Protein AF-0000000080644848 (afdb_homodimer)

Organism: NCBI:txid498743

InterPro domains:
  IPR000600 ROK family [PF00480] (91-384)
  IPR000600 ROK family [PTHR18964] (21-389)
  IPR036388 Winged helix-like DNA-bindi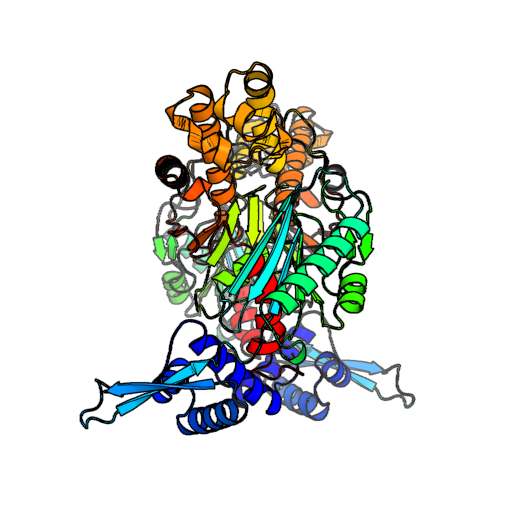ng domain superfamily [G3DSA:1.10.10.10] (12-78)
  IPR036390 Winged helix DNA-binding domain superfamily [SSF46785] (13-64)
  IPR043129 ATPase, nucleotide binding domain [SSF53067] (80-204)
  IPR043129 ATPase, nucleotide binding domain [SSF53067] (209-392)

Solvent-accessible surface area (backbone atoms only — not comparable to full-atom values): 41165 Å² total; per-residue (Å²): 129,71,74,78,43,72,71,52,48,56,42,47,52,39,19,52,51,48,30,59,27,50,84,38,70,38,30,56,64,54,45,12,64,73,67,72,47,52,55,65,57,41,50,53,51,49,51,51,34,34,73,68,46,49,31,39,76,78,45,68,42,72,42,78,71,62,82,79,65,50,65,36,52,25,32,32,60,34,33,82,62,34,33,20,30,9,29,32,38,45,58,45,33,35,32,40,28,37,19,30,64,63,48,50,66,78,46,75,50,77,48,78,54,72,56,64,36,54,50,67,56,53,53,49,49,49,51,53,53,52,52,47,50,35,58,76,68,66,58,63,75,87,33,51,73,20,32,7,32,22,36,63,50,41,58,58,40,59,85,67,20,23,33,45,34,36,79,56,23,28,67,58,60,58,40,52,52,32,61,52,51,22,69,74,65,73,36,59,53,43,45,48,50,44,55,49,19,39,38,46,50,70,42,60,54,54,92,62,76,45,36,37,32,38,36,49,59,59,42,43,36,35,27,46,44,55,94,81,35,79,51,44,43,67,60,61,46,27,19,37,47,29,68,22,60,50,33,74,78,38,90,56,64,32,92,82,70,61,37,33,22,17,38,39,61,62,63,11,28,69,24,51,41,61,74,41,38,65,46,43,74,69,53,73,37,54,72,59,30,62,72,45,73,66,41,63,88,73,52,43,49,44,65,52,55,74,39,29,88,79,32,69,69,42,34,50,49,50,53,52,39,35,49,51,51,25,51,52,52,49,32,50,34,30,41,50,17,48,43,36,39,33,40,38,38,67,45,61,70,39,63,70,54,36,52,49,30,53,50,47,34,54,76,61,36,92,69,80,65,48,78,40,73,49,88,68,53,82,88,55,60,28,36,9,19,14,25,48,29,40,41,60,37,31,35,68,44,35,58,55,62,124,130,72,74,80,45,70,73,54,49,57,41,47,51,38,19,52,53,47,30,58,29,50,84,39,69,37,28,58,64,52,46,12,64,74,69,72,45,51,57,67,56,41,50,53,55,50,52,50,35,35,75,68,47,48,31,40,76,77,44,68,41,68,40,81,71,61,81,78,61,52,62,35,52,25,34,31,60,34,35,82,62,36,33,20,32,8,31,32,38,44,58,45,33,38,33,41,27,36,20,30,66,63,50,49,70,77,48,73,51,77,47,77,55,74,56,65,34,56,51,68,56,52,52,49,50,50,52,53,52,51,53,47,51,34,60,76,68,67,56,62,75,86,34,50,72,20,33,8,33,21,40,64,49,41,59,60,40,59,84,68,20,24,34,45,35,37,81,55,24,28,69,60,58,58,40,52,50,33,60,53,51,22,68,75,64,74,38,59,55,44,46,50,52,48,54,49,20,39,39,45,49,72,43,60,53,55,92,64,77,44,37,36,34,37,38,48,60,60,42,45,37,36,26,46,41,56,95,84,34,78,51,44,43,66,60,61,46,29,19,36,46,29,69,22,58,50,33,72,77,38,91,56,62,31,93,82,70,62,38,31,23,17,39,39,62,64,63,14,25,69,23,49,41,61,73,41,39,67,45,42,75,70,53,71,38,50,73,59,31,64,72,44,72,66,41,62,87,73,53,44,47,44,63,52,55,72,39,27,87,81,33,68,69,43,34,51,50,48,54,52,40,35,49,51,48,26,52,52,52,49,33,50,36,30,41,50,17,49,42,35,39,35,39,39,37,68,47,61,72,37,61,70,54,36,53,51,30,54,51,49,35,56,76,60,36,92,68,78,65,48,78,39,74,49,90,68,54,83,88,56,60,28,40,9,20,14,24,49,30,40,40,61,36,31,37,67,43,36,58,56,63,124

Sequence (804 aa):
MQGENMVSIRGGNRRKILLSLKNMQYSRTDLARKLTLTNAAVTILTNQMIKENLLIEVGSRVSDIKKHGRKEILLDINKDYAYSMGVIVSSNYFQIGIANLKCEVLISETHSFEPPVSAYEILEKIKDHMIEIIWKHNFSRDKFIGLGFSITGLIKDKESGIVNDSYGAWIEKDVPVKRILEEYFSLTVYLESYVKNLSLAEFMGKNIDNIMFFDYTDTAELSIWSGGNVYPGFNNKSGMVSHMIIDYEGEKNCPTCGNKGCVNMLISNFALQRLISKEFMNGEIPELYEKYEGRLKKVTIYDVFSLYEKYDFINKIMQDTVKYLAIIIINIQRMLDFNYLVLYGQSFKLKAFFDLLKEEIKKRNKENIILKLSSLDTKVSVVGPASSVIFNKFYLTGGDIDMQGENMVSIRGGNRRKILLSLKNMQYSRTDLARKLTLTNAAVTILTNQMIKENLLIEVGSRVSDIKKHGRKEILLDINKDYAYSMGVIVSSNYFQIGIANLKCEVLISETHSFEPPVSAYEILEKIKDHMIEIIWKHNFSRDKFIGLGFSITGLIKDKESGIVNDSYGAWIEKDVPVKRILEEYFSLTVYLESYVKNLSLAEFMGKNIDNIMFFDYTDTAELSIWSGGNVYPGFNNKSGMVSHMIIDYEGEKNCPTCGNKGCVNMLISNFALQRLISKEFMNGEIPELYEKYEGRLKKVTIYDVFSLYEKYDFINKIMQDTVKYLAIIIINIQRMLDFNYLVLYGQSFKLKAFFDLLKEEIKKRNKENIILKLSSLDTKVSVVGPASSVIFNKFYLTGGDID

pLDDT: mean 90.51, std 11.06, range [22.86, 98.25]

Foldseek 3Di:
DPPCDPVNVLQVLLLLQQLQQLVHWDFLVRSCVVVVHDSVSSVVSVVVCVVVVQKDFDAWDQPVPDPPRDTTTIMHGSFQQAKEKFWEAEQFKIKIFIGTLSLHTPDMDMDGHDWAAAPVVVLVVNLVVVVVVCVVVVPDLVRYLAYFYEAPADQQAFVQRFTQDRPTNYDDGRHSSQVSVCVSSVHHYTYAYLQQLLVCSQCRSNPDALEKEWEAWQFTWIFDDHPSHTDQPPRRCPGPQQADADDQPADDADPPPRGHRGRVCQAGLVNVLVVCVVCLQVCVPVVVCVVVVNDSSPQISQNLQVCLVPDVVSVVSLLRNLLVVLVSVVVVCVVRVGQEYEYEYPQCVPPVSVVSNVVNNVVPDVDHHHYHYGPDDNVRSSSRRRSVSSCPQCSSSSGNSD/DPPCDPVNVLQVLLLLLQLQQLVHKDFLVRSCVVVVHDSVSSVVSVVVCVVVVQKDFDFWDQPVPDPPRDTTTIMHGSFQQAKEWFWEAEQFKIKIFIGTLSLDTPDMDMDGHDWAAAPVVVLVVNLVVVVVVCVVVVPDLVRYLAYFYEAPADQQAFVQRFGQDRPTNYDDGRHSSQVSVCVSNVHHYTYAYLQQLLVLSQCRSNDDALEKEWEAWQFTWIFDDHPSHTDQPDRRCPGPQQADAPDQPADDADPPPRGHRGRVCQAGLVNVLVVCVVCLQVCVPVVVCVVVVNDSSPQISCNLQVCLVVDVVSVVSLLRNLLVVLVSVVVVCVVRVGQEYEYEYPQCVPPVSVVSNVVSNVVPDPDHHHYHYGPDDNVRSSSRRRSVSSCVQCSSRSGNSD

Secondary structure (DSSP, 8-state):
-----HHHHHHHHHHHHHHHHSS--EEHHHHHHHHT--HHHHHHHHHHHHHTTSEEEEEEEE-SSSTTTPEEEEEEE-TTS-EEEEEEE-SSEEEEEEEETT--EEEEEEEE--SSB-HHHHHHHHHHHHHHHHHHTT--GGGEEEEEEEESSEES-TTTT-EEE-TTSBS-SSB-HHHHHHHHHSS-EEE--HHHHHHHHHHTT---SSEEEEEESSSEEEEEEETTEE---TTS-TT-GGG-BSBTT-SSB-TTT--BTBHHHHHSHHHHHHHTHHHHHTTS-HHHHHHTTT-GGG--HHHHHTTTTT-HHHHHHHHHHHHHHHHHHHHHHHHH--SEEEEESGGGGSHHHHHHHHHHHHHH-SS--EEEE-SS-TT-TTHHHHHHHHIIIIITTTS---/-----HHHHHHHHHHHHHHHHSS--EEHHHHHHHHT--HHHHHHHHHHHHHTTSEEEEEEEE-SSSTTTPEEEEEEE-TTS-EEEEEEE-SSEEEEEEEETT--EEEEEEEE--SSB-HHHHHHHHHHHHHHHHHHTT--GGGEEEEEEEESSEES-TTTT-EEE-TTSBS-SSB-HHHHHHHHH-S-EEE--HHHHHHHHHHTT---SSEEEEEESSSEEEEEEETTEE---TTS-TT-GGG-BSBTT-SSB-TTT--BSBHHHHHSHHHHHHHTHHHHHTTS-HHHHHHTTT-GGG--HHHHHTTTTT-HHHHHHHHHHHHHHHHHHHHHHHHH--SEEEEESGGGGSHHHHHHHHHHHHHH-SS--EEEE-SS-TT-TTHHHHHHHHIIIIITTTS---

Nearest PDB structures (foldseek):
  5f7q-assembly1_J  TM=8.032E-01  e=7.430E-28  Listeria monocytogenes EGD-e
  5f7q-assembly1_C  TM=8.445E-01  e=7.847E-27  Listeria monocytogenes EGD-e
  1z05-assembly1_A-2  TM=7.753E-01  e=2.705E-26  Vibrio cholerae O1 biovar El Tor str. N16961
  2qm1-assembly1_B  TM=7.852E-01  e=1.088E-20  Enterococcus faecalis V583
  5f7r-assembly1_A  TM=8.194E-01  e=2.208E-20  Listeria monocytogenes EGD-e

Radius of gyration: 29.48 Å; Cα contacts (8 Å, |Δi|>4): 1610; chains: 2; bounding box: 78×80×61 Å

Structure (mmCIF, N/CA/C/O backbone):
data_AF-0000000080644848-model_v1
#
loop_
_entity.id
_entity.type
_entity.pdbx_description
1 polymer 'Xylose operon regulatory protein'
#
loop_
_atom_site.group_PDB
_atom_site.id
_atom_site.type_symbol
_atom_site.label_atom_id
_atom_site.label_alt_id
_atom_site.label_comp_id
_atom_site.label_asym_id
_atom_site.label_entity_id
_atom_site.label_seq_id
_atom_site.pdbx_PDB_ins_code
_atom_site.Cartn_x
_atom_site.Cartn_y
_atom_site.Cartn_z
_atom_site.occupancy
_atom_site.B_iso_or_equiv
_atom_site.auth_seq_id
_atom_site.auth_comp_id
_atom_site.auth_asym_id
_atom_site.auth_atom_id
_atom_site.pdbx_PDB_model_num
ATOM 1 N N . MET A 1 1 ? -19.266 -8.742 7.75 1 22.86 1 MET A N 1
ATOM 2 C CA . MET A 1 1 ? -20.312 -8.68 6.746 1 22.86 1 MET A CA 1
ATOM 3 C C . MET A 1 1 ? -21.688 -8.867 7.387 1 22.86 1 MET A C 1
ATOM 5 O O . MET A 1 1 ? -22.141 -10 7.59 1 22.86 1 MET A O 1
ATOM 9 N N . GLN A 1 2 ? -21.906 -8.102 8.352 1 29.67 2 GLN A N 1
ATOM 10 C CA . GLN A 1 2 ? -23.203 -8.242 9.023 1 29.67 2 GLN A CA 1
ATOM 11 C C . GLN A 1 2 ? -24.344 -8.258 8.016 1 29.67 2 GLN A C 1
ATOM 13 O O . GLN A 1 2 ? -24.266 -7.605 6.973 1 29.67 2 GLN A O 1
ATOM 18 N N . GLY A 1 3 ? -25 -9.32 8.102 1 35.88 3 GLY A N 1
ATOM 19 C CA . GLY A 1 3 ? -26.25 -9.344 7.355 1 35.88 3 GLY A CA 1
ATOM 20 C C . GLY A 1 3 ? -26.906 -7.984 7.242 1 35.88 3 GLY A C 1
ATOM 21 O O . GLY A 1 3 ? -27 -7.25 8.227 1 35.88 3 GLY A O 1
ATOM 22 N N . GLU A 1 4 ? -26.578 -7.387 6.199 1 42.06 4 GLU A N 1
ATOM 23 C CA . GLU A 1 4 ? -27.109 -6.043 6 1 42.06 4 GLU A CA 1
ATOM 24 C C . GLU A 1 4 ? -28.562 -5.957 6.461 1 42.06 4 GLU A C 1
ATOM 26 O O . GLU A 1 4 ? -29.422 -6.73 6.016 1 42.06 4 GLU A O 1
ATOM 31 N N . ASN A 1 5 ? -28.672 -5.699 7.711 1 44.06 5 ASN A N 1
ATOM 32 C CA . ASN A 1 5 ? -30 -5.441 8.25 1 44.06 5 ASN A CA 1
ATOM 33 C C . ASN A 1 5 ? -30.594 -4.145 7.699 1 44.06 5 ASN A C 1
ATOM 35 O O . ASN A 1 5 ? -29.859 -3.309 7.16 1 44.06 5 ASN A O 1
ATOM 39 N N . MET A 1 6 ? -31.922 -4.074 7.547 1 44.03 6 MET A N 1
ATOM 40 C CA . MET A 1 6 ? -32.719 -2.971 6.992 1 44.03 6 MET A CA 1
ATOM 41 C C . MET A 1 6 ? -32.156 -1.627 7.465 1 44.03 6 MET A C 1
ATOM 43 O O . MET A 1 6 ? -32.125 -0.667 6.691 1 44.03 6 MET A O 1
ATOM 47 N N . VAL A 1 7 ? -31.859 -1.559 8.688 1 45.75 7 VAL A N 1
ATOM 48 C CA . VAL A 1 7 ? -31.312 -0.333 9.266 1 45.75 7 VAL A CA 1
ATOM 49 C C . VAL A 1 7 ? -30 0.021 8.578 1 45.75 7 VAL A C 1
ATOM 51 O O . VAL A 1 7 ? -29.719 1.194 8.312 1 45.75 7 VAL A O 1
ATOM 54 N N . SER A 1 8 ? -29.5 -1.007 8.164 1 65.19 8 SER A N 1
ATOM 55 C CA . SER A 1 8 ? -28.203 -0.853 7.512 1 65.19 8 SER A CA 1
ATOM 56 C C . SER A 1 8 ? -28.359 -0.324 6.09 1 65.19 8 SER A C 1
ATOM 58 O O . SER A 1 8 ? -27.562 0.507 5.641 1 65.19 8 SER A O 1
ATOM 60 N N . ILE A 1 9 ? -29.703 -0.393 5.59 1 74.12 9 ILE A N 1
ATOM 61 C CA . ILE A 1 9 ? -29.953 0.032 4.215 1 74.12 9 ILE A CA 1
ATOM 62 C C . ILE A 1 9 ? -30.219 1.534 4.184 1 74.12 9 ILE A C 1
ATOM 64 O O . ILE A 1 9 ? -29.688 2.246 3.324 1 74.12 9 ILE A O 1
ATOM 68 N N . ARG A 1 10 ? -31.031 2.055 5.176 1 80.94 10 ARG A N 1
ATOM 69 C CA . ARG A 1 10 ? -31.359 3.475 5.25 1 80.94 10 ARG A CA 1
ATOM 70 C C . ARG A 1 10 ? -30.109 4.316 5.426 1 80.94 10 ARG A C 1
ATOM 72 O O . ARG A 1 10 ? -29.922 5.328 4.742 1 80.94 10 ARG A O 1
ATOM 79 N N . GLY A 1 11 ? -29.375 3.969 6.328 1 85.44 11 GLY A N 1
ATOM 80 C CA . GLY A 1 11 ? -28.109 4.66 6.547 1 85.44 11 GLY A CA 1
ATOM 81 C C . GLY A 1 11 ? -27.234 4.684 5.32 1 85.44 11 GLY A C 1
ATOM 82 O O . GLY A 1 11 ? -26.609 5.711 5.012 1 85.44 11 GLY A O 1
ATOM 83 N N . GLY A 1 12 ? -27.297 3.68 4.676 1 90.06 12 GLY A N 1
ATOM 84 C CA . GLY A 1 12 ? -26.531 3.592 3.438 1 90.06 12 GLY A CA 1
ATOM 85 C C . GLY A 1 12 ? -27.031 4.535 2.361 1 90.06 12 GLY A C 1
ATOM 86 O O . GLY A 1 12 ? -26.234 5.172 1.667 1 90.06 12 GLY A O 1
ATOM 87 N N . ASN A 1 13 ? -28.328 4.633 2.219 1 92.06 13 ASN A N 1
ATOM 88 C CA . ASN A 1 13 ? -28.906 5.516 1.215 1 92.06 13 ASN A CA 1
ATOM 89 C C . ASN A 1 13 ? -28.672 6.984 1.547 1 92.06 13 ASN A C 1
ATOM 91 O O . ASN A 1 13 ? -28.422 7.793 0.652 1 92.06 13 ASN A O 1
ATOM 95 N N . ARG A 1 14 ? -28.766 7.324 2.842 1 95 14 ARG A N 1
ATOM 96 C CA . ARG A 1 14 ? -28.5 8.695 3.262 1 95 14 ARG A CA 1
ATOM 97 C C . ARG A 1 14 ? -27.062 9.086 2.945 1 95 14 ARG A C 1
ATOM 99 O O . ARG A 1 14 ? -26.797 10.188 2.469 1 95 14 ARG A O 1
ATOM 106 N N . ARG A 1 15 ? -26.25 8.125 3.145 1 94.31 15 ARG A N 1
ATOM 107 C CA . ARG A 1 15 ? -24.844 8.352 2.824 1 94.31 15 ARG A CA 1
ATOM 108 C C . ARG A 1 15 ? -24.656 8.641 1.338 1 94.31 15 ARG A C 1
ATOM 110 O O . ARG A 1 15 ? -23.969 9.594 0.965 1 94.31 15 ARG A O 1
ATOM 117 N N . LYS A 1 16 ? -25.281 7.879 0.57 1 93.62 16 LYS A N 1
ATOM 118 C CA . LYS A 1 16 ? -25.172 8.023 -0.878 1 93.62 16 LYS A CA 1
ATOM 119 C C . LYS A 1 16 ? -25.75 9.359 -1.342 1 93.62 16 LYS A C 1
ATOM 121 O O . LYS A 1 16 ? -25.188 10 -2.238 1 93.62 16 LYS A O 1
ATOM 126 N N . ILE A 1 17 ? -26.797 9.789 -0.773 1 95.88 17 ILE A N 1
ATOM 127 C CA . ILE A 1 17 ? -27.422 11.062 -1.11 1 95.88 17 ILE A CA 1
ATOM 128 C C . ILE A 1 17 ? -26.469 12.211 -0.768 1 95.88 17 ILE A C 1
ATOM 130 O O . ILE A 1 17 ? -26.219 13.086 -1.599 1 95.88 17 ILE A O 1
ATOM 134 N N . LEU A 1 18 ? -25.953 12.156 0.379 1 96.38 18 LEU A N 1
ATOM 135 C CA . LEU A 1 18 ? -25.047 13.211 0.822 1 96.38 18 LEU A CA 1
ATOM 136 C C . LEU A 1 18 ? -23.812 13.281 -0.074 1 96.38 18 LEU A C 1
ATOM 138 O O . LEU A 1 18 ? -23.422 14.367 -0.505 1 96.38 18 LEU A O 1
ATOM 142 N N . LEU A 1 19 ? -23.312 12.172 -0.367 1 94.12 19 LEU A N 1
ATOM 143 C CA . LEU A 1 19 ? -22.109 12.141 -1.203 1 94.12 19 LEU A CA 1
ATOM 144 C C . LEU A 1 19 ? -22.422 12.664 -2.604 1 94.12 19 LEU A C 1
ATOM 146 O O . LEU A 1 19 ? -21.578 13.32 -3.219 1 94.12 19 LEU A O 1
ATOM 150 N N . SER A 1 20 ? -23.594 12.406 -3.137 1 94.56 20 SER A N 1
ATOM 151 C CA . SER A 1 20 ? -23.984 12.898 -4.449 1 94.56 20 SER A CA 1
ATOM 152 C C . SER A 1 20 ? -24.078 14.422 -4.465 1 94.56 20 SER A C 1
ATOM 154 O O . SER A 1 20 ? -23.812 15.062 -5.484 1 94.56 20 SER A O 1
ATOM 156 N N . LEU A 1 21 ? -24.422 14.969 -3.303 1 96.06 21 LEU A N 1
ATOM 157 C CA . LEU A 1 21 ? -24.688 16.406 -3.23 1 96.06 21 LEU A CA 1
ATOM 158 C C . LEU A 1 21 ? -23.438 17.172 -2.818 1 96.06 21 LEU A C 1
ATOM 160 O O . LEU A 1 21 ? -23.453 18.391 -2.764 1 96.06 21 LEU A O 1
ATOM 164 N N . LYS A 1 22 ? -22.391 16.438 -2.561 1 95.12 22 LYS A N 1
ATOM 165 C CA . LYS A 1 22 ? -21.141 17.047 -2.086 1 95.12 22 LYS A CA 1
ATOM 166 C C . LYS A 1 22 ? -20.609 18.078 -3.092 1 95.12 22 LYS A C 1
ATOM 168 O O . LYS A 1 22 ? -20.172 19.156 -2.711 1 95.12 22 LYS A O 1
ATOM 173 N N . ASN A 1 23 ? -20.672 17.719 -4.402 1 91.06 23 ASN A N 1
ATOM 174 C CA . ASN A 1 23 ? -20.047 18.578 -5.398 1 91.06 23 ASN A CA 1
ATOM 175 C C . ASN A 1 23 ? -21.062 19.141 -6.379 1 91.06 23 ASN A C 1
ATOM 177 O O . ASN A 1 23 ? -20.719 19.969 -7.223 1 91.06 23 ASN A O 1
ATOM 181 N N . MET A 1 24 ? -22.328 18.672 -6.273 1 91.38 24 MET A N 1
ATOM 182 C CA . MET A 1 24 ? -23.375 19.078 -7.207 1 91.38 24 MET A CA 1
ATOM 183 C C . MET A 1 24 ? -24.734 19.156 -6.508 1 91.38 24 MET A C 1
ATOM 185 O O . MET A 1 24 ? -24.891 18.641 -5.402 1 91.38 24 MET A O 1
ATOM 189 N N . GLN A 1 25 ? -25.5 19.953 -7.07 1 94.38 25 GLN A N 1
ATOM 190 C CA . GLN A 1 25 ? -26.906 19.984 -6.688 1 94.38 25 GLN A CA 1
ATOM 191 C C . GLN A 1 25 ? -27.75 19.078 -7.586 1 94.38 25 GLN A C 1
ATOM 193 O O . GLN A 1 25 ? -27.516 19.016 -8.797 1 94.38 25 GLN A O 1
ATOM 198 N N . TYR A 1 26 ? -28.672 18.359 -6.957 1 95.12 26 TYR A N 1
ATOM 199 C CA . TYR A 1 26 ? -29.516 17.438 -7.723 1 95.12 26 TYR A CA 1
ATOM 200 C C . TYR A 1 26 ? -30.984 17.609 -7.344 1 95.12 26 TYR A C 1
ATOM 202 O O . TYR A 1 26 ? -31.297 18 -6.219 1 95.12 26 TYR A O 1
ATOM 210 N N . SER A 1 27 ? -31.703 17.344 -8.359 1 94.81 27 SER A N 1
ATOM 211 C CA . SER A 1 27 ? -33.125 17.125 -8.039 1 94.81 27 SER A CA 1
ATOM 212 C C . SER A 1 27 ? -33.344 15.75 -7.426 1 94.81 27 SER A C 1
ATOM 214 O O . SER A 1 27 ? -32.469 14.875 -7.52 1 94.81 27 SER A O 1
ATOM 216 N N . ARG A 1 28 ? -34.438 15.617 -6.793 1 94.75 28 ARG A N 1
ATOM 217 C CA . ARG A 1 28 ? -34.812 14.32 -6.234 1 94.75 28 ARG A CA 1
ATOM 218 C C . ARG A 1 28 ? -34.875 13.25 -7.324 1 94.75 28 ARG A C 1
ATOM 220 O O . ARG A 1 28 ? -34.438 12.117 -7.113 1 94.75 28 ARG A O 1
ATOM 227 N N . THR A 1 29 ? -35.281 13.656 -8.469 1 93 29 THR A N 1
ATOM 228 C CA . THR A 1 29 ? -35.406 12.734 -9.594 1 93 29 THR A CA 1
ATOM 229 C C . THR A 1 29 ? -34.031 12.305 -10.086 1 93 29 THR A C 1
ATOM 231 O O . THR A 1 29 ? -33.781 11.125 -10.344 1 93 29 THR A O 1
ATOM 234 N N . ASP A 1 30 ? -33.312 13.258 -10.094 1 94.19 30 ASP A N 1
ATOM 235 C CA . ASP A 1 30 ? -31.938 12.977 -10.531 1 94.19 30 ASP A CA 1
ATOM 236 C C . ASP A 1 30 ? -31.219 12.07 -9.531 1 94.19 30 ASP A C 1
ATOM 238 O O . ASP A 1 30 ? -30.469 11.18 -9.922 1 94.19 30 ASP A O 1
ATOM 242 N N . LEU A 1 31 ? -31.375 12.297 -8.359 1 95.38 31 LEU A N 1
ATOM 243 C CA . LEU A 1 31 ? -30.781 11.477 -7.309 1 95.38 31 LEU A CA 1
ATOM 244 C C . LEU A 1 31 ? -31.281 10.039 -7.41 1 95.38 31 LEU A C 1
ATOM 246 O O . LEU A 1 31 ? -30.5 9.094 -7.262 1 95.38 31 LEU A O 1
ATOM 250 N N . ALA A 1 32 ? -32.562 9.883 -7.582 1 95.06 32 ALA A N 1
ATOM 251 C CA . ALA A 1 32 ? -33.156 8.562 -7.719 1 95.06 32 ALA A CA 1
ATOM 252 C C . ALA A 1 32 ? -32.531 7.781 -8.859 1 95.06 32 ALA A C 1
ATOM 254 O O . ALA A 1 32 ? -32.188 6.609 -8.703 1 95.06 32 ALA A O 1
ATOM 255 N N . ARG A 1 33 ? -32.406 8.477 -9.898 1 93.81 33 ARG A N 1
ATOM 256 C CA . ARG A 1 33 ? -31.781 7.863 -11.07 1 93.81 33 ARG A CA 1
ATOM 257 C C . ARG A 1 33 ? -30.328 7.508 -10.812 1 93.81 33 ARG A C 1
ATOM 259 O O . ARG A 1 33 ? -29.891 6.383 -11.086 1 93.81 33 ARG A O 1
ATOM 266 N N . LYS A 1 34 ? -29.688 8.422 -10.258 1 91.31 34 LYS A N 1
ATOM 267 C CA . LYS A 1 34 ? -28.266 8.273 -10.023 1 91.31 34 LYS A CA 1
ATOM 268 C C . LYS A 1 34 ? -27.984 7.145 -9.031 1 91.31 34 LYS A C 1
ATOM 270 O O . LYS A 1 34 ? -27.016 6.402 -9.188 1 91.31 34 LYS A O 1
ATOM 275 N N . LEU A 1 35 ? -28.781 7.004 -8.047 1 92.38 35 LEU A N 1
ATOM 276 C CA . LEU A 1 35 ? -28.547 6.078 -6.949 1 92.38 35 LEU A CA 1
ATOM 277 C C . LEU A 1 35 ? -29.344 4.793 -7.129 1 92.38 35 LEU A C 1
ATOM 279 O O . LEU A 1 35 ? -29.281 3.9 -6.281 1 92.38 35 LEU A O 1
ATOM 283 N N . THR A 1 36 ? -30.078 4.742 -8.18 1 91.81 36 THR A N 1
ATOM 284 C CA . THR A 1 36 ? -30.938 3.59 -8.453 1 91.81 36 THR A CA 1
ATOM 285 C C . THR A 1 36 ? -31.875 3.311 -7.281 1 91.81 36 THR A C 1
ATOM 287 O O . THR A 1 36 ? -31.953 2.178 -6.809 1 91.81 36 THR A O 1
ATOM 290 N N . LEU A 1 37 ? -32.438 4.379 -6.906 1 91.56 37 LEU A N 1
ATOM 291 C CA . LEU A 1 37 ? -33.469 4.32 -5.883 1 91.56 37 LEU A CA 1
ATOM 292 C C . LEU A 1 37 ? -34.812 4.719 -6.461 1 91.56 37 LEU A C 1
ATOM 294 O O . LEU A 1 37 ? -34.875 5.297 -7.551 1 91.56 37 LEU A O 1
ATOM 298 N N . THR A 1 38 ? -35.844 4.359 -5.715 1 92.56 38 THR A N 1
ATOM 299 C CA . THR A 1 38 ? -37.156 4.82 -6.117 1 92.56 38 THR A CA 1
ATOM 300 C C . THR A 1 38 ? -37.375 6.293 -5.75 1 92.56 38 THR A C 1
ATOM 302 O O . THR A 1 38 ? -36.781 6.777 -4.781 1 92.56 38 THR A O 1
ATOM 305 N N . ASN A 1 39 ? -38.062 6.867 -6.492 1 93.19 39 ASN A N 1
ATOM 306 C CA . ASN A 1 39 ? -38.375 8.258 -6.211 1 93.19 39 ASN A CA 1
ATOM 307 C C . ASN A 1 39 ? -39 8.422 -4.824 1 93.19 39 ASN A C 1
ATOM 309 O O . ASN A 1 39 ? -38.719 9.391 -4.121 1 93.19 39 ASN A O 1
ATOM 313 N N . ALA A 1 40 ? -39.781 7.57 -4.547 1 94.25 40 ALA A N 1
ATOM 314 C CA . ALA A 1 40 ? -40.469 7.621 -3.242 1 94.25 40 ALA A CA 1
ATOM 315 C C . ALA A 1 40 ? -39.438 7.547 -2.109 1 94.25 40 ALA A C 1
ATOM 317 O O . ALA A 1 40 ? -39.5 8.32 -1.15 1 94.25 40 ALA A O 1
ATOM 318 N N . ALA A 1 41 ? -38.531 6.73 -2.303 1 93.06 41 ALA A N 1
ATOM 319 C CA . ALA A 1 41 ? -37.531 6.551 -1.276 1 93.06 41 ALA A CA 1
ATOM 320 C C . ALA A 1 41 ? -36.656 7.805 -1.128 1 93.06 41 ALA A C 1
ATOM 322 O O . ALA A 1 41 ? -36.406 8.258 -0.011 1 93.06 41 ALA A O 1
ATOM 323 N N . VAL A 1 42 ? -36.344 8.383 -2.178 1 96.31 42 VAL A N 1
ATOM 324 C CA . VAL A 1 42 ? -35.531 9.594 -2.16 1 96.31 42 VAL A CA 1
ATOM 325 C C . VAL A 1 42 ? -36.312 10.742 -1.527 1 96.31 42 VAL A C 1
ATOM 327 O O . VAL A 1 42 ? -35.75 11.508 -0.729 1 96.31 42 VAL A O 1
ATOM 330 N N . THR A 1 43 ? -37.531 10.75 -1.873 1 95.44 43 THR A N 1
ATOM 331 C CA . THR A 1 43 ? -38.375 11.805 -1.331 1 95.44 43 THR A CA 1
ATOM 332 C C . THR A 1 43 ? -38.469 11.695 0.188 1 95.44 43 THR A C 1
ATOM 334 O O . THR A 1 43 ? -38.312 12.68 0.901 1 95.44 43 THR A O 1
ATOM 337 N N . ILE A 1 44 ? -38.625 10.609 0.574 1 96.31 44 ILE A N 1
ATOM 338 C CA . ILE A 1 44 ? -38.781 10.383 2.006 1 96.31 44 ILE A CA 1
ATOM 339 C C . ILE A 1 44 ? -37.469 10.703 2.725 1 96.31 44 ILE A C 1
ATOM 341 O O . ILE A 1 44 ? -37.469 11.445 3.709 1 96.31 44 ILE A O 1
ATOM 345 N N . LEU A 1 45 ? -36.469 10.25 2.197 1 96.31 45 LEU A N 1
ATOM 346 C CA . LEU A 1 45 ? -35.188 10.438 2.824 1 96.31 45 LEU A CA 1
ATOM 347 C C . LEU A 1 45 ? -34.75 11.906 2.795 1 96.31 45 LEU A C 1
ATOM 349 O O . LEU A 1 45 ? -34.312 12.445 3.805 1 96.31 45 LEU A O 1
ATOM 353 N N . THR A 1 46 ? -34.969 12.516 1.767 1 97.06 46 THR A N 1
ATOM 354 C CA . THR A 1 46 ? -34.531 13.906 1.643 1 97.06 46 THR A CA 1
ATOM 355 C C . THR A 1 46 ? -35.375 14.82 2.498 1 97.06 46 THR A C 1
ATOM 357 O O . THR A 1 46 ? -34.906 15.797 3.072 1 97.06 46 THR A O 1
ATOM 360 N N . ASN A 1 47 ? -36.625 14.508 2.541 1 96.94 47 ASN A N 1
ATOM 361 C CA . ASN A 1 47 ? -37.5 15.297 3.414 1 96.94 47 ASN A CA 1
ATOM 362 C C . ASN A 1 47 ? -37.062 15.18 4.875 1 96.94 47 ASN A C 1
ATOM 364 O O . ASN A 1 47 ? -37.062 16.172 5.602 1 96.94 47 ASN A O 1
ATOM 368 N N . GLN A 1 48 ? -36.781 14.086 5.137 1 97 48 GLN A N 1
ATOM 369 C CA . GLN A 1 48 ? -36.312 13.867 6.5 1 97 48 GLN A CA 1
ATOM 370 C C . GLN A 1 48 ? -35 14.609 6.75 1 97 48 GLN A C 1
ATOM 372 O O . GLN A 1 48 ? -34.812 15.242 7.793 1 97 48 GLN A O 1
ATOM 377 N N . MET A 1 49 ? -34.156 14.602 5.895 1 97.19 49 MET A N 1
ATOM 378 C CA . MET A 1 49 ? -32.844 15.242 6.008 1 97.19 49 MET A CA 1
ATOM 379 C C . MET A 1 49 ? -32.969 16.766 5.992 1 97.19 49 MET A C 1
ATOM 381 O O . MET A 1 49 ? -32.156 17.453 6.621 1 97.19 49 MET A O 1
ATOM 385 N N . ILE A 1 50 ? -33.938 17.25 5.355 1 97.31 50 ILE A N 1
ATOM 386 C CA . ILE A 1 50 ? -34.25 18.672 5.375 1 97.31 50 ILE A CA 1
ATOM 387 C C . ILE A 1 50 ? -34.75 19.078 6.758 1 97.31 50 ILE A C 1
ATOM 389 O O . ILE A 1 50 ? -34.344 20.094 7.309 1 97.31 50 ILE A O 1
ATOM 393 N N . LYS A 1 51 ? -35.594 18.203 7.219 1 97.06 51 LYS A N 1
ATOM 394 C CA . LYS A 1 51 ? -36.125 18.469 8.555 1 97.06 51 LYS A CA 1
ATOM 395 C C . LYS A 1 51 ? -35.031 18.453 9.602 1 97.06 51 LYS A C 1
ATOM 397 O O . LYS A 1 51 ? -35.062 19.219 10.57 1 97.06 51 LYS A O 1
ATOM 402 N N . GLU A 1 52 ? -34.062 17.734 9.273 1 96.25 52 GLU A N 1
ATOM 403 C CA . GLU A 1 52 ? -32.938 17.625 10.18 1 96.25 52 GLU A CA 1
ATOM 404 C C . GLU A 1 52 ? -31.891 18.719 9.906 1 96.25 52 GLU A C 1
ATOM 406 O O . GLU A 1 52 ? -30.828 18.734 10.523 1 96.25 52 GLU A O 1
ATOM 411 N N . ASN A 1 53 ? -32.156 19.516 8.992 1 96.19 53 ASN A N 1
ATOM 412 C CA . ASN A 1 53 ? -31.359 20.656 8.617 1 96.19 53 ASN A CA 1
ATOM 413 C C . ASN A 1 53 ? -30.062 20.234 7.949 1 96.19 53 ASN A C 1
ATOM 415 O O . ASN A 1 53 ? -29.078 20.984 7.957 1 96.19 53 ASN A O 1
ATOM 419 N N . LEU A 1 54 ? -30.047 19.047 7.383 1 97.5 54 LEU A N 1
ATOM 420 C CA . LEU A 1 54 ? -28.859 18.531 6.695 1 97.5 54 LEU A CA 1
ATOM 421 C C . LEU A 1 54 ? -28.844 18.969 5.234 1 97.5 54 LEU A C 1
ATOM 423 O O . LEU A 1 54 ? -27.781 19.172 4.648 1 97.5 54 LEU A O 1
ATOM 427 N N . LEU A 1 55 ? -30.031 19.078 4.664 1 98 55 LEU A N 1
ATOM 428 C CA . LEU A 1 55 ? -30.234 19.484 3.277 1 98 55 LEU A CA 1
ATOM 429 C C . LEU A 1 55 ? -31.062 20.75 3.201 1 98 55 LEU A C 1
ATOM 431 O O . LEU A 1 55 ? -31.781 21.094 4.145 1 98 55 LEU A O 1
ATOM 435 N N . ILE A 1 56 ? -30.922 21.391 2.059 1 97.31 56 ILE A N 1
ATOM 436 C CA . ILE A 1 56 ? -31.734 22.562 1.76 1 97.31 56 ILE A CA 1
ATOM 437 C C . ILE A 1 56 ? -32.188 22.531 0.301 1 97.31 56 ILE A C 1
ATOM 439 O O . ILE A 1 56 ? -31.516 21.938 -0.545 1 97.31 56 ILE A O 1
ATOM 443 N N . GLU A 1 57 ? -33.188 23.125 0.09 1 95.31 57 GLU A N 1
ATOM 444 C CA . GLU A 1 57 ? -33.656 23.328 -1.272 1 95.31 57 GLU A CA 1
ATOM 445 C C . GLU A 1 57 ? -33.156 24.641 -1.85 1 95.31 57 GLU A C 1
ATOM 447 O O . GLU A 1 57 ? -33.25 25.688 -1.215 1 95.31 57 GLU A O 1
ATOM 452 N N . VAL A 1 58 ? -32.344 24.672 -2.939 1 90.19 58 VAL A N 1
ATOM 453 C CA . VAL A 1 58 ? -31.625 25.859 -3.381 1 90.19 58 VAL A CA 1
ATOM 454 C C . VAL A 1 58 ? -32.25 26.375 -4.684 1 90.19 58 VAL A C 1
ATOM 456 O O . VAL A 1 58 ? -31.844 27.422 -5.195 1 90.19 58 VAL A O 1
ATOM 459 N N . GLY A 1 59 ? -33.219 25.875 -5.203 1 82.62 59 GLY A N 1
ATOM 460 C CA . GLY A 1 59 ? -33.812 26.438 -6.41 1 82.62 59 GLY A CA 1
ATOM 461 C C . GLY A 1 59 ? -34.469 25.375 -7.289 1 82.62 59 GLY A C 1
ATOM 462 O O . GLY A 1 59 ? -34.688 24.25 -6.859 1 82.62 59 GLY A O 1
ATOM 463 N N . SER A 1 60 ? -35.156 25.984 -8.25 1 75.62 60 SER A N 1
ATOM 464 C CA . SER A 1 60 ? -35.875 25.094 -9.172 1 75.62 60 SER A CA 1
ATOM 465 C C . SER A 1 60 ? -35.281 25.188 -10.578 1 75.62 60 SER A C 1
ATOM 467 O O . SER A 1 60 ? -34.656 26.203 -10.938 1 75.62 60 SER A O 1
ATOM 469 N N . ARG A 1 61 ? -35 24.094 -11.016 1 71.38 61 ARG A N 1
ATOM 470 C CA . ARG A 1 61 ? -34.594 24.031 -12.422 1 71.38 61 ARG A CA 1
ATOM 471 C C . ARG A 1 61 ? -35.719 23.484 -13.289 1 71.38 61 ARG A C 1
ATOM 473 O O . ARG A 1 61 ? -36.5 22.641 -12.844 1 71.38 61 ARG A O 1
ATOM 480 N N . VAL A 1 62 ? -36.031 24.266 -14.406 1 64.88 62 VAL A N 1
ATOM 481 C CA . VAL A 1 62 ? -37.031 23.75 -15.344 1 64.88 62 VAL A CA 1
ATOM 482 C C . VAL A 1 62 ? -36.469 22.5 -16.031 1 64.88 62 VAL A C 1
ATOM 484 O O . VAL A 1 62 ? -35.344 22.484 -16.516 1 64.88 62 VAL A O 1
ATOM 487 N N . SER A 1 63 ? -37.031 21.375 -15.523 1 57.25 63 SER A N 1
ATOM 488 C CA . SER A 1 63 ? -36.594 20.125 -16.109 1 57.25 63 SER A CA 1
ATOM 489 C C . SER A 1 63 ? -36.719 20.141 -17.625 1 57.25 63 SER A C 1
ATOM 491 O O . SER A 1 63 ? -37.75 20.594 -18.172 1 57.25 63 SER A O 1
ATOM 493 N N . ASP A 1 64 ? -35.688 20.281 -18.25 1 49.16 64 ASP A N 1
ATOM 494 C CA . ASP A 1 64 ? -35.75 20.25 -19.719 1 49.16 64 ASP A CA 1
ATOM 495 C C . ASP A 1 64 ? -36.5 19.016 -20.203 1 49.16 64 ASP A C 1
ATOM 497 O O . ASP A 1 64 ? -36.938 18.969 -21.359 1 49.16 64 ASP A O 1
ATOM 501 N N . ILE A 1 65 ? -36.281 18.016 -19.5 1 46.69 65 ILE A N 1
ATOM 502 C CA . ILE A 1 65 ? -36.75 16.797 -20.172 1 46.69 65 ILE A CA 1
ATOM 503 C C . ILE A 1 65 ? -38.281 16.859 -20.312 1 46.69 65 ILE A C 1
ATOM 505 O O . ILE A 1 65 ? -38.812 16.406 -21.328 1 46.69 65 ILE A O 1
ATOM 509 N N . LYS A 1 66 ? -38.969 16.344 -19.281 1 42.56 66 LYS A N 1
ATOM 510 C CA . LYS A 1 66 ? -40.375 16.125 -19.625 1 42.56 66 LYS A CA 1
ATOM 511 C C . LYS A 1 66 ? -41.094 17.453 -19.875 1 42.56 66 LYS A C 1
ATOM 513 O O . LYS A 1 66 ? -40.906 18.422 -19.125 1 42.56 66 LYS A O 1
ATOM 518 N N . LYS A 1 67 ? -41.875 17.297 -20.797 1 44.81 67 LYS A N 1
ATOM 519 C CA . LYS A 1 67 ? -42.688 18.25 -21.547 1 44.81 67 LYS A CA 1
ATOM 520 C C . LYS A 1 67 ? -43.438 19.203 -20.594 1 44.81 67 LYS A C 1
ATOM 522 O O . LYS A 1 67 ? -44 20.203 -21.031 1 44.81 67 LYS A O 1
ATOM 527 N N . HIS A 1 68 ? -43.719 18.641 -19.688 1 50.5 68 HIS A N 1
ATOM 528 C CA . HIS A 1 68 ? -44.875 19.422 -19.234 1 50.5 68 HIS A CA 1
ATOM 529 C C . HIS A 1 68 ? -44.438 20.453 -18.188 1 50.5 68 HIS A C 1
ATOM 531 O O . HIS A 1 68 ? -45.312 21.047 -17.516 1 50.5 68 HIS A O 1
ATOM 537 N N . GLY A 1 69 ? -43.188 21 -18.25 1 51.06 69 GLY A N 1
ATOM 538 C CA . GLY A 1 69 ? -42.812 22.219 -17.547 1 51.06 69 GLY A CA 1
ATOM 539 C C . GLY A 1 69 ? -42.688 22.016 -16.047 1 51.06 69 GLY A C 1
ATOM 540 O O . GLY A 1 69 ? -42.906 22.953 -15.273 1 51.06 69 GLY A O 1
ATOM 541 N N . ARG A 1 70 ? -42.5 20.859 -15.766 1 58.16 70 ARG A N 1
ATOM 542 C CA . ARG A 1 70 ? -42.469 20.766 -14.312 1 58.16 70 ARG A CA 1
ATOM 543 C C . ARG A 1 70 ? -41.125 21.156 -13.758 1 58.16 70 ARG A C 1
ATOM 545 O O . ARG A 1 70 ? -40.094 20.719 -14.273 1 58.16 70 ARG A O 1
ATOM 552 N N . LYS A 1 71 ? -41.094 22.156 -12.953 1 74.25 71 LYS A N 1
ATOM 553 C CA . LYS A 1 71 ? -39.938 22.703 -12.258 1 74.25 71 LYS A CA 1
ATOM 554 C C . LYS A 1 71 ? -39.375 21.703 -11.25 1 74.25 71 LYS A C 1
ATOM 556 O O . LYS A 1 71 ? -40.125 21.109 -10.477 1 74.25 71 LYS A O 1
ATOM 561 N N . GLU A 1 72 ? -38.094 21.359 -11.422 1 84.69 72 GLU A N 1
ATOM 562 C CA . GLU A 1 72 ? -37.469 20.453 -10.469 1 84.69 72 GLU A CA 1
ATOM 563 C C . GLU A 1 72 ? -36.656 21.219 -9.422 1 84.69 72 GLU A C 1
ATOM 565 O O . GLU A 1 72 ? -35.906 22.125 -9.766 1 84.69 72 GLU A O 1
ATOM 570 N N . ILE A 1 73 ? -36.969 20.984 -8.18 1 91.69 73 ILE A N 1
ATOM 571 C CA . ILE A 1 73 ? -36.312 21.625 -7.039 1 91.69 73 ILE A CA 1
ATOM 572 C C . ILE A 1 73 ? -34.969 20.953 -6.781 1 91.69 73 ILE A C 1
ATOM 574 O O . ILE A 1 73 ? -34.875 19.719 -6.723 1 91.69 73 ILE A O 1
ATOM 578 N N . LEU A 1 74 ? -34 21.75 -6.707 1 95.5 74 LEU A N 1
ATOM 579 C CA . LEU A 1 74 ? -32.656 21.219 -6.469 1 95.5 74 LEU A CA 1
ATOM 580 C C . LEU A 1 74 ? -32.375 21.156 -4.973 1 95.5 74 LEU A C 1
ATOM 582 O O . LEU A 1 74 ? -32.781 22.047 -4.219 1 95.5 74 LEU A O 1
ATOM 586 N N . LEU A 1 75 ? -31.719 20.156 -4.641 1 96.94 75 LEU A N 1
ATOM 587 C CA . LEU A 1 75 ? -31.281 19.938 -3.264 1 96.94 75 LEU A CA 1
ATOM 588 C C . LEU A 1 75 ? -29.781 20.141 -3.123 1 96.94 75 LEU A C 1
ATOM 590 O O . LEU A 1 75 ? -29.031 19.875 -4.062 1 96.94 75 LEU A O 1
ATOM 594 N N . ASP A 1 76 ? -29.469 20.625 -1.98 1 97.62 76 ASP A N 1
ATOM 595 C CA . ASP A 1 76 ? -28.062 20.781 -1.62 1 97.62 76 ASP A CA 1
ATOM 596 C C . ASP A 1 76 ? -27.828 20.5 -0.137 1 97.62 76 ASP A C 1
ATOM 598 O O . ASP A 1 76 ? -28.797 20.422 0.637 1 97.62 76 ASP A O 1
ATOM 602 N N . ILE A 1 77 ? -26.578 20.328 0.174 1 97.81 77 ILE A N 1
ATOM 603 C CA . ILE A 1 77 ? -26.188 20.203 1.574 1 97.81 77 ILE A CA 1
ATOM 604 C C . ILE A 1 77 ? -26.281 21.562 2.264 1 97.81 77 ILE A C 1
ATOM 606 O O . ILE A 1 77 ? -25.875 22.578 1.697 1 97.81 77 ILE A O 1
ATOM 610 N N . ASN A 1 78 ? -26.938 21.594 3.459 1 97.56 78 ASN A N 1
ATOM 611 C CA . ASN A 1 78 ? -26.812 22.766 4.316 1 97.56 78 ASN A CA 1
ATOM 612 C C . ASN A 1 78 ? -25.391 22.891 4.875 1 97.56 78 ASN A C 1
ATOM 614 O O . ASN A 1 78 ? -25.156 22.578 6.039 1 97.56 78 ASN A O 1
ATOM 618 N N . LYS A 1 79 ? -24.594 23.453 4.051 1 96.81 79 LYS A N 1
ATOM 619 C CA . LYS A 1 79 ? -23.156 23.359 4.25 1 96.81 79 LYS A CA 1
ATOM 620 C C . LYS A 1 79 ? -22.734 24.031 5.551 1 96.81 79 LYS A C 1
ATOM 622 O O . LYS A 1 79 ? -21.703 23.688 6.141 1 96.81 79 LYS A O 1
ATOM 627 N N . ASP A 1 80 ? -23.469 25.094 6.113 1 95.81 80 ASP A N 1
ATOM 628 C CA . ASP A 1 80 ? -23.062 25.859 7.285 1 95.81 80 ASP A CA 1
ATOM 629 C C . ASP A 1 80 ? -23.797 25.391 8.531 1 95.81 80 ASP A C 1
ATOM 631 O O . ASP A 1 80 ? -23.828 26.078 9.555 1 95.81 80 ASP A O 1
ATOM 635 N N . TYR A 1 81 ? -24.453 24.141 8.336 1 96.06 81 TYR A N 1
ATOM 636 C CA . TYR A 1 81 ? -25.109 23.547 9.492 1 96.06 81 TYR A CA 1
ATOM 637 C C . TYR A 1 81 ? -24.094 23.156 10.562 1 96.06 81 TYR A C 1
ATOM 639 O O . TYR A 1 81 ? -24.375 23.234 11.758 1 96.06 81 TYR A O 1
ATOM 647 N N . ALA A 1 82 ? -23 22.859 10.148 1 97.44 82 ALA A N 1
ATOM 648 C CA . ALA A 1 82 ? -21.938 22.469 11.07 1 97.44 82 ALA A CA 1
ATOM 649 C C . ALA A 1 82 ? -20.562 22.75 10.477 1 97.44 82 ALA A C 1
ATOM 651 O O . ALA A 1 82 ? -20.438 23.016 9.281 1 97.44 82 ALA A O 1
ATOM 652 N N . TYR A 1 83 ? -19.656 22.734 11.359 1 97.81 83 TYR A N 1
ATOM 653 C CA . TYR A 1 83 ? -18.297 23.062 10.961 1 97.81 83 TYR A CA 1
ATOM 654 C C . TYR A 1 83 ? -17.312 22.031 11.508 1 97.81 83 TYR A C 1
ATOM 656 O O . TYR A 1 83 ? -17.625 21.281 12.438 1 97.81 83 TYR A O 1
ATOM 664 N N . SER A 1 84 ? -16.188 21.938 10.938 1 98.12 84 SER A N 1
ATOM 665 C CA . SER A 1 84 ? -15.055 21.125 11.398 1 98.12 84 SER A CA 1
ATOM 666 C C . SER A 1 84 ? -13.789 21.969 11.531 1 98.12 84 SER A C 1
ATOM 668 O O . SER A 1 84 ? -13.602 22.938 10.797 1 98.12 84 SER A O 1
ATOM 670 N N . MET A 1 85 ? -13.086 21.562 12.453 1 98.12 85 MET A N 1
ATOM 671 C CA . MET A 1 85 ? -11.766 22.172 12.609 1 98.12 85 MET A CA 1
ATOM 672 C C . MET A 1 85 ? -10.703 21.328 11.906 1 98.12 85 MET A C 1
ATOM 674 O O . MET A 1 85 ? -10.75 20.109 11.938 1 98.12 85 MET A O 1
ATOM 678 N N . GLY A 1 86 ? -9.742 22 11.258 1 98.06 86 GLY A N 1
ATOM 679 C CA . GLY A 1 86 ? -8.586 21.344 10.664 1 98.06 86 GLY A CA 1
ATOM 680 C C . GLY A 1 86 ? -7.266 21.875 11.188 1 98.06 86 GLY A C 1
ATOM 681 O O . GLY A 1 86 ? -7.117 23.094 11.375 1 98.06 86 GLY A O 1
ATOM 682 N N . VAL A 1 87 ? -6.43 20.953 11.43 1 97.31 87 VAL A N 1
ATOM 683 C CA . VAL A 1 87 ? -5.094 21.312 11.883 1 97.31 87 VAL A CA 1
ATOM 684 C C . VAL A 1 87 ? -4.051 20.516 11.109 1 97.31 87 VAL A C 1
ATOM 686 O O . VAL A 1 87 ? -4.195 19.297 10.938 1 97.31 87 VAL A O 1
ATOM 689 N N . ILE A 1 88 ? -2.99 21.219 10.641 1 95.06 88 ILE A N 1
ATOM 690 C CA . ILE A 1 88 ? -1.838 20.578 10.008 1 95.06 88 ILE A CA 1
ATOM 691 C C . ILE A 1 88 ? -0.552 21.062 10.672 1 95.06 88 ILE A C 1
ATOM 693 O O . ILE A 1 88 ? -0.391 22.266 10.93 1 95.06 88 ILE A O 1
ATOM 697 N N . VAL A 1 89 ? 0.212 20.094 10.992 1 91.69 89 VAL A N 1
ATOM 698 C CA . VAL A 1 89 ? 1.552 20.438 11.461 1 91.69 89 VAL A CA 1
ATOM 699 C C . VAL A 1 89 ? 2.592 19.953 10.453 1 91.69 89 VAL A C 1
ATOM 701 O O . VAL A 1 89 ? 2.623 18.766 10.102 1 91.69 89 VAL A O 1
ATOM 704 N N . SER A 1 90 ? 3.33 20.828 9.906 1 85.5 90 SER A N 1
ATOM 705 C CA . SER A 1 90 ? 4.445 20.547 9.008 1 85.5 90 SER A CA 1
ATOM 706 C C . SER A 1 90 ? 5.785 20.719 9.719 1 85.5 90 SER A C 1
ATOM 708 O O . SER A 1 90 ? 5.844 20.734 10.945 1 85.5 90 SER A O 1
ATOM 710 N N . SER A 1 91 ? 6.879 20.781 8.992 1 77.56 91 SER A N 1
ATOM 711 C CA . SER A 1 91 ? 8.227 20.781 9.547 1 77.56 91 SER A CA 1
ATOM 712 C C . SER A 1 91 ? 8.523 22.094 10.273 1 77.56 91 SER A C 1
ATOM 714 O O . SER A 1 91 ? 9.242 22.109 11.273 1 77.56 91 SER A O 1
ATOM 716 N N . ASN A 1 92 ? 7.965 23.25 9.742 1 81.81 92 ASN A N 1
ATOM 717 C CA . ASN A 1 92 ? 8.336 24.531 10.336 1 81.81 92 ASN A CA 1
ATOM 718 C C . ASN A 1 92 ? 7.129 25.453 10.453 1 81.81 92 ASN A C 1
ATOM 720 O O . ASN A 1 92 ? 7.289 26.672 10.648 1 81.81 92 ASN A O 1
ATOM 724 N N . TYR A 1 93 ? 5.934 24.875 10.328 1 87.56 93 TYR A N 1
ATOM 725 C CA . TYR A 1 93 ? 4.723 25.672 10.508 1 87.56 93 TYR A CA 1
ATOM 726 C C . TYR A 1 93 ? 3.533 24.781 10.844 1 87.56 93 TYR A C 1
ATOM 728 O O . TYR A 1 93 ? 3.596 23.562 10.68 1 87.56 93 TYR A O 1
ATOM 736 N N . PHE A 1 94 ? 2.58 25.344 11.328 1 93.56 94 PHE A N 1
ATOM 737 C CA . PHE A 1 94 ? 1.278 24.688 11.445 1 93.56 94 PHE A CA 1
ATOM 738 C C . PHE A 1 94 ? 0.179 25.578 10.875 1 93.56 94 PHE A C 1
ATOM 740 O O . PHE A 1 94 ? 0.325 26.812 10.836 1 93.56 94 PHE A O 1
ATOM 747 N N . GLN A 1 95 ? -0.832 24.984 10.438 1 95.75 95 GLN A N 1
ATOM 748 C CA . GLN A 1 95 ? -2.002 25.656 9.883 1 95.75 95 GLN A CA 1
ATOM 749 C C . GLN A 1 95 ? -3.279 25.219 10.586 1 95.75 95 GLN A C 1
ATOM 751 O O . GLN A 1 95 ? -3.436 24.031 10.906 1 95.75 95 GLN A O 1
ATOM 756 N N . ILE A 1 96 ? -4.09 26.141 10.875 1 97.81 96 ILE A N 1
ATOM 757 C CA . ILE A 1 96 ? -5.398 25.859 11.461 1 97.81 96 ILE A CA 1
ATOM 758 C C . ILE A 1 96 ? -6.492 26.453 10.578 1 97.81 96 ILE A C 1
ATOM 760 O O . ILE A 1 96 ? -6.246 27.406 9.828 1 97.81 96 ILE A O 1
ATOM 764 N N . GLY A 1 97 ? -7.629 25.812 10.586 1 97.5 97 GLY A N 1
ATOM 765 C CA . GLY A 1 97 ? -8.727 26.312 9.773 1 97.5 97 GLY A CA 1
ATOM 766 C C . GLY A 1 97 ? -10.07 25.703 10.148 1 97.5 97 GLY A C 1
ATOM 767 O O . GLY A 1 97 ? -10.133 24.797 10.984 1 97.5 97 GLY A O 1
ATOM 768 N N . ILE A 1 98 ? -11.078 26.375 9.688 1 98.12 98 ILE A N 1
ATOM 769 C CA . ILE A 1 98 ? -12.461 25.953 9.875 1 98.12 98 ILE A CA 1
ATOM 770 C C . ILE A 1 98 ? -13.133 25.75 8.523 1 98.12 98 ILE A C 1
ATOM 772 O O . ILE A 1 98 ? -12.992 26.594 7.629 1 98.12 98 ILE A O 1
ATOM 776 N N . ALA A 1 99 ? -13.758 24.562 8.352 1 97.5 99 ALA A N 1
ATOM 777 C CA . ALA A 1 99 ? -14.445 24.25 7.102 1 97.5 99 ALA A CA 1
ATOM 778 C C . ALA A 1 99 ? -15.906 23.875 7.355 1 97.5 99 ALA A C 1
ATOM 780 O O . ALA A 1 99 ? -16.266 23.469 8.461 1 97.5 99 ALA A O 1
ATOM 781 N N . ASN A 1 100 ? -16.656 24.078 6.391 1 97.69 100 ASN A N 1
ATOM 782 C CA . ASN A 1 100 ? -18.047 23.672 6.5 1 97.69 100 ASN A CA 1
ATOM 783 C C . ASN A 1 100 ? -18.281 22.281 5.93 1 97.69 100 ASN A C 1
ATOM 785 O O . ASN A 1 100 ? -17.328 21.578 5.594 1 97.69 100 ASN A O 1
ATOM 789 N N . LEU A 1 101 ? -19.469 21.875 5.785 1 97.44 101 LEU A N 1
ATOM 790 C CA . LEU A 1 101 ? -19.844 20.5 5.461 1 97.44 101 LEU A CA 1
ATOM 791 C C . LEU A 1 101 ? -19.516 20.188 4.004 1 97.44 101 LEU A C 1
ATOM 793 O O . LEU A 1 101 ? -19.484 19.016 3.613 1 97.44 101 LEU A O 1
ATOM 797 N N . LYS A 1 102 ? -19.328 21.125 3.15 1 96.06 102 LYS A N 1
ATOM 798 C CA . LYS A 1 102 ? -18.891 20.906 1.772 1 96.06 102 LYS A CA 1
ATOM 799 C C . LYS A 1 102 ? -17.375 21.047 1.641 1 96.06 102 LYS A C 1
ATOM 801 O O . LYS A 1 102 ? -16.859 21.156 0.53 1 96.06 102 LYS A O 1
ATOM 806 N N . CYS A 1 103 ? -16.672 21.172 2.787 1 94.38 103 CYS A N 1
ATOM 807 C CA . CYS A 1 103 ? -15.211 21.234 2.871 1 94.38 103 CYS A CA 1
ATOM 808 C C . CYS A 1 103 ? -14.688 22.547 2.299 1 94.38 103 CYS A C 1
ATOM 810 O O . CYS A 1 103 ? -13.609 22.578 1.71 1 94.38 103 CYS A O 1
ATOM 812 N N . GLU A 1 104 ? -15.57 23.562 2.322 1 94.94 104 GLU A N 1
ATOM 813 C CA . GLU A 1 104 ? -15.078 24.906 2.016 1 94.94 104 GLU A CA 1
ATOM 814 C C . GLU A 1 104 ? -14.398 25.531 3.227 1 94.94 104 GLU A C 1
ATOM 816 O O . GLU A 1 104 ? -15.008 25.672 4.293 1 94.94 104 GLU A O 1
ATOM 821 N N . VAL A 1 105 ? -13.164 25.953 3.084 1 96.69 105 VAL A N 1
ATOM 822 C CA . VAL A 1 105 ? -12.422 26.578 4.172 1 96.69 105 VAL A CA 1
ATOM 823 C C . VAL A 1 105 ? -12.883 28.031 4.344 1 96.69 105 VAL A C 1
ATOM 825 O O . VAL A 1 105 ? -12.734 28.844 3.434 1 96.69 105 VAL A O 1
ATOM 828 N N . LEU A 1 106 ? -13.422 28.312 5.383 1 97.12 106 LEU A N 1
ATOM 829 C CA . LEU A 1 106 ? -13.953 29.641 5.684 1 97.12 106 LEU A CA 1
ATOM 830 C C . LEU A 1 106 ? -12.859 30.562 6.203 1 97.12 106 LEU A C 1
ATOM 832 O O . LEU A 1 106 ? -12.844 31.766 5.891 1 97.12 106 LEU A O 1
ATOM 836 N N . ILE A 1 107 ? -12.117 29.984 7.07 1 96.25 107 ILE A N 1
ATOM 837 C CA . ILE A 1 107 ? -11.016 30.734 7.652 1 96.25 107 ILE A CA 1
ATOM 838 C C . ILE A 1 107 ? -9.812 29.812 7.844 1 96.25 107 ILE A C 1
ATOM 840 O O . ILE A 1 107 ? -9.961 28.656 8.219 1 96.25 107 ILE A O 1
ATOM 844 N N . SER A 1 108 ? -8.586 30.344 7.5 1 96.31 108 SER A N 1
ATOM 845 C CA . SER A 1 108 ? -7.336 29.625 7.746 1 96.31 108 SER A CA 1
ATOM 846 C C . SER A 1 108 ? -6.219 30.578 8.148 1 96.31 108 SER A C 1
ATOM 848 O O . SER A 1 108 ? -6.207 31.75 7.738 1 96.31 108 SER A O 1
ATOM 850 N N . GLU A 1 109 ? -5.406 30.109 9.07 1 96.5 109 GLU A N 1
ATOM 851 C CA . GLU A 1 109 ? -4.211 30.828 9.5 1 96.5 109 GLU A CA 1
ATOM 852 C C . GLU A 1 109 ? -2.99 29.906 9.5 1 96.5 109 GLU A C 1
ATOM 854 O O . GLU A 1 109 ? -3.102 28.719 9.797 1 96.5 109 GLU A O 1
ATOM 859 N N . THR A 1 110 ? -1.912 30.484 9.094 1 94.12 110 THR A N 1
ATOM 860 C CA . THR A 1 110 ? -0.644 29.766 9.133 1 94.12 110 THR A CA 1
ATOM 861 C C . THR A 1 110 ? 0.34 30.453 10.078 1 94.12 110 THR A C 1
ATOM 863 O O . THR A 1 110 ? 0.449 31.672 10.086 1 94.12 110 THR A O 1
ATOM 866 N N . HIS A 1 111 ? 0.987 29.641 10.945 1 93.5 111 HIS A N 1
ATOM 867 C CA . HIS A 1 111 ? 1.965 30.125 11.914 1 93.5 111 HIS A CA 1
ATOM 868 C C . HIS A 1 111 ? 3.287 29.375 11.781 1 93.5 111 HIS A C 1
ATOM 870 O O . HIS A 1 111 ? 3.32 28.141 11.867 1 93.5 111 HIS A O 1
ATOM 876 N N . SER A 1 112 ? 4.301 30.094 11.5 1 88.69 112 SER A N 1
ATOM 877 C CA . SER A 1 112 ? 5.621 29.484 11.383 1 88.69 112 SER A CA 1
ATOM 878 C C . SER A 1 112 ? 6.289 29.344 12.742 1 88.69 112 SER A C 1
ATOM 880 O O . SER A 1 112 ? 5.93 30.062 13.688 1 88.69 112 SER A O 1
ATOM 882 N N . PHE A 1 113 ? 7.203 28.344 12.891 1 87.56 113 PHE A N 1
ATOM 883 C CA . PHE A 1 113 ? 8.055 28.172 14.07 1 87.56 113 PHE A CA 1
ATOM 884 C C . PHE A 1 113 ? 9.414 27.625 13.672 1 87.56 113 PHE A C 1
ATOM 886 O O . PHE A 1 113 ? 9.625 27.234 12.516 1 87.56 113 PHE A O 1
ATOM 893 N N . GLU A 1 114 ? 10.352 27.703 14.516 1 84.94 114 GLU A N 1
ATOM 894 C CA . GLU A 1 114 ? 11.695 27.156 14.305 1 84.94 114 GLU A CA 1
ATOM 895 C C . GLU A 1 114 ? 11.859 25.797 14.977 1 84.94 114 GLU A C 1
ATOM 897 O O . GLU A 1 114 ? 11.969 25.719 16.203 1 84.94 114 GLU A O 1
ATOM 902 N N . PRO A 1 115 ? 11.938 24.844 14.148 1 85.44 115 PRO A N 1
ATOM 903 C CA . PRO A 1 115 ? 12.094 23.5 14.734 1 85.44 115 PRO A CA 1
ATOM 904 C C . PRO A 1 115 ? 13.5 23.25 15.266 1 85.44 115 PRO A C 1
ATOM 906 O O . PRO A 1 115 ? 14.453 23.906 14.852 1 85.44 115 PRO A O 1
ATOM 909 N N . PRO A 1 116 ? 13.719 22.328 16.203 1 84.06 116 PRO A N 1
ATOM 910 C CA . PRO A 1 116 ? 12.633 21.594 16.844 1 84.06 116 PRO A CA 1
ATOM 911 C C . PRO A 1 116 ? 12.039 22.328 18.031 1 84.06 116 PRO A C 1
ATOM 913 O O . PRO A 1 116 ? 12.742 23.094 18.703 1 84.06 116 PRO A O 1
ATOM 916 N N . VAL A 1 117 ? 10.711 22.219 18.359 1 89.88 117 VAL A N 1
ATOM 917 C CA . VAL A 1 117 ? 10 22.797 19.484 1 89.88 117 VAL A CA 1
ATOM 918 C C . VAL A 1 117 ? 9.203 21.703 20.219 1 89.88 117 VAL A C 1
ATOM 920 O O . VAL A 1 117 ? 9.078 20.578 19.719 1 89.88 117 VAL A O 1
ATOM 923 N N . SER A 1 118 ? 8.922 22.016 21.344 1 95.69 118 SER A N 1
ATOM 924 C CA . SER A 1 118 ? 8.086 21.078 22.094 1 95.69 118 SER A CA 1
ATOM 925 C C . SER A 1 118 ? 6.738 20.875 21.422 1 95.69 118 SER A C 1
ATOM 927 O O . SER A 1 118 ? 6.094 21.828 20.984 1 95.69 118 SER A O 1
ATOM 929 N N . ALA A 1 119 ? 6.316 19.531 21.406 1 95.62 119 ALA A N 1
ATOM 930 C CA . ALA A 1 119 ? 5.012 19.188 20.844 1 95.62 119 ALA A CA 1
ATOM 931 C C . ALA A 1 119 ? 3.887 19.859 21.625 1 95.62 119 ALA A C 1
ATOM 933 O O . ALA A 1 119 ? 2.924 20.359 21.031 1 95.62 119 ALA A O 1
ATOM 934 N N . TYR A 1 120 ? 4.035 19.859 22.922 1 96.5 120 TYR A N 1
ATOM 935 C CA . TYR A 1 120 ? 3.018 20.391 23.828 1 96.5 120 TYR A CA 1
ATOM 936 C C . TYR A 1 120 ? 2.873 21.906 23.672 1 96.5 120 TYR A C 1
ATOM 938 O O . TYR A 1 120 ? 1.771 22.438 23.781 1 96.5 120 TYR A O 1
ATOM 946 N N . GLU A 1 121 ? 3.967 22.594 23.328 1 96.88 121 GLU A N 1
ATOM 947 C CA . GLU A 1 121 ? 3.92 24.031 23.047 1 96.88 121 GLU A CA 1
ATOM 948 C C . GLU A 1 121 ? 3.162 24.312 21.75 1 96.88 121 GLU A C 1
ATOM 950 O O . GLU A 1 121 ? 2.342 25.234 21.703 1 96.88 121 GLU A O 1
ATOM 955 N N . ILE A 1 122 ? 3.469 23.562 20.766 1 96.56 122 ILE A N 1
ATOM 956 C CA . ILE A 1 122 ? 2.805 23.734 19.484 1 96.56 122 ILE A CA 1
ATOM 957 C C . ILE A 1 122 ? 1.308 23.484 19.641 1 96.56 122 ILE A C 1
ATOM 959 O O . ILE A 1 122 ? 0.486 24.25 19.141 1 96.56 122 ILE A O 1
ATOM 963 N N . LEU A 1 123 ? 0.958 22.375 20.391 1 97.62 123 LEU A N 1
ATOM 964 C CA . LEU A 1 123 ? -0.443 22.016 20.578 1 97.62 123 LEU A CA 1
ATOM 965 C C . LEU A 1 123 ? -1.176 23.094 21.375 1 97.62 123 LEU A C 1
ATOM 967 O O . LEU A 1 123 ? -2.346 23.375 21.109 1 97.62 123 LEU A O 1
ATOM 971 N N . GLU A 1 124 ? -0.494 23.672 22.344 1 98.19 124 GLU A N 1
ATOM 972 C CA . GLU A 1 124 ? -1.072 24.766 23.109 1 98.19 124 GLU A CA 1
ATOM 973 C C . GLU A 1 124 ? -1.302 26 22.234 1 98.19 124 GLU A C 1
ATOM 975 O O . GLU A 1 124 ? -2.342 26.656 22.328 1 98.19 124 GLU A O 1
ATOM 980 N N . LYS A 1 125 ? -0.299 26.281 21.375 1 97.88 125 LYS A N 1
ATOM 981 C CA . LYS A 1 125 ? -0.44 27.391 20.438 1 97.88 125 LYS A CA 1
ATOM 982 C C . LYS A 1 125 ? -1.609 27.172 19.484 1 97.88 125 LYS A C 1
ATOM 984 O O . LYS A 1 125 ? -2.354 28.109 19.172 1 97.88 125 LYS A O 1
ATOM 989 N N . ILE A 1 126 ? -1.76 25.984 19.062 1 98 126 ILE A N 1
ATOM 990 C CA . ILE A 1 126 ? -2.863 25.609 18.188 1 98 126 ILE A CA 1
ATOM 991 C C . ILE A 1 126 ? -4.195 25.875 18.891 1 98 126 ILE A C 1
ATOM 993 O O . ILE A 1 126 ? -5.102 26.469 18.312 1 98 126 ILE A O 1
ATOM 997 N N . LYS A 1 127 ? -4.27 25.406 20.172 1 98.06 127 LYS A N 1
ATOM 998 C CA . LYS A 1 127 ? -5.469 25.641 20.969 1 98.06 127 LYS A CA 1
ATOM 999 C C . LYS A 1 127 ? -5.773 27.141 21.078 1 98.06 127 LYS A C 1
ATOM 1001 O O . LYS A 1 127 ? -6.902 27.562 20.812 1 98.06 127 LYS A O 1
ATOM 1006 N N . ASP A 1 128 ? -4.828 27.891 21.391 1 98.25 128 ASP A N 1
ATOM 1007 C CA . ASP A 1 128 ? -5.004 29.312 21.625 1 98.25 128 ASP A CA 1
ATOM 1008 C C . ASP A 1 128 ? -5.457 30.031 20.344 1 98.25 128 ASP A C 1
ATOM 1010 O O . ASP A 1 128 ? -6.41 30.812 20.375 1 98.25 128 ASP A O 1
ATOM 1014 N N . HIS A 1 129 ? -4.758 29.734 19.266 1 97.81 129 HIS A N 1
ATOM 1015 C CA . HIS A 1 129 ? -5.09 30.375 18 1 97.81 129 HIS A CA 1
ATOM 1016 C C . HIS A 1 129 ? -6.465 29.953 17.5 1 97.81 129 HIS A C 1
ATOM 1018 O O . HIS A 1 129 ? -7.199 30.75 16.922 1 97.81 129 HIS A O 1
ATOM 1024 N N . MET A 1 130 ? -6.84 28.641 17.672 1 97.81 130 MET A N 1
ATOM 1025 C CA . MET A 1 130 ? -8.148 28.156 17.266 1 97.81 130 MET A CA 1
ATOM 1026 C C . MET A 1 130 ? -9.258 28.844 18.047 1 97.81 130 MET A C 1
ATOM 1028 O O . MET A 1 130 ? -10.273 29.25 17.469 1 97.81 130 MET A O 1
ATOM 1032 N N . ILE A 1 131 ? -9.078 29.047 19.406 1 96.31 131 ILE A N 1
ATOM 1033 C CA . ILE A 1 131 ? -10.047 29.719 20.266 1 96.31 131 ILE A CA 1
ATOM 1034 C C . ILE A 1 131 ? -10.195 31.172 19.844 1 96.31 131 ILE A C 1
ATOM 1036 O O . ILE A 1 131 ? -11.305 31.703 19.766 1 96.31 131 ILE A O 1
ATOM 1040 N N . GLU A 1 132 ? -9.062 31.75 19.5 1 97.19 132 GLU A N 1
ATOM 1041 C CA . GLU A 1 132 ? -9.078 33.125 19.031 1 97.19 132 GLU A CA 1
ATOM 1042 C C . GLU A 1 132 ? -9.906 33.281 17.766 1 97.19 132 GLU A C 1
ATOM 1044 O O . GLU A 1 132 ? -10.711 34.219 17.641 1 97.19 132 GLU A O 1
ATOM 1049 N N . ILE A 1 133 ? -9.703 32.406 16.844 1 96.25 133 ILE A N 1
ATOM 1050 C CA . ILE A 1 133 ? -10.43 32.406 15.57 1 96.25 133 ILE A CA 1
ATOM 1051 C C . ILE A 1 133 ? -11.922 32.25 15.828 1 96.25 133 ILE A C 1
ATOM 1053 O O . ILE A 1 133 ? -12.75 32.938 15.227 1 96.25 133 ILE A O 1
ATOM 1057 N N . ILE A 1 134 ? -12.266 31.312 16.703 1 95.62 134 ILE A N 1
ATOM 1058 C CA . ILE A 1 134 ? -13.656 31.016 17.016 1 95.62 134 ILE A CA 1
ATOM 1059 C C . ILE A 1 134 ? -14.328 32.25 17.594 1 95.62 134 ILE A C 1
ATOM 1061 O O . ILE A 1 134 ? -15.438 32.625 17.203 1 95.62 134 ILE A O 1
ATOM 1065 N N . TRP A 1 135 ? -13.609 32.938 18.453 1 95.44 135 TRP A N 1
ATOM 1066 C CA . TRP A 1 135 ? -14.125 34.125 19.125 1 95.44 135 TRP A CA 1
ATOM 1067 C C . TRP A 1 135 ? -14.211 35.312 18.156 1 95.44 135 TRP A C 1
ATOM 1069 O O . TRP A 1 135 ? -15.242 35.969 18.047 1 95.44 135 TRP A O 1
ATOM 1079 N N . LYS A 1 136 ? -13.133 35.531 17.453 1 96.19 136 LYS A N 1
ATOM 1080 C CA . LYS A 1 136 ? -13.016 36.656 16.547 1 96.19 136 LYS A CA 1
ATOM 1081 C C . LYS A 1 136 ? -14.094 36.625 15.477 1 96.19 136 LYS A C 1
ATOM 1083 O O . LYS A 1 136 ? -14.602 37.656 15.055 1 96.19 136 LYS A O 1
ATOM 1088 N N . HIS A 1 137 ? -14.477 35.438 15.055 1 95.5 137 HIS A N 1
ATOM 1089 C CA . HIS A 1 137 ? -15.398 35.312 13.93 1 95.5 137 HIS A CA 1
ATOM 1090 C C . HIS A 1 137 ? -16.766 34.844 14.391 1 95.5 137 HIS A C 1
ATOM 1092 O O . HIS A 1 137 ? -17.625 34.531 13.57 1 95.5 137 HIS A O 1
ATOM 1098 N N . ASN A 1 138 ? -16.969 34.781 15.703 1 94.62 138 ASN A N 1
ATOM 1099 C CA . ASN A 1 138 ? -18.25 34.5 16.344 1 94.62 138 ASN A CA 1
ATOM 1100 C C . ASN A 1 138 ? -18.844 33.188 15.898 1 94.62 138 ASN A C 1
ATOM 1102 O O . ASN A 1 138 ? -20.016 33.094 15.531 1 94.62 138 ASN A O 1
ATOM 1106 N N . PHE A 1 139 ? -18.016 32.125 15.805 1 95.38 139 PHE A N 1
ATOM 1107 C CA . PHE A 1 139 ? -18.516 30.766 15.602 1 95.38 139 PHE A CA 1
ATOM 1108 C C . PHE A 1 139 ? -19.156 30.234 16.875 1 95.38 139 PHE A C 1
ATOM 1110 O O . PHE A 1 139 ? -18.656 30.469 17.969 1 95.38 139 PHE A O 1
ATOM 1117 N N . SER A 1 140 ? -20.219 29.547 16.797 1 93.81 140 SER A N 1
ATOM 1118 C CA . SER A 1 140 ? -20.812 28.844 17.922 1 93.81 140 SER A CA 1
ATOM 1119 C C . SER A 1 140 ? -20.109 27.516 18.188 1 93.81 140 SER A C 1
ATOM 1121 O O . SER A 1 140 ? -19.984 26.688 17.297 1 93.81 140 SER A O 1
ATOM 1123 N N . ARG A 1 141 ? -19.75 27.266 19.344 1 90.69 141 ARG A N 1
ATOM 1124 C CA . ARG A 1 141 ? -19.016 26.062 19.734 1 90.69 141 ARG A CA 1
ATOM 1125 C C . ARG A 1 141 ? -19.828 24.812 19.453 1 90.69 141 ARG A C 1
ATOM 1127 O O . ARG A 1 141 ? -19.281 23.766 19.094 1 90.69 141 ARG A O 1
ATOM 1134 N N . ASP A 1 142 ? -21.078 24.891 19.578 1 92.81 142 ASP A N 1
ATOM 1135 C CA . ASP A 1 142 ? -21.953 23.734 19.438 1 92.81 142 ASP A CA 1
ATOM 1136 C C . ASP A 1 142 ? -22.078 23.297 17.984 1 92.81 142 ASP A C 1
ATOM 1138 O O . ASP A 1 142 ? -22.562 22.203 17.703 1 92.81 142 ASP A O 1
ATOM 1142 N N . LYS A 1 143 ? -21.453 24.062 17.141 1 95.44 143 LYS A N 1
ATOM 1143 C CA . LYS A 1 143 ? -21.578 23.734 15.727 1 95.44 143 LYS A CA 1
ATOM 1144 C C . LYS A 1 143 ? -20.359 22.969 15.234 1 95.44 143 LYS A C 1
ATOM 1146 O O . LYS A 1 143 ? -20.344 22.453 14.109 1 95.44 143 LYS A O 1
ATOM 1151 N N . PHE A 1 144 ? -19.391 22.859 16.062 1 97.69 144 PHE A N 1
ATOM 1152 C CA . PHE A 1 144 ? -18.219 22.094 15.68 1 97.69 144 PHE A CA 1
ATOM 1153 C C . PHE A 1 144 ? -18.422 20.609 15.945 1 97.69 144 PHE A C 1
ATOM 1155 O O . PHE A 1 144 ? -18.797 20.219 17.047 1 97.69 144 PHE A O 1
ATOM 1162 N N . ILE A 1 145 ? -18.188 19.734 14.875 1 97.19 145 ILE A N 1
ATOM 1163 C CA . ILE A 1 145 ? -18.531 18.328 14.977 1 97.19 145 ILE A CA 1
ATOM 1164 C C . ILE A 1 145 ? -17.25 17.5 15.188 1 97.19 145 ILE A C 1
ATOM 1166 O O . ILE A 1 145 ? -17.312 16.297 15.414 1 97.19 145 ILE A O 1
ATOM 1170 N N . GLY A 1 146 ? -16.156 18.203 15.109 1 97.94 146 GLY A N 1
ATOM 1171 C CA . GLY A 1 146 ? -14.898 17.5 15.336 1 97.94 146 GLY A CA 1
ATOM 1172 C C . GLY A 1 146 ? -13.688 18.297 14.898 1 97.94 146 GLY A C 1
ATOM 1173 O O . GLY A 1 146 ? -13.812 19.422 14.406 1 97.94 146 GLY A O 1
ATOM 1174 N N . LEU A 1 147 ? -12.578 17.719 15.172 1 98.06 147 LEU A N 1
ATOM 1175 C CA . LEU A 1 147 ? -11.297 18.297 14.789 1 98.06 147 LEU A CA 1
ATOM 1176 C C . LEU A 1 147 ? -10.43 17.266 14.07 1 98.06 147 LEU A C 1
ATOM 1178 O O . LEU A 1 147 ? -10.258 16.156 14.547 1 98.06 147 LEU A O 1
ATOM 1182 N N . GLY A 1 148 ? -10.062 17.625 12.875 1 97.56 148 GLY A N 1
ATOM 1183 C CA . GLY A 1 148 ? -9.109 16.797 12.148 1 97.56 148 GLY A CA 1
ATOM 1184 C C . GLY A 1 148 ? -7.676 17.266 12.297 1 97.56 148 GLY A C 1
ATOM 1185 O O . GLY A 1 148 ? -7.41 18.469 12.305 1 97.56 148 GLY A O 1
ATOM 1186 N N . PHE A 1 149 ? -6.844 16.328 12.367 1 95.88 149 PHE A N 1
ATOM 1187 C CA . PHE A 1 149 ? -5.43 16.625 12.578 1 95.88 149 PHE A CA 1
ATOM 1188 C C . PHE A 1 149 ? -4.559 15.812 11.625 1 95.88 149 PHE A C 1
ATOM 1190 O O . PHE A 1 149 ? -4.789 14.617 11.43 1 95.88 149 PHE A O 1
ATOM 1197 N N . SER A 1 150 ? -3.604 16.469 11.039 1 93.25 150 SER A N 1
ATOM 1198 C CA . SER A 1 150 ? -2.594 15.812 10.211 1 93.25 150 SER A CA 1
ATOM 1199 C C . SER A 1 150 ? -1.201 16.359 10.5 1 93.25 150 SER A C 1
ATOM 1201 O O . SER A 1 150 ? -1.05 17.531 10.852 1 93.25 150 SER A O 1
ATOM 1203 N N . ILE A 1 151 ? -0.312 15.539 10.328 1 88.06 151 ILE A N 1
ATOM 1204 C CA . ILE A 1 151 ? 1.079 15.945 10.508 1 88.06 151 ILE A CA 1
ATOM 1205 C C . ILE A 1 151 ? 1.954 15.25 9.469 1 88.06 151 ILE A C 1
ATOM 1207 O O . ILE A 1 151 ? 1.658 14.125 9.047 1 88.06 151 ILE A O 1
ATOM 1211 N N . THR A 1 152 ? 2.994 16.031 8.969 1 77.75 152 THR A N 1
ATOM 1212 C CA . THR A 1 152 ? 4.043 15.398 8.18 1 77.75 152 THR A CA 1
ATOM 1213 C C . THR A 1 152 ? 4.902 14.492 9.055 1 77.75 152 THR A C 1
ATOM 1215 O O . THR A 1 152 ? 5.766 14.969 9.797 1 77.75 152 THR A O 1
ATOM 1218 N N . GLY A 1 153 ? 4.391 13.414 9.5 1 76.38 153 GLY A N 1
ATOM 1219 C CA . GLY A 1 153 ? 5.031 12.453 10.375 1 76.38 153 GLY A CA 1
ATOM 1220 C C . GLY A 1 153 ? 4.34 11.102 10.391 1 76.38 153 GLY A C 1
ATOM 1221 O O . GLY A 1 153 ? 3.664 10.734 9.43 1 76.38 153 GLY A O 1
ATOM 1222 N N . LEU A 1 154 ? 4.82 10.391 11.445 1 76.25 154 LEU A N 1
ATOM 1223 C CA . LEU A 1 154 ? 4.316 9.023 11.562 1 76.25 154 LEU A CA 1
ATOM 1224 C C . LEU A 1 154 ? 3.273 8.93 12.672 1 76.25 154 LEU A C 1
ATOM 1226 O O . LEU A 1 154 ? 3.564 9.227 13.828 1 76.25 154 LEU A O 1
ATOM 1230 N N . ILE A 1 155 ? 2.023 8.594 12.258 1 82.69 155 ILE A N 1
ATOM 1231 C CA . ILE A 1 155 ? 0.939 8.32 13.195 1 82.69 155 ILE A CA 1
ATOM 1232 C C . ILE A 1 155 ? 0.867 6.816 13.469 1 82.69 155 ILE A C 1
ATOM 1234 O O . ILE A 1 155 ? 0.797 6.012 12.539 1 82.69 155 ILE A O 1
ATOM 1238 N N . LYS A 1 156 ? 1.076 6.41 14.688 1 76.06 156 LYS A N 1
ATOM 1239 C CA . LYS A 1 156 ? 1.082 5 15.07 1 76.06 156 LYS A CA 1
ATOM 1240 C C . LYS A 1 156 ? -0.213 4.312 14.648 1 76.06 156 LYS A C 1
ATOM 1242 O O . LYS A 1 156 ? -0.182 3.277 13.977 1 76.06 156 LYS A O 1
ATOM 1247 N N . ASP A 1 157 ? -1.346 4.73 15.188 1 76.25 157 ASP A N 1
ATOM 1248 C CA . ASP A 1 157 ? -2.65 4.215 14.781 1 76.25 157 ASP A CA 1
ATOM 1249 C C . ASP A 1 157 ? -3.729 5.289 14.914 1 76.25 157 ASP A C 1
ATOM 1251 O O . ASP A 1 157 ? -3.643 6.16 15.781 1 76.25 157 ASP A O 1
ATOM 1255 N N . LYS A 1 158 ? -4.594 5.227 14.086 1 74.5 158 LYS A N 1
ATOM 1256 C CA . LYS A 1 158 ? -5.672 6.211 14 1 74.5 158 LYS A CA 1
ATOM 1257 C C . LYS A 1 158 ? -6.488 6.242 15.289 1 74.5 158 LYS A C 1
ATOM 1259 O O . LYS A 1 158 ? -6.973 7.301 15.695 1 74.5 158 LYS A O 1
ATOM 1264 N N . GLU A 1 159 ? -6.547 5.062 15.852 1 79.88 159 GLU A N 1
ATOM 1265 C CA . GLU A 1 159 ? -7.438 4.965 17 1 79.88 159 GLU A CA 1
ATOM 1266 C C . GLU A 1 159 ? -6.805 5.586 18.25 1 79.88 159 GLU A C 1
ATOM 1268 O O . GLU A 1 159 ? -7.449 6.355 18.953 1 79.88 159 GLU A O 1
ATOM 1273 N N . SER A 1 160 ? -5.531 5.348 18.453 1 82.25 160 SER A N 1
ATOM 1274 C CA . SER A 1 160 ? -4.867 5.91 19.625 1 82.25 160 SER A CA 1
ATOM 1275 C C . SER A 1 160 ? -4.465 7.359 19.391 1 82.25 160 SER A C 1
ATOM 1277 O O . SER A 1 160 ? -4.355 8.141 20.328 1 82.25 160 SER A O 1
ATOM 1279 N N . GLY A 1 161 ? -4.285 7.672 18.141 1 88.69 161 GLY A N 1
ATOM 1280 C CA . GLY A 1 161 ? -3.963 9.031 17.734 1 88.69 161 GLY A CA 1
ATOM 1281 C C . GLY A 1 161 ? -2.623 9.508 18.266 1 88.69 161 GLY A C 1
ATOM 1282 O O . GLY A 1 161 ? -2.467 10.68 18.609 1 88.69 161 GLY A O 1
ATOM 1283 N N . ILE A 1 162 ? -1.712 8.594 18.5 1 89.06 162 ILE A N 1
ATOM 1284 C CA . ILE A 1 162 ? -0.359 8.883 18.953 1 89.06 162 ILE A CA 1
ATOM 1285 C C . ILE A 1 162 ? 0.539 9.188 17.766 1 89.06 162 ILE A C 1
ATOM 1287 O O . ILE A 1 162 ? 0.585 8.422 16.797 1 89.06 162 ILE A O 1
ATOM 1291 N N . VAL A 1 163 ? 1.144 10.258 17.75 1 89.12 163 VAL A N 1
ATOM 1292 C CA . VAL A 1 163 ? 2.16 10.594 16.766 1 89.12 163 VAL A CA 1
ATOM 1293 C C . VAL A 1 163 ? 3.514 10.039 17.203 1 89.12 163 VAL A C 1
ATOM 1295 O O . VAL A 1 163 ? 4.133 10.57 18.125 1 89.12 163 VAL A O 1
ATOM 1298 N N . ASN A 1 164 ? 3.918 9.109 16.516 1 84.12 164 ASN A N 1
ATOM 1299 C CA . ASN A 1 164 ? 5.16 8.43 16.859 1 84.12 164 ASN A CA 1
ATOM 1300 C C . ASN A 1 164 ? 6.375 9.32 16.594 1 84.12 164 ASN A C 1
ATOM 1302 O O . ASN A 1 164 ? 7.309 9.352 17.406 1 84.12 164 ASN A O 1
ATOM 1306 N N . ASP A 1 165 ? 6.34 9.953 15.5 1 81.31 165 ASP A N 1
ATOM 1307 C CA . ASP A 1 165 ? 7.465 10.781 15.078 1 81.31 165 ASP A CA 1
ATOM 1308 C C . ASP A 1 165 ? 7.004 11.922 14.18 1 81.31 165 ASP A C 1
ATOM 1310 O O . ASP A 1 165 ? 6.164 11.727 13.297 1 81.31 165 ASP A O 1
ATOM 1314 N N . SER A 1 166 ? 7.52 13.109 14.438 1 81.5 166 SER A N 1
ATOM 1315 C CA . SER A 1 166 ? 7.156 14.297 13.672 1 81.5 166 SER A CA 1
ATOM 1316 C C . SER A 1 166 ? 8.195 14.602 12.594 1 81.5 166 SER A C 1
ATOM 1318 O O . SER A 1 166 ? 8.102 15.617 11.898 1 81.5 166 SER A O 1
ATOM 1320 N N . TYR A 1 167 ? 9.102 13.75 12.492 1 74.06 167 TYR A N 1
ATOM 1321 C CA . TYR A 1 167 ? 10.203 13.883 11.547 1 74.06 167 TYR A CA 1
ATOM 1322 C C . TYR A 1 167 ? 10.875 15.25 11.68 1 74.06 167 TYR A C 1
ATOM 1324 O O . TYR A 1 167 ? 11.125 15.922 10.68 1 74.06 167 TYR A O 1
ATOM 1332 N N . GLY A 1 168 ? 11.023 15.719 12.93 1 74.88 168 GLY A N 1
ATOM 1333 C CA . GLY A 1 168 ? 11.859 16.875 13.195 1 74.88 168 GLY A CA 1
ATOM 1334 C C . GLY A 1 168 ? 11.062 18.141 13.508 1 74.88 168 GLY A C 1
ATOM 1335 O O . GLY A 1 168 ? 11.625 19.156 13.906 1 74.88 168 GLY A O 1
ATOM 1336 N N . ALA A 1 169 ? 9.711 18.078 13.438 1 80.62 169 ALA A N 1
ATOM 1337 C CA . ALA A 1 169 ? 8.898 19.25 13.758 1 80.62 169 ALA A CA 1
ATOM 1338 C C . ALA A 1 169 ? 8.922 19.531 15.258 1 80.62 169 ALA A C 1
ATOM 1340 O O . ALA A 1 169 ? 9.102 20.672 15.68 1 80.62 169 ALA A O 1
ATOM 1341 N N . TRP A 1 170 ? 8.828 18.484 15.977 1 88.38 170 TRP A N 1
ATOM 1342 C CA . TRP A 1 170 ? 8.875 18.672 17.422 1 88.38 170 TRP A CA 1
ATOM 1343 C C . TRP A 1 170 ? 9.773 17.609 18.078 1 88.38 170 TRP A C 1
ATOM 1345 O O . TRP A 1 170 ? 10.227 16.688 17.406 1 88.38 170 TRP A O 1
ATOM 1355 N N . ILE A 1 171 ? 10 17.797 19.375 1 90.19 171 ILE A N 1
ATOM 1356 C CA . ILE A 1 171 ? 11.039 17.078 20.109 1 90.19 171 ILE A CA 1
ATOM 1357 C C . ILE A 1 171 ? 10.516 15.703 20.531 1 90.19 171 ILE A C 1
ATOM 1359 O O . ILE A 1 171 ? 11.188 14.688 20.344 1 90.19 171 ILE A O 1
ATOM 1363 N N . GLU A 1 172 ? 9.352 15.672 20.984 1 92.94 172 GLU A N 1
ATOM 1364 C CA . GLU A 1 172 ? 8.836 14.5 21.688 1 92.94 172 GLU A CA 1
ATOM 1365 C C . GLU A 1 172 ? 8.422 13.406 20.703 1 92.94 172 GLU A C 1
ATOM 1367 O O . GLU A 1 172 ? 7.953 13.703 19.594 1 92.94 172 GLU A O 1
ATOM 1372 N N . LYS A 1 173 ? 8.672 12.188 21.094 1 89.38 173 LYS A N 1
ATOM 1373 C CA . LYS A 1 173 ? 8.148 11.008 20.406 1 89.38 173 LYS A CA 1
ATOM 1374 C C . LYS A 1 173 ? 6.883 10.492 21.078 1 89.38 173 LYS A C 1
ATOM 1376 O O . LYS A 1 173 ? 6.617 10.805 22.234 1 89.38 173 LYS A O 1
ATOM 1381 N N . ASP A 1 174 ? 6.047 9.812 20.344 1 91 174 ASP A N 1
ATOM 1382 C CA . ASP A 1 174 ? 4.852 9.148 20.844 1 91 174 ASP A CA 1
ATOM 1383 C C . ASP A 1 174 ? 3.941 10.133 21.578 1 91 174 ASP A C 1
ATOM 1385 O O . ASP A 1 174 ? 3.52 9.875 22.703 1 91 174 ASP A O 1
ATOM 1389 N N . VAL A 1 175 ? 3.723 11.25 20.984 1 94.56 175 VAL A N 1
ATOM 1390 C CA . VAL A 1 175 ? 2.879 12.305 21.531 1 94.56 175 VAL A CA 1
ATOM 1391 C C . VAL A 1 175 ? 1.407 11.93 21.359 1 94.56 175 VAL A C 1
ATOM 1393 O O . VAL A 1 175 ? 0.96 11.641 20.25 1 94.56 175 VAL A O 1
ATOM 1396 N N . PRO A 1 176 ? 0.657 11.797 22.5 1 95.5 176 PRO A N 1
ATOM 1397 C CA . PRO A 1 176 ? -0.766 11.469 22.406 1 95.5 176 PRO A CA 1
ATOM 1398 C C . PRO A 1 176 ? -1.619 12.648 21.953 1 95.5 176 PRO A C 1
ATOM 1400 O O . PRO A 1 176 ? -2.451 13.141 22.719 1 95.5 176 PRO A O 1
ATOM 1403 N N . VAL A 1 177 ? -1.521 13.102 20.75 1 96.5 177 VAL A N 1
ATOM 1404 C CA . VAL A 1 177 ? -2.109 14.297 20.156 1 96.5 177 VAL A CA 1
ATOM 1405 C C . VAL A 1 177 ? -3.631 14.227 20.25 1 96.5 177 VAL A C 1
ATOM 1407 O O . VAL A 1 177 ? -4.277 15.219 20.609 1 96.5 177 VAL A O 1
ATOM 1410 N N . LYS A 1 178 ? -4.223 13.07 19.969 1 96.44 178 LYS A N 1
ATOM 1411 C CA . LYS A 1 178 ? -5.676 12.914 20 1 96.44 178 LYS A CA 1
ATOM 1412 C C . LYS A 1 178 ? -6.23 13.258 21.375 1 96.44 178 LYS A C 1
ATOM 1414 O O . LYS A 1 178 ? -7.133 14.094 21.5 1 96.44 178 LYS A O 1
ATOM 1419 N N . ARG A 1 179 ? -5.617 12.547 22.438 1 96.56 179 ARG A N 1
ATOM 1420 C CA . ARG A 1 179 ? -6.062 12.773 23.797 1 96.56 179 ARG A CA 1
ATOM 1421 C C . ARG A 1 179 ? -5.953 14.242 24.188 1 96.56 179 ARG A C 1
ATOM 1423 O O . ARG A 1 179 ? -6.883 14.812 24.766 1 96.56 179 ARG A O 1
ATOM 1430 N N . ILE A 1 180 ? -4.891 14.953 23.844 1 97.75 180 ILE A N 1
ATOM 1431 C CA . ILE A 1 180 ? -4.605 16.328 24.219 1 97.75 180 ILE A CA 1
ATOM 1432 C C . ILE A 1 180 ? -5.605 17.266 23.531 1 97.75 180 ILE A C 1
ATOM 1434 O O . ILE A 1 180 ? -6.223 18.109 24.188 1 97.75 180 ILE A O 1
ATOM 1438 N N . LEU A 1 181 ? -5.801 17.047 22.266 1 97.81 181 LEU A N 1
ATOM 1439 C CA . LEU A 1 181 ? -6.691 17.922 21.516 1 97.81 181 LEU A CA 1
ATOM 1440 C C . LEU A 1 181 ? -8.148 17.688 21.906 1 97.81 181 LEU A C 1
ATOM 1442 O O . LEU A 1 181 ? -8.953 18.625 21.922 1 97.81 181 LEU A O 1
ATOM 1446 N N . GLU A 1 182 ? -8.5 16.453 22.172 1 97.56 182 GLU A N 1
ATOM 1447 C CA . GLU A 1 182 ? -9.852 16.156 22.641 1 97.56 182 GLU A CA 1
ATOM 1448 C C . GLU A 1 182 ? -10.125 16.844 23.984 1 97.56 182 GLU A C 1
ATOM 1450 O O . GLU A 1 182 ? -11.234 17.328 24.219 1 97.56 182 GLU A O 1
ATOM 1455 N N . GLU A 1 183 ? -9.156 16.828 24.859 1 97.25 183 GLU A N 1
ATOM 1456 C CA . GLU A 1 183 ? -9.281 17.531 26.141 1 97.25 183 GLU A CA 1
ATOM 1457 C C . GLU A 1 183 ? -9.398 19.031 25.938 1 97.25 183 GLU A C 1
ATOM 1459 O O . GLU A 1 183 ? -10.203 19.688 26.609 1 97.25 183 GLU A O 1
ATOM 1464 N N . TYR A 1 184 ? -8.617 19.562 25 1 97.06 184 TYR A N 1
ATOM 1465 C CA . TYR A 1 184 ? -8.609 21 24.75 1 97.06 184 TYR A CA 1
ATOM 1466 C C . TYR A 1 184 ? -9.953 21.453 24.203 1 97.06 184 TYR A C 1
ATOM 1468 O O . TYR A 1 184 ? -10.453 22.516 24.578 1 97.06 184 TYR A O 1
ATOM 1476 N N . PHE A 1 185 ? -10.602 20.672 23.344 1 97.06 185 PHE A N 1
ATOM 1477 C CA . PHE A 1 185 ? -11.711 21.203 22.547 1 97.06 185 PHE A CA 1
ATOM 1478 C C . PHE A 1 185 ? -13 20.453 22.875 1 97.06 185 PHE A C 1
ATOM 1480 O O . PHE A 1 185 ? -14.078 20.859 22.453 1 97.06 185 PHE A O 1
ATOM 1487 N N . SER A 1 186 ? -12.906 19.328 23.594 1 96 186 SER A N 1
ATOM 1488 C CA . SER A 1 186 ? -14.062 18.5 23.906 1 96 186 SER A CA 1
ATOM 1489 C C . SER A 1 186 ? -14.789 18.062 22.641 1 96 186 SER A C 1
ATOM 1491 O O . SER A 1 186 ? -16.016 18.141 22.562 1 96 186 SER A O 1
ATOM 1493 N N . LEU A 1 187 ? -14.023 17.766 21.672 1 96.44 187 LEU A N 1
ATOM 1494 C CA . LEU A 1 187 ? -14.484 17.25 20.391 1 96.44 187 LEU A CA 1
ATOM 1495 C C . LEU A 1 187 ? -13.766 15.953 20.031 1 96.44 187 LEU A C 1
ATOM 1497 O O . LEU A 1 187 ? -12.664 15.695 20.516 1 96.44 187 LEU A O 1
ATOM 1501 N N . THR A 1 188 ? -14.461 15.148 19.25 1 95.56 188 THR A N 1
ATOM 1502 C CA . THR A 1 188 ? -13.773 14 18.672 1 95.56 188 THR A CA 1
ATOM 1503 C C . THR A 1 188 ? -12.648 14.453 17.734 1 95.56 188 THR A C 1
ATOM 1505 O O . THR A 1 188 ? -12.836 15.383 16.938 1 95.56 188 THR A O 1
ATOM 1508 N N . VAL A 1 189 ? -11.531 13.852 17.906 1 96.75 189 VAL A N 1
ATOM 1509 C CA . VAL A 1 189 ? -10.383 14.211 17.078 1 96.75 189 VAL A CA 1
ATOM 1510 C C . VAL A 1 189 ? -10.031 13.062 16.141 1 96.75 189 VAL A C 1
ATOM 1512 O O . VAL A 1 189 ? -9.938 11.906 16.578 1 96.75 189 VAL A O 1
ATOM 1515 N N . TYR A 1 190 ? -9.953 13.344 14.891 1 94.19 190 TYR A N 1
ATOM 1516 C CA . TYR A 1 190 ? -9.547 12.391 13.867 1 94.19 190 TYR A CA 1
ATOM 1517 C C . TYR A 1 190 ? -8.117 12.648 13.414 1 94.19 190 TYR A C 1
ATOM 1519 O O . TYR A 1 190 ? -7.785 13.758 12.977 1 94.19 190 TYR A O 1
ATOM 1527 N N . LEU A 1 191 ? -7.312 11.68 13.602 1 92.88 191 LEU A N 1
ATOM 1528 C CA . LEU A 1 191 ? -5.949 11.75 13.086 1 92.88 191 LEU A CA 1
ATOM 1529 C C . LEU A 1 191 ? -5.785 10.875 11.844 1 92.88 191 LEU A C 1
ATOM 1531 O O . LEU A 1 191 ? -6.23 9.727 11.828 1 92.88 191 LEU A O 1
ATOM 1535 N N . GLU A 1 192 ? -5.227 11.406 10.773 1 89 192 GLU A N 1
ATOM 1536 C CA . GLU A 1 192 ? -4.926 10.719 9.523 1 89 192 GLU A CA 1
ATOM 1537 C C . GLU A 1 192 ? -3.711 11.328 8.836 1 89 192 GLU A C 1
ATOM 1539 O O . GLU A 1 192 ? -3.336 12.469 9.117 1 89 192 GLU A O 1
ATOM 1544 N N . SER A 1 193 ? -3.102 10.641 8.07 1 87.5 193 SER A N 1
ATOM 1545 C CA . SER A 1 193 ? -1.961 11.148 7.32 1 87.5 193 SER A CA 1
ATOM 1546 C C . SER A 1 193 ? -2.361 12.336 6.445 1 87.5 193 SER A C 1
ATOM 1548 O O . SER A 1 193 ? -3.498 12.414 5.98 1 87.5 193 SER A O 1
ATOM 1550 N N . TYR A 1 194 ? -1.438 13.133 6.246 1 87.38 194 TYR A N 1
ATOM 1551 C CA . TYR A 1 194 ? -1.593 14.359 5.48 1 87.38 194 TYR A CA 1
ATOM 1552 C C . TYR A 1 194 ? -2.102 14.062 4.074 1 87.38 194 TYR A C 1
ATOM 1554 O O . TYR A 1 194 ? -3.133 14.594 3.656 1 87.38 194 TYR A O 1
ATOM 1562 N N . VAL A 1 195 ? -1.492 13.133 3.4 1 92.19 195 VAL A N 1
ATOM 1563 C CA . VAL A 1 195 ? -1.804 12.859 2 1 92.19 195 VAL A CA 1
ATOM 1564 C C . VAL A 1 195 ? -3.162 12.172 1.897 1 92.19 195 VAL A C 1
ATOM 1566 O O . VAL A 1 195 ? -3.93 12.438 0.968 1 92.19 195 VAL A O 1
ATOM 1569 N N . LYS A 1 196 ? -3.535 11.32 2.795 1 92.31 196 LYS A N 1
ATOM 1570 C CA . LYS A 1 196 ? -4.828 10.641 2.791 1 92.31 196 LYS A CA 1
ATOM 1571 C C . LYS A 1 196 ? -5.965 11.625 3.051 1 92.31 196 LYS A C 1
ATOM 1573 O O . LYS A 1 196 ? -7.02 11.547 2.416 1 92.31 196 LYS A O 1
ATOM 1578 N N . ASN A 1 197 ? -5.719 12.562 3.959 1 92.44 197 ASN A N 1
ATOM 1579 C CA . ASN A 1 197 ? -6.703 13.609 4.215 1 92.44 197 ASN A CA 1
ATOM 1580 C C . ASN A 1 197 ? -6.934 14.484 2.984 1 92.44 197 ASN A C 1
ATOM 1582 O O . ASN A 1 197 ? -8.07 14.82 2.664 1 92.44 197 ASN A O 1
ATOM 1586 N N . LEU A 1 198 ? -5.855 14.82 2.365 1 93.31 198 LEU A N 1
ATOM 1587 C CA . LEU A 1 198 ? -5.98 15.648 1.167 1 93.31 198 LEU A CA 1
ATOM 1588 C C . LEU A 1 198 ? -6.738 14.898 0.071 1 93.31 198 LEU A C 1
ATOM 1590 O O . LEU A 1 198 ? -7.582 15.484 -0.613 1 93.31 198 LEU A O 1
ATOM 1594 N N . SER A 1 199 ? -6.402 13.68 -0.065 1 95 199 SER A N 1
ATOM 1595 C CA . SER A 1 199 ? -7.078 12.891 -1.086 1 95 199 SER A CA 1
ATOM 1596 C C . SER A 1 199 ? -8.57 12.773 -0.802 1 95 199 SER A C 1
ATOM 1598 O O . SER A 1 199 ? -9.391 12.789 -1.727 1 95 199 SER A O 1
ATOM 1600 N N . LEU A 1 200 ? -8.875 12.578 0.475 1 92.31 200 LEU A N 1
ATOM 1601 C CA . LEU A 1 200 ? -10.281 12.539 0.875 1 92.31 200 LEU A CA 1
ATOM 1602 C C . LEU A 1 200 ? -10.992 13.828 0.478 1 92.31 200 LEU A C 1
ATOM 1604 O O . LEU A 1 200 ? -12.086 13.789 -0.09 1 92.31 200 LEU A O 1
ATOM 1608 N N . ALA A 1 201 ? -10.344 14.977 0.741 1 92.69 201 ALA A N 1
ATOM 1609 C CA . ALA A 1 201 ? -10.922 16.266 0.373 1 92.69 201 ALA A CA 1
ATOM 1610 C C . ALA A 1 201 ? -11.117 16.359 -1.137 1 92.69 201 ALA A C 1
ATOM 1612 O O . ALA A 1 201 ? -12.133 16.891 -1.603 1 92.69 201 ALA A O 1
ATOM 1613 N N . GLU A 1 202 ? -10.18 15.828 -1.877 1 94.12 202 GLU A N 1
ATOM 1614 C CA . GLU A 1 202 ? -10.188 15.914 -3.334 1 94.12 202 GLU A CA 1
ATOM 1615 C C . GLU A 1 202 ? -11.266 15.016 -3.932 1 94.12 202 GLU A C 1
ATOM 1617 O O . GLU A 1 202 ? -11.969 15.422 -4.859 1 94.12 202 GLU A O 1
ATOM 1622 N N . PHE A 1 203 ? -11.406 13.828 -3.369 1 92.75 203 PHE A N 1
ATOM 1623 C CA . PHE A 1 203 ? -12.164 12.805 -4.074 1 92.75 203 PHE A CA 1
ATOM 1624 C C . PHE A 1 203 ? -13.547 12.617 -3.447 1 92.75 203 PHE A C 1
ATOM 1626 O O . PHE A 1 203 ? -14.414 11.961 -4.023 1 92.75 203 PHE A O 1
ATOM 1633 N N . MET A 1 204 ? -13.773 13.203 -2.291 1 89.19 204 MET A N 1
ATOM 1634 C CA . MET A 1 204 ? -15.055 13.023 -1.62 1 89.19 204 MET A CA 1
ATOM 1635 C C . MET A 1 204 ? -16.203 13.367 -2.557 1 89.19 204 MET A C 1
ATOM 1637 O O . MET A 1 204 ? -16.234 14.438 -3.156 1 89.19 204 MET A O 1
ATOM 1641 N N . GLY A 1 205 ? -17.062 12.344 -2.732 1 86.5 205 GLY A N 1
ATOM 1642 C CA . GLY A 1 205 ? -18.25 12.539 -3.547 1 86.5 205 GLY A CA 1
ATOM 1643 C C . GLY A 1 205 ? -18 12.312 -5.027 1 86.5 205 GLY A C 1
ATOM 1644 O O . GLY A 1 205 ? -18.938 12.406 -5.836 1 86.5 205 GLY A O 1
ATOM 1645 N N . LYS A 1 206 ? -16.703 12.141 -5.309 1 86.5 206 LYS A N 1
ATOM 1646 C CA . LYS A 1 206 ? -16.391 11.859 -6.707 1 86.5 206 LYS A CA 1
ATOM 1647 C C . LYS A 1 206 ? -16.422 10.359 -6.984 1 86.5 206 LYS A C 1
ATOM 1649 O O . LYS A 1 206 ? -16.016 9.555 -6.141 1 86.5 206 LYS A O 1
ATOM 1654 N N . ASN A 1 207 ? -17.078 9.938 -8.078 1 78.81 207 ASN A N 1
ATOM 1655 C CA . ASN A 1 207 ? -17.188 8.539 -8.477 1 78.81 207 ASN A CA 1
ATOM 1656 C C . ASN A 1 207 ? -16.156 8.18 -9.547 1 78.81 207 ASN A C 1
ATOM 1658 O O . ASN A 1 207 ? -16.516 7.93 -10.695 1 78.81 207 ASN A O 1
ATOM 1662 N N . ILE A 1 208 ? -15 8.234 -9.109 1 79.19 208 ILE A N 1
ATOM 1663 C CA . ILE A 1 208 ? -13.969 7.891 -10.078 1 79.19 208 ILE A CA 1
ATOM 1664 C C . ILE A 1 208 ? -13.211 6.648 -9.617 1 79.19 208 ILE A C 1
ATOM 1666 O O . ILE A 1 208 ? -12.789 6.57 -8.461 1 79.19 208 ILE A O 1
ATOM 1670 N N . ASP A 1 209 ? -13.188 5.648 -10.539 1 82.81 209 ASP A N 1
ATOM 1671 C CA . ASP A 1 209 ? -12.445 4.418 -10.273 1 82.81 209 ASP A CA 1
ATOM 1672 C C . ASP A 1 209 ? -11.016 4.512 -10.781 1 82.81 209 ASP A C 1
ATOM 1674 O O . ASP A 1 209 ? -10.703 5.359 -11.625 1 82.81 209 ASP A O 1
ATOM 1678 N N . ASN A 1 210 ? -10.141 3.734 -10.203 1 85.88 210 ASN A N 1
ATOM 1679 C CA . ASN A 1 210 ? -8.758 3.6 -10.648 1 85.88 210 ASN A CA 1
ATOM 1680 C C . ASN A 1 210 ? -8.016 4.93 -10.586 1 85.88 210 ASN A C 1
ATOM 1682 O O . ASN A 1 210 ? -7.355 5.32 -11.547 1 85.88 210 ASN A O 1
ATOM 1686 N N . ILE A 1 211 ? -8.266 5.676 -9.516 1 90.94 211 ILE A N 1
ATOM 1687 C CA . ILE A 1 211 ? -7.68 6.996 -9.289 1 90.94 211 ILE A CA 1
ATOM 1688 C C . ILE A 1 211 ? -6.734 6.945 -8.094 1 90.94 211 ILE A C 1
ATOM 1690 O O . ILE A 1 211 ? -6.98 6.223 -7.129 1 90.94 211 ILE A O 1
ATOM 1694 N N . MET A 1 212 ? -5.605 7.68 -8.258 1 96.75 212 MET A N 1
ATOM 1695 C CA . MET A 1 212 ? -4.625 7.848 -7.191 1 96.75 212 MET A CA 1
ATOM 1696 C C . MET A 1 212 ? -4.34 9.32 -6.941 1 96.75 212 MET A C 1
ATOM 1698 O O . MET A 1 212 ? -4.605 10.164 -7.801 1 96.75 212 MET A O 1
ATOM 1702 N N . PHE A 1 213 ? -4.02 9.664 -5.715 1 97.5 213 PHE A N 1
ATOM 1703 C CA . PHE A 1 213 ? -3.668 11.016 -5.316 1 97.5 213 PHE A CA 1
ATOM 1704 C C . PHE A 1 213 ? -2.197 11.102 -4.926 1 97.5 213 PHE A C 1
ATOM 1706 O O . PHE A 1 213 ? -1.755 10.414 -4.004 1 97.5 213 PHE A O 1
ATOM 1713 N N . PHE A 1 214 ? -1.455 11.883 -5.684 1 97.81 214 PHE A N 1
ATOM 1714 C CA . PHE A 1 214 ? -0.011 12 -5.516 1 97.81 214 PHE A CA 1
ATOM 1715 C C . PHE A 1 214 ? 0.371 13.391 -5.027 1 97.81 214 PHE A C 1
ATOM 1717 O O . PHE A 1 214 ? 0.13 14.383 -5.719 1 97.81 214 PHE A O 1
ATOM 1724 N N . ASP A 1 215 ? 0.989 13.422 -3.801 1 95.5 215 ASP A N 1
ATOM 1725 C CA . ASP A 1 215 ? 1.415 14.68 -3.182 1 95.5 215 ASP A CA 1
ATOM 1726 C C . ASP A 1 215 ? 2.922 14.875 -3.324 1 95.5 215 ASP A C 1
ATOM 1728 O O . ASP A 1 215 ? 3.705 13.977 -3.01 1 95.5 215 ASP A O 1
ATOM 1732 N N . TYR A 1 216 ? 3.271 15.984 -3.906 1 95.06 216 TYR A N 1
ATOM 1733 C CA . TYR A 1 216 ? 4.668 16.406 -3.961 1 95.06 216 TYR A CA 1
ATOM 1734 C C . TYR A 1 216 ? 4.824 17.844 -3.459 1 95.06 216 TYR A C 1
ATOM 1736 O O . TYR A 1 216 ? 4.863 18.781 -4.254 1 95.06 216 TYR A O 1
ATOM 1744 N N . THR A 1 217 ? 4.848 18 -2.141 1 91 217 THR A N 1
ATOM 1745 C CA . THR A 1 217 ? 4.992 19.297 -1.471 1 91 217 THR A CA 1
ATOM 1746 C C . THR A 1 217 ? 6.297 19.344 -0.675 1 91 217 THR A C 1
ATOM 1748 O O . THR A 1 217 ? 7.309 19.859 -1.16 1 91 217 THR A O 1
ATOM 1751 N N . ASP A 1 218 ? 6.426 18.547 0.428 1 86.44 218 ASP A N 1
ATOM 1752 C CA . ASP A 1 218 ? 7.664 18.406 1.188 1 86.44 218 ASP A CA 1
ATOM 1753 C C . ASP A 1 218 ? 8.43 17.156 0.783 1 86.44 218 ASP A C 1
ATOM 1755 O O . ASP A 1 218 ? 9.664 17.156 0.749 1 86.44 218 ASP A O 1
ATOM 1759 N N . THR A 1 219 ? 7.684 16.188 0.623 1 89.94 219 THR A N 1
ATOM 1760 C CA . THR A 1 219 ? 8.141 14.891 0.126 1 89.94 219 THR A CA 1
ATOM 1761 C C . THR A 1 219 ? 7.133 14.305 -0.862 1 89.94 219 THR A C 1
ATOM 1763 O O . THR A 1 219 ? 6.18 14.977 -1.258 1 89.94 219 THR A O 1
ATOM 1766 N N . ALA A 1 220 ? 7.441 13.211 -1.39 1 94.31 220 ALA A N 1
ATOM 1767 C CA . ALA A 1 220 ? 6.527 12.516 -2.297 1 94.31 220 ALA A CA 1
ATOM 1768 C C . ALA A 1 220 ? 5.723 11.453 -1.56 1 94.31 220 ALA A C 1
ATOM 1770 O O . ALA A 1 220 ? 6.293 10.586 -0.892 1 94.31 220 ALA A O 1
ATOM 1771 N N . GLU A 1 221 ? 4.406 11.594 -1.568 1 94.25 221 GLU A N 1
ATOM 1772 C CA . GLU A 1 221 ? 3.527 10.625 -0.918 1 94.25 221 GLU A CA 1
ATOM 1773 C C . GLU A 1 221 ? 2.338 10.273 -1.807 1 94.25 221 GLU A C 1
ATOM 1775 O O . GLU A 1 221 ? 1.971 11.047 -2.693 1 94.25 221 GLU A O 1
ATOM 1780 N N . LEU A 1 222 ? 1.789 9.078 -1.599 1 97.25 222 LEU A N 1
ATOM 1781 C CA . LEU A 1 222 ? 0.67 8.602 -2.402 1 97.25 222 LEU A CA 1
ATOM 1782 C C . LEU A 1 222 ? -0.505 8.203 -1.517 1 97.25 222 LEU A C 1
ATOM 1784 O O . LEU A 1 222 ? -0.312 7.645 -0.436 1 97.25 222 LEU A O 1
ATOM 1788 N N . SER A 1 223 ? -1.642 8.547 -1.867 1 96.31 223 SER A N 1
ATOM 1789 C CA . SER A 1 223 ? -2.854 7.949 -1.324 1 96.31 223 SER A CA 1
ATOM 1790 C C . SER A 1 223 ? -3.504 7.008 -2.334 1 96.31 223 SER A C 1
ATOM 1792 O O . SER A 1 223 ? -3.885 7.426 -3.428 1 96.31 223 SER A O 1
ATOM 1794 N N . ILE A 1 224 ? -3.572 5.754 -1.932 1 95.62 224 ILE A N 1
ATOM 1795 C CA . ILE A 1 224 ? -4.152 4.719 -2.783 1 95.62 224 ILE A CA 1
ATOM 1796 C C . ILE A 1 224 ? -5.656 4.641 -2.551 1 95.62 224 ILE A C 1
ATOM 1798 O O . ILE A 1 224 ? -6.113 4.582 -1.407 1 95.62 224 ILE A O 1
ATOM 1802 N N . TRP A 1 225 ? -6.348 4.742 -3.656 1 92.31 225 TRP A N 1
ATOM 1803 C CA . TRP A 1 225 ? -7.801 4.633 -3.586 1 92.31 225 TRP A CA 1
ATOM 1804 C C . TRP A 1 225 ? -8.289 3.381 -4.305 1 92.31 225 TRP A C 1
ATOM 1806 O O . TRP A 1 225 ? -7.812 3.061 -5.398 1 92.31 225 TRP A O 1
ATOM 1816 N N . SER A 1 226 ? -9.055 2.67 -3.666 1 84 226 SER A N 1
ATOM 1817 C CA . SER A 1 226 ? -9.688 1.471 -4.211 1 84 226 SER A CA 1
ATOM 1818 C C . SER A 1 226 ? -11.141 1.353 -3.756 1 84 226 SER A C 1
ATOM 1820 O O . SER A 1 226 ? -11.438 1.493 -2.566 1 84 226 SER A O 1
ATOM 1822 N N . GLY A 1 227 ? -12.008 1.123 -4.648 1 77 227 GLY A N 1
ATOM 1823 C CA . GLY A 1 227 ? -13.414 0.981 -4.316 1 77 227 GLY A CA 1
ATOM 1824 C C . GLY A 1 227 ? -14.016 2.238 -3.715 1 77 227 GLY A C 1
ATOM 1825 O O . GLY A 1 227 ? -14.844 2.164 -2.805 1 77 227 GLY A O 1
ATOM 1826 N N . GLY A 1 228 ? -13.484 3.324 -4.055 1 79.5 228 GLY A N 1
ATOM 1827 C CA . GLY A 1 228 ? -14.039 4.586 -3.592 1 79.5 228 GLY A CA 1
ATOM 1828 C C . GLY A 1 228 ? -13.539 4.984 -2.215 1 79.5 228 GLY A C 1
ATOM 1829 O O . GLY A 1 228 ? -14.008 5.973 -1.644 1 79.5 228 GLY A O 1
ATOM 1830 N N . ASN A 1 229 ? -12.609 4.234 -1.7 1 83.5 229 ASN A N 1
ATOM 1831 C CA . ASN A 1 229 ? -12.07 4.52 -0.374 1 83.5 229 ASN A CA 1
ATOM 1832 C C . ASN A 1 229 ? -10.547 4.543 -0.383 1 83.5 229 ASN A C 1
ATOM 1834 O O . ASN A 1 229 ? -9.922 4.027 -1.311 1 83.5 229 ASN A O 1
ATOM 1838 N N . VAL A 1 230 ? -10.078 5.148 0.697 1 89.38 230 VAL A N 1
ATOM 1839 C CA . VAL A 1 230 ? -8.633 5.141 0.906 1 89.38 230 VAL A CA 1
ATOM 1840 C C . VAL A 1 230 ? -8.18 3.752 1.352 1 89.38 230 VAL A C 1
ATOM 1842 O O . VAL A 1 230 ? -8.82 3.127 2.201 1 89.38 230 VAL A O 1
ATOM 1845 N N . TYR A 1 231 ? -7.199 3.207 0.72 1 90.88 231 TYR A N 1
ATOM 1846 C CA . TYR A 1 231 ? -6.531 1.986 1.159 1 90.88 231 TYR A CA 1
ATOM 1847 C C . TYR A 1 231 ? -5.52 2.285 2.262 1 90.88 231 TYR A C 1
ATOM 1849 O O . TYR A 1 231 ? -4.461 2.861 2.002 1 90.88 231 TYR A O 1
ATOM 1857 N N . PRO A 1 232 ? -5.77 1.917 3.479 1 87.38 232 PRO A N 1
ATOM 1858 C CA . PRO A 1 232 ? -4.91 2.334 4.59 1 87.38 232 PRO A CA 1
ATOM 1859 C C . PRO A 1 232 ? -3.635 1.499 4.695 1 87.38 232 PRO A C 1
ATOM 1861 O O . PRO A 1 232 ? -2.582 2.018 5.078 1 87.38 232 PRO A O 1
ATOM 1864 N N . GLY A 1 233 ? -3.723 0.154 4.277 1 89.56 233 GLY A N 1
ATOM 1865 C CA . GLY A 1 233 ? -2.66 -0.79 4.586 1 89.56 233 GLY A CA 1
ATOM 1866 C C . GLY A 1 233 ? -2.771 -1.387 5.973 1 89.56 233 GLY A C 1
ATOM 1867 O O . GLY A 1 233 ? -3.717 -1.091 6.707 1 89.56 233 GLY A O 1
ATOM 1868 N N . PHE A 1 234 ? -1.856 -2.252 6.348 1 88.06 234 PHE A N 1
ATOM 1869 C CA . PHE A 1 234 ? -1.875 -3 7.598 1 88.06 234 PHE A CA 1
ATOM 1870 C C . PHE A 1 234 ? -1.681 -2.068 8.789 1 88.06 234 PHE A C 1
ATOM 1872 O O . PHE A 1 234 ? -2.443 -2.121 9.758 1 88.06 234 PHE A O 1
ATOM 1879 N N . ASN A 1 235 ? -0.792 -1.126 8.703 1 83.19 235 ASN A N 1
ATOM 1880 C CA . ASN A 1 235 ? -0.486 -0.204 9.789 1 83.19 235 ASN A CA 1
ATOM 1881 C C . ASN A 1 235 ? -0.887 1.227 9.445 1 83.19 235 ASN A C 1
ATOM 1883 O O . ASN A 1 235 ? -0.364 2.182 10.023 1 83.19 235 ASN A O 1
ATOM 1887 N N . ASN A 1 236 ? -1.804 1.376 8.43 1 84.38 236 ASN A N 1
ATOM 1888 C CA . ASN A 1 236 ? -2.18 2.703 7.949 1 84.38 236 ASN A CA 1
ATOM 1889 C C . ASN A 1 236 ? -0.978 3.461 7.395 1 84.38 236 ASN A C 1
ATOM 1891 O O . ASN A 1 236 ? -0.86 4.672 7.586 1 84.38 236 ASN A O 1
ATOM 1895 N N . LYS A 1 237 ? -0.066 2.734 6.738 1 87.19 237 LYS A N 1
ATOM 1896 C CA . LYS A 1 237 ? 1.169 3.332 6.238 1 87.19 237 LYS A CA 1
ATOM 1897 C C . LYS A 1 237 ? 1.297 3.143 4.727 1 87.19 237 LYS A C 1
ATOM 1899 O O . LYS A 1 237 ? 2.391 3.266 4.172 1 87.19 237 LYS A O 1
ATOM 1904 N N . SER A 1 238 ? 0.135 2.768 4.09 1 92.62 238 SER A N 1
ATOM 1905 C CA . SER A 1 238 ? 0.206 2.605 2.641 1 92.62 238 SER A CA 1
ATOM 1906 C C . SER A 1 238 ? 0.6 3.91 1.957 1 92.62 238 SER A C 1
ATOM 1908 O O . SER A 1 238 ? 0.323 4.996 2.473 1 92.62 238 SER A O 1
ATOM 1910 N N . GLY A 1 239 ? 1.316 3.854 0.864 1 94.81 239 GLY A N 1
ATOM 1911 C CA . GLY A 1 239 ? 1.619 5.008 0.035 1 94.81 239 GLY A CA 1
ATOM 1912 C C . GLY A 1 239 ? 2.859 5.758 0.484 1 94.81 239 GLY A C 1
ATOM 1913 O O . GLY A 1 239 ? 3.023 6.941 0.177 1 94.81 239 GLY A O 1
ATOM 1914 N N . MET A 1 240 ? 3.783 5.094 1.205 1 92 240 MET A N 1
ATOM 1915 C CA . MET A 1 240 ? 5 5.734 1.7 1 92 240 MET A CA 1
ATOM 1916 C C . MET A 1 240 ? 6.055 5.816 0.604 1 92 240 MET A C 1
ATOM 1918 O O . MET A 1 240 ? 7.156 5.285 0.756 1 92 240 MET A O 1
ATOM 1922 N N . VAL A 1 241 ? 5.789 6.566 -0.391 1 95.12 241 VAL A N 1
ATOM 1923 C CA . VAL A 1 241 ? 6.617 6.707 -1.582 1 95.12 241 VAL A CA 1
ATOM 1924 C C . VAL A 1 241 ? 7.965 7.316 -1.203 1 95.12 241 VAL A C 1
ATOM 1926 O O . VAL A 1 241 ? 9 6.953 -1.767 1 95.12 241 VAL A O 1
ATOM 1929 N N . SER A 1 242 ? 7.98 8.172 -0.217 1 93.5 242 SER A N 1
ATOM 1930 C CA . SER A 1 242 ? 9.18 8.906 0.182 1 93.5 242 SER A CA 1
ATOM 1931 C C . SER A 1 242 ? 10.281 7.957 0.626 1 93.5 242 SER A C 1
ATOM 1933 O O . SER A 1 242 ? 11.461 8.312 0.605 1 93.5 242 SER A O 1
ATOM 1935 N N . HIS A 1 243 ? 9.922 6.727 0.962 1 91.75 243 HIS A N 1
ATOM 1936 C CA . HIS A 1 243 ? 10.938 5.824 1.495 1 91.75 243 HIS A CA 1
ATOM 1937 C C . HIS A 1 243 ? 11.102 4.594 0.607 1 91.75 243 HIS A C 1
ATOM 1939 O O . HIS A 1 243 ? 11.695 3.596 1.023 1 91.75 243 HIS A O 1
ATOM 1945 N N . MET A 1 244 ? 10.602 4.668 -0.528 1 93 244 MET A N 1
ATOM 1946 C CA . MET A 1 244 ? 10.977 3.707 -1.561 1 93 244 MET A CA 1
ATOM 1947 C C . MET A 1 244 ? 12.422 3.922 -2.008 1 93 244 MET A C 1
ATOM 1949 O O . MET A 1 244 ? 12.891 5.059 -2.08 1 93 244 MET A O 1
ATOM 1953 N N . ILE A 1 245 ? 13.016 2.893 -2.336 1 92.44 245 ILE A N 1
ATOM 1954 C CA . ILE A 1 245 ? 14.398 2.941 -2.787 1 92.44 245 ILE A CA 1
ATOM 1955 C C . ILE A 1 245 ? 14.445 2.914 -4.312 1 92.44 245 ILE A C 1
ATOM 1957 O O . ILE A 1 245 ? 14.008 1.945 -4.938 1 92.44 245 ILE A O 1
ATOM 1961 N N . ILE A 1 246 ? 15.031 3.93 -4.945 1 88.62 246 ILE A N 1
ATOM 1962 C CA . ILE A 1 246 ? 15.078 3.949 -6.402 1 88.62 246 ILE A CA 1
ATOM 1963 C C . ILE A 1 246 ? 16.531 4.074 -6.867 1 88.62 246 ILE A C 1
ATOM 1965 O O . ILE A 1 246 ? 16.828 3.883 -8.047 1 88.62 246 ILE A O 1
ATOM 1969 N N . ASP A 1 247 ? 17.391 4.375 -5.984 1 84.19 247 ASP A N 1
ATOM 1970 C CA . ASP A 1 247 ? 18.828 4.398 -6.227 1 84.19 247 ASP A CA 1
ATOM 1971 C C . ASP A 1 247 ? 19.578 3.707 -5.098 1 84.19 247 ASP A C 1
ATOM 1973 O O . ASP A 1 247 ? 20.156 4.371 -4.227 1 84.19 247 ASP A O 1
ATOM 1977 N N . TYR A 1 248 ? 19.672 2.4 -5.141 1 80 248 TYR A N 1
ATOM 1978 C CA . TYR A 1 248 ? 20.172 1.605 -4.027 1 80 248 TYR A CA 1
ATOM 1979 C C . TYR A 1 248 ? 21.656 1.898 -3.775 1 80 248 TYR A C 1
ATOM 1981 O O . TYR A 1 248 ? 22.188 1.543 -2.725 1 80 248 TYR A O 1
ATOM 1989 N N . GLU A 1 249 ? 22.297 2.549 -4.695 1 79.5 249 GLU A N 1
ATOM 1990 C CA . GLU A 1 249 ? 23.703 2.904 -4.512 1 79.5 249 GLU A CA 1
ATOM 1991 C C . GLU A 1 249 ? 23.844 4.363 -4.098 1 79.5 249 GLU A C 1
ATOM 1993 O O . GLU A 1 249 ? 24.906 4.961 -4.281 1 79.5 249 GLU A O 1
ATOM 1998 N N . GLY A 1 250 ? 22.859 4.938 -3.592 1 79.06 250 GLY A N 1
ATOM 1999 C CA . GLY A 1 250 ? 22.922 6.324 -3.15 1 79.06 250 GLY A CA 1
ATOM 2000 C C . GLY A 1 250 ? 24.078 6.59 -2.191 1 79.06 250 GLY A C 1
ATOM 2001 O O . GLY A 1 250 ? 24.656 5.656 -1.637 1 79.06 250 GLY A O 1
ATOM 2002 N N . GLU A 1 251 ? 24.359 7.711 -2.039 1 77.06 251 GLU A N 1
ATOM 2003 C CA . GLU A 1 251 ? 25.578 8.109 -1.338 1 77.06 251 GLU A CA 1
ATOM 2004 C C . GLU A 1 251 ? 25.359 8.117 0.174 1 77.06 251 GLU A C 1
ATOM 2006 O O . GLU A 1 251 ? 26.219 7.645 0.928 1 77.06 251 GLU A O 1
ATOM 2011 N N . LYS A 1 252 ? 24.25 8.625 0.571 1 83.94 252 LYS A N 1
ATOM 2012 C CA . LYS A 1 252 ? 24.016 8.852 1.995 1 83.94 252 LYS A CA 1
ATOM 2013 C C . LYS A 1 252 ? 22.75 8.141 2.469 1 83.94 252 LYS A C 1
ATOM 2015 O O . LYS A 1 252 ? 21.797 7.996 1.704 1 83.94 252 LYS A O 1
ATOM 2020 N N . ASN A 1 253 ? 22.828 7.863 3.82 1 88.62 253 ASN A N 1
ATOM 2021 C CA . ASN A 1 253 ? 21.672 7.227 4.453 1 88.62 253 ASN A CA 1
ATOM 2022 C C . ASN A 1 253 ? 20.578 8.242 4.789 1 88.62 253 ASN A C 1
ATOM 2024 O O . ASN A 1 253 ? 20.875 9.359 5.207 1 88.62 253 ASN A O 1
ATOM 2028 N N . CYS A 1 254 ? 19.391 7.734 4.5 1 89.19 254 CYS A N 1
ATOM 2029 C CA . CYS A 1 254 ? 18.25 8.508 4.945 1 89.19 254 CYS A CA 1
ATOM 2030 C C . CYS A 1 254 ? 18.156 8.539 6.469 1 89.19 254 CYS A C 1
ATOM 2032 O O . CYS A 1 254 ? 18.25 7.496 7.117 1 89.19 254 CYS A O 1
ATOM 2034 N N . PRO A 1 255 ? 18.047 9.836 7.012 1 82.25 255 PRO A N 1
ATOM 2035 C CA . PRO A 1 255 ? 17.969 9.922 8.477 1 82.25 255 PRO A CA 1
ATOM 2036 C C . PRO A 1 255 ? 16.734 9.258 9.047 1 82.25 255 PRO A C 1
ATOM 2038 O O . PRO A 1 255 ? 16.719 8.859 10.211 1 82.25 255 PRO A O 1
ATOM 2041 N N . THR A 1 256 ? 15.773 9.055 8.227 1 79.81 256 THR A N 1
ATOM 2042 C CA . THR A 1 256 ? 14.492 8.547 8.703 1 79.81 256 THR A CA 1
ATOM 2043 C C . THR A 1 256 ? 14.406 7.035 8.516 1 79.81 256 THR A C 1
ATOM 2045 O O . THR A 1 256 ? 14.18 6.293 9.469 1 79.81 256 THR A O 1
ATOM 2048 N N . CYS A 1 257 ? 14.625 6.504 7.289 1 84 257 CYS A N 1
ATOM 2049 C CA . CYS A 1 257 ? 14.43 5.082 7.035 1 84 257 CYS A CA 1
ATOM 2050 C C . CYS A 1 257 ? 15.75 4.332 7.066 1 84 257 CYS A C 1
ATOM 2052 O O . CYS A 1 257 ? 15.773 3.102 7.109 1 84 257 CYS A O 1
ATOM 2054 N N . GLY A 1 258 ? 16.859 4.957 7.125 1 87 258 GLY A N 1
ATOM 2055 C CA . GLY A 1 258 ? 18.172 4.336 7.227 1 87 258 GLY A CA 1
ATOM 2056 C C . GLY A 1 258 ? 18.688 3.814 5.902 1 87 258 GLY A C 1
ATOM 2057 O O . GLY A 1 258 ? 19.844 3.387 5.805 1 87 258 GLY A O 1
ATOM 2058 N N . ASN A 1 259 ? 17.969 3.91 4.809 1 89.81 259 ASN A N 1
ATOM 2059 C CA . ASN A 1 259 ? 18.391 3.363 3.52 1 89.81 259 ASN A CA 1
ATOM 2060 C C . ASN A 1 259 ? 19.047 4.426 2.648 1 89.81 259 ASN A C 1
ATOM 2062 O O . ASN A 1 259 ? 18.797 5.621 2.818 1 89.81 259 ASN A O 1
ATOM 2066 N N . LYS A 1 260 ? 19.828 3.877 1.8 1 88.94 260 LYS A N 1
ATOM 2067 C CA . LYS A 1 260 ? 20.391 4.75 0.779 1 88.94 260 LYS A CA 1
ATOM 2068 C C . LYS A 1 260 ? 19.469 4.859 -0.431 1 88.94 260 LYS A C 1
ATOM 2070 O O . LYS A 1 260 ? 18.859 3.873 -0.839 1 88.94 260 LYS A O 1
ATOM 2075 N N . GLY A 1 261 ? 19.453 6.055 -0.988 1 89 261 GLY A N 1
ATOM 2076 C CA . GLY A 1 261 ? 18.828 6.238 -2.285 1 89 261 GLY A CA 1
ATOM 2077 C C . GLY A 1 261 ? 17.312 6.16 -2.232 1 89 261 GLY A C 1
ATOM 2078 O O . GLY A 1 261 ? 16.672 5.871 -3.242 1 89 261 GLY A O 1
ATOM 2079 N N . CYS A 1 262 ? 16.734 6.363 -1.001 1 92.81 262 CYS A N 1
ATOM 2080 C CA . CYS A 1 262 ? 15.273 6.457 -0.964 1 92.81 262 CYS A CA 1
ATOM 2081 C C . CYS A 1 262 ? 14.805 7.777 -1.563 1 92.81 262 CYS A C 1
ATOM 2083 O O . CYS A 1 262 ? 15.586 8.711 -1.715 1 92.81 262 CYS A O 1
ATOM 2085 N N . VAL A 1 263 ? 13.586 7.859 -1.916 1 94.44 263 VAL A N 1
ATOM 2086 C CA . VAL A 1 263 ? 12.984 8.992 -2.615 1 94.44 263 VAL A CA 1
ATOM 2087 C C . VAL A 1 263 ? 13.195 10.273 -1.809 1 94.44 263 VAL A C 1
ATOM 2089 O O . VAL A 1 263 ? 13.492 11.328 -2.373 1 94.44 263 VAL A O 1
ATOM 2092 N N . ASN A 1 264 ? 13.156 10.258 -0.531 1 92.06 264 ASN A N 1
ATOM 2093 C CA . ASN A 1 264 ? 13.359 11.391 0.359 1 92.06 264 ASN A CA 1
ATOM 2094 C C . ASN A 1 264 ? 14.75 12 0.185 1 92.06 264 ASN A C 1
ATOM 2096 O O . ASN A 1 264 ? 14.914 13.219 0.262 1 92.06 264 ASN A O 1
ATOM 2100 N N . MET A 1 265 ? 15.68 11.156 -0.153 1 92.94 265 MET A N 1
ATOM 2101 C CA . MET A 1 265 ? 17.062 11.594 -0.277 1 92.94 265 MET A CA 1
ATOM 2102 C C . MET A 1 265 ? 17.328 12.188 -1.659 1 92.94 265 MET A C 1
ATOM 2104 O O . MET A 1 265 ? 18.359 12.805 -1.887 1 92.94 265 MET A O 1
ATOM 2108 N N . LEU A 1 266 ? 16.359 12.055 -2.508 1 94.06 266 LEU A N 1
ATOM 2109 C CA . LEU A 1 266 ? 16.641 12.398 -3.898 1 94.06 266 LEU A CA 1
ATOM 2110 C C . LEU A 1 266 ? 15.852 13.633 -4.316 1 94.06 266 LEU A C 1
ATOM 2112 O O . LEU A 1 266 ? 16.375 14.5 -5.02 1 94.06 266 LEU A O 1
ATOM 2116 N N . ILE A 1 267 ? 14.555 13.742 -3.822 1 95.62 267 ILE A N 1
ATOM 2117 C CA . ILE A 1 267 ? 13.758 14.766 -4.488 1 95.62 267 ILE A CA 1
ATOM 2118 C C . ILE A 1 267 ? 12.961 15.555 -3.449 1 95.62 267 ILE A C 1
ATOM 2120 O O . ILE A 1 267 ? 12.164 16.438 -3.801 1 95.62 267 ILE A O 1
ATOM 2124 N N . SER A 1 268 ? 13.086 15.344 -2.17 1 93.5 268 SER A N 1
ATOM 2125 C CA . SER A 1 268 ? 12.336 16.031 -1.127 1 93.5 268 SER A CA 1
ATOM 2126 C C . SER A 1 268 ? 12.891 17.438 -0.869 1 93.5 268 SER A C 1
ATOM 2128 O O . SER A 1 268 ? 13.898 17.828 -1.466 1 93.5 268 SER A O 1
ATOM 2130 N N . ASN A 1 269 ? 12.133 18.312 0.057 1 90.62 269 ASN A N 1
ATOM 2131 C CA . ASN A 1 269 ? 12.703 19.562 0.553 1 90.62 269 ASN A CA 1
ATOM 2132 C C . ASN A 1 269 ? 14.109 19.344 1.116 1 90.62 269 ASN A C 1
ATOM 2134 O O . ASN A 1 269 ? 15.039 20.078 0.783 1 90.62 269 ASN A O 1
ATOM 2138 N N . PHE A 1 270 ? 14.242 18.25 1.817 1 88.38 270 PHE A N 1
ATOM 2139 C CA . PHE A 1 270 ? 15.523 17.906 2.434 1 88.38 270 PHE A CA 1
ATOM 2140 C C . PHE A 1 270 ? 16.594 17.703 1.375 1 88.38 270 PHE A C 1
ATOM 2142 O O . PHE A 1 270 ? 17.688 18.25 1.485 1 88.38 270 PHE A O 1
ATOM 2149 N N . ALA A 1 271 ? 16.281 16.953 0.377 1 93.75 271 ALA A N 1
ATOM 2150 C CA . ALA A 1 271 ? 17.234 16.656 -0.697 1 93.75 271 ALA A CA 1
ATOM 2151 C C . ALA A 1 271 ? 17.609 17.922 -1.464 1 93.75 271 ALA A C 1
ATOM 2153 O O . ALA A 1 271 ? 18.781 18.172 -1.708 1 93.75 271 ALA A O 1
ATOM 2154 N N . LEU A 1 272 ? 16.594 18.766 -1.874 1 96.38 272 LEU A N 1
ATOM 2155 C CA . LEU A 1 272 ? 16.844 19.953 -2.68 1 96.38 272 LEU A CA 1
ATOM 2156 C C . LEU A 1 272 ? 17.625 21 -1.884 1 96.38 272 LEU A C 1
ATOM 2158 O O . LEU A 1 272 ? 18.484 21.688 -2.432 1 96.38 272 LEU A O 1
ATOM 2162 N N . GLN A 1 273 ? 17.312 21.109 -0.608 1 95.06 273 GLN A N 1
ATOM 2163 C CA . GLN A 1 273 ? 18.078 22 0.263 1 95.06 273 GLN A CA 1
ATOM 2164 C C . GLN A 1 273 ? 19.547 21.625 0.287 1 95.06 273 GLN A C 1
ATOM 2166 O O . GLN A 1 273 ? 20.422 22.5 0.197 1 95.06 273 GLN A O 1
ATOM 2171 N N . ARG A 1 274 ? 19.828 20.359 0.36 1 94.31 274 ARG A N 1
ATOM 2172 C CA . ARG A 1 274 ? 21.203 19.891 0.34 1 94.31 274 ARG A CA 1
ATOM 2173 C C . ARG A 1 274 ? 21.875 20.188 -1 1 94.31 274 ARG A C 1
ATOM 2175 O O . ARG A 1 274 ? 23.031 20.609 -1.043 1 94.31 274 ARG A O 1
ATOM 2182 N N . LEU A 1 275 ? 21.188 20.016 -2.082 1 96.12 275 LEU A N 1
ATOM 2183 C CA . LEU A 1 275 ? 21.734 20.188 -3.426 1 96.12 275 LEU A CA 1
ATOM 2184 C C . LEU A 1 275 ? 22.094 21.641 -3.693 1 96.12 275 LEU A C 1
ATOM 2186 O O . LEU A 1 275 ? 23.047 21.922 -4.434 1 96.12 275 LEU A O 1
ATOM 2190 N N . ILE A 1 276 ? 21.344 22.594 -3.041 1 97.69 276 ILE A N 1
ATOM 2191 C CA . ILE A 1 276 ? 21.609 24 -3.361 1 97.69 276 ILE A CA 1
ATOM 2192 C C . ILE A 1 276 ? 22.344 24.656 -2.207 1 97.69 276 ILE A C 1
ATOM 2194 O O . ILE A 1 276 ? 22.547 25.875 -2.211 1 97.69 276 ILE A O 1
ATOM 2198 N N . SER A 1 277 ? 22.703 23.891 -1.245 1 97.31 277 SER A N 1
ATOM 2199 C CA . SER A 1 277 ? 23.266 24.406 -0.003 1 97.31 277 SER A CA 1
ATOM 2200 C C . SER A 1 277 ? 24.484 25.297 -0.273 1 97.31 277 SER A C 1
ATOM 2202 O O . SER A 1 277 ? 24.578 26.406 0.246 1 97.31 277 SER A O 1
ATOM 2204 N N . LYS A 1 278 ? 25.375 24.828 -1.052 1 96.94 278 LYS A N 1
ATOM 2205 C CA . LYS A 1 278 ? 26.594 25.578 -1.341 1 96.94 278 LYS A CA 1
ATOM 2206 C C . LYS A 1 278 ? 26.281 26.922 -1.992 1 96.94 278 LYS A C 1
ATOM 2208 O O . LYS A 1 278 ? 26.734 27.969 -1.528 1 96.94 278 LYS A O 1
ATOM 2213 N N . GLU A 1 279 ? 25.5 26.828 -3.035 1 97.19 279 GLU A N 1
ATOM 2214 C CA . GLU A 1 279 ? 25.125 28.047 -3.754 1 97.19 279 GLU A CA 1
ATOM 2215 C C . GLU A 1 279 ? 24.328 28.984 -2.861 1 97.19 279 GLU A C 1
ATOM 2217 O O . GLU A 1 279 ? 24.5 30.203 -2.928 1 97.19 279 GLU A O 1
ATOM 2222 N N . PHE A 1 280 ? 23.484 28.484 -1.99 1 96.94 280 PHE A N 1
ATOM 2223 C CA . PHE A 1 280 ? 22.672 29.266 -1.063 1 96.94 280 PHE A CA 1
ATOM 2224 C C . PHE A 1 280 ? 23.562 29.984 -0.039 1 96.94 280 PHE A C 1
ATOM 2226 O O . PHE A 1 280 ? 23.453 31.188 0.142 1 96.94 280 PHE A O 1
ATOM 2233 N N . MET A 1 281 ? 24.562 29.297 0.473 1 95.75 281 MET A N 1
ATOM 2234 C CA . MET A 1 281 ? 25.406 29.812 1.538 1 95.75 281 MET A CA 1
ATOM 2235 C C . MET A 1 281 ? 26.406 30.828 0.985 1 95.75 281 MET A C 1
ATOM 2237 O O . MET A 1 281 ? 26.797 31.766 1.68 1 95.75 281 MET A O 1
ATOM 2241 N N . ASN A 1 282 ? 26.719 30.625 -0.21 1 95.31 282 ASN A N 1
ATOM 2242 C CA . ASN A 1 282 ? 27.672 31.531 -0.842 1 95.31 282 ASN A CA 1
ATOM 2243 C C . ASN A 1 282 ? 26.984 32.781 -1.396 1 95.31 282 ASN A C 1
ATOM 2245 O O . ASN A 1 282 ? 27.641 33.625 -1.98 1 95.31 282 ASN A O 1
ATOM 2249 N N . GLY A 1 283 ? 25.75 32.781 -1.366 1 93.25 283 GLY A N 1
ATOM 2250 C CA . GLY A 1 283 ? 25.031 33.938 -1.833 1 93.25 283 GLY A CA 1
ATOM 2251 C C . GLY A 1 283 ? 24.766 33.938 -3.326 1 93.25 283 GLY A C 1
ATOM 2252 O O . GLY A 1 283 ? 24.484 34.969 -3.928 1 93.25 283 GLY A O 1
ATOM 2253 N N . GLU A 1 284 ? 24.859 32.844 -3.832 1 95.69 284 GLU A N 1
ATOM 2254 C CA . GLU A 1 284 ? 24.703 32.719 -5.277 1 95.69 284 GLU A CA 1
ATOM 2255 C C . GLU A 1 284 ? 23.219 32.656 -5.66 1 95.69 284 GLU A C 1
ATOM 2257 O O . GLU A 1 284 ? 22.875 32.719 -6.84 1 95.69 284 GLU A O 1
ATOM 2262 N N . ILE A 1 285 ? 22.406 32.562 -4.691 1 97.25 285 ILE A N 1
ATOM 2263 C CA . ILE A 1 285 ? 20.969 32.594 -4.879 1 97.25 285 ILE A CA 1
ATOM 2264 C C . ILE A 1 285 ? 20.359 33.656 -3.938 1 97.25 285 ILE A C 1
ATOM 2266 O O . ILE A 1 285 ? 19.609 33.312 -3.018 1 97.25 285 ILE A O 1
ATOM 2270 N N . PRO A 1 286 ? 20.562 34.906 -4.227 1 97.38 286 PRO A N 1
ATOM 2271 C CA . PRO A 1 286 ? 20.172 35.969 -3.289 1 97.38 286 PRO A CA 1
ATOM 2272 C C . PRO A 1 286 ? 18.672 36.031 -3.059 1 97.38 286 PRO A C 1
ATOM 2274 O O . PRO A 1 286 ? 18.219 36.406 -1.974 1 97.38 286 PRO A O 1
ATOM 2277 N N . GLU A 1 287 ? 17.844 35.625 -4.039 1 96.94 287 GLU A N 1
ATOM 2278 C CA . GLU A 1 287 ? 16.391 35.656 -3.932 1 96.94 287 GLU A CA 1
ATOM 2279 C C . GLU A 1 287 ? 15.906 34.812 -2.756 1 96.94 287 GLU A C 1
ATOM 2281 O O . GLU A 1 287 ? 15.086 35.25 -1.959 1 96.94 287 GLU A O 1
ATOM 2286 N N . LEU A 1 288 ? 16.531 33.656 -2.627 1 96.44 288 LEU A N 1
ATOM 2287 C CA . LEU A 1 288 ? 16.109 32.75 -1.566 1 96.44 288 LEU A CA 1
ATOM 2288 C C . LEU A 1 288 ? 16.766 33.125 -0.241 1 96.44 288 LEU A C 1
ATOM 2290 O O . LEU A 1 288 ? 16.141 33.031 0.816 1 96.44 288 LEU A O 1
ATOM 2294 N N . TYR A 1 289 ? 18.016 33.531 -0.365 1 95.75 289 TYR A N 1
ATOM 2295 C CA . TYR A 1 289 ? 18.734 33.938 0.841 1 95.75 289 TYR A CA 1
ATOM 2296 C C . TYR A 1 289 ? 18.016 35.094 1.532 1 95.75 289 TYR A C 1
ATOM 2298 O O . TYR A 1 289 ? 17.828 35.062 2.75 1 95.75 289 TYR A O 1
ATOM 2306 N N . GLU A 1 290 ? 17.594 36.094 0.818 1 95.69 290 GLU A N 1
ATOM 2307 C CA . GLU A 1 290 ? 16.906 37.25 1.338 1 95.69 290 GLU A CA 1
ATOM 2308 C C . GLU A 1 290 ? 15.5 36.906 1.814 1 95.69 290 GLU A C 1
ATOM 2310 O O . GLU A 1 290 ? 15.07 37.344 2.885 1 95.69 290 GLU A O 1
ATOM 2315 N N . LYS A 1 291 ? 14.906 36.062 1.013 1 93.44 291 LYS A N 1
ATOM 2316 C CA . LYS A 1 291 ? 13.531 35.688 1.331 1 93.44 291 LYS A CA 1
ATOM 2317 C C . LYS A 1 291 ? 13.453 35 2.686 1 93.44 291 LYS A C 1
ATOM 2319 O O . LYS A 1 291 ? 12.516 35.219 3.457 1 93.44 291 LYS A O 1
ATOM 2324 N N . TYR A 1 292 ? 14.398 34.219 2.959 1 91.25 292 TYR A N 1
ATOM 2325 C CA . TYR A 1 292 ? 14.328 33.406 4.16 1 91.25 292 TYR A CA 1
ATOM 2326 C C . TYR A 1 292 ? 15.406 33.812 5.16 1 91.25 292 TYR A C 1
ATOM 2328 O O . TYR A 1 292 ? 15.719 33.031 6.082 1 91.25 292 TYR A O 1
ATOM 2336 N N . GLU A 1 293 ? 15.938 34.906 4.969 1 91.81 293 GLU A N 1
ATOM 2337 C CA . GLU A 1 293 ? 16.906 35.531 5.887 1 91.81 293 GLU A CA 1
ATOM 2338 C C . GLU A 1 293 ? 18.016 34.531 6.25 1 91.81 293 GLU A C 1
ATOM 2340 O O . GLU A 1 293 ? 18.328 34.344 7.43 1 91.81 293 GLU A O 1
ATOM 2345 N N . GLY A 1 294 ? 18.422 33.844 5.242 1 92.38 294 GLY A N 1
ATOM 2346 C CA . GLY A 1 294 ? 19.562 32.938 5.41 1 92.38 294 GLY A CA 1
ATOM 2347 C C . GLY A 1 294 ? 19.188 31.594 5.984 1 92.38 294 GLY A C 1
ATOM 2348 O O . GLY A 1 294 ? 20.062 30.797 6.309 1 92.38 294 GLY A O 1
ATOM 2349 N N . ARG A 1 295 ? 18.016 31.312 6.043 1 91.12 295 ARG A N 1
ATOM 2350 C CA . ARG A 1 295 ? 17.562 30.047 6.609 1 91.12 295 ARG A CA 1
ATOM 2351 C C . ARG A 1 295 ? 17.219 29.047 5.508 1 91.12 295 ARG A C 1
ATOM 2353 O O . ARG A 1 295 ? 16.078 29 5.039 1 91.12 295 ARG A O 1
ATOM 2360 N N . LEU A 1 296 ? 18.172 28.188 5.266 1 92 296 LEU A N 1
ATOM 2361 C CA . LEU A 1 296 ? 18.062 27.234 4.164 1 92 296 LEU A CA 1
ATOM 2362 C C . LEU A 1 296 ? 16.938 26.234 4.406 1 92 296 LEU A C 1
ATOM 2364 O O . LEU A 1 296 ? 16.25 25.828 3.463 1 92 296 LEU A O 1
ATOM 2368 N N . LYS A 1 297 ? 16.641 25.922 5.676 1 86.19 297 LYS A N 1
ATOM 2369 C CA . LYS A 1 297 ? 15.672 24.906 6.055 1 86.19 297 LYS A CA 1
ATOM 2370 C C . LYS A 1 297 ? 14.242 25.344 5.746 1 86.19 297 LYS A C 1
ATOM 2372 O O . LYS A 1 297 ? 13.328 24.516 5.734 1 86.19 297 LYS A O 1
ATOM 2377 N N . LYS A 1 298 ? 14.023 26.594 5.418 1 86.62 298 LYS A N 1
ATOM 2378 C CA . LYS A 1 298 ? 12.703 27.125 5.105 1 86.62 298 LYS A CA 1
ATOM 2379 C C . LYS A 1 298 ? 12.43 27.062 3.607 1 86.62 298 LYS A C 1
ATOM 2381 O O . LYS A 1 298 ? 11.289 27.25 3.176 1 86.62 298 LYS A O 1
ATOM 2386 N N . VAL A 1 299 ? 13.508 26.875 2.799 1 92.31 299 VAL A N 1
ATOM 2387 C CA . VAL A 1 299 ? 13.383 26.859 1.345 1 92.31 299 VAL A CA 1
ATOM 2388 C C . VAL A 1 299 ? 12.562 25.641 0.912 1 92.31 299 VAL A C 1
ATOM 2390 O O . VAL A 1 299 ? 12.82 24.531 1.369 1 92.31 299 VAL A O 1
ATOM 2393 N N . THR A 1 300 ? 11.555 25.812 0.101 1 90.94 300 THR A N 1
ATOM 2394 C CA . THR A 1 300 ? 10.68 24.75 -0.355 1 90.94 300 THR A CA 1
ATOM 2395 C C . THR A 1 300 ? 11.055 24.297 -1.762 1 90.94 300 THR A C 1
ATOM 2397 O O . THR A 1 300 ? 11.812 24.984 -2.455 1 90.94 300 THR A O 1
ATOM 2400 N N . ILE A 1 301 ? 10.492 23.141 -2.145 1 93.88 301 ILE A N 1
ATOM 2401 C CA . ILE A 1 301 ? 10.664 22.609 -3.488 1 93.88 301 ILE A CA 1
ATOM 2402 C C . ILE A 1 301 ? 10.242 23.641 -4.52 1 93.88 301 ILE A C 1
ATOM 2404 O O . ILE A 1 301 ? 10.977 23.922 -5.473 1 93.88 301 ILE A O 1
ATOM 2408 N N . TYR A 1 302 ? 9.086 24.266 -4.305 1 94.19 302 TYR A N 1
ATOM 2409 C CA . TYR A 1 302 ? 8.586 25.266 -5.238 1 94.19 302 TYR A CA 1
ATOM 2410 C C . TYR A 1 302 ? 9.531 26.469 -5.312 1 94.19 302 TYR A C 1
ATOM 2412 O O . TYR A 1 302 ? 9.781 27 -6.398 1 94.19 302 TYR A O 1
ATOM 2420 N N . ASP A 1 303 ? 10.062 26.906 -4.188 1 95.31 303 ASP A N 1
ATOM 2421 C CA . ASP A 1 303 ? 11.008 28.016 -4.176 1 95.31 303 ASP A CA 1
ATOM 2422 C C . ASP A 1 303 ? 12.18 27.734 -5.113 1 95.31 303 ASP A C 1
ATOM 2424 O O . ASP A 1 303 ? 12.602 28.625 -5.863 1 95.31 303 ASP A O 1
ATOM 2428 N N . VAL A 1 304 ? 12.648 26.562 -5.039 1 97.5 304 VAL A N 1
ATOM 2429 C CA . VAL A 1 304 ? 13.805 26.188 -5.848 1 97.5 304 VAL A CA 1
ATOM 2430 C C . VAL A 1 304 ? 13.43 26.188 -7.328 1 97.5 304 VAL A C 1
ATOM 2432 O O . VAL A 1 304 ? 14.039 26.906 -8.125 1 97.5 304 VAL A O 1
ATOM 2435 N N . PHE A 1 305 ? 12.375 25.594 -7.648 1 97.75 305 PHE A N 1
ATOM 2436 C CA . PHE A 1 305 ? 12.062 25.375 -9.055 1 97.75 305 PHE A CA 1
ATOM 2437 C C . PHE A 1 305 ? 11.484 26.656 -9.672 1 97.75 305 PHE A C 1
ATOM 2439 O O . PHE A 1 305 ? 11.477 26.797 -10.898 1 97.75 305 PHE A O 1
ATOM 2446 N N . SER A 1 306 ? 10.992 27.547 -8.867 1 97.06 306 SER A N 1
ATOM 2447 C CA . SER A 1 306 ? 10.516 28.828 -9.383 1 97.06 306 SER A CA 1
ATOM 2448 C C . SER A 1 306 ? 11.656 29.641 -10 1 97.06 306 SER A C 1
ATOM 2450 O O . SER A 1 306 ? 11.422 30.578 -10.742 1 97.06 306 SER A O 1
ATOM 2452 N N . LEU A 1 307 ? 12.922 29.25 -9.766 1 98 307 LEU A N 1
ATOM 2453 C CA . LEU A 1 307 ? 14.094 29.984 -10.234 1 98 307 LEU A CA 1
ATOM 2454 C C . LEU A 1 307 ? 14.773 29.234 -11.383 1 98 307 LEU A C 1
ATOM 2456 O O . LEU A 1 307 ? 15.906 29.562 -11.75 1 98 307 LEU A O 1
ATOM 2460 N N . TYR A 1 308 ? 14.055 28.266 -11.977 1 97.44 308 TYR A N 1
ATOM 2461 C CA . TYR A 1 308 ? 14.688 27.375 -12.953 1 97.44 308 TYR A CA 1
ATOM 2462 C C . TYR A 1 308 ? 15.156 28.172 -14.172 1 97.44 308 TYR A C 1
ATOM 2464 O O . TYR A 1 308 ? 16.141 27.797 -14.82 1 97.44 308 TYR A O 1
ATOM 2472 N N . GLU A 1 309 ? 14.531 29.297 -14.516 1 97.38 309 GLU A N 1
ATOM 2473 C CA . GLU A 1 309 ? 14.914 30.109 -15.672 1 97.38 309 GLU A CA 1
ATOM 2474 C C . GLU A 1 309 ? 16.141 30.969 -15.367 1 97.38 309 GLU A C 1
ATOM 2476 O O . GLU A 1 309 ? 16.922 31.281 -16.266 1 97.38 309 GLU A O 1
ATOM 2481 N N . LYS A 1 310 ? 16.234 31.234 -14.25 1 97.5 310 LYS A N 1
ATOM 2482 C CA . LYS A 1 310 ? 17.281 32.188 -13.852 1 97.5 310 LYS A CA 1
ATOM 2483 C C . LYS A 1 310 ? 18.609 31.469 -13.641 1 97.5 310 LYS A C 1
ATOM 2485 O O . LYS A 1 310 ? 19.672 32.031 -13.922 1 97.5 310 LYS A O 1
ATOM 2490 N N . TYR A 1 311 ? 18.578 30.297 -13.141 1 97.75 311 TYR A N 1
ATOM 2491 C CA . TYR A 1 311 ? 19.812 29.578 -12.805 1 97.75 311 TYR A CA 1
ATOM 2492 C C . TYR A 1 311 ? 19.891 28.25 -13.539 1 97.75 311 TYR A C 1
ATOM 2494 O O . TYR A 1 311 ? 19.047 27.359 -13.32 1 97.75 311 TYR A O 1
ATOM 2502 N N . ASP A 1 312 ? 20.984 28.016 -14.172 1 97.44 312 ASP A N 1
ATOM 2503 C CA . ASP A 1 312 ? 21.172 26.797 -14.969 1 97.44 312 ASP A CA 1
ATOM 2504 C C . ASP A 1 312 ? 21.25 25.562 -14.078 1 97.44 312 ASP A C 1
ATOM 2506 O O . ASP A 1 312 ? 20.719 24.516 -14.422 1 97.44 312 ASP A O 1
ATOM 2510 N N . PHE A 1 313 ? 21.906 25.734 -13.039 1 97.12 313 PHE A N 1
ATOM 2511 C CA . PHE A 1 313 ? 22.078 24.578 -12.172 1 97.12 313 PHE A CA 1
ATOM 2512 C C . PHE A 1 313 ? 20.734 24.156 -11.555 1 97.12 313 PHE A C 1
ATOM 2514 O O . PHE A 1 313 ? 20.516 22.984 -11.273 1 97.12 313 PHE A O 1
ATOM 2521 N N . ILE A 1 314 ? 19.844 25.094 -11.336 1 97.94 314 ILE A N 1
ATOM 2522 C CA . ILE A 1 314 ? 18.516 24.781 -10.836 1 97.94 314 ILE A CA 1
ATOM 2523 C C . ILE A 1 314 ? 17.703 24.062 -11.922 1 97.94 314 ILE A C 1
ATOM 2525 O O . ILE A 1 314 ? 16.953 23.125 -11.633 1 97.94 314 ILE A O 1
ATOM 2529 N N . ASN A 1 315 ? 17.906 24.531 -13.109 1 98 315 ASN A N 1
ATOM 2530 C CA . ASN A 1 315 ? 17.266 23.859 -14.227 1 98 315 ASN A CA 1
ATOM 2531 C C . ASN A 1 315 ? 17.688 22.391 -14.312 1 98 315 ASN A C 1
ATOM 2533 O O . ASN A 1 315 ? 16.859 21.516 -14.539 1 98 315 ASN A O 1
ATOM 2537 N N . LYS A 1 316 ? 18.953 22.172 -14.117 1 98 316 LYS A N 1
ATOM 2538 C CA . LYS A 1 316 ? 19.469 20.797 -14.125 1 98 316 LYS A CA 1
ATOM 2539 C C . LYS A 1 316 ? 18.875 19.969 -12.984 1 98 316 LYS A C 1
ATOM 2541 O O . LYS A 1 316 ? 18.469 18.828 -13.188 1 98 316 LYS A O 1
ATOM 2546 N N . ILE A 1 317 ? 18.781 20.578 -11.859 1 97.94 317 ILE A N 1
ATOM 2547 C CA . ILE A 1 317 ? 18.188 19.922 -10.703 1 97.94 317 ILE A CA 1
ATOM 2548 C C . ILE A 1 317 ? 16.734 19.578 -10.992 1 97.94 317 ILE A C 1
ATOM 2550 O O . ILE A 1 317 ? 16.266 18.484 -10.648 1 97.94 317 ILE A O 1
ATOM 2554 N N . MET A 1 318 ? 16.016 20.531 -11.617 1 98.19 318 MET A N 1
ATOM 2555 C CA . MET A 1 318 ? 14.609 20.312 -11.969 1 98.19 318 MET A CA 1
ATOM 2556 C C . MET A 1 318 ? 14.469 19.156 -12.945 1 98.19 318 MET A C 1
ATOM 2558 O O . MET A 1 318 ? 13.602 18.297 -12.773 1 98.19 318 MET A O 1
ATOM 2562 N N . GLN A 1 319 ? 15.391 19.062 -13.914 1 97.81 319 GLN A N 1
ATOM 2563 C CA . GLN A 1 319 ? 15.367 17.984 -14.891 1 97.81 319 GLN A CA 1
ATOM 2564 C C . GLN A 1 319 ? 15.586 16.625 -14.219 1 97.81 319 GLN A C 1
ATOM 2566 O O . GLN A 1 319 ? 14.852 15.672 -14.484 1 97.81 319 GLN A O 1
ATOM 2571 N N . ASP A 1 320 ? 16.5 16.625 -13.375 1 96.44 320 ASP A N 1
ATOM 2572 C CA . ASP A 1 320 ? 16.797 15.383 -12.656 1 96.44 320 ASP A CA 1
ATOM 2573 C C . ASP A 1 320 ? 15.633 14.969 -11.766 1 96.44 320 ASP A C 1
ATOM 2575 O O . ASP A 1 320 ? 15.266 13.789 -11.727 1 96.44 320 ASP A O 1
ATOM 2579 N N . THR A 1 321 ? 15.133 15.93 -11.047 1 97.5 321 THR A N 1
ATOM 2580 C CA . THR A 1 321 ? 14.016 15.672 -10.148 1 97.5 321 THR A CA 1
ATOM 2581 C C . THR A 1 321 ? 12.82 15.117 -10.914 1 97.5 321 THR A C 1
ATOM 2583 O O . THR A 1 321 ? 12.195 14.148 -10.484 1 97.5 321 THR A O 1
ATOM 2586 N N . VAL A 1 322 ? 12.531 15.711 -12.078 1 97.56 322 VAL A N 1
ATOM 2587 C CA . VAL A 1 322 ? 11.398 15.297 -12.898 1 97.56 322 VAL A CA 1
ATOM 2588 C C . VAL A 1 322 ? 11.625 13.875 -13.414 1 97.56 322 VAL A C 1
ATOM 2590 O O . VAL A 1 322 ? 10.688 13.078 -13.5 1 97.56 322 VAL A O 1
ATOM 2593 N N . LYS A 1 323 ? 12.852 13.586 -13.719 1 95.44 323 LYS A N 1
ATOM 2594 C CA . LYS A 1 323 ? 13.195 12.227 -14.133 1 95.44 323 LYS A CA 1
ATOM 2595 C C . LYS A 1 323 ? 12.883 11.219 -13.031 1 95.44 323 LYS A C 1
ATOM 2597 O O . LYS A 1 323 ? 12.258 10.188 -13.289 1 95.44 323 LYS A O 1
ATOM 2602 N N . TYR A 1 324 ? 13.305 11.547 -11.844 1 95.38 324 TYR A N 1
ATOM 2603 C CA . TYR A 1 324 ? 13.023 10.688 -10.695 1 95.38 324 TYR A CA 1
ATOM 2604 C C . TYR A 1 324 ? 11.523 10.555 -10.477 1 95.38 324 TYR A C 1
ATOM 2606 O O . TYR A 1 324 ? 11.016 9.445 -10.258 1 95.38 324 TYR A O 1
ATOM 2614 N N . LEU A 1 325 ? 10.828 11.68 -10.555 1 97.06 325 LEU A N 1
ATOM 2615 C CA . LEU A 1 325 ? 9.383 11.688 -10.367 1 97.06 325 LEU A CA 1
ATOM 2616 C C . LEU A 1 325 ? 8.703 10.781 -11.391 1 97.06 325 LEU A C 1
ATOM 2618 O O . LEU A 1 325 ? 7.789 10.023 -11.047 1 97.06 325 LEU A O 1
ATOM 2622 N N . ALA A 1 326 ? 9.18 10.852 -12.617 1 96.06 326 ALA A N 1
ATOM 2623 C CA . ALA A 1 326 ? 8.609 10.023 -13.68 1 96.06 326 ALA A CA 1
ATOM 2624 C C . ALA A 1 326 ? 8.805 8.539 -13.383 1 96.06 326 ALA A C 1
ATOM 2626 O O . ALA A 1 326 ? 7.867 7.746 -13.516 1 96.06 326 ALA A O 1
ATOM 2627 N N . ILE A 1 327 ? 9.961 8.203 -12.961 1 95.19 327 ILE A N 1
ATOM 2628 C CA . ILE A 1 327 ? 10.281 6.82 -12.641 1 95.19 327 ILE A CA 1
ATOM 2629 C C . ILE A 1 327 ? 9.383 6.336 -11.5 1 95.19 327 ILE A C 1
ATOM 2631 O O . ILE A 1 327 ? 8.828 5.238 -11.562 1 95.19 327 ILE A O 1
ATOM 2635 N N . ILE A 1 328 ? 9.242 7.145 -10.477 1 96.56 328 ILE A N 1
ATOM 2636 C CA . ILE A 1 328 ? 8.414 6.832 -9.32 1 96.56 328 ILE A CA 1
ATOM 2637 C C . ILE A 1 328 ? 6.977 6.586 -9.766 1 96.56 328 ILE A C 1
ATOM 2639 O O . ILE A 1 328 ? 6.371 5.57 -9.414 1 96.56 328 ILE A O 1
ATOM 2643 N N . ILE A 1 329 ? 6.449 7.492 -10.57 1 96.81 329 ILE A N 1
ATOM 2644 C CA . ILE A 1 329 ? 5.062 7.418 -11.023 1 96.81 329 ILE A CA 1
ATOM 2645 C C . ILE A 1 329 ? 4.867 6.18 -11.891 1 96.81 329 ILE A C 1
ATOM 2647 O O . ILE A 1 329 ? 3.865 5.473 -11.75 1 96.81 329 ILE A O 1
ATOM 2651 N N . ILE A 1 330 ? 5.848 5.875 -12.734 1 95 330 ILE A N 1
ATOM 2652 C CA . ILE A 1 330 ? 5.762 4.707 -13.602 1 95 330 ILE A CA 1
ATOM 2653 C C . ILE A 1 330 ? 5.777 3.436 -12.758 1 95 330 ILE A C 1
ATOM 2655 O O . ILE A 1 330 ? 5.004 2.51 -13.008 1 95 330 ILE A O 1
ATOM 2659 N N . ASN A 1 331 ? 6.648 3.4 -11.781 1 95.62 331 ASN A N 1
ATOM 2660 C CA . ASN A 1 331 ? 6.711 2.234 -10.906 1 95.62 331 ASN A CA 1
ATOM 2661 C C . ASN A 1 331 ? 5.391 2.018 -10.164 1 95.62 331 ASN A C 1
ATOM 2663 O O . ASN A 1 331 ? 4.922 0.884 -10.039 1 95.62 331 ASN A O 1
ATOM 2667 N N . ILE A 1 332 ? 4.805 3.086 -9.672 1 96.94 332 ILE A N 1
ATOM 2668 C CA . ILE A 1 332 ? 3.514 3.006 -8.992 1 96.94 332 ILE A CA 1
ATOM 2669 C C . ILE A 1 332 ? 2.451 2.498 -9.969 1 96.94 332 ILE A C 1
ATOM 2671 O O . ILE A 1 332 ? 1.636 1.642 -9.609 1 96.94 332 ILE A O 1
ATOM 2675 N N . GLN A 1 333 ? 2.49 3.041 -11.172 1 95.56 333 GLN A N 1
ATOM 2676 C CA . GLN A 1 333 ? 1.52 2.641 -12.188 1 95.56 333 GLN A CA 1
ATOM 2677 C C . GLN A 1 333 ? 1.661 1.16 -12.531 1 95.56 333 GLN A C 1
ATOM 2679 O O . GLN A 1 333 ? 0.662 0.459 -12.703 1 95.56 333 GLN A O 1
ATOM 2684 N N . ARG A 1 334 ? 2.893 0.645 -12.625 1 93.69 334 ARG A N 1
ATOM 2685 C CA . ARG A 1 334 ? 3.133 -0.767 -12.906 1 93.69 334 ARG A CA 1
ATOM 2686 C C . ARG A 1 334 ? 2.59 -1.647 -11.781 1 93.69 334 ARG A C 1
ATOM 2688 O O . ARG A 1 334 ? 2.104 -2.752 -12.039 1 93.69 334 ARG A O 1
ATOM 2695 N N . MET A 1 335 ? 2.678 -1.145 -10.617 1 95.12 335 MET A N 1
ATOM 2696 C CA . MET A 1 335 ? 2.23 -1.902 -9.445 1 95.12 335 MET A CA 1
ATOM 2697 C C . MET A 1 335 ? 0.71 -1.868 -9.328 1 95.12 335 MET A C 1
ATOM 2699 O O . MET A 1 335 ? 0.073 -2.91 -9.172 1 95.12 335 MET A O 1
ATOM 2703 N N . LEU A 1 336 ? 0.114 -0.709 -9.516 1 95.69 336 LEU A N 1
ATOM 2704 C CA . LEU A 1 336 ? -1.285 -0.537 -9.141 1 95.69 336 LEU A CA 1
ATOM 2705 C C . LEU A 1 336 ? -2.178 -0.483 -10.375 1 95.69 336 LEU A C 1
ATOM 2707 O O . LEU A 1 336 ? -3.398 -0.616 -10.266 1 95.69 336 LEU A O 1
ATOM 2711 N N . ASP A 1 337 ? -1.646 -0.246 -11.562 1 92.56 337 ASP A N 1
ATOM 2712 C CA . ASP A 1 337 ? -2.373 -0.229 -12.828 1 92.56 337 ASP A CA 1
ATOM 2713 C C . ASP A 1 337 ? -3.557 0.735 -12.766 1 92.56 337 ASP A C 1
ATOM 2715 O O . ASP A 1 337 ? -4.688 0.356 -13.078 1 92.56 337 ASP A O 1
ATOM 2719 N N . PHE A 1 338 ? -3.258 2.012 -12.398 1 94.44 338 PHE A N 1
ATOM 2720 C CA . PHE A 1 338 ? -4.258 3.072 -12.445 1 94.44 338 PHE A CA 1
ATOM 2721 C C . PHE A 1 338 ? -4.172 3.838 -13.766 1 94.44 338 PHE A C 1
ATOM 2723 O O . PHE A 1 338 ? -3.18 3.734 -14.484 1 94.44 338 PHE A O 1
ATOM 2730 N N . ASN A 1 339 ? -5.258 4.594 -14.125 1 92.88 339 ASN A N 1
ATOM 2731 C CA . ASN A 1 339 ? -5.211 5.398 -15.344 1 92.88 339 ASN A CA 1
ATOM 2732 C C . ASN A 1 339 ? -5.375 6.883 -15.039 1 92.88 339 ASN A C 1
ATOM 2734 O O . ASN A 1 339 ? -5.191 7.727 -15.922 1 92.88 339 ASN A O 1
ATOM 2738 N N . TYR A 1 340 ? -5.738 7.219 -13.789 1 94.38 340 TYR A N 1
ATOM 2739 C CA . TYR A 1 340 ? -5.934 8.609 -13.391 1 94.38 340 TYR A CA 1
ATOM 2740 C C . TYR A 1 340 ? -5.09 8.945 -12.164 1 94.38 340 TYR A C 1
ATOM 2742 O O . TYR A 1 340 ? -5.195 8.289 -11.125 1 94.38 340 TYR A O 1
ATOM 2750 N N . LEU A 1 341 ? -4.219 9.93 -12.328 1 96.81 341 LEU A N 1
ATOM 2751 C CA . LEU A 1 341 ? -3.369 10.391 -11.234 1 96.81 341 LEU A CA 1
ATOM 2752 C C . LEU A 1 341 ? -3.561 11.883 -10.984 1 96.81 341 LEU A C 1
ATOM 2754 O O . LEU A 1 341 ? -3.32 12.703 -11.875 1 96.81 341 LEU A O 1
ATOM 2758 N N . VAL A 1 342 ? -4.121 12.234 -9.812 1 97.44 342 VAL A N 1
ATOM 2759 C CA . VAL A 1 342 ? -4.262 13.633 -9.422 1 97.44 342 VAL A CA 1
ATOM 2760 C C . VAL A 1 342 ? -2.996 14.094 -8.695 1 97.44 342 VAL A C 1
ATOM 2762 O O . VAL A 1 342 ? -2.572 13.484 -7.719 1 97.44 342 VAL A O 1
ATOM 2765 N N . LEU A 1 343 ? -2.379 15.133 -9.242 1 97.75 343 LEU A N 1
ATOM 2766 C CA . LEU A 1 343 ? -1.114 15.664 -8.742 1 97.75 343 LEU A CA 1
ATOM 2767 C C . LEU A 1 343 ? -1.345 16.891 -7.875 1 97.75 343 LEU A C 1
ATOM 2769 O O . LEU A 1 343 ? -1.974 17.859 -8.32 1 97.75 343 LEU A O 1
ATOM 2773 N N . TYR A 1 344 ? -0.851 16.828 -6.648 1 96.62 344 TYR A N 1
ATOM 2774 C CA . TYR A 1 344 ? -0.929 17.922 -5.691 1 96.62 344 TYR A CA 1
ATOM 2775 C C . TYR A 1 344 ? 0.458 18.453 -5.363 1 96.62 344 TYR A C 1
ATOM 2777 O O . TYR A 1 344 ? 1.346 17.703 -4.961 1 96.62 344 TYR A O 1
ATOM 2785 N N . GLY A 1 345 ? 0.67 19.703 -5.516 1 94.62 345 GLY A N 1
ATOM 2786 C CA . GLY A 1 345 ? 1.928 20.391 -5.27 1 94.62 345 GLY A CA 1
ATOM 2787 C C . GLY A 1 345 ? 2.092 21.656 -6.098 1 94.62 345 GLY A C 1
ATOM 2788 O O . GLY A 1 345 ? 1.667 21.703 -7.254 1 94.62 345 GLY A O 1
ATOM 2789 N N . GLN A 1 346 ? 2.754 22.641 -5.598 1 93.5 346 GLN A N 1
ATOM 2790 C CA . GLN A 1 346 ? 2.924 23.938 -6.258 1 93.5 346 GLN A CA 1
ATOM 2791 C C . GLN A 1 346 ? 3.826 23.812 -7.484 1 93.5 346 GLN A C 1
ATOM 2793 O O . GLN A 1 346 ? 3.631 24.5 -8.477 1 93.5 346 GLN A O 1
ATOM 2798 N N . SER A 1 347 ? 4.727 22.922 -7.422 1 95.31 347 SER A N 1
ATOM 2799 C CA . SER A 1 347 ? 5.676 22.766 -8.523 1 95.31 347 SER A CA 1
ATOM 2800 C C . SER A 1 347 ? 4.977 22.281 -9.789 1 95.31 347 SER A C 1
ATOM 2802 O O . SER A 1 347 ? 5.402 22.609 -10.898 1 95.31 347 SER A O 1
ATOM 2804 N N . PHE A 1 348 ? 3.918 21.562 -9.594 1 96.69 348 PHE A N 1
ATOM 2805 C CA . PHE A 1 348 ? 3.184 21.047 -10.742 1 96.69 348 PHE A CA 1
ATOM 2806 C C . PHE A 1 348 ? 2.482 22.172 -11.484 1 96.69 348 PHE A C 1
ATOM 2808 O O . PHE A 1 348 ? 2.076 22 -12.641 1 96.69 348 PHE A O 1
ATOM 2815 N N . LYS A 1 349 ? 2.32 23.297 -10.875 1 94.31 349 LYS A N 1
ATOM 2816 C CA . LYS A 1 349 ? 1.666 24.453 -11.492 1 94.31 349 LYS A CA 1
ATOM 2817 C C . LYS A 1 349 ? 2.629 25.203 -12.398 1 94.31 349 LYS A C 1
ATOM 2819 O O . LYS A 1 349 ? 2.209 26.047 -13.195 1 94.31 349 LYS A O 1
ATOM 2824 N N . LEU A 1 350 ? 3.943 24.984 -12.25 1 95.5 350 LEU A N 1
ATOM 2825 C CA . LEU A 1 350 ? 4.91 25.484 -13.219 1 95.5 350 LEU A CA 1
ATOM 2826 C C . LEU A 1 350 ? 4.805 24.734 -14.539 1 95.5 350 LEU A C 1
ATOM 2828 O O . LEU A 1 350 ? 5.074 23.531 -14.594 1 95.5 350 LEU A O 1
ATOM 2832 N N . LYS A 1 351 ? 4.41 25.391 -15.562 1 96.62 351 LYS A N 1
ATOM 2833 C CA . LYS A 1 351 ? 4.18 24.781 -16.859 1 96.62 351 LYS A CA 1
ATOM 2834 C C . LYS A 1 351 ? 5.402 23.984 -17.328 1 96.62 351 LYS A C 1
ATOM 2836 O O . LYS A 1 351 ? 5.27 22.859 -17.797 1 96.62 351 LYS A O 1
ATOM 2841 N N . ALA A 1 352 ? 6.582 24.547 -17.188 1 97.56 352 ALA A N 1
ATOM 2842 C CA . ALA A 1 352 ? 7.812 23.891 -17.609 1 97.56 352 ALA A CA 1
ATOM 2843 C C . ALA A 1 352 ? 8.016 22.578 -16.859 1 97.56 352 ALA A C 1
ATOM 2845 O O . ALA A 1 352 ? 8.391 21.562 -17.469 1 97.56 352 ALA A O 1
ATOM 2846 N N . PHE A 1 353 ? 7.762 22.625 -15.586 1 97.88 353 PHE A N 1
ATOM 2847 C CA . PHE A 1 353 ? 7.902 21.438 -14.75 1 97.88 353 PHE A CA 1
ATOM 2848 C C . PHE A 1 353 ? 6.906 20.359 -15.156 1 97.88 353 PHE A C 1
ATOM 2850 O O . PHE A 1 353 ? 7.281 19.219 -15.367 1 97.88 353 PHE A O 1
ATOM 2857 N N . PHE A 1 354 ? 5.691 20.781 -15.32 1 97.62 354 PHE A N 1
ATOM 2858 C CA . PHE A 1 354 ? 4.609 19.859 -15.633 1 97.62 354 PHE A CA 1
ATOM 2859 C C . PHE A 1 354 ? 4.793 19.25 -17.031 1 97.62 354 PHE A C 1
ATOM 2861 O O . PHE A 1 354 ? 4.613 18.047 -17.219 1 97.62 354 PHE A O 1
ATOM 2868 N N . ASP A 1 355 ? 5.148 20.031 -18.016 1 97.5 355 ASP A N 1
ATOM 2869 C CA . ASP A 1 355 ? 5.375 19.562 -19.391 1 97.5 355 ASP A CA 1
ATOM 2870 C C . ASP A 1 355 ? 6.543 18.578 -19.438 1 97.5 355 ASP A C 1
ATOM 2872 O O . ASP A 1 355 ? 6.473 17.547 -20.125 1 97.5 355 ASP A O 1
ATOM 2876 N N . LEU A 1 356 ? 7.605 18.922 -18.688 1 97.88 356 LEU A N 1
ATOM 2877 C CA . LEU A 1 356 ? 8.75 18.016 -18.609 1 97.88 356 LEU A CA 1
ATOM 2878 C C . LEU A 1 356 ? 8.359 16.672 -18.016 1 97.88 356 LEU A C 1
ATOM 2880 O O . LEU A 1 356 ? 8.812 15.633 -18.469 1 97.88 356 LEU A O 1
ATOM 2884 N N . LEU A 1 357 ? 7.547 16.734 -17 1 97.81 357 LEU A N 1
ATOM 2885 C CA . LEU A 1 357 ? 7.086 15.516 -16.359 1 97.81 357 LEU A CA 1
ATOM 2886 C C . LEU A 1 357 ? 6.285 14.656 -17.328 1 97.81 357 LEU A C 1
ATOM 2888 O O . LEU A 1 357 ? 6.527 13.453 -17.453 1 97.81 357 LEU A O 1
ATOM 2892 N N . LYS A 1 358 ? 5.336 15.25 -18.047 1 96.38 358 LYS A N 1
ATOM 2893 C CA . LYS A 1 358 ? 4.535 14.531 -19.047 1 96.38 358 LYS A CA 1
ATOM 2894 C C . LYS A 1 358 ? 5.426 13.875 -20.094 1 96.38 358 LYS A C 1
ATOM 2896 O O . LYS A 1 358 ? 5.207 12.719 -20.469 1 96.38 358 LYS A O 1
ATOM 2901 N N . GLU A 1 359 ? 6.418 14.586 -20.531 1 96.38 359 GLU A N 1
ATOM 2902 C CA . GLU A 1 359 ? 7.348 14.094 -21.547 1 96.38 359 GLU A CA 1
ATOM 2903 C C . GLU A 1 359 ? 8.133 12.891 -21.016 1 96.38 359 GLU A C 1
ATOM 2905 O O . GLU A 1 359 ? 8.281 11.891 -21.719 1 96.38 359 GLU A O 1
ATOM 2910 N N . GLU A 1 360 ? 8.648 13.023 -19.812 1 95.44 360 GLU A N 1
ATOM 2911 C CA . GLU A 1 360 ? 9.438 11.953 -19.219 1 95.44 360 GLU A CA 1
ATOM 2912 C C . GLU A 1 360 ? 8.602 10.695 -19.016 1 95.44 360 GLU A C 1
ATOM 2914 O O . GLU A 1 360 ? 9.086 9.578 -19.219 1 95.44 360 GLU A O 1
ATOM 2919 N N . ILE A 1 361 ? 7.375 10.852 -18.609 1 95.44 361 ILE A N 1
ATOM 2920 C CA . ILE A 1 361 ? 6.484 9.711 -18.406 1 95.44 361 ILE A CA 1
ATOM 2921 C C . ILE A 1 361 ? 6.172 9.062 -19.75 1 95.44 361 ILE A C 1
ATOM 2923 O O . ILE A 1 361 ? 6.219 7.836 -19.891 1 95.44 361 ILE A O 1
ATOM 2927 N N . LYS A 1 362 ? 5.891 9.859 -20.75 1 92.88 362 LYS A N 1
ATOM 2928 C CA . LYS A 1 362 ? 5.562 9.359 -22.078 1 92.88 362 LYS A CA 1
ATOM 2929 C C . LYS A 1 362 ? 6.73 8.586 -22.672 1 92.88 362 LYS A C 1
ATOM 2931 O O . LYS A 1 362 ? 6.527 7.59 -23.375 1 92.88 362 LYS A O 1
ATOM 2936 N N . LYS A 1 363 ? 7.945 8.977 -22.406 1 90.69 363 LYS A N 1
ATOM 2937 C CA . LYS A 1 363 ? 9.156 8.328 -22.906 1 90.69 363 LYS A CA 1
ATOM 2938 C C . LYS A 1 363 ? 9.289 6.914 -22.344 1 90.69 363 LYS A C 1
ATOM 2940 O O . LYS A 1 363 ? 9.844 6.031 -23 1 90.69 363 LYS A O 1
ATOM 2945 N N . ARG A 1 364 ? 8.742 6.668 -21.203 1 88.44 364 ARG A N 1
ATOM 2946 C CA . ARG A 1 364 ? 9.055 5.449 -20.469 1 88.44 364 ARG A CA 1
ATOM 2947 C C . ARG A 1 364 ? 7.836 4.547 -20.344 1 88.44 364 ARG A C 1
ATOM 2949 O O . ARG A 1 364 ? 7.945 3.396 -19.906 1 88.44 364 ARG A O 1
ATOM 2956 N N . ASN A 1 365 ? 6.684 5.105 -20.625 1 84.19 365 ASN A N 1
ATOM 2957 C CA . ASN A 1 365 ? 5.445 4.367 -20.422 1 84.19 365 ASN A CA 1
ATOM 2958 C C . ASN A 1 365 ? 4.555 4.395 -21.656 1 84.19 365 ASN A C 1
ATOM 2960 O O . ASN A 1 365 ? 4.145 5.465 -22.109 1 84.19 365 ASN A O 1
ATOM 2964 N N . LYS A 1 366 ? 4.281 3.148 -22.172 1 77.25 366 LYS A N 1
ATOM 2965 C CA . LYS A 1 366 ? 3.426 3.045 -23.344 1 77.25 366 LYS A CA 1
ATOM 2966 C C . LYS A 1 366 ? 1.956 3.221 -22.969 1 77.25 366 LYS A C 1
ATOM 2968 O O . LYS A 1 366 ? 1.144 3.629 -23.797 1 77.25 366 LYS A O 1
ATOM 2973 N N . GLU A 1 367 ? 1.635 2.957 -21.719 1 78.94 367 GLU A N 1
ATOM 2974 C CA . GLU A 1 367 ? 0.259 3.121 -21.266 1 78.94 367 GLU A CA 1
ATOM 2975 C C . GLU A 1 367 ? -0.069 4.59 -21.016 1 78.94 367 GLU A C 1
ATOM 2977 O O . GLU A 1 367 ? 0.778 5.348 -20.547 1 78.94 367 GLU A O 1
ATOM 2982 N N . ASN A 1 368 ? -1.233 4.922 -21.391 1 84.81 368 ASN A N 1
ATOM 2983 C CA . ASN A 1 368 ? -1.672 6.297 -21.188 1 84.81 368 ASN A CA 1
ATOM 2984 C C . ASN A 1 368 ? -2.152 6.527 -19.766 1 84.81 368 ASN A C 1
ATOM 2986 O O . ASN A 1 368 ? -3.025 5.809 -19.281 1 84.81 368 ASN A O 1
ATOM 2990 N N . ILE A 1 369 ? -1.451 7.402 -19.047 1 91.56 369 ILE A N 1
ATOM 2991 C CA . ILE A 1 369 ? -1.859 7.867 -17.719 1 91.56 369 ILE A CA 1
ATOM 2992 C C . ILE A 1 369 ? -2.402 9.289 -17.812 1 91.56 369 ILE A C 1
ATOM 2994 O O . ILE A 1 369 ? -1.764 10.164 -18.406 1 91.56 369 ILE A O 1
ATOM 2998 N N . ILE A 1 370 ? -3.623 9.5 -17.391 1 94.56 370 ILE A N 1
ATOM 2999 C CA . ILE A 1 370 ? -4.184 10.844 -17.328 1 94.56 370 ILE A CA 1
ATOM 3000 C C . ILE A 1 370 ? -3.684 11.547 -16.062 1 94.56 370 ILE A C 1
ATOM 3002 O O . ILE A 1 370 ? -3.939 11.094 -14.945 1 94.56 370 ILE A O 1
ATOM 3006 N N . LEU A 1 371 ? -2.867 12.609 -16.312 1 95.88 371 LEU A N 1
ATOM 3007 C CA . LEU A 1 371 ? -2.369 13.438 -15.219 1 95.88 371 LEU A CA 1
ATOM 3008 C C . LEU A 1 371 ? -3.23 14.68 -15.039 1 95.88 371 LEU A C 1
ATOM 3010 O O . LEU A 1 371 ? -3.41 15.453 -15.984 1 95.88 371 LEU A O 1
ATOM 3014 N N . LYS A 1 372 ? -3.797 14.891 -13.867 1 94.62 372 LYS A N 1
ATOM 3015 C CA . LYS A 1 372 ? -4.586 16.078 -13.555 1 94.62 372 LYS A CA 1
ATOM 3016 C C . LYS A 1 372 ? -4.031 16.797 -12.328 1 94.62 372 LYS A C 1
ATOM 3018 O O . LYS A 1 372 ? -3.619 16.156 -11.359 1 94.62 372 LYS A O 1
ATOM 3023 N N . LEU A 1 373 ? -4.059 18.094 -12.453 1 95.94 373 LEU A N 1
ATOM 3024 C CA . LEU A 1 373 ? -3.709 18.891 -11.281 1 95.94 373 LEU A CA 1
ATOM 3025 C C . LEU A 1 373 ? -4.859 18.922 -10.281 1 95.94 373 LEU A C 1
ATOM 3027 O O . LEU A 1 373 ? -6.023 19.031 -10.672 1 95.94 373 LEU A O 1
ATOM 3031 N N . SER A 1 374 ? -4.488 18.781 -9 1 95.62 374 SER A N 1
ATOM 3032 C CA . SER A 1 374 ? -5.488 18.844 -7.941 1 95.62 374 SER A CA 1
ATOM 3033 C C . SER A 1 374 ? -6.219 20.188 -7.953 1 95.62 374 SER A C 1
ATOM 3035 O O . SER A 1 374 ? -5.621 21.219 -8.234 1 95.62 374 SER A O 1
ATOM 3037 N N . SER A 1 375 ? -7.516 20.141 -7.629 1 91.75 375 SER A N 1
ATOM 3038 C CA . SER A 1 375 ? -8.32 21.344 -7.523 1 91.75 375 SER A CA 1
ATOM 3039 C C . SER A 1 375 ? -8.109 22.031 -6.176 1 91.75 375 SER A C 1
ATOM 3041 O O . SER A 1 375 ? -8.508 23.188 -5.988 1 91.75 375 SER A O 1
ATOM 3043 N N . LEU A 1 376 ? -7.453 21.359 -5.242 1 91.5 376 LEU A N 1
ATOM 3044 C CA . LEU A 1 376 ? -7.234 21.906 -3.906 1 91.5 376 LEU A CA 1
ATOM 3045 C C . LEU A 1 376 ? -6.191 23.016 -3.934 1 91.5 376 LEU A C 1
ATOM 3047 O O . LEU A 1 376 ? -5.215 22.938 -4.684 1 91.5 376 LEU A O 1
ATOM 3051 N N . ASP A 1 377 ? -6.441 23.984 -3.146 1 85.12 377 ASP A N 1
ATOM 3052 C CA . ASP A 1 377 ? -5.48 25.062 -2.967 1 85.12 377 ASP A CA 1
ATOM 3053 C C . ASP A 1 377 ? -4.266 24.594 -2.168 1 85.12 377 ASP A C 1
ATOM 3055 O O . ASP A 1 377 ? -4.402 24.125 -1.037 1 85.12 377 ASP A O 1
ATOM 3059 N N . THR A 1 378 ? -3.15 24.75 -2.664 1 84.06 378 THR A N 1
ATOM 3060 C CA . THR A 1 378 ? -1.921 24.297 -2.027 1 84.06 378 THR A CA 1
ATOM 3061 C C . THR A 1 378 ? -1.545 25.219 -0.863 1 84.06 378 THR A C 1
ATOM 3063 O O . THR A 1 378 ? -0.694 24.859 -0.042 1 84.06 378 THR A O 1
ATOM 3066 N N . LYS A 1 379 ? -2.188 26.375 -0.777 1 80.81 379 LYS A N 1
ATOM 3067 C CA . LYS A 1 379 ? -1.914 27.328 0.305 1 80.81 379 LYS A CA 1
ATOM 3068 C C . LYS A 1 379 ? -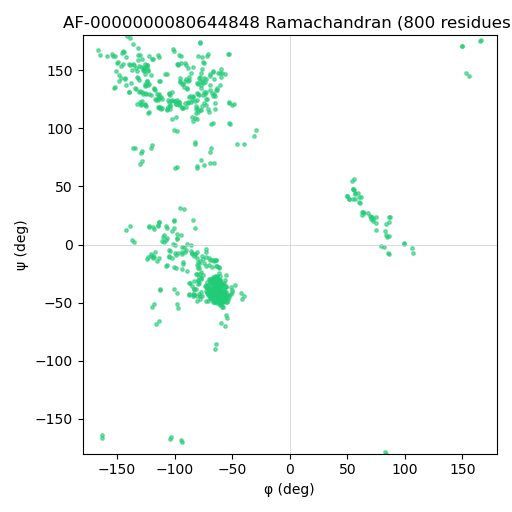2.814 27.047 1.508 1 80.81 379 LYS A C 1
ATOM 3070 O O . LYS A 1 379 ? -2.539 27.516 2.613 1 80.81 379 LYS A O 1
ATOM 3075 N N . VAL A 1 380 ? -3.877 26.422 1.241 1 87.44 380 VAL A N 1
ATOM 3076 C CA . VAL A 1 380 ? -4.848 26.125 2.287 1 87.44 380 VAL A CA 1
ATOM 3077 C C . VAL A 1 380 ? -5.035 24.625 2.402 1 87.44 380 VAL A C 1
ATOM 3079 O O . VAL A 1 380 ? -6.023 24.062 1.901 1 87.44 380 VAL A O 1
ATOM 3082 N N . SER A 1 381 ? -4.18 24.016 3.16 1 89.25 381 SER A N 1
ATOM 3083 C CA . SER A 1 381 ? -4.137 22.562 3.188 1 89.25 381 SER A CA 1
ATOM 3084 C C . SER A 1 381 ? -5 22 4.316 1 89.25 381 SER A C 1
ATOM 3086 O O . SER A 1 381 ? -5.266 20.797 4.363 1 89.25 381 SER A O 1
ATOM 3088 N N . VAL A 1 382 ? -5.492 22.859 5.16 1 94.31 382 VAL A N 1
ATOM 3089 C CA . VAL A 1 382 ? -6.25 22.422 6.328 1 94.31 382 VAL A CA 1
ATOM 3090 C C . VAL A 1 382 ? -7.57 21.797 5.883 1 94.31 382 VAL A C 1
ATOM 3092 O O . VAL A 1 382 ? -8.25 21.141 6.672 1 94.31 382 VAL A O 1
ATOM 3095 N N . VAL A 1 383 ? -7.973 21.984 4.586 1 94.38 383 VAL A N 1
ATOM 3096 C CA . VAL A 1 383 ? -9.156 21.328 4.039 1 94.38 383 VAL A CA 1
ATOM 3097 C C . VAL A 1 383 ? -9.039 19.828 4.211 1 94.38 383 VAL A C 1
ATOM 3099 O O . VAL A 1 383 ? -10.039 19.125 4.41 1 94.38 383 VAL A O 1
ATOM 3102 N N . GLY A 1 384 ? -7.738 19.281 4.188 1 94.75 384 GLY A N 1
ATOM 3103 C CA . GLY A 1 384 ? -7.504 17.859 4.352 1 94.75 384 GLY A CA 1
ATOM 3104 C C . GLY A 1 384 ? -8.016 17.312 5.676 1 94.75 384 GLY A C 1
ATOM 3105 O O . GLY A 1 384 ? -9.039 16.625 5.715 1 94.75 384 GLY A O 1
ATOM 3106 N N . PRO A 1 385 ? -7.418 17.703 6.73 1 96.12 385 PRO A N 1
ATOM 3107 C CA . PRO A 1 385 ? -7.871 17.188 8.031 1 96.12 385 PRO A CA 1
ATOM 3108 C C . PRO A 1 385 ? -9.305 17.594 8.352 1 96.12 385 PRO A C 1
ATOM 3110 O O . PRO A 1 385 ? -10.039 16.812 8.977 1 96.12 385 PRO A O 1
ATOM 3113 N N . ALA A 1 386 ? -9.758 18.75 7.953 1 97.06 386 ALA A N 1
ATOM 3114 C CA . ALA A 1 386 ? -11.156 19.141 8.156 1 97.06 386 ALA A CA 1
ATOM 3115 C C . ALA A 1 386 ? -12.102 18.156 7.461 1 97.06 386 ALA A C 1
ATOM 3117 O O . ALA A 1 386 ? -13.156 17.812 8 1 97.06 386 ALA A O 1
ATOM 3118 N N . SER A 1 387 ? -11.648 17.703 6.355 1 95.31 387 SER A N 1
ATOM 3119 C CA . SER A 1 387 ? -12.492 16.828 5.555 1 95.31 387 SER A CA 1
ATOM 3120 C C . SER A 1 387 ? -12.625 15.453 6.203 1 95.31 387 SER A C 1
ATOM 3122 O O . SER A 1 387 ? -13.656 14.789 6.07 1 95.31 387 SER A O 1
ATOM 3124 N N . SER A 1 388 ? -11.633 15.031 6.852 1 94.06 388 SER A N 1
ATOM 3125 C CA . SER A 1 388 ? -11.711 13.758 7.559 1 94.06 388 SER A CA 1
ATOM 3126 C C . SER A 1 388 ? -12.844 13.766 8.586 1 94.06 388 SER A C 1
ATOM 3128 O O . SER A 1 388 ? -13.594 12.797 8.695 1 94.06 388 SER A O 1
ATOM 3130 N N . VAL A 1 389 ? -12.961 14.75 9.32 1 95.81 389 VAL A N 1
ATOM 3131 C CA . VAL A 1 389 ? -14.031 14.914 10.297 1 95.81 389 VAL A CA 1
ATOM 3132 C C . VAL A 1 389 ? -15.383 14.898 9.594 1 95.81 389 VAL A C 1
ATOM 3134 O O . VAL A 1 389 ? -16.281 14.156 9.984 1 95.81 389 VAL A O 1
ATOM 3137 N N . ILE A 1 390 ? -15.461 15.758 8.523 1 96.38 390 ILE A N 1
ATOM 3138 C CA . ILE A 1 390 ? -16.719 15.914 7.797 1 96.38 390 ILE A CA 1
ATOM 3139 C C . ILE A 1 390 ? -17.141 14.578 7.211 1 96.38 390 ILE A C 1
ATOM 3141 O O . ILE A 1 390 ? -18.312 14.195 7.305 1 96.38 390 ILE A O 1
ATOM 3145 N N . PHE A 1 391 ? -16.172 13.82 6.699 1 94.25 391 PHE A N 1
ATOM 3146 C CA . PHE A 1 391 ? -16.484 12.523 6.102 1 94.25 391 PHE A CA 1
ATOM 3147 C C . PHE A 1 391 ? -16.984 11.547 7.152 1 94.25 391 PHE A C 1
ATOM 3149 O O . PHE A 1 391 ? -18.031 10.914 6.977 1 94.25 391 PHE A O 1
ATOM 3156 N N . ASN A 1 392 ? -16.359 11.492 8.273 1 92.69 392 ASN A N 1
ATOM 3157 C CA . ASN A 1 392 ? -16.641 10.477 9.281 1 92.69 392 ASN A CA 1
ATOM 3158 C C . ASN A 1 392 ? -17.875 10.82 10.102 1 92.69 392 ASN A C 1
ATOM 3160 O O . ASN A 1 392 ? -18.641 9.938 10.477 1 92.69 392 ASN A O 1
ATOM 3164 N N . LYS A 1 393 ? -18.078 12.031 10.328 1 95.44 393 LYS A N 1
ATOM 3165 C CA . LYS A 1 393 ? -19.141 12.43 11.258 1 95.44 393 LYS A CA 1
ATOM 3166 C C . LYS A 1 393 ? -20.406 12.844 10.508 1 95.44 393 LYS A C 1
ATOM 3168 O O . LYS A 1 393 ? -21.484 12.922 11.094 1 95.44 393 LYS A O 1
ATOM 3173 N N . PHE A 1 394 ? -20.25 13.195 9.18 1 96.12 394 PHE A N 1
ATOM 3174 C CA . PHE A 1 394 ? -21.406 13.695 8.438 1 96.12 394 PHE A CA 1
ATOM 3175 C C . PHE A 1 394 ? -21.734 12.773 7.273 1 96.12 394 PHE A C 1
ATOM 3177 O O . PHE A 1 394 ? -22.828 12.18 7.238 1 96.12 394 PHE A O 1
ATOM 3184 N N . TYR A 1 395 ? -20.797 12.445 6.453 1 94 395 TYR A N 1
ATOM 3185 C CA . TYR A 1 395 ? -21.109 11.703 5.238 1 94 395 TYR A CA 1
ATOM 3186 C C . TYR A 1 395 ? -21.266 10.211 5.531 1 94 395 TYR A C 1
ATOM 3188 O O . TYR A 1 395 ? -22.25 9.594 5.129 1 94 395 TYR A O 1
ATOM 3196 N N . LEU A 1 396 ? -20.344 9.703 6.219 1 90.94 396 LEU A N 1
ATOM 3197 C CA . LEU A 1 396 ? -20.344 8.273 6.508 1 90.94 396 LEU A CA 1
ATOM 3198 C C . LEU A 1 396 ? -21.547 7.887 7.352 1 90.94 396 LEU A C 1
ATOM 3200 O O . LEU A 1 396 ? -22.062 6.773 7.227 1 90.94 396 LEU A O 1
ATOM 3204 N N . THR A 1 397 ? -22 8.805 8.195 1 92.56 397 THR A N 1
ATOM 3205 C CA . THR A 1 397 ? -23.094 8.508 9.117 1 92.56 397 THR A CA 1
ATOM 3206 C C . THR A 1 397 ? -24.438 8.836 8.492 1 92.56 397 THR A C 1
ATOM 3208 O O . THR A 1 397 ? -25.484 8.594 9.102 1 92.56 397 THR A O 1
ATOM 3211 N N . GLY A 1 398 ? -24.406 9.391 7.328 1 93.88 398 GLY A N 1
ATOM 3212 C CA . GLY A 1 398 ? -25.656 9.812 6.711 1 93.88 398 GLY A CA 1
ATOM 3213 C C . GLY A 1 398 ? -26.266 11.031 7.383 1 93.88 398 GLY A C 1
ATOM 3214 O O . GLY A 1 398 ? -27.484 11.188 7.395 1 93.88 398 GLY A O 1
ATOM 3215 N N . GLY A 1 399 ? -25.422 11.781 8.031 1 93.44 399 GLY A N 1
ATOM 3216 C CA . GLY A 1 399 ? -25.875 13.008 8.664 1 93.44 399 GLY A CA 1
ATOM 3217 C C . GLY A 1 399 ? -26.125 12.867 10.148 1 93.44 399 GLY A C 1
ATOM 3218 O O . GLY A 1 399 ? -26.547 13.82 10.812 1 93.44 399 GLY A O 1
ATOM 3219 N N . ASP A 1 400 ? -25.875 11.695 10.641 1 90 400 ASP A N 1
ATOM 3220 C CA . ASP A 1 400 ? -26.016 11.516 12.078 1 90 400 ASP A CA 1
ATOM 3221 C C . ASP A 1 400 ? -24.766 11.992 12.812 1 90 400 ASP A C 1
ATOM 3223 O O . ASP A 1 400 ? -23.875 11.195 13.102 1 90 400 ASP A O 1
ATOM 3227 N N . ILE A 1 401 ? -24.766 13.258 13.125 1 83.19 401 ILE A N 1
ATOM 3228 C CA . ILE A 1 401 ? -23.594 13.938 13.648 1 83.19 401 ILE A CA 1
ATOM 3229 C C . ILE A 1 401 ? -23.5 13.727 15.156 1 83.19 401 ILE A C 1
ATOM 3231 O O . ILE A 1 401 ? -22.438 13.953 15.758 1 83.19 401 ILE A O 1
ATOM 3235 N N . ASP A 1 402 ? -24.062 12.766 15.914 1 70.12 402 ASP A N 1
ATOM 3236 C CA . ASP A 1 402 ? -24.016 12.586 17.359 1 70.12 402 ASP A CA 1
ATOM 3237 C C . ASP A 1 402 ? -22.609 12.195 17.812 1 70.12 402 ASP A C 1
ATOM 3239 O O . ASP A 1 402 ? -21.859 11.562 17.062 1 70.12 402 ASP A O 1
ATOM 3243 N N . MET B 1 1 ? -23.859 -1.259 -6.812 1 23.33 1 MET B N 1
ATOM 3244 C CA . MET B 1 1 ? -24.281 -1.614 -5.457 1 23.33 1 MET B CA 1
ATOM 3245 C C . MET B 1 1 ? -25.734 -2.049 -5.434 1 23.33 1 MET B C 1
ATOM 3247 O O . MET B 1 1 ? -26.641 -1.217 -5.281 1 23.33 1 MET B O 1
ATOM 3251 N N . GLN B 1 2 ? -26.109 -2.945 -6.246 1 30.48 2 GLN B N 1
ATOM 3252 C CA . GLN B 1 2 ? -27.5 -3.363 -6.277 1 30.48 2 GLN B CA 1
ATOM 3253 C C . GLN B 1 2 ? -28.016 -3.699 -4.879 1 30.48 2 GLN B C 1
ATOM 3255 O O . GLN B 1 2 ? -27.25 -4.195 -4.043 1 30.48 2 GLN B O 1
ATOM 3260 N N . GLY B 1 3 ? -28.984 -2.982 -4.562 1 35.06 3 GLY B N 1
ATOM 3261 C CA . GLY B 1 3 ? -29.734 -3.367 -3.369 1 35.06 3 GLY B CA 1
ATOM 3262 C C . GLY B 1 3 ? -29.703 -4.859 -3.107 1 35.06 3 GLY B C 1
ATOM 3263 O O . GLY B 1 3 ? -29.891 -5.66 -4.023 1 35.06 3 GLY B O 1
ATOM 3264 N N . GLU B 1 4 ? -28.859 -5.227 -2.25 1 42 4 GLU B N 1
ATOM 3265 C CA . GLU B 1 4 ? -28.75 -6.652 -1.957 1 42 4 GLU B CA 1
ATOM 3266 C C . GLU B 1 4 ? -30.125 -7.289 -1.781 1 42 4 GLU B C 1
ATOM 3268 O O . GLU B 1 4 ? -30.922 -6.84 -0.954 1 42 4 GLU B O 1
ATOM 3273 N N . ASN B 1 5 ? -30.703 -7.695 -2.822 1 43.62 5 ASN B N 1
ATOM 3274 C CA . ASN B 1 5 ? -31.953 -8.461 -2.768 1 43.62 5 ASN B CA 1
ATOM 3275 C C . ASN B 1 5 ? -31.734 -9.828 -2.125 1 43.62 5 ASN B C 1
ATOM 3277 O O . ASN B 1 5 ? -30.609 -10.289 -2.002 1 43.62 5 ASN B O 1
ATOM 3281 N N . MET B 1 6 ? -32.781 -10.406 -1.411 1 43.31 6 MET B N 1
ATOM 3282 C CA . MET B 1 6 ? -32.781 -11.672 -0.678 1 43.31 6 MET B CA 1
ATOM 3283 C C . MET B 1 6 ? -32.062 -12.758 -1.442 1 43.31 6 MET B C 1
ATOM 3285 O O . MET B 1 6 ? -31.344 -13.57 -0.843 1 43.31 6 MET B O 1
ATOM 3289 N N . VAL B 1 7 ? -32.344 -12.891 -2.686 1 44.62 7 VAL B N 1
ATOM 3290 C CA . VAL B 1 7 ? -31.688 -13.867 -3.545 1 44.62 7 VAL B CA 1
ATOM 3291 C C . VAL B 1 7 ? -30.188 -13.672 -3.504 1 44.62 7 VAL B C 1
ATOM 3293 O O . VAL B 1 7 ? -29.422 -14.641 -3.488 1 44.62 7 VAL B O 1
ATOM 3296 N N . SER B 1 8 ? -29.938 -12.508 -3.229 1 65.06 8 SER B N 1
ATOM 3297 C CA . SER B 1 8 ? -28.531 -12.141 -3.193 1 65.06 8 SER B CA 1
ATOM 3298 C C . SER B 1 8 ? -27.875 -12.578 -1.885 1 65.06 8 SER B C 1
ATOM 3300 O O . SER B 1 8 ? -26.734 -13.031 -1.878 1 65.06 8 SER B O 1
ATOM 3302 N N . ILE B 1 9 ? -28.812 -12.945 -0.84 1 74.12 9 ILE B N 1
ATOM 3303 C CA . ILE B 1 9 ? -28.281 -13.312 0.467 1 74.12 9 ILE B CA 1
ATOM 3304 C C . ILE B 1 9 ? -27.969 -14.812 0.488 1 74.12 9 ILE B C 1
ATOM 3306 O O . ILE B 1 9 ? -26.906 -15.219 0.972 1 74.12 9 ILE B O 1
ATOM 3310 N N . ARG B 1 10 ? -28.891 -15.695 -0.068 1 80.38 10 ARG B N 1
ATOM 3311 C CA . ARG B 1 10 ? -28.688 -17.141 -0.123 1 80.38 10 ARG B CA 1
ATOM 3312 C C . ARG B 1 10 ? -27.422 -17.484 -0.891 1 80.38 10 ARG B C 1
ATOM 3314 O O . ARG B 1 10 ? -26.625 -18.312 -0.44 1 80.38 10 ARG B O 1
ATOM 3321 N N . GLY B 1 11 ? -27.312 -16.969 -1.999 1 85.62 11 GLY B N 1
ATOM 3322 C CA . GLY B 1 11 ? -26.109 -17.172 -2.795 1 85.62 11 GLY B CA 1
ATOM 3323 C C . GLY B 1 11 ? -24.844 -16.781 -2.07 1 85.62 11 GLY B C 1
ATOM 3324 O O . GLY B 1 11 ? -23.828 -17.5 -2.146 1 85.62 11 GLY B O 1
ATOM 3325 N N . GLY B 1 12 ? -24.969 -15.812 -1.342 1 90.25 12 GLY B N 1
ATOM 3326 C CA . GLY B 1 12 ? -23.844 -15.352 -0.556 1 90.25 12 GLY B CA 1
ATOM 3327 C C . GLY B 1 12 ? -23.453 -16.312 0.551 1 90.25 12 GLY B C 1
ATOM 3328 O O . GLY B 1 12 ? -22.266 -16.578 0.772 1 90.25 12 GLY B O 1
ATOM 3329 N N . ASN B 1 13 ? -24.469 -16.906 1.214 1 92.06 13 ASN B N 1
ATOM 3330 C CA . ASN B 1 13 ? -24.219 -17.859 2.289 1 92.06 13 ASN B CA 1
ATOM 3331 C C . ASN B 1 13 ? -23.625 -19.172 1.756 1 92.06 13 ASN B C 1
ATOM 3333 O O . ASN B 1 13 ? -22.75 -19.766 2.383 1 92.06 13 ASN B O 1
ATOM 3337 N N . ARG B 1 14 ? -24.141 -19.562 0.649 1 95.12 14 ARG B N 1
ATOM 3338 C CA . ARG B 1 14 ? -23.609 -20.781 0.027 1 95.12 14 ARG B CA 1
ATOM 3339 C C . ARG B 1 14 ? -22.141 -20.594 -0.337 1 95.12 14 ARG B C 1
ATOM 3341 O O . ARG B 1 14 ? -21.328 -21.5 -0.121 1 95.12 14 ARG B O 1
ATOM 3348 N N . ARG B 1 15 ? -21.906 -19.469 -0.826 1 94.38 15 ARG B N 1
ATOM 3349 C CA . ARG B 1 15 ? -20.516 -19.156 -1.161 1 94.38 15 ARG B CA 1
ATOM 3350 C C . ARG B 1 15 ? -19.625 -19.234 0.07 1 94.38 15 ARG B C 1
ATOM 3352 O O . ARG B 1 15 ? -18.562 -19.859 0.028 1 94.38 15 ARG B O 1
ATOM 3359 N N . LYS B 1 16 ? -20.078 -18.672 1.097 1 93.62 16 LYS B N 1
ATOM 3360 C CA . LYS B 1 16 ? -19.297 -18.656 2.336 1 93.62 16 LYS B CA 1
ATOM 3361 C C . LYS B 1 16 ? -19.109 -20.062 2.883 1 93.62 16 LYS B C 1
ATOM 3363 O O . LYS B 1 16 ? -18.031 -20.391 3.396 1 93.62 16 LYS B O 1
ATOM 3368 N N . ILE B 1 17 ? -20.094 -20.859 2.82 1 95.88 17 ILE B N 1
ATOM 3369 C CA . ILE B 1 17 ? -20.016 -22.25 3.281 1 95.88 17 ILE B CA 1
ATOM 3370 C C . ILE B 1 17 ? -18.969 -23 2.467 1 95.88 17 ILE B C 1
ATOM 3372 O O . ILE B 1 17 ? -18.094 -23.672 3.029 1 95.88 17 ILE B O 1
ATOM 3376 N N . LEU B 1 18 ? -19.047 -22.906 1.176 1 96.44 18 LEU B N 1
ATOM 3377 C CA . LEU B 1 18 ? -18.109 -23.594 0.297 1 96.44 18 LEU B CA 1
ATOM 3378 C C . LEU B 1 18 ? -16.672 -23.156 0.574 1 96.44 18 LEU B C 1
ATOM 3380 O O . LEU B 1 18 ? -15.773 -23.984 0.694 1 96.44 18 LEU B O 1
ATOM 3384 N N . LEU B 1 19 ? -16.5 -21.875 0.745 1 93.88 19 LEU B N 1
ATOM 3385 C CA . LEU B 1 19 ? -15.164 -21.359 0.982 1 93.88 19 LEU B CA 1
ATOM 3386 C C . LEU B 1 19 ? -14.625 -21.844 2.324 1 93.88 19 LEU B C 1
ATOM 3388 O O . LEU B 1 19 ? -13.43 -22.109 2.455 1 93.88 19 LEU B O 1
ATOM 3392 N N . SER B 1 20 ? -15.484 -22 3.291 1 94.5 20 SER B N 1
ATOM 3393 C CA . SER B 1 20 ? -15.07 -22.5 4.602 1 94.5 20 SER B CA 1
ATOM 3394 C C . SER B 1 20 ? -14.602 -23.938 4.52 1 94.5 20 SER B C 1
ATOM 3396 O O . SER B 1 20 ? -13.719 -24.359 5.27 1 94.5 20 SER B O 1
ATOM 3398 N N . LEU B 1 21 ? -15.195 -24.688 3.619 1 96 21 LEU B N 1
ATOM 3399 C CA . LEU B 1 21 ? -14.938 -26.109 3.535 1 96 21 LEU B CA 1
ATOM 3400 C C . LEU B 1 21 ? -13.797 -26.406 2.561 1 96 21 LEU B C 1
ATOM 3402 O O . LEU B 1 21 ? -13.391 -27.562 2.404 1 96 21 LEU B O 1
ATOM 3406 N N . LYS B 1 22 ? -13.273 -25.328 1.929 1 95.12 22 LYS B N 1
ATOM 3407 C CA . LYS B 1 22 ? -12.234 -25.484 0.915 1 95.12 22 LYS B CA 1
ATOM 3408 C C . LYS B 1 22 ? -11 -26.156 1.496 1 95.12 22 LYS B C 1
ATOM 3410 O O . LYS B 1 22 ? -10.406 -27.031 0.861 1 95.12 22 LYS B O 1
ATOM 3415 N N . ASN B 1 23 ? -10.656 -25.812 2.705 1 91.25 23 ASN B N 1
ATOM 3416 C CA . ASN B 1 23 ? -9.398 -26.297 3.256 1 91.25 23 ASN B CA 1
ATOM 3417 C C . ASN B 1 23 ? -9.617 -27.125 4.523 1 91.25 23 ASN B C 1
ATOM 3419 O O . ASN B 1 23 ? -8.672 -27.703 5.066 1 91.25 23 ASN B O 1
ATOM 3423 N N . MET B 1 24 ? -10.859 -27.141 5.035 1 91.31 24 MET B N 1
ATOM 3424 C CA . MET B 1 24 ? -11.172 -27.828 6.285 1 91.31 24 MET B CA 1
ATOM 3425 C C . MET B 1 24 ? -12.57 -28.438 6.234 1 91.31 24 MET B C 1
ATOM 3427 O O . MET B 1 24 ? -13.367 -28.109 5.359 1 91.31 24 MET B O 1
ATOM 3431 N N . GLN B 1 25 ? -12.695 -29.406 7.027 1 94.38 25 GLN B N 1
ATOM 3432 C CA . GLN B 1 25 ? -14.016 -29.969 7.281 1 94.38 25 GLN B CA 1
ATOM 3433 C C . GLN B 1 25 ? -14.648 -29.359 8.531 1 94.38 25 GLN B C 1
ATOM 3435 O O . GLN B 1 25 ? -13.961 -29.109 9.523 1 94.38 25 GLN B O 1
ATOM 3440 N N . TYR B 1 26 ? -15.922 -29.109 8.414 1 94.5 26 TYR B N 1
ATOM 3441 C CA . TYR B 1 26 ? -16.625 -28.5 9.547 1 94.5 26 TYR B CA 1
ATOM 3442 C C . TYR B 1 26 ? -17.938 -29.219 9.82 1 94.5 26 TYR B C 1
ATOM 3444 O O . TYR B 1 26 ? -18.547 -29.766 8.906 1 94.5 26 TYR B O 1
ATOM 3452 N N . SER B 1 27 ? -18.25 -29.109 11.086 1 94.06 27 SER B N 1
ATOM 3453 C CA . SER B 1 27 ? -19.625 -29.453 11.422 1 94.06 27 SER B CA 1
ATOM 3454 C C . SER B 1 27 ? -20.578 -28.297 11.094 1 94.06 27 SER B C 1
ATOM 3456 O O . SER B 1 27 ? -20.141 -27.172 10.891 1 94.06 27 SER B O 1
ATOM 3458 N N . ARG B 1 28 ? -21.766 -28.641 11.031 1 94.62 28 ARG B N 1
ATOM 3459 C CA . ARG B 1 28 ? -22.75 -27.594 10.797 1 94.62 28 ARG B CA 1
ATOM 3460 C C . ARG B 1 28 ? -22.719 -26.547 11.898 1 94.62 28 ARG B C 1
ATOM 3462 O O . ARG B 1 28 ? -22.859 -25.344 11.625 1 94.62 28 ARG B O 1
ATOM 3469 N N . THR B 1 29 ? -22.469 -27 13.039 1 92.88 29 THR B N 1
ATOM 3470 C CA . THR B 1 29 ? -22.406 -26.094 14.18 1 92.88 29 THR B CA 1
ATOM 3471 C C . THR B 1 29 ? -21.203 -25.172 14.062 1 92.88 29 THR B C 1
ATOM 3473 O O . THR B 1 29 ? -21.312 -23.969 14.297 1 92.88 29 THR B O 1
ATOM 3476 N N . ASP B 1 30 ? -20.203 -25.766 13.688 1 94.5 30 ASP B N 1
ATOM 3477 C CA . ASP B 1 30 ? -18.984 -24.969 13.516 1 94.5 30 ASP B CA 1
ATOM 3478 C C . ASP B 1 30 ? -19.156 -23.953 12.383 1 94.5 30 ASP B C 1
ATOM 3480 O O . ASP B 1 30 ? -18.688 -22.812 12.484 1 94.5 30 ASP B O 1
ATOM 3484 N N . LEU B 1 31 ? -19.75 -24.328 11.352 1 95.38 31 LEU B N 1
ATOM 3485 C CA . LEU B 1 31 ? -20 -23.438 10.227 1 95.38 31 LEU B CA 1
ATOM 3486 C C . LEU B 1 31 ? -20.891 -22.266 10.656 1 95.38 31 LEU B C 1
ATOM 3488 O O . LEU B 1 31 ? -20.625 -21.125 10.273 1 95.38 31 LEU B O 1
ATOM 3492 N N . ALA B 1 32 ? -21.891 -22.562 11.406 1 94.94 32 ALA B N 1
ATOM 3493 C CA . ALA B 1 32 ? -22.797 -21.531 11.906 1 94.94 32 ALA B CA 1
ATOM 3494 C C . ALA B 1 32 ? -22.047 -20.484 12.727 1 94.94 32 ALA B C 1
ATOM 3496 O O . ALA B 1 32 ? -22.25 -19.281 12.539 1 94.94 32 ALA B O 1
ATOM 3497 N N . ARG B 1 33 ? -21.266 -21 13.531 1 94.19 33 ARG B N 1
ATOM 3498 C CA . ARG B 1 33 ? -20.469 -20.109 14.375 1 94.19 33 ARG B CA 1
ATOM 3499 C C . ARG B 1 33 ? -19.5 -19.297 13.531 1 94.19 33 ARG B C 1
ATOM 3501 O O . ARG B 1 33 ? -19.422 -18.062 13.68 1 94.19 33 ARG B O 1
ATOM 3508 N N . LYS B 1 34 ? -18.844 -19.953 12.664 1 92.06 34 LYS B N 1
ATOM 3509 C CA . LYS B 1 34 ? -17.812 -19.312 11.852 1 92.06 34 LYS B CA 1
ATOM 3510 C C . LYS B 1 34 ? -18.422 -18.25 10.945 1 92.06 34 LYS B C 1
ATOM 3512 O O . LYS B 1 34 ? -17.828 -17.203 10.727 1 92.06 34 LYS B O 1
ATOM 3517 N N . LEU B 1 35 ? -19.578 -18.469 10.43 1 92.88 35 LEU B N 1
ATOM 3518 C CA . LEU B 1 35 ? -20.172 -17.609 9.414 1 92.88 35 LEU B CA 1
ATOM 3519 C C . LEU B 1 35 ? -21.219 -16.688 10.031 1 92.88 35 LEU B C 1
ATOM 3521 O O . LEU B 1 35 ? -21.859 -15.906 9.32 1 92.88 35 LEU B O 1
ATOM 3525 N N . THR B 1 36 ? -21.375 -16.828 11.312 1 91.81 36 THR B N 1
ATOM 3526 C CA . THR B 1 36 ? -22.375 -16.031 12.031 1 91.81 36 THR B CA 1
ATOM 3527 C C . THR B 1 36 ? -23.75 -16.203 11.398 1 91.81 36 THR B C 1
ATOM 3529 O O . THR B 1 36 ? -24.422 -15.211 11.109 1 91.81 36 THR B O 1
ATOM 3532 N N . LEU B 1 37 ? -24.047 -17.438 11.188 1 91.88 37 LEU B N 1
ATOM 3533 C CA . LEU B 1 37 ? -25.375 -17.844 10.719 1 91.88 37 LEU B CA 1
ATOM 3534 C C . LEU B 1 37 ? -26.109 -18.656 11.781 1 91.88 37 LEU B C 1
ATOM 3536 O O . LEU B 1 37 ? -25.484 -19.125 12.734 1 91.88 37 LEU B O 1
ATOM 3540 N N . THR B 1 38 ? -27.359 -18.703 11.578 1 92.44 38 THR B N 1
ATOM 3541 C CA . THR B 1 38 ? -28.109 -19.578 12.477 1 92.44 38 THR B CA 1
ATOM 3542 C C . THR B 1 38 ? -27.922 -21.047 12.102 1 92.44 38 THR B C 1
ATOM 3544 O O . THR B 1 38 ? -27.688 -21.359 10.93 1 92.44 38 THR B O 1
ATOM 3547 N N . ASN B 1 39 ? -28.016 -21.859 13.086 1 93 39 ASN B N 1
ATOM 3548 C CA . ASN B 1 39 ? -27.922 -23.297 12.844 1 93 39 ASN B CA 1
ATOM 3549 C C . ASN B 1 39 ? -28.969 -23.766 11.844 1 93 39 ASN B C 1
ATOM 3551 O O . ASN B 1 39 ? -28.703 -24.625 11 1 93 39 ASN B O 1
ATOM 3555 N N . ALA B 1 40 ? -30.094 -23.234 11.945 1 93.62 40 ALA B N 1
ATOM 3556 C CA . ALA B 1 40 ? -31.188 -23.609 11.047 1 93.62 40 ALA B CA 1
ATOM 3557 C C . ALA B 1 40 ? -30.844 -23.266 9.602 1 93.62 40 ALA B C 1
ATOM 3559 O O . ALA B 1 40 ? -31.031 -24.094 8.703 1 93.62 40 ALA B O 1
ATOM 3560 N N . ALA B 1 41 ? -30.312 -22.141 9.453 1 92.44 41 ALA B N 1
ATOM 3561 C CA . ALA B 1 41 ? -29.953 -21.688 8.109 1 92.44 41 ALA B CA 1
ATOM 3562 C C . ALA B 1 41 ? -28.859 -22.578 7.504 1 92.44 41 ALA B C 1
ATOM 3564 O O . ALA B 1 41 ? -28.969 -22.984 6.348 1 92.44 41 ALA B O 1
ATOM 3565 N N . VAL B 1 42 ? -27.922 -22.891 8.305 1 95.88 42 VAL B N 1
ATOM 3566 C CA . VAL B 1 42 ? -26.812 -23.719 7.836 1 95.88 42 VAL B CA 1
ATOM 3567 C C . VAL B 1 42 ? -27.344 -25.109 7.496 1 95.88 42 VAL B C 1
ATOM 3569 O O . VAL B 1 42 ? -26.953 -25.703 6.477 1 95.88 42 VAL B O 1
ATOM 3572 N N . THR B 1 43 ? -28.188 -25.609 8.344 1 95.06 43 THR B N 1
ATOM 3573 C CA . THR B 1 43 ? -28.766 -26.938 8.117 1 95.06 43 THR B CA 1
ATOM 3574 C C . THR B 1 43 ? -29.531 -26.969 6.801 1 95.06 43 THR B C 1
ATOM 3576 O O . THR B 1 43 ? -29.344 -27.891 5.996 1 95.06 43 THR B O 1
ATOM 3579 N N . ILE B 1 44 ? -30.25 -26.031 6.602 1 96.06 44 ILE B N 1
ATOM 3580 C CA . ILE B 1 44 ? -31.078 -25.984 5.398 1 96.06 44 ILE B CA 1
ATOM 3581 C C . ILE B 1 44 ? -30.172 -25.875 4.164 1 96.06 44 ILE B C 1
ATOM 3583 O O . ILE B 1 44 ? -30.328 -26.641 3.211 1 96.06 44 ILE B O 1
ATOM 3587 N N . LEU B 1 45 ? -29.297 -25 4.199 1 95.62 45 LEU B N 1
ATOM 3588 C CA . LEU B 1 45 ? -28.422 -24.766 3.062 1 95.62 45 LEU B CA 1
ATOM 3589 C C . LEU B 1 45 ? -27.547 -25.969 2.777 1 95.62 45 LEU B C 1
ATOM 3591 O O . LEU B 1 45 ? -27.406 -26.391 1.624 1 95.62 45 LEU B O 1
ATOM 3595 N N . THR B 1 46 ? -27 -26.562 3.826 1 96.75 46 THR B N 1
ATOM 3596 C CA . THR B 1 46 ? -26.094 -27.688 3.621 1 96.75 46 THR B CA 1
ATOM 3597 C C . THR B 1 46 ? -26.859 -28.922 3.146 1 96.75 46 THR B C 1
ATOM 3599 O O . THR B 1 46 ? -26.344 -29.688 2.322 1 96.75 46 THR B O 1
ATOM 3602 N N . ASN B 1 47 ? -28.062 -29.094 3.672 1 96.5 47 ASN B N 1
ATOM 3603 C CA . ASN B 1 47 ? -28.875 -30.203 3.184 1 96.5 47 ASN B CA 1
ATOM 3604 C C . ASN B 1 47 ? -29.188 -30.047 1.697 1 96.5 47 ASN B C 1
ATOM 3606 O O . ASN B 1 47 ? -29.125 -31.031 0.949 1 96.5 47 ASN B O 1
ATOM 3610 N N . GLN B 1 48 ? -29.438 -28.953 1.372 1 96.69 48 GLN B N 1
ATOM 3611 C CA . GLN B 1 48 ? -29.703 -28.688 -0.038 1 96.69 48 GLN B CA 1
ATOM 3612 C C . GLN B 1 48 ? -28.469 -28.938 -0.886 1 96.69 48 GLN B C 1
ATOM 3614 O O . GLN B 1 48 ? -28.547 -29.531 -1.958 1 96.69 48 GLN B O 1
ATOM 3619 N N . MET B 1 49 ? -27.406 -28.484 -0.462 1 96.75 49 MET B N 1
ATOM 3620 C CA . MET B 1 49 ? -26.141 -28.625 -1.187 1 96.75 49 MET B CA 1
ATOM 3621 C C . MET B 1 49 ? -25.703 -30.078 -1.25 1 96.75 49 MET B C 1
ATOM 3623 O O . MET B 1 49 ? -25.078 -30.5 -2.223 1 96.75 49 MET B O 1
ATOM 3627 N N . ILE B 1 50 ? -26.031 -30.875 -0.237 1 97.25 50 ILE B N 1
ATOM 3628 C CA . ILE B 1 50 ? -25.781 -32.312 -0.251 1 97.25 50 ILE B CA 1
ATOM 3629 C C . ILE B 1 50 ? -26.656 -32.969 -1.31 1 97.25 50 ILE B C 1
ATOM 3631 O O . ILE B 1 50 ? -26.188 -33.812 -2.082 1 97.25 50 ILE B O 1
ATOM 3635 N N . LYS B 1 51 ? -27.922 -32.531 -1.302 1 96.75 51 LYS B N 1
ATOM 3636 C CA . LYS B 1 51 ? -28.844 -33.062 -2.299 1 96.75 51 LYS B CA 1
ATOM 3637 C C . LYS B 1 51 ? -28.375 -32.75 -3.713 1 96.75 51 LYS B C 1
ATOM 3639 O O . LYS B 1 51 ? -28.562 -33.531 -4.637 1 96.75 51 LYS B O 1
ATOM 3644 N N . GLU B 1 52 ? -27.703 -31.656 -3.828 1 96.25 52 GLU B N 1
ATOM 3645 C CA . GLU B 1 52 ? -27.172 -31.219 -5.117 1 96.25 52 GLU B CA 1
ATOM 3646 C C . GLU B 1 52 ? -25.812 -31.844 -5.406 1 96.25 52 GLU B C 1
ATOM 3648 O O . GLU B 1 52 ? -25.188 -31.547 -6.422 1 96.25 52 GLU B O 1
ATOM 3653 N N . ASN B 1 53 ? -25.328 -32.656 -4.469 1 96.12 53 ASN B N 1
ATOM 3654 C CA . ASN B 1 53 ? -24.078 -33.406 -4.582 1 96.12 53 ASN B CA 1
ATOM 3655 C C . ASN B 1 53 ? -22.859 -32.469 -4.504 1 96.12 53 ASN B C 1
ATOM 3657 O O . ASN B 1 53 ? -21.781 -32.812 -4.996 1 96.12 53 ASN B O 1
ATOM 3661 N N . LEU B 1 54 ? -23.047 -31.328 -3.934 1 97.31 54 LEU B N 1
ATOM 3662 C CA . LEU B 1 54 ? -21.938 -30.391 -3.777 1 97.31 54 LEU B CA 1
ATOM 3663 C C . LEU B 1 54 ? -21.156 -30.672 -2.506 1 97.31 54 LEU B C 1
ATOM 3665 O O . LEU B 1 54 ? -19.938 -30.438 -2.455 1 97.31 54 LEU B O 1
ATOM 3669 N N . LEU B 1 55 ? -21.828 -31.125 -1.517 1 97.94 55 LEU B N 1
ATOM 3670 C CA . LEU B 1 55 ? -21.25 -31.469 -0.225 1 97.94 55 LEU B CA 1
ATOM 3671 C C . LEU B 1 55 ? -21.453 -32.938 0.095 1 97.94 55 LEU B C 1
ATOM 3673 O O . LEU B 1 55 ? -22.359 -33.594 -0.461 1 97.94 55 LEU B O 1
ATOM 3677 N N . ILE B 1 56 ? -20.641 -33.438 1 1 97.19 56 ILE B N 1
ATOM 3678 C CA . ILE B 1 56 ? -20.781 -34.781 1.512 1 97.19 56 ILE B CA 1
ATOM 3679 C C . ILE B 1 56 ? -20.531 -34.812 3.02 1 97.19 56 ILE B C 1
ATOM 3681 O O . ILE B 1 56 ? -19.812 -33.938 3.543 1 97.19 56 ILE B O 1
ATOM 3685 N N . GLU B 1 57 ? -21.062 -35.719 3.584 1 94.88 57 GLU B N 1
ATOM 3686 C CA . GLU B 1 57 ? -20.797 -36 4.996 1 94.88 57 GLU B CA 1
ATOM 3687 C C . GLU B 1 57 ? -19.641 -36.969 5.172 1 94.88 57 GLU B C 1
ATOM 3689 O O . GLU B 1 57 ? -19.641 -38.062 4.555 1 94.88 57 GLU B O 1
ATOM 3694 N N . VAL B 1 58 ? -18.516 -36.656 5.809 1 89.12 58 VAL B N 1
ATOM 3695 C CA . VAL B 1 58 ? -17.312 -37.469 5.797 1 89.12 58 VAL B CA 1
ATOM 3696 C C . VAL B 1 58 ? -17.078 -38.062 7.184 1 89.12 58 VAL B C 1
ATOM 3698 O O . VAL B 1 58 ? -16.141 -38.844 7.383 1 89.12 58 VAL B O 1
ATOM 3701 N N . GLY B 1 59 ? -17.781 -37.938 8.086 1 82.38 59 GLY B N 1
ATOM 3702 C CA . GLY B 1 59 ? -17.562 -38.562 9.383 1 82.38 59 GLY B CA 1
ATOM 3703 C C . GLY B 1 59 ? -18.109 -37.75 10.539 1 82.38 59 GLY B C 1
ATOM 3704 O O . GLY B 1 59 ? -18.875 -36.812 10.344 1 82.38 59 GLY B O 1
ATOM 3705 N N . SER B 1 60 ? -18.031 -38.5 11.633 1 75.81 60 SER B N 1
ATOM 3706 C CA . SER B 1 60 ? -18.531 -37.875 12.844 1 75.81 60 SER B CA 1
ATOM 3707 C C . SER B 1 60 ? -17.391 -37.625 13.836 1 75.81 60 SER B C 1
ATOM 3709 O O . SER B 1 60 ? -16.375 -38.312 13.812 1 75.81 60 SER B O 1
ATOM 3711 N N . ARG B 1 61 ? -17.328 -36.438 14.203 1 73.62 61 ARG B N 1
ATOM 3712 C CA . ARG B 1 61 ? -16.422 -36.125 15.289 1 73.62 61 ARG B CA 1
ATOM 3713 C C . ARG B 1 61 ? -17.172 -35.938 16.609 1 73.62 61 ARG B C 1
ATOM 3715 O O . ARG B 1 61 ? -18.312 -35.5 16.609 1 73.62 61 ARG B O 1
ATOM 3722 N N . VAL B 1 62 ? -16.672 -36.594 17.625 1 65.19 62 VAL B N 1
ATOM 3723 C CA . VAL B 1 62 ? -17.281 -36.375 18.953 1 65.19 62 VAL B CA 1
ATOM 3724 C C . VAL B 1 62 ? -17 -34.969 19.438 1 65.19 62 VAL B C 1
ATOM 3726 O O . VAL B 1 62 ? -15.852 -34.5 19.391 1 65.19 62 VAL B O 1
ATOM 3729 N N . SER B 1 63 ? -18.047 -34.188 19.328 1 57.84 63 SER B N 1
ATOM 3730 C CA . SER B 1 63 ? -17.891 -32.812 19.781 1 57.84 63 SER B CA 1
ATOM 3731 C C . SER B 1 63 ? -17.344 -32.75 21.203 1 57.84 63 SER B C 1
ATOM 3733 O O . SER B 1 63 ? -17.797 -33.5 22.078 1 57.84 63 SER B O 1
ATOM 3735 N N . ASP B 1 64 ? -16.078 -32.406 21.25 1 51.38 64 ASP B N 1
ATOM 3736 C CA . ASP B 1 64 ? -15.531 -32.281 22.594 1 51.38 64 ASP B CA 1
ATOM 3737 C C . ASP B 1 64 ? -16.406 -31.406 23.484 1 51.38 64 ASP B C 1
ATOM 3739 O O . ASP B 1 64 ? -16.188 -31.312 24.688 1 51.38 64 ASP B O 1
ATOM 3743 N N . ILE B 1 65 ? -16.844 -30.453 22.859 1 47.53 65 ILE B N 1
ATOM 3744 C CA . ILE B 1 65 ? -17.375 -29.422 23.734 1 47.53 65 ILE B CA 1
ATOM 3745 C C . ILE B 1 65 ? -18.578 -29.969 24.516 1 47.53 65 ILE B C 1
ATOM 3747 O O . ILE B 1 65 ? -18.797 -29.594 25.656 1 47.53 65 ILE B O 1
ATOM 3751 N N . LYS B 1 66 ? -19.734 -29.891 23.891 1 43.56 66 LYS B N 1
ATOM 3752 C CA . LYS B 1 66 ? -20.844 -30.156 24.797 1 43.56 66 LYS B CA 1
ATOM 3753 C C . LYS B 1 66 ? -20.875 -31.609 25.219 1 43.56 66 LYS B C 1
ATOM 3755 O O . LYS B 1 66 ? -20.703 -32.5 24.375 1 43.56 66 LYS B O 1
ATOM 3760 N N . LYS B 1 67 ? -21.094 -31.812 26.344 1 46 67 LYS B N 1
ATOM 3761 C CA . LYS B 1 67 ? -21.125 -32.938 27.281 1 46 67 LYS B CA 1
ATOM 3762 C C . LYS B 1 67 ? -21.781 -34.156 26.656 1 46 67 LYS B C 1
ATOM 3764 O O . LYS B 1 67 ? -21.703 -35.25 27.188 1 46 67 LYS B O 1
ATOM 3769 N N . HIS B 1 68 ? -22.688 -33.875 26.062 1 50.16 68 HIS B N 1
ATOM 3770 C CA . HIS B 1 68 ? -23.5 -35.094 26.031 1 50.16 68 HIS B CA 1
ATOM 3771 C C . HIS B 1 68 ? -23.172 -35.938 24.797 1 50.16 68 HIS B C 1
ATOM 3773 O O . HIS B 1 68 ? -23.922 -36.875 24.469 1 50.16 68 HIS B O 1
ATOM 3779 N N . GLY B 1 69 ? -22.031 -35.938 24.297 1 51.12 69 GLY B N 1
ATOM 3780 C CA . GLY B 1 69 ? -21.562 -36.969 23.391 1 51.12 69 GLY B CA 1
ATOM 3781 C C . GLY B 1 69 ? -22.141 -36.844 22 1 51.12 69 GLY B C 1
ATOM 3782 O O . GLY B 1 69 ? -22.297 -37.844 21.297 1 51.12 69 GLY B O 1
ATOM 3783 N N . ARG B 1 70 ? -22.672 -35.812 21.844 1 58.06 70 ARG B N 1
ATOM 3784 C CA . ARG B 1 70 ? -23.312 -35.844 20.531 1 58.06 70 ARG B CA 1
ATOM 3785 C C . ARG B 1 70 ? -22.266 -35.75 19.422 1 58.06 70 ARG B C 1
ATOM 3787 O O . ARG B 1 70 ? -21.359 -34.938 19.469 1 58.06 70 ARG B O 1
ATOM 3794 N N . LYS B 1 71 ? -22.266 -36.719 18.672 1 73.69 71 LYS B N 1
ATOM 3795 C CA . LYS B 1 71 ? -21.406 -36.844 17.5 1 73.69 71 LYS B CA 1
ATOM 3796 C C . LYS B 1 71 ? -21.734 -35.812 16.438 1 73.69 71 LYS B C 1
ATOM 3798 O O . LYS B 1 71 ? -22.891 -35.594 16.109 1 73.69 71 LYS B O 1
ATOM 3803 N N . GLU B 1 72 ? -20.781 -34.938 16.156 1 84.75 72 GLU B N 1
ATOM 3804 C CA . GLU B 1 72 ? -21 -33.938 15.102 1 84.75 72 GLU B CA 1
ATOM 3805 C C . GLU B 1 72 ? -20.516 -34.469 13.75 1 84.75 72 GLU B C 1
ATOM 3807 O O . GLU B 1 72 ? -19.422 -35.031 13.641 1 84.75 72 GLU B O 1
ATOM 3812 N N . ILE B 1 73 ? -21.406 -34.5 12.859 1 91.19 73 ILE B N 1
ATOM 3813 C CA . ILE B 1 73 ? -21.125 -34.938 11.492 1 91.19 73 ILE B CA 1
ATOM 3814 C C . ILE B 1 73 ? -20.359 -33.844 10.75 1 91.19 73 ILE B C 1
ATOM 3816 O O . ILE B 1 73 ? -20.734 -32.688 10.773 1 91.19 73 ILE B O 1
ATOM 3820 N N . LEU B 1 74 ? -19.297 -34.25 10.172 1 95.81 74 LEU B N 1
ATOM 3821 C CA . LEU B 1 74 ? -18.469 -33.281 9.43 1 95.81 74 LEU B CA 1
ATOM 3822 C C . LEU B 1 74 ? -18.906 -33.219 7.965 1 95.81 74 LEU B C 1
ATOM 3824 O O . LEU B 1 74 ? -19.25 -34.25 7.379 1 95.81 74 LEU B O 1
ATOM 3828 N N . LEU B 1 75 ? -18.875 -32.031 7.527 1 96.69 75 LEU B N 1
ATOM 3829 C CA . LEU B 1 75 ? -19.188 -31.797 6.121 1 96.69 75 LEU B CA 1
ATOM 3830 C C . LEU B 1 75 ? -17.922 -31.453 5.336 1 96.69 75 LEU B C 1
ATOM 3832 O O . LEU B 1 75 ? -16.984 -30.891 5.883 1 96.69 75 LEU B O 1
ATOM 3836 N N . ASP B 1 76 ? -17.922 -31.891 4.07 1 97.62 76 ASP B N 1
ATOM 3837 C CA . ASP B 1 76 ? -16.859 -31.562 3.129 1 97.62 76 ASP B CA 1
ATOM 3838 C C . ASP B 1 76 ? -17.406 -31.328 1.727 1 97.62 76 ASP B C 1
ATOM 3840 O O . ASP B 1 76 ? -18.562 -31.672 1.447 1 97.62 76 ASP B O 1
ATOM 3844 N N . ILE B 1 77 ? -16.625 -30.688 0.957 1 97.81 77 ILE B N 1
ATOM 3845 C CA . ILE B 1 77 ? -16.953 -30.531 -0.456 1 97.81 77 ILE B CA 1
ATOM 3846 C C . ILE B 1 77 ? -16.844 -31.891 -1.163 1 97.81 77 ILE B C 1
ATOM 3848 O O . ILE B 1 77 ? -15.898 -32.656 -0.919 1 97.81 77 ILE B O 1
ATOM 3852 N N . ASN B 1 78 ? -17.859 -32.219 -1.965 1 97.56 78 ASN B N 1
ATOM 3853 C CA . ASN B 1 78 ? -17.719 -33.344 -2.893 1 97.56 78 ASN B CA 1
ATOM 3854 C C . ASN B 1 78 ? -16.734 -33.031 -4.012 1 97.56 78 ASN B C 1
ATOM 3856 O O . ASN B 1 78 ? -17.141 -32.719 -5.133 1 97.56 78 ASN B O 1
ATOM 3860 N N . LYS B 1 79 ? -15.469 -33.156 -3.66 1 96.88 79 LYS B N 1
ATOM 3861 C CA . LYS B 1 79 ? -14.398 -32.562 -4.457 1 96.88 79 LYS B CA 1
ATOM 3862 C C . LYS B 1 79 ? -14.375 -33.156 -5.867 1 96.88 79 LYS B C 1
ATOM 3864 O O . LYS B 1 79 ? -13.914 -32.5 -6.805 1 96.88 79 LYS B O 1
ATOM 3869 N N . ASP B 1 80 ? -14.883 -34.406 -6.168 1 95.88 80 ASP B N 1
ATOM 3870 C CA . ASP B 1 80 ? -14.781 -35.094 -7.465 1 95.88 80 ASP B CA 1
ATOM 3871 C C . ASP B 1 80 ? -16.109 -35 -8.227 1 95.88 80 ASP B C 1
ATOM 3873 O O . ASP B 1 80 ? -16.312 -35.719 -9.195 1 95.88 80 ASP B O 1
ATOM 3877 N N . TYR B 1 81 ? -16.984 -34.094 -7.648 1 96.25 81 TYR B N 1
ATOM 3878 C CA . TYR B 1 81 ? -18.25 -33.844 -8.344 1 96.25 81 TYR B CA 1
ATOM 3879 C C . TYR B 1 81 ? -18 -33.219 -9.711 1 96.25 81 TYR B C 1
ATOM 3881 O O . TYR B 1 81 ? -18.734 -33.5 -10.664 1 96.25 81 TYR B O 1
ATOM 3889 N N . ALA B 1 82 ? -17.031 -32.469 -9.805 1 97.31 82 ALA B N 1
ATOM 3890 C CA . ALA B 1 82 ? -16.688 -31.781 -11.047 1 97.31 82 ALA B CA 1
ATOM 3891 C C . ALA B 1 82 ? -15.18 -31.516 -11.133 1 97.31 82 ALA B C 1
ATOM 3893 O O . ALA B 1 82 ? -14.469 -31.625 -10.133 1 97.31 82 ALA B O 1
ATOM 3894 N N . TYR B 1 83 ? -14.773 -31.25 -12.375 1 97.81 83 TYR B N 1
ATOM 3895 C CA . TYR B 1 83 ? -13.352 -31.031 -12.648 1 97.81 83 TYR B CA 1
ATOM 3896 C C . TYR B 1 83 ? -13.141 -29.766 -13.461 1 97.81 83 TYR B C 1
ATOM 3898 O O . TYR B 1 83 ? -14.078 -29.266 -14.086 1 97.81 83 TYR B O 1
ATOM 3906 N N . SER B 1 84 ? -12.023 -29.188 -13.328 1 98.12 84 SER B N 1
ATOM 3907 C CA . SER B 1 84 ? -11.578 -28.078 -14.156 1 98.12 84 SER B CA 1
ATOM 3908 C C . SER B 1 84 ? -10.289 -28.422 -14.898 1 98.12 84 SER B C 1
ATOM 3910 O O . SER B 1 84 ? -9.477 -29.203 -14.406 1 98.12 84 SER B O 1
ATOM 3912 N N . MET B 1 85 ? -10.195 -27.875 -16.125 1 98.06 85 MET B N 1
ATOM 3913 C CA . MET B 1 85 ? -8.961 -27.969 -16.891 1 98.06 85 MET B CA 1
ATOM 3914 C C . MET B 1 85 ? -8.062 -26.766 -16.641 1 98.06 85 MET B C 1
ATOM 3916 O O . MET B 1 85 ? -8.555 -25.641 -16.531 1 98.06 85 MET B O 1
ATOM 3920 N N . GLY B 1 86 ? -6.789 -26.984 -16.438 1 98.06 86 GLY B N 1
ATOM 3921 C CA . GLY B 1 86 ? -5.809 -25.922 -16.359 1 98.06 86 GLY B CA 1
ATOM 3922 C C . GLY B 1 86 ? -4.75 -26 -17.438 1 98.06 86 GLY B C 1
ATOM 3923 O O . GLY B 1 86 ? -4.285 -27.078 -17.781 1 98.06 86 GLY B O 1
ATOM 3924 N N . VAL B 1 87 ? -4.449 -24.844 -18.062 1 97.31 87 VAL B N 1
ATOM 3925 C CA . VAL B 1 87 ? -3.41 -24.734 -19.078 1 97.31 87 VAL B CA 1
ATOM 3926 C C . VAL B 1 87 ? -2.498 -23.562 -18.766 1 97.31 87 VAL B C 1
ATOM 3928 O O . VAL B 1 87 ? -2.975 -22.469 -18.438 1 97.31 87 VAL B O 1
ATOM 3931 N N . ILE B 1 88 ? -1.196 -23.812 -18.812 1 95.06 88 ILE B N 1
ATOM 3932 C CA . ILE B 1 88 ? -0.198 -22.75 -18.688 1 95.06 88 ILE B CA 1
ATOM 3933 C C . ILE B 1 88 ? 0.755 -22.797 -19.875 1 95.06 88 ILE B C 1
ATOM 3935 O O . ILE B 1 88 ? 1.211 -23.875 -20.266 1 95.06 88 ILE B O 1
ATOM 3939 N N . VAL B 1 89 ? 0.924 -21.641 -20.469 1 91.5 89 VAL B N 1
ATOM 3940 C CA . VAL B 1 89 ? 1.946 -21.5 -21.5 1 91.5 89 VAL B CA 1
ATOM 3941 C C . VAL B 1 89 ? 3.076 -20.609 -21 1 91.5 89 VAL B C 1
ATOM 3943 O O . VAL B 1 89 ? 2.836 -19.469 -20.594 1 91.5 89 VAL B O 1
ATOM 3946 N N . SER B 1 90 ? 4.238 -21.156 -20.906 1 85.75 90 SER B N 1
ATOM 3947 C CA . SER B 1 90 ? 5.445 -20.422 -20.547 1 85.75 90 SER B CA 1
ATOM 3948 C C . SER B 1 90 ? 6.32 -20.172 -21.781 1 85.75 90 SER B C 1
ATOM 3950 O O . SER B 1 90 ? 5.852 -20.281 -22.906 1 85.75 90 SER B O 1
ATOM 3952 N N . SER B 1 91 ? 7.562 -19.75 -21.609 1 78 91 SER B N 1
ATOM 3953 C CA . SER B 1 91 ? 8.445 -19.328 -22.688 1 78 91 SER B CA 1
ATOM 3954 C C . SER B 1 91 ? 8.844 -20.5 -23.578 1 78 91 SER B C 1
ATOM 3956 O O . SER B 1 91 ? 9.016 -20.328 -24.797 1 78 91 SER B O 1
ATOM 3958 N N . ASN B 1 92 ? 8.977 -21.734 -23.016 1 82.06 92 ASN B N 1
ATOM 3959 C CA . ASN B 1 92 ? 9.477 -22.844 -23.828 1 82.06 92 ASN B CA 1
ATOM 3960 C C . ASN B 1 92 ? 8.766 -24.156 -23.484 1 82.06 92 ASN B C 1
ATOM 3962 O O . ASN B 1 92 ? 9.242 -25.234 -23.844 1 82.06 92 ASN B O 1
ATOM 3966 N N . TYR B 1 93 ? 7.664 -24.031 -22.734 1 87.56 93 TYR B N 1
ATOM 3967 C CA . TYR B 1 93 ? 6.859 -25.203 -22.438 1 87.56 93 TYR B CA 1
ATOM 3968 C C . TYR B 1 93 ? 5.41 -24.828 -22.172 1 87.56 93 TYR B C 1
ATOM 3970 O O . TYR B 1 93 ? 5.105 -23.656 -21.938 1 87.56 93 TYR B O 1
ATOM 3978 N N . PHE B 1 94 ? 4.57 -25.734 -22.25 1 93.56 94 PHE B N 1
ATOM 3979 C CA . PHE B 1 94 ? 3.219 -25.609 -21.734 1 93.56 94 PHE B CA 1
ATOM 3980 C C . PHE B 1 94 ? 2.875 -26.781 -20.812 1 93.56 94 PHE B C 1
ATOM 3982 O O . PHE B 1 94 ? 3.443 -27.859 -20.953 1 93.56 94 PHE B O 1
ATOM 3989 N N . GLN B 1 95 ? 2.057 -26.516 -19.891 1 95.81 95 GLN B N 1
ATOM 3990 C CA . GLN B 1 95 ? 1.564 -27.516 -18.953 1 95.81 95 GLN B CA 1
ATOM 3991 C C . GLN B 1 95 ? 0.042 -27.609 -19 1 95.81 95 GLN B C 1
ATOM 3993 O O . GLN B 1 95 ? -0.645 -26.594 -19.109 1 95.81 95 GLN B O 1
ATOM 3998 N N . ILE B 1 96 ? -0.439 -28.797 -18.969 1 97.88 96 ILE B N 1
ATOM 3999 C CA . ILE B 1 96 ? -1.872 -29.062 -18.906 1 97.88 96 ILE B CA 1
ATOM 4000 C C . ILE B 1 96 ? -2.182 -29.922 -17.688 1 97.88 96 ILE B C 1
ATOM 4002 O O . ILE B 1 96 ? -1.316 -30.656 -17.203 1 97.88 96 ILE B O 1
ATOM 4006 N N . GLY B 1 97 ? -3.389 -29.75 -17.156 1 97.44 97 GLY B N 1
ATOM 4007 C CA . GLY B 1 97 ? -3.77 -30.547 -16 1 97.44 97 GLY B CA 1
ATOM 4008 C C . GLY B 1 97 ? -5.258 -30.5 -15.703 1 97.44 97 GLY B C 1
ATOM 4009 O O . GLY B 1 97 ? -5.996 -29.75 -16.344 1 97.44 97 GLY B O 1
ATOM 4010 N N . ILE B 1 98 ? -5.66 -31.391 -14.859 1 98.19 98 ILE B N 1
ATOM 4011 C CA . ILE B 1 98 ? -7.039 -31.516 -14.391 1 98.19 98 ILE B CA 1
ATOM 4012 C C . ILE B 1 98 ? -7.074 -31.469 -12.867 1 98.19 98 ILE B C 1
ATOM 4014 O O . ILE B 1 98 ? -6.277 -32.125 -12.195 1 98.19 98 ILE B O 1
ATOM 4018 N N . ALA B 1 99 ? -7.945 -30.594 -12.367 1 97.5 99 ALA B N 1
ATOM 4019 C CA . ALA B 1 99 ? -8.086 -30.453 -10.914 1 97.5 99 ALA B CA 1
ATOM 4020 C C . ALA B 1 99 ? -9.531 -30.641 -10.484 1 97.5 99 ALA B C 1
ATOM 4022 O O . ALA B 1 99 ? -10.453 -30.469 -11.281 1 97.5 99 ALA B O 1
ATOM 4023 N N . ASN B 1 100 ? -9.695 -31.031 -9.273 1 97.69 100 ASN B N 1
ATOM 4024 C CA . ASN B 1 100 ? -11.039 -31.172 -8.742 1 97.69 100 ASN B CA 1
ATOM 4025 C C . ASN B 1 100 ? -11.484 -29.922 -7.996 1 97.69 100 ASN B C 1
ATOM 4027 O O . ASN B 1 100 ? -10.797 -28.906 -8.031 1 97.69 100 ASN B O 1
ATOM 4031 N N . LEU B 1 101 ? -12.555 -29.969 -7.277 1 97.44 101 LEU B N 1
ATOM 4032 C CA . LEU B 1 101 ? -13.203 -28.797 -6.707 1 97.44 101 LEU B CA 1
ATOM 4033 C C . LEU B 1 101 ? -12.414 -28.266 -5.512 1 97.44 101 LEU B C 1
ATOM 4035 O O . LEU B 1 101 ? -12.641 -27.125 -5.074 1 97.44 101 LEU B O 1
ATOM 4039 N N . LYS B 1 102 ? -11.539 -29.016 -4.98 1 96.06 102 LYS B N 1
ATOM 4040 C CA . LYS B 1 102 ? -10.656 -28.547 -3.912 1 96.06 102 LYS B CA 1
ATOM 4041 C C . LYS B 1 102 ? -9.305 -28.125 -4.465 1 96.06 102 LYS B C 1
ATOM 4043 O O . LYS B 1 102 ? -8.344 -27.953 -3.705 1 96.06 102 LYS B O 1
ATOM 4048 N N . CYS B 1 103 ? -9.195 -28.062 -5.75 1 94.56 103 CYS B N 1
ATOM 4049 C CA . CYS B 1 103 ? -8 -27.609 -6.461 1 94.56 103 CYS B CA 1
ATOM 4050 C C . CYS B 1 103 ? -6.852 -28.594 -6.289 1 94.56 103 CYS B C 1
ATOM 4052 O O . CYS B 1 103 ? -5.691 -28.188 -6.227 1 94.56 103 CYS B O 1
ATOM 4054 N N . GLU B 1 104 ? -7.199 -29.859 -6.074 1 95.06 104 GLU B N 1
ATOM 4055 C CA . GLU B 1 104 ? -6.195 -30.906 -6.125 1 95.06 104 GLU B CA 1
ATOM 4056 C C . GLU B 1 104 ? -5.922 -31.344 -7.562 1 95.06 104 GLU B C 1
ATOM 4058 O O . GLU B 1 104 ? -6.84 -31.75 -8.273 1 95.06 104 GLU B O 1
ATOM 4063 N N . VAL B 1 105 ? -4.676 -31.25 -7.949 1 96.75 105 VAL B N 1
ATOM 4064 C CA . VAL B 1 105 ? -4.32 -31.656 -9.305 1 96.75 105 VAL B CA 1
ATOM 4065 C C . VAL B 1 105 ? -4.258 -33.188 -9.391 1 96.75 105 VAL B C 1
ATOM 4067 O O . VAL B 1 105 ? -3.441 -33.812 -8.719 1 96.75 105 VAL B O 1
ATOM 4070 N N . LEU B 1 106 ? -5.145 -33.75 -10.188 1 97.19 106 LEU B N 1
ATOM 4071 C CA . LEU B 1 106 ? -5.246 -35.188 -10.336 1 97.19 106 LEU B CA 1
ATOM 4072 C C . LEU B 1 106 ? -4.234 -35.688 -11.352 1 97.19 106 LEU B C 1
ATOM 4074 O O . LEU B 1 106 ? -3.664 -36.781 -11.18 1 97.19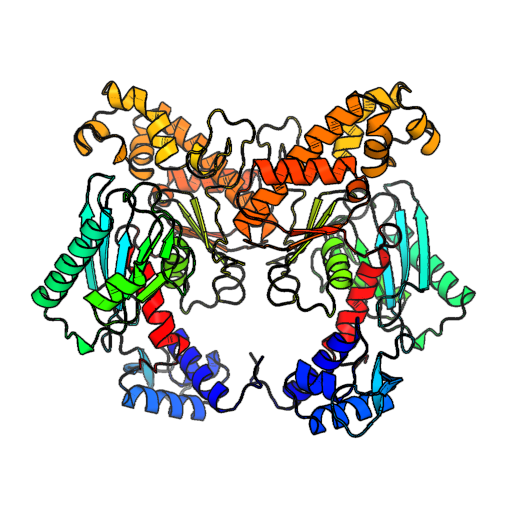 106 LEU B O 1
ATOM 4078 N N . ILE B 1 107 ? -4.051 -34.938 -12.383 1 96.44 107 ILE B N 1
ATOM 407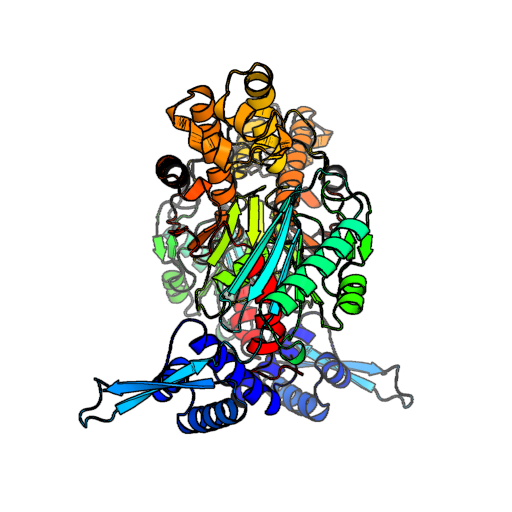9 C CA . ILE B 1 107 ? -3.121 -35.281 -13.453 1 96.44 107 ILE B CA 1
ATOM 4080 C C . ILE B 1 107 ? -2.527 -34 -14.062 1 96.44 107 ILE B C 1
ATOM 4082 O O . ILE B 1 107 ? -3.225 -33 -14.219 1 96.44 107 ILE B O 1
ATOM 4086 N N . SER B 1 108 ? -1.234 -34.062 -14.375 1 96.38 108 SER B N 1
ATOM 4087 C CA . SER B 1 108 ? -0.567 -32.969 -15.07 1 96.38 108 SER B CA 1
ATOM 4088 C C . SER B 1 108 ? 0.523 -33.469 -16 1 96.38 108 SER B C 1
ATOM 4090 O O . SER B 1 108 ? 1.13 -34.531 -15.734 1 96.38 108 SER B O 1
ATOM 4092 N N . GLU B 1 109 ? 0.675 -32.812 -17.141 1 96.56 109 GLU B N 1
ATOM 4093 C CA . GLU B 1 109 ? 1.73 -33.094 -18.109 1 96.56 109 GLU B CA 1
ATOM 4094 C C . GLU B 1 109 ? 2.418 -31.797 -18.547 1 96.56 109 GLU B C 1
ATOM 4096 O O . GLU B 1 109 ? 1.775 -30.75 -18.672 1 96.56 109 GLU B O 1
ATOM 4101 N N . THR B 1 110 ? 3.689 -31.906 -18.734 1 94.44 110 THR B N 1
ATOM 4102 C CA . THR B 1 110 ? 4.473 -30.797 -19.234 1 94.44 110 THR B CA 1
ATOM 4103 C C . THR B 1 110 ? 5.113 -31.156 -20.578 1 94.44 110 THR B C 1
ATOM 4105 O O . THR B 1 110 ? 5.633 -32.25 -20.75 1 94.44 110 THR B O 1
ATOM 4108 N N . HIS B 1 111 ? 5.02 -30.25 -21.531 1 94 111 HIS B N 1
ATOM 4109 C CA . HIS B 1 111 ? 5.578 -30.438 -22.859 1 94 111 HIS B CA 1
ATOM 4110 C C . HIS B 1 111 ? 6.461 -29.25 -23.266 1 94 111 HIS B C 1
ATOM 4112 O O . HIS B 1 111 ? 6.012 -28.109 -23.25 1 94 111 HIS B O 1
ATOM 4118 N N . SER B 1 112 ? 7.656 -29.5 -23.594 1 89.06 112 SER B N 1
ATOM 4119 C CA . SER B 1 112 ? 8.594 -28.453 -24 1 89.06 112 SER B CA 1
ATOM 4120 C C . SER B 1 112 ? 8.508 -28.203 -25.516 1 89.06 112 SER B C 1
ATOM 4122 O O . SER B 1 112 ? 8.055 -29.062 -26.266 1 89.06 112 SER B O 1
ATOM 4124 N N . PHE B 1 113 ? 8.82 -27.016 -25.922 1 88 113 PHE B N 1
ATOM 4125 C CA . PHE B 1 113 ? 8.938 -26.641 -27.328 1 88 113 PHE B CA 1
ATOM 4126 C C . PHE B 1 113 ? 10.047 -25.625 -27.531 1 88 113 PHE B C 1
ATOM 4128 O O . PHE B 1 113 ? 10.586 -25.078 -26.547 1 88 113 PHE B O 1
ATOM 4135 N N . GLU B 1 114 ? 10.5 -25.344 -28.781 1 85.31 114 GLU B N 1
ATOM 4136 C CA . GLU B 1 114 ? 11.523 -24.359 -29.125 1 85.31 114 GLU B CA 1
ATOM 4137 C C . GLU B 1 114 ? 10.891 -23.094 -29.672 1 85.31 114 GLU B C 1
ATOM 4139 O O . GLU B 1 114 ? 10.414 -23.062 -30.812 1 85.31 114 GLU B O 1
ATOM 4144 N N . PRO B 1 115 ? 10.961 -22.094 -28.859 1 85.56 115 PRO B N 1
ATOM 4145 C CA . PRO B 1 115 ? 10.359 -20.859 -29.344 1 85.56 115 PRO B CA 1
ATOM 4146 C C . PRO B 1 115 ? 11.203 -20.156 -30.406 1 85.56 115 PRO B C 1
ATOM 4148 O O . PRO B 1 115 ? 12.414 -20.406 -30.5 1 85.56 115 PRO B O 1
ATOM 4151 N N . PRO B 1 116 ? 10.641 -19.312 -31.297 1 84.5 116 PRO B N 1
ATOM 4152 C CA . PRO B 1 116 ? 9.195 -19.062 -31.344 1 84.5 116 PRO B CA 1
ATOM 4153 C C . PRO B 1 116 ? 8.445 -20.062 -32.219 1 84.5 116 PRO B C 1
ATOM 4155 O O . PRO B 1 116 ? 9 -20.594 -33.188 1 84.5 116 PRO B O 1
ATOM 4158 N N . VAL B 1 117 ? 7.258 -20.469 -31.812 1 90.94 117 VAL B N 1
ATOM 4159 C CA . VAL B 1 117 ? 6.383 -21.359 -32.562 1 90.94 117 VAL B CA 1
ATOM 4160 C C . VAL B 1 117 ? 5.035 -20.672 -32.812 1 90.94 117 VAL B C 1
ATOM 4162 O O . VAL B 1 117 ? 4.75 -19.625 -32.219 1 90.94 117 VAL B O 1
ATOM 4165 N N . SER B 1 118 ? 4.293 -21.219 -33.781 1 95.88 118 SER B N 1
ATOM 4166 C CA . SER B 1 118 ? 2.951 -20.688 -34 1 95.88 118 SER B CA 1
ATOM 4167 C C . SER B 1 118 ? 2.055 -20.906 -32.781 1 95.88 118 SER B C 1
ATOM 4169 O O . SER B 1 118 ? 2.035 -21.984 -32.219 1 95.88 118 SER B O 1
ATOM 4171 N N . ALA B 1 119 ? 1.325 -19.781 -32.438 1 95.5 119 ALA B N 1
ATOM 4172 C CA . ALA B 1 119 ? 0.36 -19.891 -31.344 1 95.5 119 ALA B CA 1
ATOM 4173 C C . ALA B 1 119 ? -0.668 -20.984 -31.609 1 95.5 119 ALA B C 1
ATOM 4175 O O . ALA B 1 119 ? -1.035 -21.75 -30.719 1 95.5 119 ALA B O 1
ATOM 4176 N N . TYR B 1 120 ? -1.075 -21.047 -32.844 1 96.38 120 TYR B N 1
ATOM 4177 C CA . TYR B 1 120 ? -2.123 -21.969 -33.25 1 96.38 120 TYR B CA 1
ATOM 4178 C C . TYR B 1 120 ? -1.636 -23.422 -33.188 1 96.38 120 TYR B C 1
ATOM 4180 O O . TYR B 1 120 ? -2.404 -24.328 -32.844 1 96.38 120 TYR B O 1
ATOM 4188 N N . GLU B 1 121 ? -0.355 -23.578 -33.406 1 96.75 121 GLU B N 1
ATOM 4189 C CA . GLU B 1 121 ? 0.233 -24.906 -33.281 1 96.75 121 GLU B CA 1
ATOM 4190 C C . GLU B 1 121 ? 0.263 -25.328 -31.797 1 96.75 121 GLU B C 1
ATOM 4192 O O . GLU B 1 121 ? -0.073 -26.469 -31.484 1 96.75 121 GLU B O 1
ATOM 4197 N N . ILE B 1 122 ? 0.625 -24.469 -30.953 1 96.44 122 ILE B N 1
ATOM 4198 C CA . ILE B 1 122 ? 0.691 -24.75 -29.531 1 96.44 122 ILE B CA 1
ATOM 4199 C C . ILE B 1 122 ? -0.708 -25.062 -29 1 96.44 122 ILE B C 1
ATOM 4201 O O . ILE B 1 122 ? -0.898 -26.047 -28.266 1 96.44 122 ILE B O 1
ATOM 4205 N N . LEU B 1 123 ? -1.676 -24.234 -29.438 1 97.5 123 LEU B N 1
ATOM 4206 C CA . LEU B 1 123 ? -3.045 -24.422 -28.969 1 97.5 123 LEU B CA 1
ATOM 4207 C C . LEU B 1 123 ? -3.611 -25.75 -29.453 1 97.5 123 LEU B C 1
ATOM 4209 O O . LEU B 1 123 ? -4.359 -26.406 -28.734 1 97.5 123 LEU B O 1
ATOM 4213 N N . GLU B 1 124 ? -3.279 -26.109 -30.656 1 98.12 124 GLU B N 1
ATOM 4214 C CA . GLU B 1 124 ? -3.703 -27.391 -31.188 1 98.12 124 GLU B CA 1
ATOM 4215 C C . GLU B 1 124 ? -3.074 -28.547 -30.406 1 98.12 124 GLU B C 1
ATOM 4217 O O . GLU B 1 124 ? -3.742 -29.531 -30.094 1 98.12 124 GLU B O 1
ATOM 4222 N N . LYS B 1 125 ? -1.782 -28.391 -30.078 1 97.88 125 LYS B N 1
ATOM 4223 C CA . LYS B 1 125 ? -1.104 -29.406 -29.281 1 97.88 125 LYS B CA 1
ATOM 4224 C C . LYS B 1 125 ? -1.742 -29.547 -27.906 1 97.88 125 LYS B C 1
ATOM 4226 O O . LYS B 1 125 ? -1.899 -30.641 -27.391 1 97.88 125 LYS B O 1
ATOM 4231 N N . ILE B 1 126 ? -2.076 -28.453 -27.344 1 97.88 126 ILE B N 1
ATOM 4232 C CA . ILE B 1 126 ? -2.75 -28.422 -26.047 1 97.88 126 ILE B CA 1
ATOM 4233 C C . ILE B 1 126 ? -4.062 -29.203 -26.141 1 97.88 126 ILE B C 1
ATOM 4235 O O . ILE B 1 126 ? -4.352 -30.047 -25.281 1 97.88 126 ILE B O 1
ATOM 4239 N N . LYS B 1 127 ? -4.852 -28.922 -27.188 1 98.25 127 LYS B N 1
ATOM 4240 C CA . LYS B 1 127 ? -6.109 -29.641 -27.406 1 98.25 127 LYS B CA 1
ATOM 4241 C C . LYS B 1 127 ? -5.883 -31.141 -27.5 1 98.25 127 LYS B C 1
ATOM 4243 O O . LYS B 1 127 ? -6.547 -31.922 -26.828 1 98.25 127 LYS B O 1
ATOM 4248 N N . ASP B 1 128 ? -4.906 -31.5 -28.312 1 98.25 128 ASP B N 1
ATOM 4249 C CA . ASP B 1 128 ? -4.648 -32.906 -28.562 1 98.25 128 ASP B CA 1
ATOM 4250 C C . ASP B 1 128 ? -4.223 -33.625 -27.281 1 98.25 128 ASP B C 1
ATOM 4252 O O . ASP B 1 128 ? -4.746 -34.688 -26.953 1 98.25 128 ASP B O 1
ATOM 4256 N N . HIS B 1 129 ? -3.35 -33.031 -26.531 1 97.88 129 HIS B N 1
ATOM 4257 C CA . HIS B 1 129 ? -2.848 -33.656 -25.312 1 97.88 129 HIS B CA 1
ATOM 4258 C C . HIS B 1 129 ? -3.924 -33.688 -24.234 1 97.88 129 HIS B C 1
ATOM 4260 O O . HIS B 1 129 ? -4.004 -34.656 -23.469 1 97.88 129 HIS B O 1
ATOM 4266 N N . MET B 1 130 ? -4.75 -32.656 -24.125 1 97.75 130 MET B N 1
ATOM 4267 C CA . MET B 1 130 ? -5.832 -32.625 -23.156 1 97.75 130 MET B CA 1
ATOM 4268 C C . MET B 1 130 ? -6.852 -33.75 -23.438 1 97.75 130 MET B C 1
ATOM 4270 O O . MET B 1 130 ? -7.297 -34.438 -22.531 1 97.75 130 MET B O 1
ATOM 4274 N N . ILE B 1 131 ? -7.203 -33.938 -24.75 1 96.62 131 ILE B N 1
ATOM 4275 C CA . ILE B 1 131 ? -8.141 -34.969 -25.156 1 96.62 131 ILE B CA 1
ATOM 4276 C C . ILE B 1 131 ? -7.559 -36.344 -24.828 1 96.62 131 ILE B C 1
ATOM 4278 O O . ILE B 1 131 ? -8.266 -37.25 -24.344 1 96.62 131 ILE B O 1
ATOM 4282 N N . GLU B 1 132 ? -6.27 -36.469 -25.078 1 97.12 132 GLU B N 1
ATOM 4283 C CA . GLU B 1 132 ? -5.59 -37.719 -24.781 1 97.12 132 GLU B CA 1
ATOM 4284 C C . GLU B 1 132 ? -5.684 -38.062 -23.281 1 97.12 132 GLU B C 1
ATOM 4286 O O . GLU B 1 132 ? -5.973 -39.188 -22.922 1 97.12 132 GLU B O 1
ATOM 4291 N N . ILE B 1 133 ? -5.473 -37.062 -22.438 1 96.25 133 ILE B N 1
ATOM 4292 C CA . ILE B 1 133 ? -5.512 -37.25 -20.984 1 96.25 133 ILE B CA 1
ATOM 4293 C C . ILE B 1 133 ? -6.926 -37.656 -20.562 1 96.25 133 ILE B C 1
ATOM 4295 O O . ILE B 1 133 ? -7.105 -38.562 -19.734 1 96.25 133 ILE B O 1
ATOM 4299 N N . ILE B 1 134 ? -7.875 -37 -21.141 1 95.75 134 ILE B N 1
ATOM 4300 C CA . ILE B 1 134 ? -9.266 -37.25 -20.797 1 95.75 134 ILE B CA 1
ATOM 4301 C C . ILE B 1 134 ? -9.633 -38.688 -21.141 1 95.75 134 ILE B C 1
ATOM 4303 O O . ILE B 1 134 ? -10.258 -39.406 -20.344 1 95.75 134 ILE B O 1
ATOM 4307 N N . TRP B 1 135 ? -9.188 -39.094 -22.281 1 95.38 135 TRP B N 1
ATOM 4308 C CA . TRP B 1 135 ? -9.484 -40.438 -22.766 1 95.38 135 TRP B CA 1
ATOM 4309 C C . TRP B 1 135 ? -8.719 -41.5 -21.969 1 95.38 135 TRP B C 1
ATOM 4311 O O . TRP B 1 135 ? -9.305 -42.469 -21.484 1 95.38 135 TRP B O 1
ATOM 4321 N N . LYS B 1 136 ? -7.414 -41.281 -21.797 1 96.19 136 LYS B N 1
ATOM 4322 C CA . LYS B 1 136 ? -6.52 -42.219 -21.141 1 96.19 136 LYS B CA 1
ATOM 4323 C C . LYS B 1 136 ? -6.965 -42.5 -19.703 1 96.19 136 LYS B C 1
ATOM 4325 O O . LYS B 1 136 ? -6.828 -43.594 -19.203 1 96.19 136 LYS B O 1
ATOM 4330 N N . HIS B 1 137 ? -7.543 -41.5 -19.062 1 95.5 137 HIS B N 1
ATOM 4331 C CA . HIS B 1 137 ? -7.863 -41.625 -17.656 1 95.5 137 HIS B CA 1
ATOM 4332 C C . HIS B 1 137 ? -9.375 -41.719 -17.438 1 95.5 137 HIS B C 1
ATOM 4334 O O . HIS B 1 137 ? -9.844 -41.656 -16.297 1 95.5 137 HIS B O 1
ATOM 4340 N N . ASN B 1 138 ? -10.156 -41.812 -18.484 1 94.69 138 ASN B N 1
ATOM 4341 C CA . ASN B 1 138 ? -11.594 -42.062 -18.484 1 94.69 138 ASN B CA 1
ATOM 4342 C C . ASN B 1 138 ? -12.359 -41 -17.719 1 94.69 138 ASN B C 1
ATOM 4344 O O . ASN B 1 138 ? -13.203 -41.344 -16.875 1 94.69 138 ASN B O 1
ATOM 4348 N N . PHE B 1 139 ? -12 -39.719 -17.938 1 95.44 139 PHE B N 1
ATOM 4349 C CA . PHE B 1 139 ? -12.812 -38.625 -17.422 1 95.44 139 PHE B CA 1
ATOM 4350 C C . PHE B 1 139 ? -14.078 -38.438 -18.234 1 95.44 139 PHE B C 1
ATOM 4352 O O . PHE B 1 139 ? -14.062 -38.594 -19.469 1 95.44 139 PHE B O 1
ATOM 4359 N N . SER B 1 140 ? -15.188 -38.188 -17.547 1 94.25 140 SER B N 1
ATOM 4360 C CA . SER B 1 140 ? -16.422 -37.844 -18.25 1 94.25 140 SER B CA 1
ATOM 4361 C C . SER B 1 140 ? -16.422 -36.375 -18.672 1 94.25 140 SER B C 1
ATOM 4363 O O . SER B 1 140 ? -16.219 -35.469 -17.844 1 94.25 140 SER B O 1
ATOM 4365 N N . ARG B 1 141 ? -16.703 -36.125 -19.906 1 91.44 141 ARG B N 1
ATOM 4366 C CA . ARG B 1 141 ? -16.688 -34.781 -20.453 1 91.44 141 ARG B CA 1
ATOM 4367 C C . ARG B 1 141 ? -17.688 -33.875 -19.734 1 91.44 141 ARG B C 1
ATOM 4369 O O . ARG B 1 141 ? -17.438 -32.688 -19.547 1 91.44 141 ARG B O 1
ATOM 4376 N N . ASP B 1 142 ? -18.766 -34.375 -19.281 1 92.56 142 ASP B N 1
ATOM 4377 C CA . ASP B 1 142 ? -19.844 -33.625 -18.672 1 92.56 142 ASP B CA 1
ATOM 4378 C C . ASP B 1 142 ? -19.469 -33.125 -17.281 1 92.56 142 ASP B C 1
ATOM 4380 O O . ASP B 1 142 ? -20.141 -32.281 -16.703 1 92.56 142 ASP B O 1
ATOM 4384 N N . LYS B 1 143 ? -18.328 -33.562 -16.844 1 95.62 143 LYS B N 1
ATOM 4385 C CA . LYS B 1 143 ? -17.922 -33.188 -15.484 1 95.62 143 LYS B CA 1
ATOM 4386 C C . LYS B 1 143 ? -16.984 -32 -15.5 1 95.62 143 LYS B C 1
ATOM 4388 O O . LYS B 1 143 ? -16.656 -31.438 -14.453 1 95.62 143 LYS B O 1
ATOM 4393 N N . PHE B 1 144 ? -16.578 -31.609 -16.672 1 97.75 144 PHE B N 1
ATOM 4394 C CA . PHE B 1 144 ? -15.719 -30.453 -16.766 1 97.75 144 PHE B CA 1
ATOM 4395 C C . PHE B 1 144 ? -16.531 -29.156 -16.781 1 97.75 144 PHE B C 1
ATOM 4397 O O . PHE B 1 144 ? -17.453 -29.016 -17.578 1 97.75 144 PHE B O 1
ATOM 4404 N N . ILE B 1 145 ? -16.141 -28.219 -15.867 1 97.38 145 ILE B N 1
ATOM 4405 C CA . ILE B 1 145 ? -16.969 -27.031 -15.695 1 97.38 145 ILE B CA 1
ATOM 4406 C C . ILE B 1 145 ? -16.297 -25.828 -16.359 1 97.38 145 ILE B C 1
ATOM 4408 O O . ILE B 1 145 ? -16.875 -24.734 -16.422 1 97.38 145 ILE B O 1
ATOM 4412 N N . GLY B 1 146 ? -15.125 -26.047 -16.844 1 97.94 146 GLY B N 1
ATOM 4413 C CA . GLY B 1 146 ? -14.43 -24.96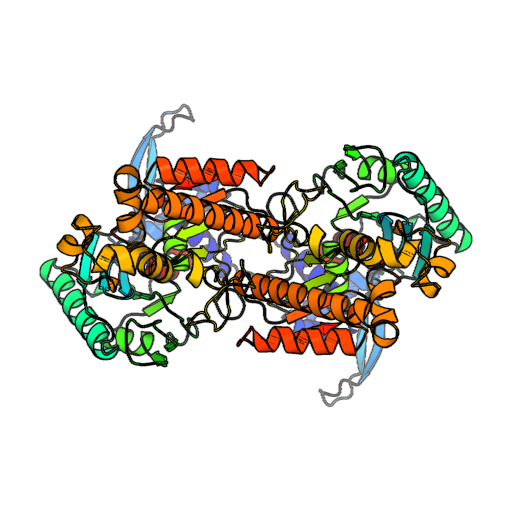9 -17.516 1 97.94 146 GLY B CA 1
ATOM 4414 C C . GLY B 1 146 ? -12.953 -25.234 -17.719 1 97.94 146 GLY B C 1
ATOM 4415 O O . GLY B 1 146 ? -12.453 -26.297 -17.328 1 97.94 146 GLY B O 1
ATOM 4416 N N . LEU B 1 147 ? -12.344 -24.312 -18.422 1 98 147 LEU B N 1
ATOM 4417 C CA . LEU B 1 147 ? -10.914 -24.359 -18.688 1 98 147 LEU B CA 1
ATOM 4418 C C . LEU B 1 147 ? -10.242 -23.031 -18.328 1 98 147 LEU B C 1
ATOM 4420 O O . LEU B 1 147 ? -10.703 -21.969 -18.734 1 98 147 LEU B O 1
ATOM 4424 N N . GLY B 1 148 ? -9.297 -23.172 -17.406 1 97.56 148 GLY B N 1
ATOM 4425 C CA . GLY B 1 148 ? -8.477 -22.016 -17.078 1 97.56 148 GLY B CA 1
ATOM 4426 C C . GLY B 1 148 ? -7.191 -21.953 -17.891 1 97.56 148 GLY B C 1
ATOM 4427 O O . GLY B 1 148 ? -6.555 -22.984 -18.125 1 97.56 148 GLY B O 1
ATOM 4428 N N . PHE B 1 149 ? -6.867 -20.734 -18.328 1 95.62 149 PHE B N 1
ATOM 4429 C CA . PHE B 1 149 ? -5.684 -20.531 -19.141 1 95.62 149 PHE B CA 1
ATOM 4430 C C . PHE B 1 149 ? -4.832 -19.391 -18.594 1 95.62 149 PHE B C 1
ATOM 4432 O O . PHE B 1 149 ? -5.363 -18.344 -18.203 1 95.62 149 PHE B O 1
ATOM 4439 N N . SER B 1 150 ? -3.539 -19.656 -18.469 1 93.25 150 SER B N 1
ATOM 4440 C CA . SER B 1 150 ? -2.572 -18.625 -18.094 1 93.25 150 SER B CA 1
ATOM 4441 C C . SER B 1 150 ? -1.354 -18.672 -19.016 1 93.25 150 SER B C 1
ATOM 4443 O O . SER B 1 150 ? -0.965 -19.734 -19.5 1 93.25 150 SER B O 1
ATOM 4445 N N . ILE B 1 151 ? -0.843 -17.5 -19.281 1 87.94 151 ILE B N 1
ATOM 4446 C CA . ILE B 1 151 ? 0.376 -17.406 -20.078 1 87.94 151 ILE B CA 1
ATOM 4447 C C . ILE B 1 151 ? 1.308 -16.359 -19.469 1 87.94 151 ILE B C 1
ATOM 4449 O O . ILE B 1 151 ? 0.849 -15.375 -18.875 1 87.94 151 ILE B O 1
ATOM 4453 N N . THR B 1 152 ? 2.656 -16.734 -19.469 1 78.12 152 THR B N 1
ATOM 4454 C CA . THR B 1 152 ? 3.643 -15.703 -19.156 1 78.12 152 THR B CA 1
ATOM 4455 C C . THR B 1 152 ? 3.662 -14.625 -20.234 1 78.12 152 THR B C 1
ATOM 4457 O O . THR B 1 152 ? 4.27 -14.812 -21.297 1 78.12 152 THR B O 1
ATOM 4460 N N . GLY B 1 153 ? 2.672 -13.805 -20.359 1 76.56 153 GLY B N 1
ATOM 4461 C CA . GLY B 1 153 ? 2.484 -12.758 -21.344 1 76.56 153 GLY B CA 1
ATOM 4462 C C . GLY B 1 153 ? 1.427 -11.742 -20.953 1 76.56 153 GLY B C 1
ATOM 4463 O O . GLY B 1 153 ? 1.153 -11.555 -19.766 1 76.56 153 GLY B O 1
ATOM 4464 N N . LEU B 1 154 ? 1.084 -11.047 -22.031 1 76.38 154 LEU B N 1
ATOM 4465 C CA . LEU B 1 154 ? 0.136 -9.961 -21.797 1 76.38 154 LEU B CA 1
ATOM 4466 C C . LEU B 1 154 ? -1.249 -10.328 -22.328 1 76.38 154 LEU B C 1
ATOM 4468 O O . LEU B 1 154 ? -1.417 -10.594 -23.516 1 76.38 154 LEU B O 1
ATOM 4472 N N . ILE B 1 155 ? -2.18 -10.422 -21.359 1 83 155 ILE B N 1
ATOM 4473 C CA . ILE B 1 155 ? -3.58 -10.617 -21.719 1 83 155 ILE B CA 1
ATOM 4474 C C . ILE B 1 155 ? -4.289 -9.266 -21.797 1 83 155 ILE B C 1
ATOM 4476 O O . ILE B 1 155 ? -4.242 -8.477 -20.859 1 83 155 ILE B O 1
ATOM 4480 N N . LYS B 1 156 ? -4.816 -8.898 -22.969 1 76.25 156 LYS B N 1
ATOM 4481 C CA . LYS B 1 156 ? -5.477 -7.613 -23.188 1 76.25 156 LYS B CA 1
ATOM 4482 C C . LYS B 1 156 ? -6.605 -7.395 -22.188 1 76.25 156 LYS B C 1
ATOM 4484 O O . LYS B 1 156 ? -6.652 -6.359 -21.516 1 76.25 156 LYS B O 1
ATOM 4489 N N . ASP B 1 157 ? -7.574 -8.258 -22.203 1 77.19 157 ASP B N 1
ATOM 4490 C CA . ASP B 1 157 ? -8.664 -8.211 -21.234 1 77.19 157 ASP B CA 1
ATOM 4491 C C . ASP B 1 157 ? -9.234 -9.602 -20.969 1 77.19 157 ASP B C 1
ATOM 4493 O O . ASP B 1 157 ? -9.234 -10.453 -21.859 1 77.19 157 ASP B O 1
ATOM 4497 N N . LYS B 1 158 ? -9.688 -9.742 -19.781 1 74.75 158 LYS B N 1
ATOM 4498 C CA . LYS B 1 158 ? -10.203 -11.031 -19.344 1 74.75 158 LYS B CA 1
ATOM 4499 C C . LYS B 1 158 ? -11.43 -11.445 -20.156 1 74.75 158 LYS B C 1
ATOM 4501 O O . LYS B 1 158 ? -11.641 -12.633 -20.406 1 74.75 158 LYS B O 1
ATOM 4506 N N . GLU B 1 159 ? -12.109 -10.453 -20.562 1 80.12 159 GLU B N 1
ATOM 4507 C CA . GLU B 1 159 ? -13.383 -10.766 -21.203 1 80.12 159 GLU B CA 1
ATOM 4508 C C . GLU B 1 159 ? -13.18 -11.219 -22.641 1 80.12 159 GLU B C 1
ATOM 4510 O O . GLU B 1 159 ? -13.758 -12.219 -23.078 1 80.12 159 GLU B O 1
ATOM 4515 N N . SER B 1 160 ? -12.281 -10.531 -23.391 1 82.31 160 SER B N 1
ATOM 4516 C CA . SER B 1 160 ? -12.039 -10.914 -24.781 1 82.31 160 SER B CA 1
ATOM 4517 C C . SER B 1 160 ? -11.094 -12.102 -24.859 1 82.31 160 SER B C 1
ATOM 4519 O O . SER B 1 160 ? -11.141 -12.867 -25.828 1 82.31 160 SER B O 1
ATOM 4521 N N . GLY B 1 161 ? -10.289 -12.25 -23.859 1 89 161 GLY B N 1
ATOM 4522 C CA . GLY B 1 161 ? -9.367 -13.367 -23.766 1 89 161 GLY B CA 1
ATOM 4523 C C . GLY B 1 161 ? -8.312 -13.375 -24.859 1 89 161 GLY B C 1
ATOM 4524 O O . GLY B 1 161 ? -7.902 -14.43 -25.328 1 89 161 GLY B O 1
ATOM 4525 N N . ILE B 1 162 ? -8.008 -12.172 -25.359 1 89.12 162 ILE B N 1
ATOM 4526 C CA . ILE B 1 162 ? -6.98 -11.992 -26.375 1 89.12 162 ILE B CA 1
ATOM 4527 C C . ILE B 1 162 ? -5.609 -11.859 -25.719 1 89.12 162 ILE B C 1
ATOM 4529 O O . ILE B 1 162 ? -5.43 -11.055 -24.812 1 89.12 162 ILE B O 1
ATOM 4533 N N . VAL B 1 163 ? -4.68 -12.766 -26.109 1 89.25 163 VAL B N 1
ATOM 4534 C CA . VAL B 1 163 ? -3.289 -12.641 -25.688 1 89.25 163 VAL B CA 1
ATOM 4535 C C . VAL B 1 163 ? -2.551 -11.68 -26.625 1 89.25 163 VAL B C 1
ATOM 4537 O O . VAL B 1 163 ? -2.262 -12.023 -27.766 1 89.25 163 VAL B O 1
ATOM 4540 N N . ASN B 1 164 ? -2.281 -10.492 -26.094 1 84.38 164 ASN B N 1
ATOM 4541 C CA . ASN B 1 164 ? -1.637 -9.453 -26.875 1 84.38 164 ASN B CA 1
ATOM 4542 C C . ASN B 1 164 ? -0.205 -9.828 -27.25 1 84.38 164 ASN B C 1
ATOM 4544 O O . ASN B 1 164 ? 0.233 -9.594 -28.375 1 84.38 164 ASN B O 1
ATOM 4548 N N . ASP B 1 165 ? 0.466 -10.352 -26.312 1 81.44 165 ASP B N 1
ATOM 4549 C CA . ASP B 1 165 ? 1.874 -10.688 -26.5 1 81.44 165 ASP B CA 1
ATOM 4550 C C . ASP B 1 165 ? 2.285 -11.852 -25.594 1 81.44 165 ASP B C 1
ATOM 4552 O O . ASP B 1 165 ? 1.898 -11.898 -24.422 1 81.44 165 ASP B O 1
ATOM 4556 N N . SER B 1 166 ? 3.033 -12.844 -26.156 1 81.81 166 SER B N 1
ATOM 4557 C CA . SER B 1 166 ? 3.479 -14.016 -25.406 1 81.81 166 SER B CA 1
ATOM 4558 C C . SER B 1 166 ? 4.91 -13.844 -24.922 1 81.81 166 SER B C 1
ATOM 4560 O O . SER B 1 166 ? 5.492 -14.766 -24.344 1 81.81 166 SER B O 1
ATOM 4562 N N . TYR B 1 167 ? 5.402 -12.711 -25.156 1 74 167 TYR B N 1
ATOM 4563 C CA . TYR B 1 167 ? 6.773 -12.367 -24.797 1 74 167 TYR B CA 1
ATOM 4564 C C . TYR B 1 167 ? 7.754 -13.406 -25.328 1 74 167 TYR B C 1
ATOM 4566 O O . TYR B 1 167 ? 8.641 -13.867 -24.594 1 74 167 TYR B O 1
ATOM 4574 N N . GLY B 1 168 ? 7.504 -13.898 -26.547 1 74.81 168 GLY B N 1
ATOM 4575 C CA . GLY B 1 168 ? 8.492 -14.703 -27.25 1 74.81 168 GLY B CA 1
ATOM 4576 C C . GLY B 1 168 ? 8.133 -16.172 -27.312 1 74.81 168 GLY B C 1
ATOM 4577 O O . GLY B 1 168 ? 8.789 -16.953 -28 1 74.81 168 GLY B O 1
ATOM 4578 N N . ALA B 1 169 ? 7.094 -16.594 -26.625 1 81 169 ALA B N 1
ATOM 4579 C CA . ALA B 1 169 ? 6.695 -18 -26.672 1 81 169 ALA B CA 1
ATOM 4580 C C . ALA B 1 169 ? 6.164 -18.359 -28.062 1 81 169 ALA B C 1
ATOM 4582 O O . ALA B 1 169 ? 6.547 -19.391 -28.625 1 81 169 ALA B O 1
ATOM 4583 N N . TRP B 1 170 ? 5.27 -17.469 -28.609 1 88.56 170 TRP B N 1
ATOM 4584 C CA . TRP B 1 170 ? 4.75 -17.75 -29.938 1 88.56 170 TRP B CA 1
ATOM 4585 C C . TRP B 1 170 ? 4.848 -16.5 -30.828 1 88.56 170 TRP B C 1
ATOM 4587 O O . TRP B 1 170 ? 5.172 -15.422 -30.344 1 88.56 170 TRP B O 1
ATOM 4597 N N . ILE B 1 171 ? 4.629 -16.641 -32.062 1 90.06 171 ILE B N 1
ATOM 4598 C CA . ILE B 1 171 ? 4.926 -15.664 -33.094 1 90.06 171 ILE B CA 1
ATOM 4599 C C . ILE B 1 171 ? 3.826 -14.602 -33.125 1 90.06 171 ILE B C 1
ATOM 4601 O O . ILE B 1 171 ? 4.113 -13.406 -33.156 1 90.06 171 ILE B O 1
ATOM 4605 N N . GLU B 1 172 ? 2.57 -15 -33.062 1 92.56 172 GLU B N 1
ATOM 4606 C CA . GLU B 1 172 ? 1.425 -14.148 -33.375 1 92.56 172 GLU B CA 1
ATOM 4607 C C . GLU B 1 172 ? 1.129 -13.195 -32.219 1 92.56 172 GLU B C 1
ATOM 4609 O O . GLU B 1 172 ? 1.339 -13.539 -31.047 1 92.56 172 GLU B O 1
ATOM 4614 N N . LYS B 1 173 ? 0.741 -12.086 -32.562 1 89.44 173 LYS B N 1
ATOM 4615 C CA . LYS B 1 173 ? 0.192 -11.125 -31.609 1 89.44 173 LYS B CA 1
ATOM 4616 C C . LYS B 1 173 ? -1.334 -11.148 -31.609 1 89.44 173 LYS B C 1
ATOM 4618 O O . LYS B 1 173 ? -1.944 -11.633 -32.562 1 89.44 173 LYS B O 1
ATOM 4623 N N . ASP B 1 174 ? -1.926 -10.742 -30.516 1 90.81 174 ASP B N 1
ATOM 4624 C CA . ASP B 1 174 ? -3.373 -10.586 -30.406 1 90.81 174 ASP B CA 1
ATOM 4625 C C . ASP B 1 174 ? -4.094 -11.883 -30.734 1 90.81 174 ASP B C 1
ATOM 4627 O O . ASP B 1 174 ? -5.023 -11.891 -31.547 1 90.81 174 ASP B O 1
ATOM 4631 N N . VAL B 1 175 ? -3.619 -12.961 -30.234 1 94.38 175 VAL B N 1
ATOM 4632 C CA . VAL B 1 175 ? -4.191 -14.281 -30.453 1 94.38 175 VAL B CA 1
ATOM 4633 C C . VAL B 1 175 ? -5.477 -14.438 -29.641 1 94.38 175 VAL B C 1
ATOM 4635 O O . VAL B 1 175 ? -5.473 -14.234 -28.438 1 94.38 175 VAL B O 1
ATOM 4638 N N . PRO B 1 176 ? -6.617 -14.719 -30.297 1 95.06 176 PRO B N 1
ATOM 4639 C CA . PRO B 1 176 ? -7.875 -14.914 -29.562 1 95.06 176 PRO B CA 1
ATOM 4640 C C . PRO B 1 176 ? -7.957 -16.281 -28.891 1 95.06 176 PRO B C 1
ATOM 4642 O O . PRO B 1 176 ? -8.789 -17.109 -29.25 1 95.06 176 PRO B O 1
ATOM 4645 N N . VAL B 1 177 ? -7.23 -16.5 -27.844 1 96.56 177 VAL B N 1
ATOM 4646 C CA . VAL B 1 177 ? -7.039 -17.781 -27.156 1 96.56 177 VAL B CA 1
ATOM 4647 C C . VAL B 1 177 ? -8.375 -18.266 -26.594 1 96.56 177 VAL B C 1
ATOM 4649 O O . VAL B 1 177 ? -8.719 -19.438 -26.719 1 96.56 177 VAL B O 1
ATOM 4652 N N . LYS B 1 178 ? -9.102 -17.375 -26 1 96.19 178 LYS B N 1
ATOM 4653 C CA . LYS B 1 178 ? -10.375 -17.766 -25.391 1 96.19 178 LYS B CA 1
ATOM 4654 C C . LYS B 1 178 ? -11.305 -18.375 -26.422 1 96.19 178 LYS B C 1
ATOM 4656 O O . LYS B 1 178 ? -11.82 -19.484 -26.219 1 96.19 178 LYS B O 1
ATOM 4661 N N . ARG B 1 179 ? -11.547 -17.656 -27.531 1 96.75 179 ARG B N 1
ATOM 4662 C CA . ARG B 1 179 ? -12.43 -18.141 -28.594 1 96.75 179 ARG B CA 1
ATOM 4663 C C . ARG B 1 179 ? -11.977 -19.5 -29.109 1 96.75 179 ARG B C 1
ATOM 4665 O O . ARG B 1 179 ? -12.797 -20.406 -29.281 1 96.75 179 ARG B O 1
ATOM 4672 N N . ILE B 1 180 ? -10.695 -19.688 -29.328 1 97.75 180 ILE B N 1
ATOM 4673 C CA . ILE B 1 180 ? -10.125 -20.906 -29.906 1 97.75 180 ILE B CA 1
ATOM 4674 C C . ILE B 1 180 ? -10.344 -22.078 -28.938 1 97.75 180 ILE B C 1
ATOM 4676 O O . ILE B 1 180 ? -10.836 -23.125 -29.344 1 97.75 180 ILE B O 1
ATOM 4680 N N . LEU B 1 181 ? -10.047 -21.875 -27.688 1 97.81 181 LEU B N 1
ATOM 4681 C CA . LEU B 1 181 ? -10.148 -22.953 -26.719 1 97.81 181 LEU B CA 1
ATOM 4682 C C . LEU B 1 181 ? -11.609 -23.266 -26.422 1 97.81 181 LEU B C 1
ATOM 4684 O O . LEU B 1 181 ? -11.953 -24.422 -26.156 1 97.81 181 LEU B O 1
ATOM 4688 N N . GLU B 1 182 ? -12.438 -22.219 -26.422 1 97.5 182 GLU B N 1
ATOM 4689 C CA . GLU B 1 182 ? -13.867 -22.484 -26.234 1 97.5 182 GLU B CA 1
ATOM 4690 C C . GLU B 1 182 ? -14.422 -23.312 -27.391 1 97.5 182 GLU B C 1
ATOM 4692 O O . GLU B 1 182 ? -15.273 -24.188 -27.172 1 97.5 182 GLU B O 1
ATOM 4697 N N . GLU B 1 183 ? -14 -23.031 -28.578 1 97.31 183 GLU B N 1
ATOM 4698 C CA . GLU B 1 183 ? -14.406 -23.828 -29.734 1 97.31 183 GLU B CA 1
ATOM 4699 C C . GLU B 1 183 ? -13.891 -25.266 -29.625 1 97.31 183 GLU B C 1
ATOM 4701 O O . GLU B 1 183 ? -14.609 -26.219 -29.938 1 97.31 183 GLU B O 1
ATOM 4706 N N . TYR B 1 184 ? -12.656 -25.438 -29.156 1 97.25 184 TYR B N 1
ATOM 4707 C CA . TYR B 1 184 ? -12.039 -26.75 -29.047 1 97.25 184 TYR B CA 1
ATOM 4708 C C . TYR B 1 184 ? -12.75 -27.625 -28.016 1 97.25 184 TYR B C 1
ATOM 4710 O O . TYR B 1 184 ? -12.961 -28.812 -28.234 1 97.25 184 TYR B O 1
ATOM 4718 N N . PHE B 1 185 ? -13.188 -27.016 -26.891 1 97.19 185 PHE B N 1
ATOM 4719 C CA . PHE B 1 185 ? -13.586 -27.828 -25.75 1 97.19 185 PHE B CA 1
ATOM 4720 C C . PHE B 1 185 ? -15.055 -27.625 -25.406 1 97.19 185 PHE B C 1
ATOM 4722 O O . PHE B 1 185 ? -15.625 -28.359 -24.594 1 97.19 185 PHE B O 1
ATOM 4729 N N . SER B 1 186 ? -15.695 -26.609 -26.016 1 96.31 186 SER B N 1
ATOM 4730 C CA . SER B 1 186 ? -17.094 -26.266 -25.719 1 96.31 186 SER B CA 1
ATOM 4731 C C . SER B 1 186 ? -17.297 -26.016 -24.234 1 96.31 186 SER B C 1
ATOM 4733 O O . SER B 1 186 ? -18.25 -26.531 -23.641 1 96.31 186 SER B O 1
ATOM 4735 N N . LEU B 1 187 ? -16.344 -25.375 -23.641 1 96.38 187 LEU B N 1
ATOM 4736 C CA . LEU B 1 187 ? -16.344 -24.969 -22.234 1 96.38 187 LEU B CA 1
ATOM 4737 C C . LEU B 1 187 ? -16.062 -23.484 -22.109 1 96.38 187 LEU B C 1
ATOM 4739 O O . LEU B 1 187 ? -15.453 -22.875 -23 1 96.38 187 LEU B O 1
ATOM 4743 N N . THR B 1 188 ? -16.609 -22.922 -21 1 95.56 188 THR B N 1
ATOM 4744 C CA . THR B 1 188 ? -16.188 -21.562 -20.688 1 95.56 188 THR B CA 1
ATOM 4745 C C . THR B 1 188 ? -14.703 -21.516 -20.375 1 95.56 188 THR B C 1
ATOM 4747 O O . THR B 1 188 ? -14.18 -22.359 -19.656 1 95.56 188 THR B O 1
ATOM 4750 N N . VAL B 1 189 ? -14.031 -20.547 -20.984 1 96.5 189 VAL B N 1
ATOM 4751 C CA . VAL B 1 189 ? -12.594 -20.406 -20.797 1 96.5 189 VAL B CA 1
ATOM 4752 C C . VAL B 1 189 ? -12.305 -19.125 -20 1 96.5 189 VAL B C 1
ATOM 4754 O O . VAL B 1 189 ? -12.828 -18.062 -20.312 1 96.5 189 VAL B O 1
ATOM 4757 N N . TYR B 1 190 ? -11.594 -19.312 -18.922 1 94.19 190 TYR B N 1
ATOM 4758 C CA . TYR B 1 190 ? -11.156 -18.188 -18.094 1 94.19 190 TYR B CA 1
ATOM 4759 C C . TYR B 1 190 ? -9.68 -17.891 -18.328 1 94.19 190 TYR B C 1
ATOM 4761 O O . TYR B 1 190 ? -8.828 -18.766 -18.172 1 94.19 190 TYR B O 1
ATOM 4769 N N . LEU B 1 191 ? -9.445 -16.688 -18.766 1 92.69 191 LEU B N 1
ATOM 4770 C CA . LEU B 1 191 ? -8.07 -16.234 -18.906 1 92.69 191 LEU B CA 1
ATOM 4771 C C . LEU B 1 191 ? -7.707 -15.266 -17.781 1 92.69 191 LEU B C 1
ATOM 4773 O O . LEU B 1 191 ? -8.477 -14.352 -17.469 1 92.69 191 LEU B O 1
ATOM 4777 N N . GLU B 1 192 ? -6.566 -15.539 -17.109 1 88.94 192 GLU B N 1
ATOM 4778 C CA . GLU B 1 192 ? -6.023 -14.688 -16.062 1 88.94 192 GLU B CA 1
ATOM 4779 C C . GLU B 1 192 ? -4.5 -14.773 -16.016 1 88.94 192 GLU B C 1
ATOM 4781 O O . GLU B 1 192 ? -3.91 -15.719 -16.531 1 88.94 192 GLU B O 1
ATOM 4786 N N . SER B 1 193 ? -3.947 -13.766 -15.484 1 87.56 193 SER B N 1
ATOM 4787 C CA . SER B 1 193 ? -2.494 -13.773 -15.344 1 87.56 193 SER B CA 1
ATOM 4788 C C . SER B 1 193 ? -2.023 -14.953 -14.5 1 87.56 193 SER B C 1
ATOM 4790 O O . SER B 1 193 ? -2.738 -15.414 -13.609 1 87.56 193 SER B O 1
ATOM 4792 N N . TYR B 1 194 ? -0.856 -15.414 -14.852 1 87.5 194 TYR B N 1
ATOM 4793 C CA . TYR B 1 194 ? -0.216 -16.547 -14.203 1 87.5 194 TYR B CA 1
ATOM 4794 C C . TYR B 1 194 ? -0.129 -16.344 -12.695 1 87.5 194 TYR B C 1
ATOM 4796 O O . TYR B 1 194 ? -0.619 -17.172 -11.914 1 87.5 194 TYR B O 1
ATOM 4804 N N . VAL B 1 195 ? 0.313 -15.211 -12.234 1 92.12 195 VAL B N 1
ATOM 4805 C CA . VAL B 1 195 ? 0.564 -14.961 -10.82 1 92.12 195 VAL B CA 1
ATOM 4806 C C . VAL B 1 195 ? -0.762 -14.797 -10.078 1 92.12 195 VAL B C 1
ATOM 4808 O O . VAL B 1 195 ? -0.905 -15.25 -8.938 1 92.12 195 VAL B O 1
ATOM 4811 N N . LYS B 1 196 ? -1.764 -14.211 -10.664 1 92.19 196 LYS B N 1
ATOM 4812 C CA . LYS B 1 196 ? -3.07 -14.039 -10.031 1 92.19 196 LYS B CA 1
ATOM 4813 C C . LYS B 1 196 ? -3.777 -15.383 -9.867 1 92.19 196 LYS B C 1
ATOM 4815 O O . LYS B 1 196 ? -4.395 -15.633 -8.828 1 92.19 196 LYS B O 1
ATOM 4820 N N . ASN B 1 197 ? -3.613 -16.219 -10.836 1 92.38 197 ASN B N 1
ATOM 4821 C CA . ASN B 1 197 ? -4.176 -17.562 -10.727 1 92.38 197 ASN B CA 1
ATOM 4822 C C . ASN B 1 197 ? -3.525 -18.359 -9.594 1 92.38 197 ASN B C 1
ATOM 4824 O O . ASN B 1 197 ? -4.211 -19.047 -8.844 1 92.38 197 ASN B O 1
ATOM 4828 N N . LEU B 1 198 ? -2.25 -18.266 -9.555 1 93.31 198 LEU B N 1
ATOM 4829 C CA . LEU B 1 198 ? -1.538 -18.969 -8.5 1 93.31 198 LEU B CA 1
ATOM 4830 C C . LEU B 1 198 ? -1.953 -18.453 -7.121 1 93.31 198 LEU B C 1
ATOM 4832 O O . LEU B 1 198 ? -2.146 -19.25 -6.191 1 93.31 198 LEU B O 1
ATOM 4836 N N . SER B 1 199 ? -2.07 -17.172 -7.031 1 94.94 199 SER B N 1
ATOM 4837 C CA . SER B 1 199 ? -2.469 -16.594 -5.75 1 94.94 199 SER B CA 1
ATOM 4838 C C . SER B 1 199 ? -3.869 -17.047 -5.352 1 94.94 199 SER B C 1
ATOM 4840 O O . SER B 1 199 ? -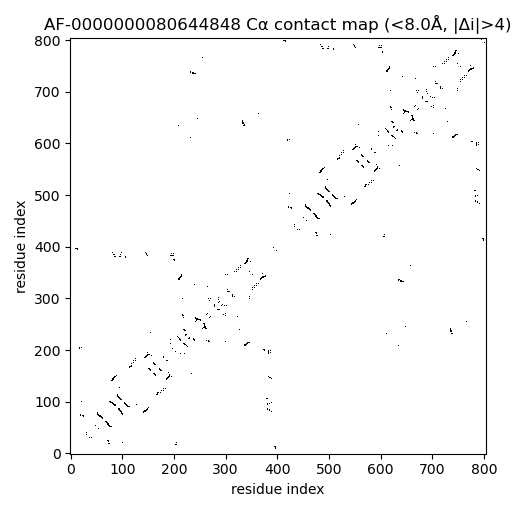4.137 -17.281 -4.172 1 94.94 199 SER B O 1
ATOM 4842 N N . LEU B 1 200 ? -4.715 -17.109 -6.328 1 92.31 200 LEU B N 1
ATOM 4843 C CA . LEU B 1 200 ? -6.062 -17.609 -6.066 1 92.31 200 LEU B CA 1
ATOM 4844 C C . LEU B 1 200 ? -6.023 -19.031 -5.516 1 92.31 200 LEU B C 1
ATOM 4846 O O . LEU B 1 200 ? -6.688 -19.328 -4.523 1 92.31 200 LEU B O 1
ATOM 4850 N N . ALA B 1 201 ? -5.227 -19.859 -6.156 1 92.69 201 ALA B N 1
ATOM 4851 C CA . ALA B 1 201 ? -5.09 -21.234 -5.688 1 92.69 201 ALA B CA 1
ATOM 4852 C C . ALA B 1 201 ? -4.559 -21.281 -4.258 1 92.69 201 ALA B C 1
ATOM 4854 O O . ALA B 1 201 ? -5.008 -22.078 -3.443 1 92.69 201 ALA B O 1
ATOM 4855 N N . GLU B 1 202 ? -3.643 -20.391 -3.928 1 94.25 202 GLU B N 1
ATOM 4856 C CA . GLU B 1 202 ? -2.984 -20.359 -2.625 1 94.25 202 GLU B CA 1
ATOM 4857 C C . GLU B 1 202 ? -3.939 -19.859 -1.541 1 94.25 202 GLU B C 1
ATOM 4859 O O . GLU B 1 202 ? -3.973 -20.406 -0.438 1 94.25 202 GLU B O 1
ATOM 4864 N N . PHE B 1 203 ? -4.727 -18.859 -1.897 1 92.75 203 PHE B N 1
ATOM 4865 C CA . PHE B 1 203 ? -5.41 -18.125 -0.844 1 92.75 203 PHE B CA 1
ATOM 4866 C C . PHE B 1 203 ? -6.887 -18.5 -0.793 1 92.75 203 PHE B C 1
ATOM 4868 O O . PHE B 1 203 ? -7.59 -18.141 0.157 1 92.75 203 PHE B O 1
ATOM 4875 N N . MET B 1 204 ? -7.387 -19.203 -1.736 1 89.31 204 MET B N 1
ATOM 4876 C CA . MET B 1 204 ? -8.805 -19.547 -1.765 1 89.31 204 MET B CA 1
ATOM 4877 C C . MET B 1 204 ? -9.234 -20.188 -0.454 1 89.31 204 MET B C 1
ATOM 4879 O O . MET B 1 204 ? -8.609 -21.156 -0 1 89.31 204 MET B O 1
ATOM 4883 N N . GLY B 1 205 ? -10.211 -19.562 0.128 1 86.75 205 GLY B N 1
ATOM 4884 C CA . GLY B 1 205 ? -10.773 -20.109 1.354 1 86.75 205 GLY B CA 1
ATOM 4885 C C . GLY B 1 205 ? -10.016 -19.688 2.598 1 86.75 205 GLY B C 1
ATOM 4886 O O . GLY B 1 205 ? -10.398 -20.031 3.715 1 86.75 205 GLY B O 1
ATOM 4887 N N . LYS B 1 206 ? -8.898 -19.031 2.322 1 86.25 206 LYS B N 1
ATOM 4888 C CA . LYS B 1 206 ? -8.141 -18.531 3.463 1 86.25 206 LYS B CA 1
ATOM 4889 C C . LYS B 1 206 ? -8.586 -17.125 3.857 1 86.25 206 LYS B C 1
ATOM 4891 O O . LYS B 1 206 ? -8.93 -16.312 2.994 1 86.25 206 LYS B O 1
ATOM 4896 N N . ASN B 1 207 ? -8.781 -16.859 5.145 1 78.62 207 ASN B N 1
ATOM 4897 C CA . ASN B 1 207 ? -9.195 -15.57 5.664 1 78.62 207 ASN B CA 1
ATOM 4898 C C . ASN B 1 207 ? -8.016 -14.781 6.219 1 78.62 207 ASN B C 1
ATOM 4900 O O . ASN B 1 207 ? -7.906 -14.586 7.434 1 78.62 207 ASN B O 1
ATOM 4904 N N . ILE B 1 208 ? -7.184 -14.445 5.355 1 79.19 208 ILE B N 1
ATOM 4905 C CA . ILE B 1 208 ? -6.023 -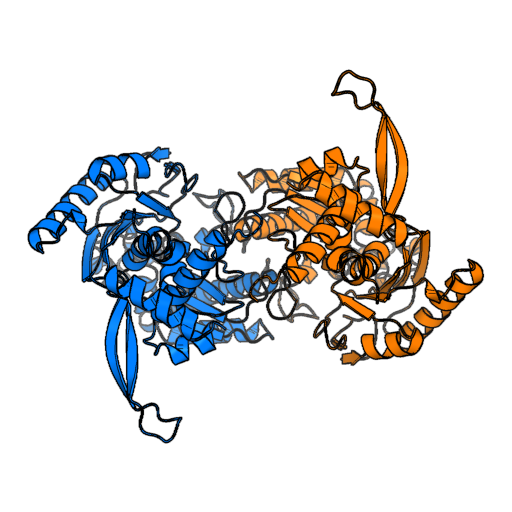13.68 5.801 1 79.19 208 ILE B CA 1
ATOM 4906 C C . ILE B 1 208 ? -6.043 -12.297 5.156 1 79.19 208 ILE B C 1
ATOM 4908 O O . ILE B 1 208 ? -6.227 -12.172 3.943 1 79.19 208 ILE B O 1
ATOM 4912 N N . ASP B 1 209 ? -6.004 -11.266 6.012 1 82.69 209 ASP B N 1
ATOM 4913 C CA . ASP B 1 209 ? -5.945 -9.883 5.559 1 82.69 209 ASP B CA 1
ATOM 4914 C C . ASP B 1 209 ? -4.504 -9.414 5.391 1 82.69 209 ASP B C 1
ATOM 4916 O O . ASP B 1 209 ? -3.582 -10.023 5.941 1 82.69 209 ASP B O 1
ATOM 4920 N N . ASN B 1 210 ? -4.277 -8.438 4.551 1 86 210 ASN B N 1
ATOM 4921 C CA . ASN B 1 210 ? -2.99 -7.777 4.355 1 86 210 ASN B CA 1
ATOM 4922 C C . ASN B 1 210 ? -1.931 -8.758 3.861 1 86 210 ASN B C 1
ATOM 4924 O O . ASN B 1 210 ? -0.82 -8.797 4.395 1 86 210 ASN B O 1
ATOM 4928 N N . ILE B 1 211 ? -2.344 -9.648 2.922 1 90.44 211 ILE B N 1
ATOM 4929 C CA . ILE B 1 211 ? -1.49 -10.688 2.357 1 90.44 211 ILE B CA 1
ATOM 4930 C C . ILE B 1 211 ? -1.242 -10.398 0.877 1 90.44 211 ILE B C 1
ATOM 4932 O O . ILE B 1 211 ? -2.125 -9.898 0.179 1 90.44 211 ILE B O 1
ATOM 4936 N N . MET B 1 212 ? 0.012 -10.672 0.478 1 96.88 212 MET B N 1
ATOM 4937 C CA . MET B 1 212 ? 0.406 -10.562 -0.924 1 96.88 212 MET B CA 1
ATOM 4938 C C . MET B 1 212 ? 1.058 -11.859 -1.404 1 96.88 212 MET B C 1
ATOM 4940 O O . MET B 1 212 ? 1.527 -12.656 -0.594 1 96.88 212 MET B O 1
ATOM 4944 N N . PHE B 1 213 ? 0.946 -12.156 -2.68 1 97.56 213 PHE B N 1
ATOM 4945 C CA . PHE B 1 213 ? 1.552 -13.328 -3.303 1 97.56 213 PHE B CA 1
ATOM 4946 C C . PHE B 1 213 ? 2.633 -12.914 -4.293 1 97.56 213 PHE B C 1
ATOM 4948 O O . PHE B 1 213 ? 2.357 -12.195 -5.258 1 97.56 213 PHE B O 1
ATOM 4955 N N . PHE B 1 214 ? 3.84 -13.32 -4.027 1 98 214 PHE B N 1
ATOM 4956 C CA . PHE B 1 214 ? 5.004 -12.922 -4.812 1 98 214 PHE B CA 1
ATOM 4957 C C . PHE B 1 214 ? 5.605 -14.117 -5.535 1 98 214 PHE B C 1
ATOM 4959 O O . PHE B 1 214 ? 6.074 -15.062 -4.902 1 98 214 PHE B O 1
ATOM 4966 N N . ASP B 1 215 ? 5.609 -14.023 -6.898 1 95.5 215 ASP B N 1
ATOM 4967 C CA . ASP B 1 215 ? 6.141 -15.086 -7.746 1 95.5 215 ASP B CA 1
ATOM 4968 C C . ASP B 1 215 ? 7.527 -14.727 -8.273 1 95.5 215 ASP B C 1
ATOM 4970 O O . ASP B 1 215 ? 7.723 -13.633 -8.812 1 95.5 215 ASP B O 1
ATOM 4974 N N . TYR B 1 216 ? 8.484 -15.586 -8.031 1 95.12 216 TYR B N 1
ATOM 4975 C CA . TYR B 1 216 ? 9.812 -15.477 -8.625 1 95.12 216 TYR B CA 1
ATOM 4976 C C . TYR B 1 216 ? 10.234 -16.797 -9.266 1 95.12 216 TYR B C 1
ATOM 4978 O O . TYR B 1 216 ? 10.961 -17.578 -8.656 1 95.12 216 TYR B O 1
ATOM 4986 N N . THR B 1 217 ? 9.711 -17.078 -10.469 1 91.06 217 THR B N 1
ATOM 4987 C CA . THR B 1 217 ? 10.008 -18.266 -11.242 1 91.06 217 THR B CA 1
ATOM 4988 C C . THR B 1 217 ? 10.758 -17.922 -12.523 1 91.06 217 THR B C 1
ATOM 4990 O O . THR B 1 217 ? 11.992 -17.984 -12.562 1 91.06 217 THR B O 1
ATOM 4993 N N . ASP B 1 218 ? 10.109 -17.172 -13.531 1 86.62 218 ASP B N 1
ATOM 4994 C CA . ASP B 1 218 ? 10.766 -16.688 -14.742 1 86.62 218 ASP B CA 1
ATOM 4995 C C . ASP B 1 218 ? 11.133 -15.211 -14.609 1 86.62 218 ASP B C 1
ATOM 4997 O O . ASP B 1 218 ? 12.172 -14.781 -15.117 1 86.62 218 ASP B O 1
ATOM 5001 N N . THR B 1 219 ? 10.242 -14.57 -14.008 1 90 219 THR B N 1
ATOM 5002 C CA . THR B 1 219 ? 10.375 -13.164 -13.648 1 90 219 THR B CA 1
ATOM 5003 C C . THR B 1 219 ? 9.773 -12.898 -12.273 1 90 219 THR B C 1
ATOM 5005 O O . THR B 1 219 ? 9.391 -13.836 -11.562 1 90 219 THR B O 1
ATOM 5008 N N . ALA B 1 220 ? 9.836 -11.719 -11.859 1 94.38 220 ALA B N 1
ATOM 5009 C CA . ALA B 1 220 ? 9.227 -11.32 -10.594 1 94.38 220 ALA B CA 1
ATOM 5010 C C . ALA B 1 220 ? 7.863 -10.672 -10.82 1 94.38 220 ALA B C 1
ATOM 5012 O O . ALA B 1 220 ? 7.738 -9.727 -11.594 1 94.38 220 ALA B O 1
ATOM 5013 N N . GLU B 1 221 ? 6.82 -11.273 -10.227 1 94.38 221 GLU B N 1
ATOM 5014 C CA . GLU B 1 221 ? 5.465 -10.742 -10.344 1 94.38 221 GLU B CA 1
ATOM 5015 C C . GLU B 1 221 ? 4.746 -10.766 -9 1 94.38 221 GLU B C 1
ATOM 5017 O O . GLU B 1 221 ? 5.105 -11.547 -8.109 1 94.38 221 GLU B O 1
ATOM 5022 N N . LEU B 1 222 ? 3.775 -9.891 -8.852 1 97.25 222 LEU B N 1
ATOM 5023 C CA . LEU B 1 222 ? 3.027 -9.773 -7.602 1 97.25 222 LEU B CA 1
ATOM 5024 C C . LEU B 1 222 ? 1.528 -9.898 -7.855 1 97.25 222 LEU B C 1
ATOM 5026 O O . LEU B 1 222 ? 1.021 -9.398 -8.867 1 97.25 222 LEU B O 1
ATOM 5030 N N . SER B 1 223 ? 0.833 -10.57 -7.066 1 96.38 223 SER B N 1
ATOM 5031 C CA . SER B 1 223 ? -0.621 -10.492 -6.977 1 96.38 223 SER B CA 1
ATOM 5032 C C . SER B 1 223 ? -1.059 -9.766 -5.707 1 96.38 223 SER B C 1
ATOM 5034 O O . SER B 1 223 ? -0.751 -10.203 -4.598 1 96.38 223 SER B O 1
ATOM 5036 N N . ILE B 1 224 ? -1.699 -8.672 -5.902 1 95.75 224 ILE B N 1
ATOM 5037 C CA . ILE B 1 224 ? -2.168 -7.848 -4.793 1 95.75 224 ILE B CA 1
ATOM 5038 C C . ILE B 1 224 ? -3.545 -8.328 -4.336 1 95.75 224 ILE B C 1
ATOM 5040 O O . ILE B 1 224 ? -4.445 -8.516 -5.16 1 95.75 224 ILE B O 1
ATOM 5044 N N . TRP B 1 225 ? -3.615 -8.562 -3.053 1 92.44 225 TRP B N 1
ATOM 5045 C CA . TRP B 1 225 ? -4.891 -8.984 -2.479 1 92.44 225 TRP B CA 1
ATOM 5046 C C . TRP B 1 225 ? -5.426 -7.934 -1.513 1 92.44 225 TRP B C 1
ATOM 5048 O O . TRP B 1 225 ? -4.672 -7.379 -0.709 1 92.44 225 TRP B O 1
ATOM 5058 N N . SER B 1 226 ? -6.594 -7.586 -1.695 1 84.06 226 SER B N 1
ATOM 5059 C CA . SER B 1 226 ? -7.297 -6.648 -0.829 1 84.06 226 SER B CA 1
ATOM 5060 C C . SER B 1 226 ? -8.742 -7.086 -0.594 1 84.06 226 SER B C 1
ATOM 5062 O O . SER B 1 226 ? -9.453 -7.418 -1.542 1 84.06 226 SER B O 1
ATOM 5064 N N . GLY B 1 227 ? -9.156 -7.098 0.649 1 77.12 227 GLY B N 1
ATOM 5065 C CA . GLY B 1 227 ? -10.523 -7.496 0.972 1 77.12 227 GLY B CA 1
ATOM 5066 C C . GLY B 1 227 ? -10.828 -8.93 0.588 1 77.12 227 GLY B C 1
ATOM 5067 O O . GLY B 1 227 ? -11.938 -9.227 0.135 1 77.12 227 GLY B O 1
ATOM 5068 N N . GLY B 1 228 ? -9.891 -9.742 0.521 1 79.44 228 GLY B N 1
ATOM 5069 C CA . GLY B 1 228 ? -10.102 -11.156 0.237 1 79.44 228 GLY B CA 1
ATOM 5070 C C . GLY B 1 228 ? -10.148 -11.461 -1.248 1 79.44 228 GLY B C 1
ATOM 5071 O O . GLY B 1 228 ? -10.43 -12.594 -1.644 1 79.44 228 GLY B O 1
ATOM 5072 N N . ASN B 1 229 ? -9.836 -10.453 -2.027 1 83.44 229 ASN B N 1
ATOM 5073 C CA . ASN B 1 229 ? -9.867 -10.633 -3.475 1 83.44 229 ASN B CA 1
ATOM 5074 C C . ASN B 1 229 ? -8.586 -10.109 -4.129 1 83.44 229 ASN B C 1
ATOM 5076 O O . ASN B 1 229 ? -7.848 -9.328 -3.525 1 83.44 229 ASN B O 1
ATOM 5080 N N . VAL B 1 230 ? -8.461 -10.609 -5.379 1 89.19 230 VAL B N 1
ATOM 5081 C CA . VAL B 1 230 ? -7.355 -10.109 -6.195 1 89.19 230 VAL B CA 1
ATOM 5082 C C . VAL B 1 230 ? -7.668 -8.695 -6.668 1 89.19 230 VAL B C 1
ATOM 5084 O O . VAL B 1 230 ? -8.789 -8.406 -7.098 1 89.19 230 VAL B O 1
ATOM 5087 N N . TYR B 1 231 ? -6.746 -7.793 -6.5 1 90.81 231 TYR B N 1
ATOM 5088 C CA . TYR B 1 231 ? -6.824 -6.457 -7.078 1 90.81 231 TYR B CA 1
ATOM 5089 C C . TYR B 1 231 ? -6.352 -6.461 -8.531 1 90.81 231 TYR B C 1
ATOM 5091 O O . TYR B 1 231 ? -5.152 -6.586 -8.797 1 90.81 231 TYR B O 1
ATOM 5099 N N . PRO B 1 232 ? -7.254 -6.289 -9.484 1 87.25 232 PRO B N 1
ATOM 5100 C CA . PRO B 1 232 ? -6.871 -6.457 -10.891 1 87.25 232 PRO B CA 1
ATOM 5101 C C . PRO B 1 232 ? -6.156 -5.234 -11.461 1 87.25 232 PRO B C 1
ATOM 5103 O O . PRO B 1 232 ? -5.27 -5.371 -12.305 1 87.25 232 PRO B O 1
ATOM 5106 N N . GLY B 1 233 ? -6.508 -3.992 -10.93 1 89.5 233 GLY B N 1
ATOM 5107 C CA . GLY B 1 233 ? -6.098 -2.756 -11.578 1 89.5 233 GLY B CA 1
ATOM 5108 C C . GLY B 1 233 ? -7.004 -2.355 -12.727 1 89.5 233 GLY B C 1
ATOM 5109 O O . GLY B 1 233 ? -8 -3.027 -13 1 89.5 233 GLY B O 1
ATOM 5110 N N . PHE B 1 234 ? -6.719 -1.28 -13.406 1 87.88 234 PHE B N 1
ATOM 5111 C CA . PHE B 1 234 ? -7.543 -0.697 -14.453 1 87.88 234 PHE B CA 1
ATOM 5112 C C . PHE B 1 234 ? -7.566 -1.596 -15.688 1 87.88 234 PHE B C 1
ATOM 5114 O O . PHE B 1 234 ? -8.641 -1.897 -16.219 1 87.88 234 PHE B O 1
ATOM 5121 N N . ASN B 1 235 ? -6.457 -2.129 -16.062 1 83.12 235 ASN B N 1
ATOM 5122 C CA . ASN B 1 235 ? -6.348 -2.967 -17.25 1 83.12 235 ASN B CA 1
ATOM 5123 C C . ASN B 1 235 ? -6.02 -4.414 -16.891 1 83.12 235 ASN B C 1
ATOM 5125 O O . ASN B 1 235 ? -5.5 -5.164 -17.719 1 83.12 235 ASN B O 1
ATOM 5129 N N . ASN B 1 236 ? -6.27 -4.801 -15.609 1 84.31 236 ASN B N 1
ATOM 5130 C CA . ASN B 1 236 ? -5.898 -6.129 -15.133 1 84.31 236 ASN B CA 1
ATOM 5131 C C . ASN B 1 236 ? -4.395 -6.359 -15.219 1 84.31 236 ASN B C 1
ATOM 5133 O O . ASN B 1 236 ? -3.947 -7.461 -15.547 1 84.31 236 ASN B O 1
ATOM 5137 N N . LYS B 1 237 ? -3.629 -5.297 -14.961 1 87.19 237 LYS B N 1
ATOM 5138 C CA . LYS B 1 237 ? -2.178 -5.371 -15.102 1 87.19 237 LYS B CA 1
ATOM 5139 C C . LYS B 1 237 ? -1.484 -5.023 -13.781 1 87.19 237 LYS B C 1
ATOM 5141 O O . LYS B 1 237 ? -0.294 -4.703 -13.766 1 87.19 237 LYS B O 1
ATOM 5146 N N . SER B 1 238 ? -2.277 -5.051 -12.695 1 92.62 238 SER B N 1
ATOM 5147 C CA . SER B 1 238 ? -1.646 -4.754 -11.414 1 92.62 238 SER B CA 1
ATOM 5148 C C . SER B 1 238 ? -0.562 -5.777 -11.078 1 92.62 238 SER B C 1
ATOM 5150 O O . SER B 1 238 ? -0.636 -6.93 -11.508 1 92.62 238 SER B O 1
ATOM 5152 N N . GLY B 1 239 ? 0.468 -5.363 -10.391 1 94.81 239 GLY B N 1
ATOM 5153 C CA . GLY B 1 239 ? 1.489 -6.262 -9.875 1 94.81 239 GLY B CA 1
ATOM 5154 C C . GLY B 1 239 ? 2.584 -6.559 -10.883 1 94.81 239 GLY B C 1
ATOM 5155 O O . GLY B 1 239 ? 3.268 -7.582 -10.781 1 94.81 239 GLY B O 1
ATOM 5156 N N . MET B 1 240 ? 2.807 -5.684 -11.883 1 91.94 240 MET B N 1
ATOM 5157 C CA . MET B 1 240 ? 3.824 -5.883 -12.906 1 91.94 240 MET B CA 1
ATOM 5158 C C . MET B 1 240 ? 5.203 -5.492 -12.391 1 91.94 240 MET B C 1
ATOM 5160 O O . MET B 1 240 ? 5.859 -4.613 -12.961 1 91.94 240 MET B O 1
ATOM 5164 N N . VAL B 1 241 ? 5.66 -6.23 -11.484 1 95.25 241 VAL B N 1
ATOM 5165 C CA . VAL B 1 241 ? 6.914 -5.969 -10.789 1 95.25 241 VAL B CA 1
ATOM 5166 C C . VAL B 1 241 ? 8.078 -6.09 -11.766 1 95.25 241 VAL B C 1
ATOM 5168 O O . VAL B 1 241 ? 9.047 -5.332 -11.68 1 95.25 241 VAL B O 1
ATOM 5171 N N . SER B 1 242 ? 7.992 -6.93 -12.711 1 93.5 242 SER B N 1
ATOM 5172 C CA . SER B 1 242 ? 9.07 -7.219 -13.656 1 93.5 242 SER B CA 1
ATOM 5173 C C . SER B 1 242 ? 9.453 -5.98 -14.453 1 93.5 242 SER B C 1
ATOM 5175 O O . SER B 1 242 ? 10.562 -5.895 -14.984 1 93.5 242 SER B O 1
ATOM 5177 N N . HIS B 1 243 ? 8.586 -4.996 -14.523 1 91.75 243 HIS B N 1
ATOM 5178 C CA . HIS B 1 243 ? 8.867 -3.838 -15.367 1 91.75 243 HIS B CA 1
ATOM 5179 C C . HIS B 1 243 ? 8.953 -2.561 -14.539 1 91.75 243 HIS B C 1
ATOM 5181 O O . HIS B 1 243 ? 8.898 -1.457 -15.086 1 91.75 243 HIS B O 1
ATOM 5187 N N . MET B 1 244 ? 9.039 -2.75 -13.273 1 93.06 244 MET B N 1
ATOM 5188 C CA . MET B 1 244 ? 9.453 -1.632 -12.43 1 93.06 244 MET B CA 1
ATOM 5189 C C . MET B 1 244 ? 10.922 -1.281 -12.672 1 93.06 244 MET B C 1
ATOM 5191 O O . MET B 1 244 ? 11.742 -2.168 -12.906 1 93.06 244 MET B O 1
ATOM 5195 N N . ILE B 1 245 ? 11.188 -0.046 -12.586 1 92.44 245 ILE B N 1
ATOM 5196 C CA . ILE B 1 245 ? 12.547 0.435 -12.789 1 92.44 245 ILE B CA 1
ATOM 5197 C C . ILE B 1 245 ? 13.242 0.6 -11.43 1 92.44 245 ILE B C 1
ATOM 5199 O O . ILE B 1 245 ? 12.797 1.393 -10.594 1 92.44 245 ILE B O 1
ATOM 5203 N N . ILE B 1 246 ? 14.375 -0.103 -11.18 1 88.69 246 ILE B N 1
ATOM 5204 C CA . ILE B 1 246 ? 15.055 0.021 -9.898 1 88.69 246 ILE B CA 1
ATOM 5205 C C . ILE B 1 246 ? 16.5 0.462 -10.117 1 88.69 246 ILE B C 1
ATOM 5207 O O . ILE B 1 246 ? 17.203 0.844 -9.172 1 88.69 246 ILE B O 1
ATOM 5211 N N . ASP B 1 247 ? 16.906 0.421 -11.352 1 84.56 247 ASP B N 1
ATOM 5212 C CA . ASP B 1 247 ? 18.219 0.934 -11.758 1 84.56 247 ASP B CA 1
ATOM 5213 C C . ASP B 1 247 ? 18.109 1.752 -13.047 1 84.56 247 ASP B C 1
ATOM 5215 O O . ASP B 1 247 ? 18.422 1.263 -14.125 1 84.56 247 ASP B O 1
ATOM 5219 N N . TYR B 1 248 ? 17.75 2.973 -12.898 1 80.31 248 TYR B N 1
ATOM 5220 C CA . TYR B 1 248 ? 17.406 3.799 -14.055 1 80.31 248 TYR B CA 1
ATOM 5221 C C . TYR B 1 248 ? 18.609 4.031 -14.945 1 80.31 248 TYR B C 1
ATOM 5223 O O . TYR B 1 248 ? 18.484 4.469 -16.094 1 80.31 248 TYR B O 1
ATOM 5231 N N . GLU B 1 249 ? 19.75 3.75 -14.484 1 79.69 249 GLU B N 1
ATOM 5232 C CA . GLU B 1 249 ? 20.953 3.908 -15.289 1 79.69 249 GLU B CA 1
ATOM 5233 C C . GLU B 1 249 ? 21.422 2.57 -15.859 1 79.69 249 GLU B C 1
ATOM 5235 O O . GLU B 1 249 ? 22.594 2.412 -16.203 1 79.69 249 GLU B O 1
ATOM 5240 N N . GLY B 1 250 ? 20.609 1.625 -15.93 1 79.56 250 GLY B N 1
ATOM 5241 C CA . GLY B 1 250 ? 20.969 0.322 -16.469 1 79.56 250 GLY B CA 1
ATOM 5242 C C . GLY B 1 250 ? 21.594 0.398 -17.859 1 79.56 250 GLY B C 1
ATOM 5243 O O . GLY B 1 250 ? 21.5 1.429 -18.516 1 79.56 250 GLY B O 1
ATOM 5244 N N . GLU B 1 251 ? 22.172 -0.57 -18.219 1 77.25 251 GLU B N 1
ATOM 5245 C CA . GLU B 1 251 ? 23.016 -0.563 -19.422 1 77.25 251 GLU B CA 1
ATOM 5246 C C . GLU B 1 251 ? 22.188 -0.77 -20.688 1 77.25 251 GLU B C 1
ATOM 5248 O O . GLU B 1 251 ? 22.406 -0.088 -21.688 1 77.25 251 GLU B O 1
ATOM 5253 N N . LYS B 1 252 ? 21.266 -1.674 -20.609 1 84.62 252 LYS B N 1
ATOM 5254 C CA . LYS B 1 252 ? 20.531 -2.084 -21.812 1 84.62 252 LYS B CA 1
ATOM 5255 C C . LYS B 1 252 ? 19.031 -1.912 -21.625 1 84.62 252 LYS B C 1
ATOM 5257 O O . LYS B 1 252 ? 18.516 -2.043 -20.516 1 84.62 252 LYS B O 1
ATOM 5262 N N . ASN B 1 253 ? 18.422 -1.713 -22.812 1 88.81 253 ASN B N 1
ATOM 5263 C CA . ASN B 1 253 ? 16.969 -1.575 -22.812 1 88.81 253 ASN B CA 1
ATOM 5264 C C . ASN B 1 253 ? 16.281 -2.932 -22.719 1 88.81 253 ASN B C 1
ATOM 5266 O O . ASN B 1 253 ? 16.734 -3.908 -23.312 1 88.81 253 ASN B O 1
ATOM 5270 N N . CYS B 1 254 ? 15.281 -2.932 -21.922 1 89.31 254 CYS B N 1
ATOM 5271 C CA . CYS B 1 254 ? 14.406 -4.102 -21.891 1 89.31 254 CYS B CA 1
ATOM 5272 C C . CYS B 1 254 ? 13.688 -4.281 -23.219 1 89.31 254 CYS B C 1
ATOM 5274 O O . CYS B 1 254 ? 13.102 -3.332 -23.75 1 89.31 254 CYS B O 1
ATOM 5276 N N . PRO B 1 255 ? 13.766 -5.473 -23.797 1 82.25 255 PRO B N 1
ATOM 5277 C CA . PRO B 1 255 ? 13.102 -5.707 -25.094 1 82.25 255 PRO B CA 1
ATOM 5278 C C . PRO B 1 255 ? 11.586 -5.574 -25 1 82.25 255 PRO B C 1
ATOM 5280 O O . PRO B 1 255 ? 10.922 -5.309 -26.016 1 82.25 255 PRO B O 1
ATOM 5283 N N . THR B 1 256 ? 11.055 -5.656 -23.766 1 79.88 256 THR B N 1
ATOM 5284 C CA . THR B 1 256 ? 9.602 -5.68 -23.609 1 79.88 256 THR B CA 1
ATOM 5285 C C . THR B 1 256 ? 9.078 -4.285 -23.266 1 79.88 256 THR B C 1
ATOM 5287 O O . THR B 1 256 ? 8.219 -3.754 -23.969 1 79.88 256 THR B O 1
ATOM 5290 N N . CYS B 1 257 ? 9.625 -3.609 -22.281 1 83.75 257 CYS B N 1
ATOM 5291 C CA . CYS B 1 257 ? 9.062 -2.334 -21.844 1 83.75 257 CYS B CA 1
ATOM 5292 C C . CYS B 1 257 ? 9.883 -1.167 -22.375 1 83.75 257 CYS B C 1
ATOM 5294 O O . CYS B 1 257 ? 9.445 -0.018 -22.328 1 83.75 257 CYS B O 1
ATOM 5296 N N . GLY B 1 258 ? 11.047 -1.417 -22.922 1 86.94 258 GLY B N 1
ATOM 5297 C CA . GLY B 1 258 ? 11.867 -0.388 -23.547 1 86.94 258 GLY B CA 1
ATOM 5298 C C . GLY B 1 258 ? 12.688 0.399 -22.547 1 86.94 258 GLY B C 1
ATOM 5299 O O . GLY B 1 258 ? 13.531 1.215 -22.922 1 86.94 258 GLY B O 1
ATOM 5300 N N . ASN B 1 259 ? 12.555 0.116 -21.234 1 89.75 259 ASN B N 1
ATOM 5301 C CA . ASN B 1 259 ? 13.273 0.878 -20.203 1 89.75 259 ASN B CA 1
ATOM 5302 C C . ASN B 1 259 ? 14.578 0.197 -19.812 1 89.75 259 ASN B C 1
ATOM 5304 O O . ASN B 1 259 ? 14.727 -1.015 -19.984 1 89.75 259 ASN B O 1
ATOM 5308 N N . LYS B 1 260 ? 15.422 1.087 -19.312 1 89.19 260 LYS B N 1
ATOM 5309 C CA . LYS B 1 260 ? 16.656 0.565 -18.719 1 89.19 260 LYS B CA 1
ATOM 5310 C C . LYS B 1 260 ? 16.453 0.24 -17.234 1 89.19 260 LYS B C 1
ATOM 5312 O O . LYS B 1 260 ? 15.758 0.973 -16.516 1 89.19 260 LYS B O 1
ATOM 5317 N N . GLY B 1 261 ? 17.047 -0.847 -16.859 1 89.25 261 GLY B N 1
ATOM 5318 C CA . GLY B 1 261 ? 17.156 -1.134 -15.438 1 89.25 261 GLY B CA 1
ATOM 5319 C C . GLY B 1 261 ? 15.859 -1.606 -14.82 1 89.25 261 GLY B C 1
ATOM 5320 O O . GLY B 1 261 ? 15.664 -1.49 -13.609 1 89.25 261 GLY B O 1
ATOM 5321 N N . CYS B 1 262 ? 14.93 -2.059 -15.664 1 92.88 262 CYS B N 1
ATOM 5322 C CA . CYS B 1 262 ? 13.75 -2.664 -15.07 1 92.88 262 CYS B CA 1
ATOM 5323 C C . CYS B 1 262 ? 14.078 -4.012 -14.438 1 92.88 262 CYS B C 1
ATOM 5325 O O . CYS B 1 262 ? 15.125 -4.598 -14.734 1 92.88 262 CYS B O 1
ATOM 5327 N N . VAL B 1 263 ? 13.266 -4.551 -13.617 1 94.25 263 VAL B N 1
ATOM 5328 C CA . VAL B 1 263 ? 13.484 -5.762 -12.828 1 94.25 263 VAL B CA 1
ATOM 5329 C C . VAL B 1 263 ? 13.758 -6.941 -13.758 1 94.25 263 VAL B C 1
ATOM 5331 O O . VAL B 1 263 ? 14.633 -7.77 -13.477 1 94.25 263 VAL B O 1
ATOM 5334 N N . ASN B 1 264 ? 13.148 -7.004 -14.859 1 92 264 ASN B N 1
ATOM 5335 C CA . ASN B 1 264 ? 13.328 -8.07 -15.836 1 92 264 ASN B CA 1
ATOM 5336 C C . ASN B 1 264 ? 14.773 -8.133 -16.344 1 92 264 ASN B C 1
ATOM 5338 O O . ASN B 1 264 ? 15.305 -9.219 -16.578 1 92 264 ASN B O 1
ATOM 5342 N N . MET B 1 265 ? 15.406 -7.02 -16.422 1 92.88 265 MET B N 1
ATOM 5343 C CA . MET B 1 265 ? 16.766 -6.918 -16.938 1 92.88 265 MET B CA 1
ATOM 5344 C C . MET B 1 265 ? 17.781 -7.258 -15.859 1 92.88 265 MET B C 1
ATOM 5346 O O . MET B 1 265 ? 18.969 -7.441 -16.156 1 92.88 265 MET B O 1
ATOM 5350 N N . LEU B 1 266 ? 17.297 -7.41 -14.68 1 94.12 266 LEU B N 1
ATOM 5351 C CA . LEU B 1 266 ? 18.266 -7.523 -13.586 1 94.12 266 LEU B CA 1
ATOM 5352 C C . LEU B 1 266 ? 18.234 -8.922 -12.977 1 94.12 266 LEU B C 1
ATOM 5354 O O . LEU B 1 266 ? 19.281 -9.484 -12.648 1 94.12 266 LEU B O 1
ATOM 5358 N N . ILE B 1 267 ? 17 -9.5 -12.844 1 95.62 267 ILE B N 1
ATOM 5359 C CA . ILE B 1 267 ? 16.984 -10.68 -11.992 1 95.62 267 ILE B CA 1
ATOM 5360 C C . ILE B 1 267 ? 16.172 -11.789 -12.648 1 95.62 267 ILE B C 1
ATOM 5362 O O . ILE B 1 267 ? 15.984 -12.859 -12.07 1 95.62 267 ILE B O 1
ATOM 5366 N N . SER B 1 268 ? 15.625 -11.68 -13.82 1 93.38 268 SER B N 1
ATOM 5367 C CA . SER B 1 268 ? 14.797 -12.68 -14.477 1 93.38 268 SER B CA 1
ATOM 5368 C C . SER B 1 268 ? 15.641 -13.797 -15.078 1 93.38 268 SER B C 1
ATOM 5370 O O . SER B 1 268 ? 16.875 -13.742 -15.023 1 93.38 268 SER B O 1
ATOM 5372 N N . ASN B 1 269 ? 14.953 -14.914 -15.648 1 90.69 269 ASN B N 1
ATOM 5373 C CA . ASN B 1 269 ? 15.656 -15.914 -16.453 1 90.69 269 ASN B CA 1
ATOM 5374 C C . ASN B 1 269 ? 16.484 -15.266 -17.547 1 90.69 269 ASN B C 1
ATOM 5376 O O . ASN B 1 269 ? 17.672 -15.594 -17.719 1 90.69 269 ASN B O 1
ATOM 5380 N N . PHE B 1 270 ? 15.898 -14.281 -18.172 1 88.38 270 PHE B N 1
ATOM 5381 C CA . PHE B 1 270 ? 16.562 -13.555 -19.25 1 88.38 270 PHE B CA 1
ATOM 5382 C C . PHE B 1 270 ? 17.828 -12.891 -18.75 1 88.38 270 PHE B C 1
ATOM 5384 O O . PHE B 1 270 ? 18.891 -13.016 -19.391 1 88.38 270 PHE B O 1
ATOM 5391 N N . ALA B 1 271 ? 17.75 -12.242 -17.656 1 93.69 271 ALA B N 1
ATOM 5392 C CA . ALA B 1 271 ? 18.906 -11.539 -17.078 1 93.69 271 ALA B CA 1
ATOM 5393 C C . ALA B 1 271 ? 20 -12.523 -16.672 1 93.69 271 ALA B C 1
ATOM 5395 O O . ALA B 1 271 ? 21.172 -12.32 -16.984 1 93.69 271 ALA B O 1
ATOM 5396 N N . LEU B 1 272 ? 19.641 -13.578 -15.938 1 96.31 272 LEU B N 1
ATOM 5397 C CA . LEU B 1 272 ? 20.625 -14.523 -15.43 1 96.31 272 LEU B CA 1
ATOM 5398 C C . LEU B 1 272 ? 21.281 -15.289 -16.578 1 96.31 272 LEU B C 1
ATOM 5400 O O . LEU B 1 272 ? 22.484 -15.586 -16.516 1 96.31 272 LEU B O 1
ATOM 5404 N N . GLN B 1 273 ? 20.5 -15.672 -17.578 1 95 273 GLN B N 1
ATOM 5405 C CA . GLN B 1 273 ? 21.062 -16.312 -18.766 1 95 273 GLN B CA 1
ATOM 5406 C C . GLN B 1 273 ? 22.141 -15.438 -19.406 1 95 273 GLN B C 1
ATOM 5408 O O . GLN B 1 273 ? 23.203 -15.93 -19.781 1 95 273 GLN B O 1
ATOM 5413 N N . ARG B 1 274 ? 21.922 -14.133 -19.469 1 94.38 274 ARG B N 1
ATOM 5414 C CA . ARG B 1 274 ? 22.906 -13.195 -20.016 1 94.38 274 ARG B CA 1
ATOM 5415 C C . ARG B 1 274 ? 24.141 -13.133 -19.141 1 94.38 274 ARG B C 1
ATOM 5417 O O . ARG B 1 274 ? 25.266 -13.109 -19.641 1 94.38 274 ARG B O 1
ATOM 5424 N N . LEU B 1 275 ? 23.984 -13.164 -17.859 1 96.06 275 LEU B N 1
ATOM 5425 C CA . LEU B 1 275 ? 25.078 -13.008 -16.906 1 96.06 275 LEU B CA 1
ATOM 5426 C C . LEU B 1 275 ? 26.016 -14.203 -16.953 1 96.06 275 LEU B C 1
ATOM 5428 O O . LEU B 1 275 ? 27.219 -14.07 -16.719 1 96.06 275 LEU B O 1
ATOM 5432 N N . ILE B 1 276 ? 25.469 -15.398 -17.297 1 97.69 276 ILE B N 1
ATOM 5433 C CA . ILE B 1 276 ? 26.312 -16.578 -17.234 1 97.69 276 ILE B CA 1
ATOM 5434 C C . ILE B 1 276 ? 26.656 -17.047 -18.641 1 97.69 276 ILE B C 1
ATOM 5436 O O . ILE B 1 276 ? 27.25 -18.109 -18.828 1 97.69 276 ILE B O 1
ATOM 5440 N N . SER B 1 277 ? 26.234 -16.297 -19.641 1 97.19 277 SER B N 1
ATOM 5441 C CA . SER B 1 277 ? 26.328 -16.703 -21.047 1 97.19 277 SER B CA 1
ATOM 5442 C C . SER B 1 277 ? 27.766 -17.078 -21.406 1 97.19 277 SER B C 1
ATOM 5444 O O . SER B 1 277 ? 28 -18.125 -22.016 1 97.19 277 SER B O 1
ATOM 5446 N N . LYS B 1 278 ? 28.766 -16.219 -21.062 1 96.81 278 LYS B N 1
ATOM 5447 C CA . LYS B 1 278 ? 30.156 -16.453 -21.391 1 96.81 278 LYS B CA 1
ATOM 5448 C C . LYS B 1 278 ? 30.656 -17.766 -20.781 1 96.81 278 LYS B C 1
ATOM 5450 O O . LYS B 1 278 ? 31.188 -18.625 -21.484 1 96.81 278 LYS B O 1
ATOM 5455 N N . GLU B 1 279 ? 30.391 -17.938 -19.5 1 97.06 279 GLU B N 1
ATOM 5456 C CA . GLU B 1 279 ? 30.828 -19.141 -18.797 1 97.06 279 GLU B CA 1
ATOM 5457 C C . GLU B 1 279 ? 30.109 -20.391 -19.328 1 97.06 279 GLU B C 1
ATOM 5459 O O . GLU B 1 279 ? 30.719 -21.453 -19.453 1 97.06 279 GLU B O 1
ATOM 5464 N N . PHE B 1 280 ? 28.875 -20.234 -19.672 1 96.81 280 PHE B N 1
ATOM 5465 C CA . PHE B 1 280 ? 28.078 -21.328 -20.219 1 96.81 280 PHE B CA 1
ATOM 5466 C C . PHE B 1 280 ? 28.609 -21.766 -21.578 1 96.81 280 PHE B C 1
ATOM 5468 O O . PHE B 1 280 ? 28.859 -22.953 -21.797 1 96.81 280 PHE B O 1
ATOM 5475 N N . MET B 1 281 ? 28.922 -20.812 -22.469 1 95.62 281 MET B N 1
ATOM 5476 C CA . MET B 1 281 ? 29.328 -21.109 -23.844 1 95.62 281 MET B CA 1
ATOM 5477 C C . MET B 1 281 ? 30.766 -21.641 -23.875 1 95.62 281 MET B C 1
ATOM 5479 O O . MET B 1 281 ? 31.094 -22.453 -24.75 1 95.62 281 MET B O 1
ATOM 5483 N N . ASN B 1 282 ? 31.516 -21.25 -22.875 1 95.44 282 ASN B N 1
ATOM 5484 C CA . ASN B 1 282 ? 32.906 -21.703 -22.797 1 95.44 282 ASN B CA 1
ATOM 5485 C C . ASN B 1 282 ? 33.031 -23.062 -22.109 1 95.44 282 ASN B C 1
ATOM 5487 O O . ASN B 1 282 ? 34.125 -23.578 -21.938 1 95.44 282 ASN B O 1
ATOM 5491 N N . GLY B 1 283 ? 31.922 -23.547 -21.609 1 93.12 283 GLY B N 1
ATOM 5492 C CA . GLY B 1 283 ? 31.938 -24.859 -20.969 1 93.12 283 GLY B CA 1
ATOM 5493 C C . GLY B 1 283 ? 32.375 -24.812 -19.516 1 93.12 283 GLY B C 1
ATOM 5494 O O . GLY B 1 283 ? 32.781 -25.828 -18.953 1 93.12 283 GLY B O 1
ATOM 5495 N N . GLU B 1 284 ? 32.312 -23.688 -19.016 1 95.5 284 GLU B N 1
ATOM 5496 C CA . GLU B 1 284 ? 32.75 -23.5 -17.625 1 95.5 284 GLU B CA 1
ATOM 5497 C C . GLU B 1 284 ? 31.688 -23.922 -16.641 1 95.5 284 GLU B C 1
ATOM 5499 O O . GLU B 1 284 ? 31.938 -24.016 -15.438 1 95.5 284 GLU B O 1
ATOM 5504 N N . ILE B 1 285 ? 30.578 -24.234 -17.094 1 97.19 285 ILE B N 1
ATOM 5505 C CA . ILE B 1 285 ? 29.484 -24.766 -16.297 1 97.19 285 ILE B CA 1
ATOM 5506 C C . ILE B 1 285 ? 28.938 -26.031 -16.969 1 97.19 285 ILE B C 1
ATOM 5508 O O . ILE B 1 285 ? 27.797 -26.062 -17.438 1 97.19 285 ILE B O 1
ATOM 5512 N N . PRO B 1 286 ? 29.656 -27.047 -16.984 1 97.31 286 PRO B N 1
ATOM 5513 C CA . PRO B 1 286 ? 29.297 -28.25 -17.75 1 97.31 286 PRO B CA 1
ATOM 5514 C C . PRO B 1 286 ? 27.969 -28.859 -17.297 1 97.31 286 PRO B C 1
ATOM 5516 O O . PRO B 1 286 ? 27.266 -29.453 -18.109 1 97.31 286 PRO B O 1
ATOM 5519 N N . GLU B 1 287 ? 27.578 -28.734 -15.992 1 96.88 287 GLU B N 1
ATOM 5520 C CA . GLU B 1 287 ? 26.344 -29.281 -15.461 1 96.88 287 GLU B CA 1
ATOM 5521 C C . GLU B 1 287 ? 25.141 -28.766 -16.234 1 96.88 287 GLU B C 1
ATOM 5523 O O . GLU B 1 287 ? 24.25 -29.531 -16.625 1 96.88 287 GLU B O 1
ATOM 5528 N N . LEU B 1 288 ? 25.203 -27.453 -16.5 1 96.38 288 LEU B N 1
ATOM 5529 C CA . LEU B 1 288 ? 24.078 -26.844 -17.188 1 96.38 288 LEU B CA 1
ATOM 5530 C C . LEU B 1 288 ? 24.172 -27.078 -18.703 1 96.38 288 LEU B C 1
ATOM 5532 O O . LEU B 1 288 ? 23.156 -27.281 -19.359 1 96.38 288 LEU B O 1
ATOM 5536 N N . TYR B 1 289 ? 25.344 -27.016 -19.219 1 95.62 289 TYR B N 1
ATOM 5537 C CA . TYR B 1 289 ? 25.547 -27.25 -20.641 1 95.62 289 TYR B CA 1
ATOM 5538 C C . TYR B 1 289 ? 25.062 -28.641 -21.047 1 95.62 289 TYR B C 1
ATOM 5540 O O . TYR B 1 289 ? 24.359 -28.781 -22.047 1 95.62 289 TYR B O 1
ATOM 5548 N N . GLU B 1 290 ? 25.469 -29.641 -20.266 1 95.81 290 GLU B N 1
ATOM 5549 C CA . GLU B 1 290 ? 25.062 -31.016 -20.531 1 95.81 290 GLU B CA 1
ATOM 5550 C C . GLU B 1 290 ? 23.562 -31.219 -20.328 1 95.81 290 GLU B C 1
ATOM 5552 O O . GLU B 1 290 ? 22.906 -31.859 -21.141 1 95.81 290 GLU B O 1
ATOM 5557 N N . LYS B 1 291 ? 23.062 -30.594 -19.281 1 93.44 291 LYS B N 1
ATOM 5558 C CA . LYS B 1 291 ? 21.656 -30.75 -18.938 1 93.44 291 LYS B CA 1
ATOM 5559 C C . LYS B 1 291 ? 20.75 -30.25 -20.062 1 93.44 291 LYS B C 1
ATOM 5561 O O . LYS B 1 291 ? 19.719 -30.844 -20.359 1 93.44 291 LYS B O 1
ATOM 5566 N N . TYR B 1 292 ? 21.188 -29.172 -20.656 1 91.31 292 TYR B N 1
ATOM 5567 C CA . TYR B 1 292 ? 20.312 -28.531 -21.641 1 91.31 292 TYR B CA 1
ATOM 5568 C C . TYR B 1 292 ? 20.922 -28.609 -23.031 1 91.31 292 TYR B C 1
ATOM 5570 O O . TYR B 1 292 ? 20.5 -27.859 -23.938 1 91.31 292 TYR B O 1
ATOM 5578 N N . GLU B 1 293 ? 21.844 -29.438 -23.234 1 92 293 GLU B N 1
ATOM 5579 C CA . GLU B 1 293 ? 22.453 -29.719 -24.531 1 92 293 GLU B CA 1
ATOM 5580 C C . GLU B 1 293 ? 22.859 -28.438 -25.25 1 92 293 GLU B C 1
ATOM 5582 O O . GLU B 1 293 ? 22.547 -28.266 -26.422 1 92 293 GLU B O 1
ATOM 5587 N N . GLY B 1 294 ? 23.422 -27.531 -24.438 1 92.38 294 GLY B N 1
ATOM 5588 C CA . GLY B 1 294 ? 23.984 -26.328 -25 1 92.38 294 GLY B CA 1
ATOM 5589 C C . GLY B 1 294 ? 22.938 -25.234 -25.234 1 92.38 294 GLY B C 1
ATOM 5590 O O . GLY B 1 294 ? 23.234 -24.219 -25.859 1 92.38 294 GLY B O 1
ATOM 5591 N N . ARG B 1 295 ? 21.781 -25.422 -24.781 1 91.25 295 ARG B N 1
ATOM 5592 C CA . ARG B 1 295 ? 20.719 -24.438 -24.969 1 91.25 295 ARG B CA 1
ATOM 5593 C C . ARG B 1 295 ? 20.562 -23.547 -23.75 1 91.25 295 ARG B C 1
ATOM 5595 O O . ARG B 1 295 ? 19.812 -23.859 -22.828 1 91.25 295 ARG B O 1
ATOM 5602 N N . LEU B 1 296 ? 21.172 -22.391 -23.844 1 92.19 296 LEU B N 1
ATOM 5603 C CA . LEU B 1 296 ? 21.219 -21.453 -22.719 1 92.19 296 LEU B CA 1
ATOM 5604 C C . LEU B 1 296 ? 19.828 -20.953 -22.375 1 92.19 296 LEU B C 1
ATOM 5606 O O . LEU B 1 296 ? 19.531 -20.719 -21.188 1 92.19 296 LEU B O 1
ATOM 5610 N N . LYS B 1 297 ? 18.922 -20.891 -23.328 1 86.31 297 LYS B N 1
ATOM 5611 C CA . LYS B 1 297 ? 17.594 -20.297 -23.156 1 86.31 297 LYS B CA 1
ATOM 5612 C C . LYS B 1 297 ? 16.703 -21.188 -22.297 1 86.31 297 LYS B C 1
ATOM 5614 O O . LYS B 1 297 ? 15.664 -20.766 -21.812 1 86.31 297 LYS B O 1
ATOM 5619 N N . LYS B 1 298 ? 17.109 -22.391 -22.016 1 86.94 298 LYS B N 1
ATOM 5620 C CA . LYS B 1 298 ? 16.344 -23.344 -21.203 1 86.94 298 LYS B CA 1
ATOM 5621 C C . LYS B 1 298 ? 16.75 -23.266 -19.734 1 86.94 298 LYS B C 1
ATOM 5623 O O . LYS B 1 298 ? 16.062 -23.797 -18.875 1 86.94 298 LYS B O 1
ATOM 5628 N N . VAL B 1 299 ? 17.906 -22.625 -19.469 1 92.44 299 VAL B N 1
ATOM 5629 C CA . VAL B 1 299 ? 18.422 -22.531 -18.109 1 92.44 299 VAL B CA 1
ATOM 5630 C C . VAL B 1 299 ? 17.5 -21.656 -17.266 1 92.44 299 VAL B C 1
ATOM 5632 O O . VAL B 1 299 ? 17.109 -20.562 -17.703 1 92.44 299 VAL B O 1
ATOM 5635 N N . THR B 1 300 ? 17.094 -22.109 -16.109 1 91.06 300 THR B N 1
ATOM 5636 C CA . THR B 1 300 ? 16.188 -21.391 -15.227 1 91.06 300 THR B CA 1
ATOM 5637 C C . THR B 1 300 ? 16.953 -20.719 -14.094 1 91.06 300 THR B C 1
ATOM 5639 O O . THR B 1 300 ? 18.125 -21.031 -13.859 1 91.06 300 THR B O 1
ATOM 5642 N N . ILE B 1 301 ? 16.266 -19.828 -13.367 1 93.81 301 ILE B N 1
ATOM 5643 C CA . ILE B 1 301 ? 16.797 -19.156 -12.188 1 93.81 301 ILE B CA 1
ATOM 5644 C C . ILE B 1 301 ? 17.266 -20.203 -11.18 1 93.81 301 ILE B C 1
ATOM 5646 O O . ILE B 1 301 ? 18.391 -20.109 -10.672 1 93.81 301 ILE B O 1
ATOM 5650 N N . TYR B 1 302 ? 16.438 -21.188 -10.93 1 94.19 302 TYR B N 1
ATOM 5651 C CA . TYR B 1 302 ? 16.797 -22.219 -9.961 1 94.19 302 TYR B CA 1
ATOM 5652 C C . TYR B 1 302 ? 18.031 -22.984 -10.406 1 94.19 302 TYR B C 1
ATOM 5654 O O . TYR B 1 302 ? 18.891 -23.312 -9.594 1 94.19 302 TYR B O 1
ATOM 5662 N N . ASP B 1 303 ? 18.109 -23.328 -11.695 1 95.31 303 ASP B N 1
ATOM 5663 C CA . ASP B 1 303 ? 19.281 -24.031 -12.211 1 95.31 303 ASP B CA 1
ATOM 5664 C C . ASP B 1 303 ? 20.562 -23.281 -11.859 1 95.31 303 ASP B C 1
ATOM 5666 O O . ASP B 1 303 ? 21.547 -23.906 -11.445 1 95.31 303 ASP B O 1
ATOM 5670 N N . VAL B 1 304 ? 20.516 -22.016 -12.016 1 97.5 304 VAL B N 1
ATOM 5671 C CA . VAL B 1 304 ? 21.688 -21.188 -11.766 1 97.5 304 VAL B CA 1
ATOM 5672 C C . VAL B 1 304 ? 22.031 -21.219 -10.273 1 97.5 304 VAL B C 1
ATOM 5674 O O . VAL B 1 304 ? 23.125 -21.609 -9.891 1 97.5 304 VAL B O 1
ATOM 5677 N N . PHE B 1 305 ? 21.078 -21 -9.461 1 97.69 305 PHE B N 1
ATOM 5678 C CA . PHE B 1 305 ? 21.359 -20.797 -8.039 1 97.69 305 PHE B CA 1
ATOM 5679 C C . PHE B 1 305 ? 21.609 -22.125 -7.348 1 97.69 305 PHE B C 1
ATOM 5681 O O . PHE B 1 305 ? 22.188 -22.172 -6.262 1 97.69 305 PHE B O 1
ATOM 5688 N N . SER B 1 306 ? 21.156 -23.203 -7.938 1 97.12 306 SER B N 1
ATOM 5689 C CA . SER B 1 306 ? 21.438 -24.516 -7.371 1 97.12 306 SER B CA 1
ATOM 5690 C C . SER B 1 306 ? 22.938 -24.812 -7.387 1 97.12 306 SER B C 1
ATOM 5692 O O . SER B 1 306 ? 23.391 -25.719 -6.695 1 97.12 306 SER B O 1
ATOM 5694 N N . LEU B 1 307 ? 23.734 -24.047 -8.109 1 98 307 LEU B N 1
ATOM 5695 C CA . LEU B 1 307 ? 25.156 -24.266 -8.266 1 98 307 LEU B CA 1
ATOM 5696 C C . LEU B 1 307 ? 25.969 -23.25 -7.473 1 98 307 LEU B C 1
ATOM 5698 O O . LEU B 1 307 ? 27.172 -23.109 -7.668 1 98 307 LEU B O 1
ATOM 5702 N N . TYR B 1 308 ? 25.312 -22.531 -6.555 1 97.38 308 TYR B N 1
ATOM 5703 C CA . TYR B 1 308 ? 25.953 -21.406 -5.879 1 97.38 308 TYR B CA 1
ATOM 5704 C C . TYR B 1 308 ? 27.156 -21.875 -5.062 1 97.38 308 TYR B C 1
ATOM 5706 O O . TYR B 1 308 ? 28.109 -21.125 -4.879 1 97.38 308 TYR B O 1
ATOM 5714 N N . GLU B 1 309 ? 27.156 -23.094 -4.562 1 97.38 309 GLU B N 1
ATOM 5715 C CA . GLU B 1 309 ? 28.266 -23.609 -3.758 1 97.38 309 GLU B CA 1
ATOM 5716 C C . GLU B 1 309 ? 29.453 -24 -4.633 1 97.38 309 GLU B C 1
ATOM 5718 O O . GLU B 1 309 ? 30.594 -23.953 -4.188 1 97.38 309 GLU B O 1
ATOM 5723 N N . LYS B 1 310 ? 29.156 -24.391 -5.812 1 97.31 310 LYS B N 1
ATOM 5724 C CA . LYS B 1 310 ? 30.172 -24.938 -6.699 1 97.31 310 LYS B CA 1
ATOM 5725 C C . LYS B 1 310 ? 30.938 -23.828 -7.402 1 97.31 310 LYS B C 1
ATOM 5727 O O . LYS B 1 310 ? 32.156 -23.953 -7.66 1 97.31 310 LYS B O 1
ATOM 5732 N N . TYR B 1 311 ? 30.281 -22.703 -7.66 1 97.75 311 TYR B N 1
ATOM 5733 C CA . TYR B 1 311 ? 30.906 -21.625 -8.438 1 97.75 311 TYR B CA 1
ATOM 5734 C C . TYR B 1 311 ? 30.812 -20.297 -7.695 1 97.75 311 TYR B C 1
ATOM 5736 O O . TYR B 1 311 ? 29.719 -19.797 -7.449 1 97.75 311 TYR B O 1
ATOM 5744 N N . ASP B 1 312 ? 31.891 -19.656 -7.59 1 97.19 312 ASP B N 1
ATOM 5745 C CA . ASP B 1 312 ? 31.969 -18.406 -6.855 1 97.19 312 ASP B CA 1
ATOM 5746 C C . ASP B 1 312 ? 31.219 -17.297 -7.582 1 97.19 312 ASP B C 1
ATOM 5748 O O . ASP B 1 312 ? 30.547 -16.469 -6.949 1 97.19 312 ASP B O 1
ATOM 5752 N N . PHE B 1 313 ? 31.359 -17.297 -8.82 1 97.06 313 PHE B N 1
ATOM 5753 C CA . PHE B 1 313 ? 30.703 -16.234 -9.57 1 97.06 313 PHE B CA 1
ATOM 5754 C C . PHE B 1 313 ? 29.188 -16.375 -9.516 1 97.06 313 PHE B C 1
ATOM 5756 O O . PHE B 1 313 ? 28.469 -15.383 -9.562 1 97.06 313 PHE B O 1
ATOM 5763 N N . ILE B 1 314 ? 28.672 -17.594 -9.43 1 98 314 ILE B N 1
ATOM 5764 C CA . ILE B 1 314 ? 27.234 -17.812 -9.266 1 98 314 ILE B CA 1
ATOM 5765 C C . ILE B 1 314 ? 26.797 -17.344 -7.883 1 98 314 ILE B C 1
ATOM 5767 O O . ILE B 1 314 ? 25.703 -16.766 -7.734 1 98 314 ILE B O 1
ATOM 5771 N N . ASN B 1 315 ? 27.641 -17.609 -6.895 1 97.94 315 ASN B N 1
ATOM 5772 C CA . ASN B 1 315 ? 27.359 -17.125 -5.555 1 97.94 315 ASN B CA 1
ATOM 5773 C C . ASN B 1 315 ? 27.219 -15.594 -5.531 1 97.94 315 ASN B C 1
ATOM 5775 O O . ASN B 1 315 ? 26.328 -15.055 -4.887 1 97.94 315 ASN B O 1
ATOM 5779 N N . LYS B 1 316 ? 28.078 -14.938 -6.242 1 98 316 LYS B N 1
ATOM 5780 C CA . LYS B 1 316 ? 28.031 -13.484 -6.34 1 98 316 LYS B CA 1
ATOM 5781 C C . LYS B 1 316 ? 26.75 -13.023 -7.035 1 98 316 LYS B C 1
ATOM 5783 O O . LYS B 1 316 ? 26.094 -12.086 -6.582 1 98 316 LYS B O 1
ATOM 5788 N N . ILE B 1 317 ? 26.391 -13.727 -8.078 1 97.94 317 ILE B N 1
ATOM 5789 C CA . ILE B 1 317 ? 25.156 -13.422 -8.805 1 97.94 317 ILE B CA 1
ATOM 5790 C C . ILE B 1 317 ? 23.969 -13.602 -7.879 1 97.94 317 ILE B C 1
ATOM 5792 O O . ILE B 1 317 ? 23.031 -12.781 -7.883 1 97.94 317 ILE B O 1
ATOM 5796 N N . MET B 1 318 ? 23.984 -14.648 -7.082 1 98.25 318 MET B N 1
ATOM 5797 C CA . MET B 1 318 ? 22.906 -14.922 -6.141 1 98.25 318 MET B CA 1
ATOM 5798 C C . MET B 1 318 ? 22.797 -13.805 -5.102 1 98.25 318 MET B C 1
ATOM 5800 O O . MET B 1 318 ? 21.703 -13.336 -4.801 1 98.25 318 MET B O 1
ATOM 5804 N N . GLN B 1 319 ? 23.922 -13.344 -4.582 1 97.81 319 GLN B N 1
ATOM 5805 C CA . GLN B 1 319 ? 23.953 -12.266 -3.604 1 97.81 319 GLN B CA 1
ATOM 5806 C C . GLN B 1 319 ? 23.359 -10.984 -4.188 1 97.81 319 GLN B C 1
ATOM 5808 O O . GLN B 1 319 ? 22.531 -10.328 -3.555 1 97.81 319 GLN B O 1
ATOM 5813 N N . ASP B 1 320 ? 23.75 -10.703 -5.379 1 96.38 320 ASP B N 1
ATOM 5814 C CA . ASP B 1 320 ? 23.25 -9.508 -6.047 1 96.38 320 ASP B CA 1
ATOM 5815 C C . ASP B 1 320 ? 21.75 -9.617 -6.301 1 96.38 320 ASP B C 1
ATOM 5817 O O . ASP B 1 320 ? 21 -8.656 -6.074 1 96.38 320 ASP B O 1
ATOM 5821 N N . THR B 1 321 ? 21.359 -10.75 -6.781 1 97.5 321 THR B N 1
ATOM 5822 C CA . THR B 1 321 ? 19.953 -10.992 -7.078 1 97.5 321 THR B CA 1
ATOM 5823 C C . THR B 1 321 ? 19.109 -10.828 -5.824 1 97.5 321 THR B C 1
ATOM 5825 O O . THR B 1 321 ? 18.062 -10.18 -5.859 1 97.5 321 THR B O 1
ATOM 5828 N N . VAL B 1 322 ? 19.578 -11.383 -4.719 1 97.75 322 VAL B N 1
ATOM 5829 C CA . VAL B 1 322 ? 18.844 -11.328 -3.451 1 97.75 322 VAL B CA 1
ATOM 5830 C C . VAL B 1 322 ? 18.766 -9.875 -2.969 1 97.75 322 VAL B C 1
ATOM 5832 O O . VAL B 1 322 ? 17.734 -9.461 -2.416 1 97.75 322 VAL B O 1
ATOM 5835 N N . LYS B 1 323 ? 19.781 -9.148 -3.191 1 95.38 323 LYS B N 1
ATOM 5836 C CA . LYS B 1 323 ? 19.766 -7.727 -2.854 1 95.38 323 LYS B CA 1
ATOM 5837 C C . LYS B 1 323 ? 18.672 -6.988 -3.627 1 95.38 323 LYS B C 1
ATOM 5839 O O . LYS B 1 323 ? 17.906 -6.223 -3.043 1 95.38 323 LYS B O 1
ATOM 5844 N N . TYR B 1 324 ? 18.625 -7.273 -4.91 1 95.31 324 TYR B N 1
ATOM 5845 C CA . TYR B 1 324 ? 17.578 -6.668 -5.734 1 95.31 324 TYR B CA 1
ATOM 5846 C C . TYR B 1 324 ? 16.203 -7.098 -5.273 1 95.31 324 TYR B C 1
ATOM 5848 O O . TYR B 1 324 ? 15.289 -6.27 -5.156 1 95.31 324 TYR B O 1
ATOM 5856 N N . LEU B 1 325 ? 16.078 -8.32 -5 1 97.31 325 LEU B N 1
ATOM 5857 C CA . LEU B 1 325 ? 14.797 -8.852 -4.539 1 97.31 325 LEU B CA 1
ATOM 5858 C C . LEU B 1 325 ? 14.352 -8.164 -3.25 1 97.31 325 LEU B C 1
ATOM 5860 O O . LEU B 1 325 ? 13.18 -7.809 -3.1 1 97.31 325 LEU B O 1
ATOM 5864 N N . ALA B 1 326 ? 15.273 -8.023 -2.336 1 96.25 326 ALA B N 1
ATOM 5865 C CA . ALA B 1 326 ? 14.977 -7.363 -1.066 1 96.25 326 ALA B CA 1
ATOM 5866 C C . ALA B 1 326 ? 14.477 -5.941 -1.291 1 96.25 326 ALA B C 1
ATOM 5868 O O . ALA B 1 326 ? 13.484 -5.523 -0.694 1 96.25 326 ALA B O 1
ATOM 5869 N N . ILE B 1 327 ? 15.141 -5.199 -2.152 1 95.06 327 ILE B N 1
ATOM 5870 C CA . ILE B 1 327 ? 14.773 -3.824 -2.465 1 95.06 327 ILE B CA 1
ATOM 5871 C C . ILE B 1 327 ? 13.367 -3.791 -3.057 1 95.06 327 ILE B C 1
ATOM 5873 O O . ILE B 1 327 ? 12.539 -2.955 -2.674 1 95.06 327 ILE B O 1
ATOM 5877 N N . ILE B 1 328 ? 13.086 -4.73 -3.979 1 96.44 328 ILE B N 1
ATOM 5878 C CA . ILE B 1 328 ? 11.789 -4.836 -4.633 1 96.44 328 ILE B CA 1
ATOM 5879 C C . ILE B 1 328 ? 10.703 -5.086 -3.588 1 96.44 328 ILE B C 1
ATOM 5881 O O . ILE B 1 328 ? 9.688 -4.387 -3.562 1 96.44 328 ILE B O 1
ATOM 5885 N N . ILE B 1 329 ? 10.953 -5.988 -2.717 1 96.94 329 ILE B N 1
ATOM 5886 C CA . ILE B 1 329 ? 9.977 -6.383 -1.703 1 96.94 329 ILE B CA 1
ATOM 5887 C C . ILE B 1 329 ? 9.75 -5.227 -0.731 1 96.94 329 ILE B C 1
ATOM 5889 O O . ILE B 1 329 ? 8.609 -4.938 -0.353 1 96.94 329 ILE B O 1
ATOM 5893 N N . ILE B 1 330 ? 10.781 -4.523 -0.35 1 95.12 330 ILE B N 1
ATOM 5894 C CA . ILE B 1 330 ? 10.68 -3.391 0.562 1 95.12 330 ILE B CA 1
ATOM 5895 C C . ILE B 1 330 ? 9.875 -2.27 -0.095 1 95.12 330 ILE B C 1
ATOM 5897 O O . ILE B 1 330 ? 9.023 -1.652 0.545 1 95.12 330 ILE B O 1
ATOM 5901 N N . ASN B 1 331 ? 10.172 -2.02 -1.368 1 95.38 331 ASN B N 1
ATOM 5902 C CA . ASN B 1 331 ? 9.43 -0.991 -2.09 1 95.38 331 ASN B CA 1
ATOM 5903 C C . ASN B 1 331 ? 7.945 -1.319 -2.158 1 95.38 331 ASN B C 1
ATOM 5905 O O . ASN B 1 331 ? 7.102 -0.439 -1.979 1 95.38 331 ASN B O 1
ATOM 5909 N N . ILE B 1 332 ? 7.625 -2.572 -2.408 1 96.94 332 ILE B N 1
ATOM 5910 C CA . ILE B 1 332 ? 6.234 -3.01 -2.451 1 96.94 332 ILE B CA 1
ATOM 5911 C C . ILE B 1 332 ? 5.594 -2.836 -1.075 1 96.94 332 ILE B C 1
ATOM 5913 O O . ILE B 1 332 ? 4.465 -2.357 -0.966 1 96.94 332 ILE B O 1
ATOM 5917 N N . GLN B 1 333 ? 6.344 -3.193 -0.067 1 95.69 333 GLN B N 1
ATOM 5918 C CA . GLN B 1 333 ? 5.848 -3.08 1.3 1 95.69 333 GLN B CA 1
ATOM 5919 C C . GLN B 1 333 ? 5.586 -1.623 1.672 1 95.69 333 GLN B C 1
ATOM 5921 O O . GLN B 1 333 ? 4.594 -1.314 2.336 1 95.69 333 GLN B O 1
ATOM 5926 N N . ARG B 1 334 ? 6.414 -0.715 1.275 1 93.75 334 ARG B N 1
ATOM 5927 C CA . ARG B 1 334 ? 6.238 0.711 1.53 1 93.75 334 ARG B CA 1
ATOM 5928 C C . ARG B 1 334 ? 4.992 1.244 0.83 1 93.75 334 ARG B C 1
ATOM 5930 O O . ARG B 1 334 ? 4.309 2.125 1.354 1 93.75 334 ARG B O 1
ATOM 5937 N N . MET B 1 335 ? 4.793 0.708 -0.274 1 94.81 335 MET B N 1
ATOM 5938 C CA . MET B 1 335 ? 3.645 1.141 -1.065 1 94.81 335 MET B CA 1
ATOM 5939 C C . MET B 1 335 ? 2.348 0.563 -0.508 1 94.81 335 MET B C 1
ATOM 5941 O O . MET B 1 335 ? 1.379 1.293 -0.294 1 94.81 335 MET B O 1
ATOM 5945 N N . LEU B 1 336 ? 2.318 -0.681 -0.17 1 95.88 336 LEU B N 1
ATOM 5946 C CA . LEU B 1 336 ? 1.057 -1.366 0.09 1 95.88 336 LEU B CA 1
ATOM 5947 C C . LEU B 1 336 ? 0.873 -1.621 1.582 1 95.88 336 LEU B C 1
ATOM 5949 O O . LEU B 1 336 ? -0.231 -1.935 2.031 1 95.88 336 LEU B O 1
ATOM 5953 N N . ASP B 1 337 ? 1.925 -1.577 2.367 1 92.56 337 ASP B N 1
ATOM 5954 C CA . ASP B 1 337 ? 1.884 -1.747 3.816 1 92.56 337 ASP B CA 1
ATOM 5955 C C . ASP B 1 337 ? 1.221 -3.068 4.195 1 92.56 337 ASP B C 1
ATOM 5957 O O . ASP B 1 337 ? 0.285 -3.092 4.996 1 92.56 337 ASP B O 1
ATOM 5961 N N . PHE B 1 338 ? 1.746 -4.184 3.686 1 94.5 338 PHE B N 1
ATOM 5962 C CA . PHE B 1 338 ? 1.311 -5.52 4.07 1 94.5 338 PHE B CA 1
ATOM 5963 C C . PHE B 1 338 ? 2.223 -6.098 5.145 1 94.5 338 PHE B C 1
ATOM 5965 O O . PHE B 1 338 ? 3.324 -5.59 5.371 1 94.5 338 PHE B O 1
ATOM 5972 N N . ASN B 1 339 ? 1.758 -7.156 5.836 1 92.94 339 ASN B N 1
ATOM 5973 C CA . ASN B 1 339 ? 2.613 -7.789 6.832 1 92.94 339 ASN B CA 1
ATOM 5974 C C . ASN B 1 339 ? 2.865 -9.258 6.508 1 92.94 339 ASN B C 1
ATOM 5976 O O . ASN B 1 339 ? 3.691 -9.906 7.152 1 92.94 339 ASN B O 1
ATOM 5980 N N . TYR B 1 340 ? 2.145 -9.836 5.523 1 94.38 340 TYR B N 1
ATOM 5981 C CA . TYR B 1 340 ? 2.303 -11.234 5.129 1 94.38 340 TYR B CA 1
ATOM 5982 C C . TYR B 1 340 ? 2.592 -11.344 3.635 1 94.38 340 TYR B C 1
ATOM 5984 O O . TYR B 1 340 ? 1.823 -10.844 2.809 1 94.38 340 TYR B O 1
ATOM 5992 N N . LEU B 1 341 ? 3.75 -11.914 3.336 1 97 341 LEU B N 1
ATOM 5993 C CA . LEU B 1 341 ? 4.141 -12.125 1.946 1 97 341 LEU B CA 1
ATOM 5994 C C . LEU B 1 341 ? 4.402 -13.602 1.674 1 97 341 LEU B C 1
ATOM 5996 O O . LEU B 1 341 ? 5.285 -14.203 2.291 1 97 341 LEU B O 1
ATOM 6000 N N . VAL B 1 342 ? 3.549 -14.234 0.807 1 97.5 342 VAL B N 1
ATOM 6001 C CA . VAL B 1 342 ? 3.758 -15.625 0.399 1 97.5 342 VAL B CA 1
ATOM 6002 C C . VAL B 1 342 ? 4.656 -15.664 -0.834 1 97.5 342 VAL B C 1
ATOM 6004 O O . VAL B 1 342 ? 4.367 -15.031 -1.847 1 97.5 342 VAL B O 1
ATOM 6007 N N . LEU B 1 343 ? 5.773 -16.375 -0.689 1 97.88 343 LEU B N 1
ATOM 6008 C CA . LEU B 1 343 ? 6.793 -16.453 -1.731 1 97.88 343 LEU B CA 1
ATOM 6009 C C . LEU B 1 343 ? 6.668 -17.75 -2.516 1 97.88 343 LEU B C 1
ATOM 6011 O O . LEU B 1 343 ? 6.688 -18.844 -1.933 1 97.88 343 LEU B O 1
ATOM 6015 N N . TYR B 1 344 ? 6.52 -17.609 -3.85 1 96.75 344 TYR B N 1
ATOM 6016 C CA . TYR B 1 344 ? 6.434 -18.75 -4.766 1 96.75 344 TYR B CA 1
ATOM 6017 C C . TYR B 1 344 ? 7.633 -18.781 -5.707 1 96.75 344 TYR B C 1
ATOM 6019 O O . TYR B 1 344 ? 7.93 -17.781 -6.383 1 96.75 344 TYR B O 1
ATOM 6027 N N . GLY B 1 345 ? 8.344 -19.828 -5.742 1 94.62 345 GLY B N 1
ATOM 6028 C CA . GLY B 1 345 ? 9.523 -20.031 -6.566 1 94.62 345 GLY B CA 1
ATOM 6029 C C . GLY B 1 345 ? 10.469 -21.062 -6.004 1 94.62 345 GLY B C 1
ATOM 6030 O O . GLY B 1 345 ? 10.641 -21.172 -4.789 1 94.62 345 GLY B O 1
ATOM 6031 N N . GLN B 1 346 ? 11.133 -21.828 -6.852 1 93.75 346 GLN B N 1
ATOM 6032 C CA . GLN B 1 346 ? 12.023 -22.906 -6.438 1 93.75 346 GLN B CA 1
ATOM 6033 C C . GLN B 1 346 ? 13.25 -22.375 -5.719 1 93.75 346 GLN B C 1
ATOM 6035 O O . GLN B 1 346 ? 13.766 -23 -4.793 1 93.75 346 GLN B O 1
ATOM 6040 N N . SER B 1 347 ? 13.68 -21.25 -6.094 1 95.5 347 SER B N 1
ATOM 6041 C CA . SER B 1 347 ? 14.883 -20.672 -5.508 1 95.5 347 SER B CA 1
ATOM 6042 C C . SER B 1 347 ? 14.68 -20.375 -4.023 1 95.5 347 SER B C 1
ATOM 6044 O O . SER B 1 347 ? 15.633 -20.422 -3.24 1 95.5 347 SER B O 1
ATOM 6046 N N . PHE B 1 348 ? 13.469 -20.062 -3.648 1 96.81 348 PHE B N 1
ATOM 6047 C CA . PHE B 1 348 ? 13.18 -19.75 -2.254 1 96.81 348 PHE B CA 1
ATOM 6048 C C . PHE B 1 348 ? 13.328 -20.984 -1.38 1 96.81 348 PHE B C 1
ATOM 6050 O O . PHE B 1 348 ? 13.43 -20.875 -0.156 1 96.81 348 PHE B O 1
ATOM 6057 N N . LYS B 1 349 ? 13.281 -22.172 -1.993 1 94.62 349 LYS B N 1
ATOM 6058 C CA . LYS B 1 349 ? 13.414 -23.422 -1.248 1 94.62 349 LYS B CA 1
ATOM 6059 C C . LYS B 1 349 ? 14.875 -23.703 -0.913 1 94.62 349 LYS B C 1
ATOM 6061 O O . LYS B 1 349 ? 15.172 -24.578 -0.089 1 94.62 349 LYS B O 1
ATOM 6066 N N . LEU B 1 350 ? 15.836 -23.031 -1.593 1 96 350 LEU B N 1
ATOM 6067 C CA . LEU B 1 350 ? 17.234 -23.078 -1.187 1 96 350 LEU B CA 1
ATOM 6068 C C . LEU B 1 350 ? 17.453 -22.297 0.109 1 96 350 LEU B C 1
ATOM 6070 O O . LEU B 1 350 ? 17.281 -21.078 0.145 1 96 350 LEU B O 1
ATOM 6074 N N . LYS B 1 351 ? 17.844 -22.984 1.1 1 96.62 351 LYS B N 1
ATOM 6075 C CA . LYS B 1 351 ? 18 -22.375 2.422 1 96.62 351 LYS B CA 1
ATOM 6076 C C . LYS B 1 351 ? 18.922 -21.172 2.367 1 96.62 351 LYS B C 1
ATOM 6078 O O . LYS B 1 351 ? 18.625 -20.125 2.947 1 96.62 351 LYS B O 1
ATOM 6083 N N . ALA B 1 352 ? 20 -21.297 1.719 1 97.5 352 ALA B N 1
ATOM 6084 C CA . ALA B 1 352 ? 20.969 -20.203 1.624 1 97.5 352 ALA B CA 1
ATOM 6085 C C . ALA B 1 352 ? 20.344 -18.969 0.982 1 97.5 352 ALA B C 1
ATOM 6087 O O . ALA B 1 352 ? 20.562 -17.844 1.447 1 97.5 352 ALA B O 1
ATOM 6088 N N . PHE B 1 353 ? 19.609 -19.188 -0.081 1 98.06 353 PHE B N 1
ATOM 6089 C CA . PHE B 1 353 ? 18.938 -18.109 -0.792 1 98.06 353 PHE B CA 1
ATOM 6090 C C . PHE B 1 353 ? 17.906 -17.438 0.105 1 98.06 353 PHE B C 1
ATOM 6092 O O . PHE B 1 353 ? 17.906 -16.203 0.23 1 98.06 353 PHE B O 1
ATOM 6099 N N . PHE B 1 354 ? 17.141 -18.234 0.775 1 97.75 354 PHE B N 1
ATOM 6100 C CA . PHE B 1 354 ? 16.062 -17.734 1.613 1 97.75 354 PHE B CA 1
ATOM 6101 C C . PHE B 1 354 ? 16.609 -17 2.83 1 97.75 354 PHE B C 1
ATOM 6103 O O . PHE B 1 354 ? 16.109 -15.922 3.184 1 97.75 354 PHE B O 1
ATOM 6110 N N . ASP B 1 355 ? 17.562 -17.547 3.453 1 97.62 355 ASP B N 1
ATOM 6111 C CA . ASP B 1 355 ? 18.172 -16.906 4.617 1 97.62 355 ASP B CA 1
ATOM 6112 C C . ASP B 1 355 ? 18.812 -15.57 4.238 1 97.62 355 ASP B C 1
ATOM 6114 O O . ASP B 1 355 ? 18.688 -14.586 4.969 1 97.62 355 ASP B O 1
ATOM 6118 N N . LEU B 1 356 ? 19.484 -15.562 3.115 1 97.88 356 LEU B N 1
ATOM 6119 C CA . LEU B 1 356 ? 20.094 -14.328 2.625 1 97.88 356 LEU B CA 1
ATOM 6120 C C . LEU B 1 356 ? 19.031 -13.273 2.369 1 97.88 356 LEU B C 1
ATOM 6122 O O . LEU B 1 356 ? 19.234 -12.094 2.676 1 97.88 356 LEU B O 1
ATOM 6126 N N . LEU B 1 357 ? 17.953 -13.688 1.795 1 97.88 357 LEU B N 1
ATOM 6127 C CA . LEU B 1 357 ? 16.844 -12.766 1.52 1 97.88 357 LEU B CA 1
ATOM 6128 C C . LEU B 1 357 ? 16.297 -12.172 2.812 1 97.88 357 LEU B C 1
ATOM 6130 O O . LEU B 1 357 ? 16.125 -10.953 2.912 1 97.88 357 LEU B O 1
ATOM 6134 N N . LYS B 1 358 ? 16.047 -12.969 3.82 1 96.56 358 LYS B N 1
ATOM 6135 C CA . LYS B 1 358 ? 15.562 -12.508 5.117 1 96.56 358 LYS B CA 1
ATOM 6136 C C . LYS B 1 358 ? 16.531 -11.5 5.734 1 96.56 358 LYS B C 1
ATOM 6138 O O . LYS B 1 358 ? 16.094 -10.469 6.258 1 96.56 358 LYS B O 1
ATOM 6143 N N . GLU B 1 359 ? 17.75 -11.812 5.633 1 96.5 359 GLU B N 1
ATOM 6144 C CA . GLU B 1 359 ? 18.781 -10.938 6.184 1 96.5 359 GLU B CA 1
ATOM 6145 C C . GLU B 1 359 ? 18.781 -9.586 5.473 1 96.5 359 GLU B C 1
ATOM 6147 O O . GLU B 1 359 ? 18.844 -8.539 6.121 1 96.5 359 GLU B O 1
ATOM 6152 N N . GLU B 1 360 ? 18.75 -9.602 4.148 1 95.56 360 GLU B N 1
ATOM 6153 C CA . GLU B 1 360 ? 18.766 -8.367 3.369 1 95.56 360 GLU B CA 1
ATOM 6154 C C . GLU B 1 360 ? 17.531 -7.512 3.646 1 95.56 360 GLU B C 1
ATOM 6156 O O . GLU B 1 360 ? 17.625 -6.285 3.709 1 95.56 360 GLU B O 1
ATOM 6161 N N . ILE B 1 361 ? 16.391 -8.148 3.818 1 95.12 361 ILE B N 1
ATOM 6162 C CA . ILE B 1 361 ? 15.164 -7.426 4.125 1 95.12 361 ILE B CA 1
ATOM 6163 C C . ILE B 1 361 ? 15.258 -6.816 5.523 1 95.12 361 ILE B C 1
ATOM 6165 O O . ILE B 1 361 ? 14.914 -5.648 5.723 1 95.12 361 ILE B O 1
ATOM 6169 N N . LYS B 1 362 ? 15.719 -7.531 6.441 1 93 362 LYS B N 1
ATOM 6170 C CA . LYS B 1 362 ? 15.852 -7.074 7.82 1 93 362 LYS B CA 1
ATOM 6171 C C . LYS B 1 362 ? 16.797 -5.887 7.918 1 93 362 LYS B C 1
ATOM 6173 O O . LYS B 1 362 ? 16.594 -4.977 8.719 1 93 362 LYS B O 1
ATOM 6178 N N . LYS B 1 363 ? 17.828 -5.855 7.148 1 90.75 363 LYS B N 1
ATOM 6179 C CA . LYS B 1 363 ? 18.812 -4.781 7.125 1 90.75 363 LYS B CA 1
ATOM 6180 C C . LYS B 1 363 ? 18.172 -3.465 6.676 1 90.75 363 LYS B C 1
ATOM 6182 O O . LYS B 1 363 ? 18.609 -2.389 7.094 1 90.75 363 LYS B O 1
ATOM 6187 N N . ARG B 1 364 ? 17.125 -3.574 5.883 1 88.69 364 ARG B N 1
ATOM 6188 C CA . ARG B 1 364 ? 16.625 -2.393 5.184 1 88.69 364 ARG B CA 1
ATOM 6189 C C . ARG B 1 364 ? 15.25 -1.994 5.688 1 88.69 364 ARG B C 1
ATOM 6191 O O . ARG B 1 364 ? 14.742 -0.922 5.348 1 88.69 364 ARG B O 1
ATOM 6198 N N . ASN B 1 365 ? 14.648 -2.824 6.426 1 84.5 365 ASN B N 1
ATOM 6199 C CA . ASN B 1 365 ? 13.273 -2.596 6.84 1 84.5 365 ASN B CA 1
ATOM 6200 C C . ASN B 1 365 ? 13.086 -2.83 8.336 1 84.5 365 ASN B C 1
ATOM 6202 O O . ASN B 1 365 ? 13.336 -3.93 8.828 1 84.5 365 ASN B O 1
ATOM 6206 N N . LYS B 1 366 ? 12.625 -1.727 8.977 1 77.12 366 LYS B N 1
ATOM 6207 C CA . LYS B 1 366 ? 12.391 -1.835 10.414 1 77.12 366 LYS B CA 1
ATOM 6208 C C . LYS B 1 366 ? 11.078 -2.557 10.703 1 77.12 366 LYS B C 1
ATOM 6210 O O . LYS B 1 366 ? 10.922 -3.156 11.766 1 77.12 366 LYS B O 1
ATOM 6215 N N . GLU B 1 367 ? 10.148 -2.535 9.812 1 78.88 367 GLU B N 1
ATOM 6216 C CA . GLU B 1 367 ? 8.867 -3.221 9.984 1 78.88 367 GLU B CA 1
ATOM 6217 C C . GLU B 1 367 ? 9.016 -4.727 9.773 1 78.88 367 GLU B C 1
ATOM 6219 O O . GLU B 1 367 ? 9.781 -5.168 8.922 1 78.88 367 GLU B O 1
ATOM 6224 N N . ASN B 1 368 ? 8.352 -5.426 10.562 1 84.75 368 ASN B N 1
ATOM 6225 C CA . ASN B 1 368 ? 8.391 -6.879 10.453 1 84.75 368 ASN B CA 1
ATOM 6226 C C . ASN B 1 368 ? 7.457 -7.387 9.352 1 84.75 368 ASN B C 1
ATOM 6228 O O . ASN B 1 368 ? 6.266 -7.066 9.352 1 84.75 368 ASN B O 1
ATOM 6232 N N . ILE B 1 369 ? 8.031 -8 8.375 1 91.56 369 ILE B N 1
ATOM 6233 C CA . ILE B 1 369 ? 7.289 -8.688 7.328 1 91.56 369 ILE B CA 1
ATOM 6234 C C . ILE B 1 369 ? 7.391 -10.203 7.535 1 91.56 369 ILE B C 1
ATOM 6236 O O . ILE B 1 369 ? 8.492 -10.734 7.711 1 91.56 369 ILE B O 1
ATOM 6240 N N . ILE B 1 370 ? 6.262 -10.898 7.641 1 94.44 370 ILE B N 1
ATOM 6241 C CA . ILE B 1 370 ? 6.242 -12.352 7.707 1 94.44 370 ILE B CA 1
ATOM 6242 C C . ILE B 1 370 ? 6.363 -12.938 6.301 1 94.44 370 ILE B C 1
ATOM 6244 O O . ILE B 1 370 ? 5.508 -12.688 5.445 1 94.44 370 ILE B O 1
ATOM 6248 N N . LEU B 1 371 ? 7.527 -13.602 6.086 1 96.25 371 LEU B N 1
ATOM 6249 C CA . LEU B 1 371 ? 7.762 -14.281 4.816 1 96.25 371 LEU B CA 1
ATOM 6250 C C . LEU B 1 371 ? 7.414 -15.766 4.926 1 96.25 371 LEU B C 1
ATOM 6252 O O . LEU B 1 371 ? 7.949 -16.469 5.781 1 96.25 371 LEU B O 1
ATOM 6256 N N . LYS B 1 372 ? 6.504 -16.25 4.094 1 94.69 372 LYS B N 1
ATOM 6257 C CA . LYS B 1 372 ? 6.129 -17.656 4.059 1 94.69 372 LYS B CA 1
ATOM 6258 C C . LYS B 1 372 ? 6.312 -18.234 2.658 1 94.69 372 LYS B C 1
ATOM 6260 O O . LYS B 1 372 ? 6.008 -17.578 1.661 1 94.69 372 LYS B O 1
ATOM 6265 N N . LEU B 1 373 ? 6.812 -19.484 2.658 1 96.12 373 LEU B N 1
ATOM 6266 C CA . LEU B 1 373 ? 6.883 -20.188 1.389 1 96.12 373 LEU B CA 1
ATOM 6267 C C . LEU B 1 373 ? 5.508 -20.703 0.979 1 96.12 373 LEU B C 1
ATOM 6269 O O . LEU B 1 373 ? 4.746 -21.188 1.819 1 96.12 373 LEU B O 1
ATOM 6273 N N . SER B 1 374 ? 5.203 -20.5 -0.257 1 95.69 374 SER B N 1
ATOM 6274 C CA . SER B 1 374 ? 3.938 -21.016 -0.781 1 95.69 374 SER B CA 1
ATOM 6275 C C . SER B 1 374 ? 3.811 -22.516 -0.568 1 95.69 374 SER B C 1
ATOM 6277 O O . SER B 1 374 ? 4.801 -23.25 -0.664 1 95.69 374 SER B O 1
ATOM 6279 N N . SER B 1 375 ? 2.574 -22.984 -0.342 1 91.94 375 SER B N 1
ATOM 6280 C CA . SER B 1 375 ? 2.291 -24.406 -0.198 1 91.94 375 SER B CA 1
ATOM 6281 C C . SER B 1 375 ? 2.127 -25.078 -1.558 1 91.94 375 SER B C 1
ATOM 6283 O O . SER B 1 375 ? 2.127 -26.297 -1.652 1 91.94 375 SER B O 1
ATOM 6285 N N . LEU B 1 376 ? 2.064 -24.297 -2.605 1 91.62 376 LEU B N 1
ATOM 6286 C CA . LEU B 1 376 ? 1.855 -24.828 -3.945 1 91.62 376 LEU B CA 1
ATOM 6287 C C . LEU B 1 376 ? 3.127 -25.484 -4.473 1 91.62 376 LEU B C 1
ATOM 6289 O O . LEU B 1 376 ? 4.234 -25 -4.215 1 91.62 376 LEU B O 1
ATOM 6293 N N . ASP B 1 377 ? 2.895 -26.516 -5.16 1 85.5 377 ASP B N 1
ATOM 6294 C CA . ASP B 1 377 ? 3.996 -27.203 -5.828 1 85.5 377 ASP B CA 1
ATOM 6295 C C . ASP B 1 377 ? 4.492 -26.406 -7.031 1 85.5 377 ASP B C 1
ATOM 6297 O O . ASP B 1 377 ? 3.725 -26.109 -7.949 1 85.5 377 ASP B O 1
ATOM 6301 N N . THR B 1 378 ? 5.746 -26.109 -7.094 1 84 378 THR B N 1
ATOM 6302 C CA . THR B 1 378 ? 6.32 -25.297 -8.164 1 84 378 THR B CA 1
ATOM 6303 C C . THR B 1 378 ? 6.449 -26.109 -9.445 1 84 378 THR B C 1
ATOM 6305 O O . THR B 1 378 ? 6.668 -25.547 -10.523 1 84 378 THR B O 1
ATOM 6308 N N . LYS B 1 379 ? 6.223 -27.438 -9.352 1 81.56 379 LYS B N 1
ATOM 6309 C CA . LYS B 1 379 ? 6.312 -28.297 -10.523 1 81.56 379 LYS B CA 1
ATOM 6310 C C . LYS B 1 379 ? 4.949 -28.469 -11.18 1 81.56 379 LYS B C 1
ATOM 6312 O O . LYS B 1 379 ? 4.859 -28.906 -12.336 1 81.56 379 LYS B O 1
ATOM 6317 N N . VAL B 1 380 ? 3.955 -28.234 -10.438 1 87.44 380 VAL B N 1
ATOM 6318 C CA . VAL B 1 380 ? 2.59 -28.375 -10.93 1 87.44 380 VAL B CA 1
ATOM 6319 C C . VAL B 1 380 ? 1.852 -27.047 -10.82 1 87.44 380 VAL B C 1
ATOM 6321 O O . VAL B 1 380 ? 1.054 -26.844 -9.906 1 87.44 380 VAL B O 1
ATOM 6324 N N . SER B 1 381 ? 2.07 -26.234 -11.805 1 89.62 381 SER B N 1
ATOM 6325 C CA . SER B 1 381 ? 1.576 -24.859 -11.719 1 89.62 381 SER B CA 1
ATOM 6326 C C . SER B 1 381 ? 0.176 -24.75 -12.305 1 89.62 381 SER B C 1
ATOM 6328 O O . SER B 1 381 ? -0.495 -23.719 -12.125 1 89.62 381 SER B O 1
ATOM 6330 N N . VAL B 1 382 ? -0.363 -25.812 -12.922 1 94.31 382 VAL B N 1
ATOM 6331 C CA . VAL B 1 382 ? -1.656 -25.766 -13.594 1 94.31 382 VAL B CA 1
ATOM 6332 C C . VAL B 1 382 ? -2.771 -25.609 -12.562 1 94.31 382 VAL B C 1
ATOM 6334 O O . VAL B 1 382 ? -3.914 -25.312 -12.914 1 94.31 382 VAL B O 1
ATOM 6337 N N . VAL B 1 383 ? -2.412 -25.812 -11.305 1 94.69 383 VAL B N 1
ATOM 6338 C CA . VAL B 1 383 ? -3.387 -25.578 -10.242 1 94.69 383 VAL B CA 1
ATOM 6339 C C . VAL B 1 383 ? -3.896 -24.141 -10.312 1 94.69 383 VAL B C 1
ATOM 6341 O O . VAL B 1 383 ? -5.059 -23.875 -9.992 1 94.69 383 VAL B O 1
ATOM 6344 N N . GLY B 1 384 ? -3.055 -23.219 -10.719 1 94.75 384 GLY B N 1
ATOM 6345 C CA . GLY B 1 384 ? -3.441 -21.812 -10.844 1 94.75 384 GLY B CA 1
ATOM 6346 C C . GLY B 1 384 ? -4.633 -21.609 -11.758 1 94.75 384 GLY B C 1
ATOM 6347 O O . GLY B 1 384 ? -5.738 -21.328 -11.289 1 94.75 384 GLY B O 1
ATOM 6348 N N . PRO B 1 385 ? -4.422 -21.828 -13.078 1 96.06 385 PRO B N 1
ATOM 6349 C CA . PRO B 1 385 ? -5.547 -21.609 -13.992 1 96.06 385 PRO B CA 1
ATOM 6350 C C . PRO B 1 385 ? -6.734 -22.531 -13.688 1 96.06 385 PRO B C 1
ATOM 6352 O O . PRO B 1 385 ? -7.887 -22.125 -13.852 1 96.06 385 PRO B O 1
ATOM 6355 N N . ALA B 1 386 ? -6.547 -23.703 -13.203 1 97.12 386 ALA B N 1
ATOM 6356 C CA . ALA B 1 386 ? -7.652 -24.578 -12.82 1 97.12 386 ALA B CA 1
ATOM 6357 C C . ALA B 1 386 ? -8.477 -23.969 -11.695 1 97.12 386 ALA B C 1
ATOM 6359 O O . ALA B 1 386 ? -9.711 -24.062 -11.695 1 97.12 386 ALA B O 1
ATOM 6360 N N . SER B 1 387 ? -7.77 -23.328 -10.852 1 95.25 387 SER B N 1
ATOM 6361 C CA . SER B 1 387 ? -8.43 -22.734 -9.688 1 95.25 387 SER B CA 1
ATOM 6362 C C . SER B 1 387 ? -9.312 -21.562 -10.094 1 95.25 387 SER B C 1
ATOM 6364 O O . SER B 1 387 ? -10.344 -21.297 -9.469 1 95.25 387 SER B O 1
ATOM 6366 N N . SER B 1 388 ? -8.914 -20.859 -11.086 1 94 388 SER B N 1
ATOM 6367 C CA . SER B 1 388 ? -9.734 -19.766 -11.57 1 94 388 SER B CA 1
ATOM 6368 C C . SER B 1 388 ? -11.117 -20.25 -12.008 1 94 388 SER B C 1
ATOM 6370 O O . SER B 1 388 ? -12.125 -19.625 -11.688 1 94 388 SER B O 1
ATOM 6372 N N . VAL B 1 389 ? -11.195 -21.297 -12.664 1 95.81 389 VAL B N 1
ATOM 6373 C CA . VAL B 1 389 ? -12.445 -21.906 -13.102 1 95.81 389 VAL B CA 1
ATOM 6374 C C . VAL B 1 389 ? -13.266 -22.312 -11.883 1 95.81 389 VAL B C 1
ATOM 6376 O O . VAL B 1 389 ? -14.445 -21.984 -11.773 1 95.81 389 VAL B O 1
ATOM 6379 N N . ILE B 1 390 ? -12.57 -23.016 -11.016 1 96.5 390 ILE B N 1
ATOM 6380 C CA . ILE B 1 390 ? -13.234 -23.547 -9.836 1 96.5 390 ILE B CA 1
ATOM 6381 C C . ILE B 1 390 ? -13.812 -22.422 -9 1 96.5 390 ILE B C 1
ATOM 6383 O O . ILE B 1 390 ? -14.961 -22.484 -8.539 1 96.5 390 ILE B O 1
ATOM 6387 N N . PHE B 1 391 ? -13.07 -21.391 -8.852 1 94.31 391 PHE B N 1
ATOM 6388 C CA . PHE B 1 391 ? -13.523 -20.25 -8.062 1 94.31 391 PHE B CA 1
ATOM 6389 C C . PHE B 1 391 ? -14.742 -19.594 -8.711 1 94.31 391 PHE B C 1
ATOM 6391 O O . PHE B 1 391 ? -15.758 -19.375 -8.047 1 94.31 391 PHE B O 1
ATOM 6398 N N . ASN B 1 392 ? -14.711 -19.375 -9.984 1 92.75 392 ASN B N 1
ATOM 6399 C CA . ASN B 1 392 ? -15.734 -18.594 -10.672 1 92.75 392 ASN B CA 1
ATOM 6400 C C . ASN B 1 392 ? -17 -19.422 -10.906 1 92.75 392 ASN B C 1
ATOM 6402 O O . ASN B 1 392 ? -18.109 -18.906 -10.828 1 92.75 392 ASN B O 1
ATOM 6406 N N . LYS B 1 393 ? -16.844 -20.672 -11.109 1 95.44 393 LYS B N 1
ATOM 6407 C CA . LYS B 1 393 ? -17.969 -21.5 -11.523 1 95.44 393 LYS B CA 1
ATOM 6408 C C . LYS B 1 393 ? -18.547 -22.281 -10.344 1 95.44 393 LYS B C 1
ATOM 6410 O O . LYS B 1 393 ? -19.672 -22.766 -10.414 1 95.44 393 LYS B O 1
ATOM 6415 N N . PHE B 1 394 ? -17.734 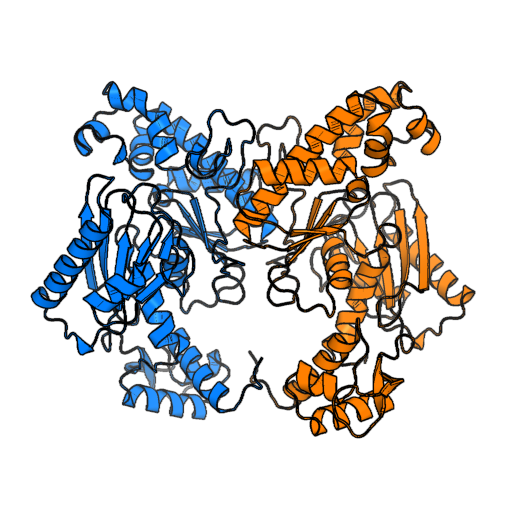-22.406 -9.281 1 96 394 PHE B N 1
ATOM 6416 C CA . PHE B 1 394 ? -18.203 -23.234 -8.172 1 96 394 PHE B CA 1
ATOM 6417 C C . PHE B 1 394 ? -18.297 -22.406 -6.891 1 96 394 PHE B C 1
ATOM 6419 O O . PHE B 1 394 ? -19.391 -22.234 -6.344 1 96 394 PHE B O 1
ATOM 6426 N N . TYR B 1 395 ? -17.281 -21.734 -6.465 1 93.94 395 TYR B N 1
ATOM 6427 C CA . TYR B 1 395 ? -17.281 -21.047 -5.176 1 93.94 395 TYR B CA 1
ATOM 6428 C C . TYR B 1 395 ? -18.062 -19.75 -5.242 1 93.94 395 TYR B C 1
ATOM 6430 O O . TYR B 1 395 ? -18.938 -19.5 -4.402 1 93.94 395 TYR B O 1
ATOM 6438 N N . LEU B 1 396 ? -17.781 -19.016 -6.27 1 91 396 LEU B N 1
ATOM 6439 C CA . LEU B 1 396 ? -18.422 -17.703 -6.387 1 91 396 LEU B CA 1
ATOM 6440 C C . LEU B 1 396 ? -19.922 -17.844 -6.594 1 91 396 LEU B C 1
ATOM 6442 O O . LEU B 1 396 ? -20.688 -16.984 -6.145 1 91 396 LEU B O 1
ATOM 6446 N N . THR B 1 397 ? -20.312 -18.891 -7.164 1 92.38 397 THR B N 1
ATOM 6447 C CA . THR B 1 397 ? -21.719 -19.062 -7.5 1 92.38 397 THR B CA 1
ATOM 6448 C C . THR B 1 397 ? -22.453 -19.812 -6.387 1 92.38 397 THR B C 1
ATOM 6450 O O . THR B 1 397 ? -23.656 -20.016 -6.461 1 92.38 397 THR B O 1
ATOM 6453 N N . GLY B 1 398 ? -21.734 -20.266 -5.457 1 93.88 398 GLY B N 1
ATOM 6454 C CA . GLY B 1 398 ? -22.359 -21.062 -4.406 1 93.88 398 GLY B CA 1
ATOM 6455 C C . GLY B 1 398 ? -22.719 -22.469 -4.855 1 93.88 398 GLY B C 1
ATOM 6456 O O . GLY B 1 398 ? -23.672 -23.047 -4.355 1 93.88 398 GLY B O 1
ATOM 6457 N N . GLY B 1 399 ? -22.031 -22.891 -5.852 1 93.38 399 GLY B N 1
ATOM 6458 C CA . GLY B 1 399 ? -22.25 -24.25 -6.332 1 93.38 399 GLY B CA 1
ATOM 6459 C C . GLY B 1 399 ? -23.156 -24.312 -7.551 1 93.38 399 GLY B C 1
ATOM 6460 O O . GLY B 1 399 ? -23.453 -25.406 -8.047 1 93.38 399 GLY B O 1
ATOM 6461 N N . ASP B 1 400 ? -23.594 -23.203 -8 1 90.06 400 ASP B N 1
ATOM 6462 C CA . ASP B 1 400 ? -24.406 -23.188 -9.219 1 90.06 400 ASP B CA 1
ATOM 6463 C C . ASP B 1 400 ? -23.516 -23.234 -10.461 1 90.06 400 ASP B C 1
ATOM 6465 O O . ASP B 1 400 ? -23.141 -22.188 -11.008 1 90.06 400 ASP B O 1
ATOM 6469 N N . ILE B 1 401 ? -23.172 -24.406 -10.867 1 84 401 ILE B N 1
ATOM 6470 C CA . ILE B 1 401 ? -22.188 -24.656 -11.906 1 84 401 ILE B CA 1
ATOM 6471 C C . ILE B 1 401 ? -22.844 -24.516 -13.281 1 84 401 ILE B C 1
ATOM 6473 O O . ILE B 1 401 ? -22.141 -24.359 -14.289 1 84 401 ILE B O 1
ATOM 6477 N N . ASP B 1 402 ? -24.062 -23.953 -13.641 1 69.69 402 ASP B N 1
ATOM 6478 C CA . ASP B 1 402 ? -24.703 -23.859 -14.945 1 69.69 402 ASP B CA 1
ATOM 6479 C C . ASP B 1 402 ? -23.922 -22.922 -15.875 1 69.69 402 ASP B C 1
ATOM 6481 O O . ASP B 1 402 ? -23.25 -22 -15.414 1 69.69 402 ASP B O 1
#